Protein AF-0000000078999466 (afdb_homodimer)

Sequence (970 aa):
MQVLINGIPYEPASARSSGIGIAITTHNRPDVLARALEQHQKHLPPGAVVVIVDDGSVPAAAAPEYARLIRHEQSQGIVASKNASIEALIDAGCEHLFLWDDDAWPIADGWHIPYIESPEPHLAYQFLDLAGPRKLNDLSVLYRDEKHIAYTGQRGVMLYYHRSAIERVGGFDPVYGRGMYEHSDLALRIHNAGLTSWAYADVIGSEKLIYSLDEHESVERSVPKPERERQVSNNVKIHNERRDSGYTGWAPYRRQCNAVITTLLTSHPDPQRGARMKPDQSLIARWSESIKGADAVILADEFEYSPPGQTTVRVPVVDMNVYFRRWLHIWQHLREHPEYRFVWCTDGTDVEMLRSPWEEMQPGVIYVGSEPKTYSDEWAIKNHPERVYQSFLKQYASDTMLNAGLLGGLREDVMEFAHRIVRLYYRIESERFWKKEGAARAVGDMIAFGIVAKSFGDRVITGPKVHTVFKTNGIGKETAWWQHKMQVLINGIPYEPASARSSGIGIAITTHNRPDVLARALEQHQKHLPPGAVVVIVDDGSVPAAAAPEYARLIRHEQSQGIVASKNASIEALIDAGCEHLFLWDDDAWPIADGWHIPYIESPEPHLAYQFLDLAGPRKLNDLSVLYRDEKHIAYTGQRGVMLYYHRSAIERVGGFDPVYGRGMYEHSDLALRIHNAGLTSWAYADVIGSEKLIYSLDEHESVERSVPKPERERQVSNNVKIHNERRDSGYTGWAPYRRQCNAVITTLLTSHPDPQRGARMKPDQSLIARWSESIKGADAVILADEFEYSPPGQTTVRVPVVDMNVYFRRWLHIWQHLREHPEYRFVWCTDGTDVEMLRSPWEEMQPGVIYVGSEPKTYSDEWAIKNHPERVYQSFLKQYASDTMLNAGLLGGLREDVMEFAHRIVRLYYRIESERFWKKEGAARAVGDMIAFGIVAKSFGDRVITGPKVHTVFKTNGIGKETAWWQHK

Foldseek 3Di:
DFDQDPNDTDDQLQPPQPLAEEEEEDAACQPLLVVQVVQQVVAPHRNYAYEYEYQQHVVTHDDDPRYHYHYDVHHFADQLRVLVRLVVSVVVVHFKYKYAYSFKHWDDHPLCVLVVVDQAQKAFDDDCAAPDPDGPNPKDWDDDDQWKTFIPFEDPGMIIGGVVLCVQQNAFACVLTNDDCRLLQSLLLSVLVVRGPYSYMHTPPSVNTMDGCVSHVNDDDPDDDVVVVVSNVVVVVVNVVCNVVSPNHHHHSAQAFAEEEEEAEFPDAQLVVRGGDDDDCVQQVQALVQDPRGEYEYEYQPHQDADPSYHYDHDHDDPDNVQLVGLVVLLVVLVVCVRYFKYKYAHRRFKGFLADCPVVADALAKEFAFAPAFLLDPVQCVQAPQPVLNVQSVVGVPDTFTDHRIIMHTSVVSSVLSVQLNVVQVVSVVCVVVVVGPVDHHNHSRSVSVVSQVVSPPRYDYDLQAEAHAPPQDHSSVRHRMYGD/DFDQDPNDTDDQLQPPQPLAEEEEEDAACQPLLVVQVVQQVVAPRRNYAYEYEYQQHVVTHDDDPRYHYHYDVHHFADQLRVLVRLVVSVVVVRQKYKYAYSQKHWDDHPLCVLVVPDQAQKAFDDDCAAPDPDGPNPKDWDDDDQWKTFIPFEDPGMIIGGNVLCVQQNAFACVLTNDDCRLLQSLLLSVLVVRGPYSYMHTPPSVNTMDGCVSHVNDDDPDDDVVVVVSNVVVVVVNVVCNVVSPNHHHHSAQAFAEEEEEAEFPDDQLVVRHGDDDDCVQQVQALVQDPRGEYEYEYQPHQDADPSYHYDHDHDDPDNVQLVGLVVLLVVLVVPVRYFKYKYAHRRFKGFLADCPVVADALAKEFAFAPAFLLDPVQCVQAPQPVLNVQSVVGVPDTFTDHRIIMHTSVVSSVLSVQLNVVQVVSVVCCVVVVGPVDHHNHSRSVSVVSQVVSPPRYDYDLQAEAHAPPQPHSSVRHRMYGD

pLDDT: mean 91.57, std 9.72, range [42.53, 98.75]

InterPro domains:
  IPR001173 Glycosyltransferase 2-like [PF00535] (22-107)
  IPR029044 Nucleotide-diphospho-sugar transferases [G3DSA:3.90.550.10] (10-211)
  IPR029044 Nucleotide-diphospho-sugar transferases [SSF53448] (5-241)

Radius of gyration: 31.42 Å; Cα contacts (8 Å, |Δi|>4): 1964; chains: 2; bounding box: 76×88×76 Å

Nearest PDB structures (foldseek):
  4fqw-assembly1_A-2  TM=6.304E-01  e=3.664E-07  Homo sapiens
  4fre-assembly1_A  TM=6.016E-01  e=4.087E-07  Homo sapiens
  3sxc-assembly1_A  TM=5.897E-01  e=6.327E-07  Homo sapiens
  2pgy-assembly1_A  TM=6.044E-01  e=3.083E-06  Homo sapiens
  2cu2-assembly1_A-2  TM=3.975E-01  e=6.874E-04  Thermus thermophilus HB8

Secondary structure (DSSP, 8-state):
--EEETTEEEEETTTS--SEEEEEEESS-HHHHHHHHHHHHHTPPTT-EEEEEE-S-SSPPP--TTEEEEE-SS---HHHHHHHHHHHHHHTT-SEEEEEETTEEE-STTTTHHHHHSS-SEEE---SS-SSS-------EEEE-SSEEEESS--SSEEEEEHHHHHHHBS--GGGTT-SSHHHHHHHHHHHTT--S-SSEEETTGGGTEEETTTTT-S--SS-HHHHHHHHHHHHHHHHHHHHHT----B--S--EEEEEEEE--SS--TTT-SPPP--GGGTHHHHHH--SSEEEEEESS-----TT-EEEE----SS-HHHHHHHHHHHHHHT-TTEEEEEEE-TTTEEESS--TTT--TT-EEEEEEEEETT-HHHHHH--SHHHHHHHHHTTTSEEEEEEEEEEEHHHHHHHHHHHHHHHHHHHHHHHTTSS-SSPP--SHHHHHHHHHHTGGGEE-STTTBPPTTTTSTTTTT-SEEE-/--EEETTEEEEETTTS--SEEEEEEESS-HHHHHHHHHHHHHTPPTT-EEEEEE-S-SSPPP--TTEEEEE-SS---HHHHHHHHHHHHHHTT-SEEEEEETTEEE-STTTTHHHHHSS-SEEE---SS-SSS-------EEEE-SSEEEESS--SSEEEEEHHHHHHHBS--GGGTT-SSHHHHHHHHHHHTT--S-SSEEETTGGGTEEETTTTT-S--SS-HHHHHHHHHHHHHHHHHHHHHT----B--S--EEEEEEEE--SS--TTT-SPPP--GGGTHHHHHH--SSEEEEEESS-----TT-EEEE----SS-HHHHHHHHHHHHHHH-TTEEEEEEE-TTTEEESS--TTT--TT-EEEEEEEEETT-HHHHHH--SHHHHHHHHHTTTSEEEEEEEEEEEHHHHHHHHHHHHHHHHHHHHHHHTTSS-SSPP--SHHHHHHHHHHTGGGEE-STTTBPPTTTTSTTTTT-SEEE-

Organism: Cronobacter sakazakii (strain ATCC BAA-894) (NCBI:txid290339)

Structure (mmCIF, N/CA/C/O backbone):
data_AF-0000000078999466-model_v1
#
loop_
_entity.id
_entity.type
_entity.pdbx_description
1 polymer 'Glycosyltransferase 2-like domain-containing protein'
#
loop_
_atom_site.group_PDB
_atom_site.id
_atom_site.type_symbol
_atom_site.label_atom_id
_atom_site.label_alt_id
_atom_site.label_comp_id
_atom_site.label_asym_id
_atom_site.label_entity_id
_atom_site.label_seq_id
_atom_site.pdbx_PDB_ins_code
_atom_site.Cartn_x
_atom_site.Cartn_y
_atom_site.Cartn_z
_atom_site.occupancy
_atom_site.B_iso_or_equiv
_atom_site.auth_seq_id
_atom_site.auth_comp_id
_atom_site.auth_asym_id
_atom_site.auth_atom_id
_atom_site.pdbx_PDB_model_num
ATOM 1 N N . MET A 1 1 ? 12.461 -18.422 24.906 1 42.53 1 MET A N 1
ATOM 2 C CA . MET A 1 1 ? 11.828 -19.562 25.578 1 42.53 1 MET A CA 1
ATOM 3 C C . MET A 1 1 ? 10.438 -19.188 26.078 1 42.53 1 MET A C 1
ATOM 5 O O . MET A 1 1 ? 10.273 -18.156 26.734 1 42.53 1 MET A O 1
ATOM 9 N N . GLN A 1 2 ? 9.422 -19.797 25.547 1 50.53 2 GLN A N 1
ATOM 10 C CA . GLN A 1 2 ? 8.039 -19.703 26 1 50.53 2 GLN A CA 1
ATOM 11 C C . GLN A 1 2 ? 7.867 -20.25 27.406 1 50.53 2 GLN A C 1
ATOM 13 O O . GLN A 1 2 ? 8.445 -21.297 27.734 1 50.53 2 GLN A O 1
ATOM 18 N N . VAL A 1 3 ? 7.5 -19.344 28.312 1 57.06 3 VAL A N 1
ATOM 19 C CA . VAL A 1 3 ? 7.258 -19.797 29.672 1 57.06 3 VAL A CA 1
ATOM 20 C C . VAL A 1 3 ? 5.754 -19.891 29.922 1 57.06 3 VAL A C 1
ATOM 22 O O . VAL A 1 3 ? 4.988 -19.047 29.438 1 57.06 3 VAL A O 1
ATOM 25 N N . LEU A 1 4 ? 5.27 -20.969 30.391 1 57.59 4 LEU A N 1
ATOM 26 C CA . LEU A 1 4 ? 3.875 -21.188 30.766 1 57.59 4 LEU A CA 1
ATOM 27 C C . LEU A 1 4 ? 3.615 -20.766 32.219 1 57.59 4 LEU A C 1
ATOM 29 O O . LEU A 1 4 ? 4.289 -21.234 33.125 1 57.59 4 LEU A O 1
ATOM 33 N N . ILE A 1 5 ? 2.928 -19.641 32.406 1 56.41 5 ILE A N 1
ATOM 34 C CA . ILE A 1 5 ? 2.486 -19.281 33.75 1 56.41 5 ILE A CA 1
ATOM 35 C C . ILE A 1 5 ? 0.979 -19.5 33.875 1 56.41 5 ILE A C 1
ATOM 37 O O . ILE A 1 5 ? 0.192 -18.844 33.219 1 56.41 5 ILE A O 1
ATOM 41 N N . ASN A 1 6 ? 0.492 -20.312 34.719 1 52.16 6 ASN A N 1
ATOM 42 C CA . ASN A 1 6 ? -0.885 -20.719 34.969 1 52.16 6 ASN A CA 1
ATOM 43 C C . ASN A 1 6 ? -1.602 -21.141 33.688 1 52.16 6 ASN A C 1
ATOM 45 O O . ASN A 1 6 ? -2.752 -20.766 33.469 1 52.16 6 ASN A O 1
ATOM 49 N N . GLY A 1 7 ? -0.838 -21.781 32.781 1 53.78 7 GLY A N 1
ATOM 50 C CA . GLY A 1 7 ? -1.41 -22.359 31.578 1 53.78 7 GLY A CA 1
ATOM 51 C C . GLY A 1 7 ? -1.401 -21.422 30.406 1 53.78 7 GLY A C 1
ATOM 52 O O . GLY A 1 7 ? -1.812 -21.781 29.297 1 53.78 7 GLY A O 1
ATOM 53 N N . ILE A 1 8 ? -1.128 -20.172 30.781 1 52.06 8 ILE A N 1
ATOM 54 C CA . ILE A 1 8 ? -1.066 -19.172 29.719 1 52.06 8 ILE A CA 1
ATOM 55 C C . ILE A 1 8 ? 0.369 -19.047 29.219 1 52.06 8 ILE A C 1
ATOM 57 O O . ILE A 1 8 ? 1.29 -18.812 30 1 52.06 8 ILE A O 1
ATOM 61 N N . PRO A 1 9 ? 0.689 -19.469 28.062 1 55.41 9 PRO A N 1
ATOM 62 C CA . PRO A 1 9 ? 2.055 -19.312 27.562 1 55.41 9 PRO A CA 1
ATOM 63 C C . PRO A 1 9 ? 2.514 -17.859 27.547 1 55.41 9 PRO A C 1
ATOM 65 O O . PRO A 1 9 ? 1.756 -16.969 27.141 1 55.41 9 PRO A O 1
ATOM 68 N N . TYR A 1 10 ? 3.521 -17.469 28.266 1 54.19 10 TYR A N 1
ATOM 69 C CA . TYR A 1 10 ? 4.203 -16.188 28.281 1 54.19 10 TYR A CA 1
ATOM 70 C C . TYR A 1 10 ? 5.48 -16.234 27.453 1 54.19 10 TYR A C 1
ATOM 72 O O . TYR A 1 10 ? 6.16 -17.266 27.406 1 54.19 10 TYR A O 1
ATOM 80 N N . GLU A 1 11 ? 5.656 -15.477 26.422 1 53.91 11 GLU A N 1
ATOM 81 C CA . GLU A 1 11 ? 6.91 -15.359 25.688 1 53.91 11 GLU A CA 1
ATOM 82 C C . GLU A 1 11 ? 7.633 -14.062 26.016 1 53.91 11 GLU A C 1
ATOM 84 O O . GLU A 1 11 ? 7.008 -13.102 26.484 1 53.91 11 GLU A O 1
ATOM 89 N N . PRO A 1 12 ? 8.977 -14.211 26 1 49.84 12 PRO A N 1
ATOM 90 C CA . PRO A 1 12 ? 9.656 -12.938 26.25 1 49.84 12 PRO A CA 1
ATOM 91 C C . PRO A 1 12 ? 9.117 -11.797 25.391 1 49.84 12 PRO A C 1
ATOM 93 O O . PRO A 1 12 ? 8.867 -11.992 24.203 1 49.84 12 PRO A O 1
ATOM 96 N N . ALA A 1 13 ? 8.617 -10.828 26.094 1 46.81 13 ALA A N 1
ATOM 97 C CA . ALA A 1 13 ? 8.086 -9.648 25.422 1 46.81 13 ALA A CA 1
ATOM 98 C C . ALA A 1 13 ? 8.961 -9.258 24.234 1 46.81 13 ALA A C 1
ATOM 100 O O . ALA A 1 13 ? 8.477 -8.695 23.25 1 46.81 13 ALA A O 1
ATOM 101 N N . SER A 1 14 ? 10.312 -9.594 24.203 1 42.72 14 SER A N 1
ATOM 102 C CA . SER A 1 14 ? 11.312 -9.203 23.219 1 42.72 14 SER A CA 1
ATOM 103 C C . SER A 1 14 ? 11.188 -10.047 21.953 1 42.72 14 SER A C 1
ATOM 105 O O . SER A 1 14 ? 11.695 -9.664 20.891 1 42.72 14 SER A O 1
ATOM 107 N N . ALA A 1 15 ? 10.867 -11.383 22.062 1 44.38 15 ALA A N 1
ATOM 108 C CA . ALA A 1 15 ? 11 -12.289 20.938 1 44.38 15 ALA A CA 1
ATOM 109 C C . ALA A 1 15 ? 10.133 -11.836 19.766 1 44.38 15 ALA A C 1
ATOM 111 O O . ALA A 1 15 ? 10.43 -12.141 18.609 1 44.38 15 ALA A O 1
ATOM 112 N N . ARG A 1 16 ? 8.984 -11.375 19.922 1 45.78 16 ARG A N 1
ATOM 113 C CA . ARG A 1 16 ? 8.133 -11.016 18.781 1 45.78 16 ARG A CA 1
ATOM 114 C C . ARG A 1 16 ? 8.406 -9.586 18.328 1 45.78 16 ARG A C 1
ATOM 116 O O . ARG A 1 16 ? 8.562 -8.68 19.156 1 45.78 16 ARG A O 1
ATOM 123 N N . SER A 1 17 ? 8.977 -9.484 17.156 1 56.06 17 SER A N 1
ATOM 124 C CA . SER A 1 17 ? 9.328 -8.195 16.562 1 56.06 17 SER A CA 1
ATOM 125 C C . SER A 1 17 ? 8.203 -7.18 16.75 1 56.06 17 SER A C 1
ATOM 127 O O . SER A 1 17 ? 7.055 -7.445 16.391 1 56.06 17 SER A O 1
ATOM 129 N N . SER A 1 18 ? 8.227 -6.383 17.875 1 66.5 18 SER A N 1
ATOM 130 C CA . SER A 1 18 ? 7.277 -5.316 18.188 1 66.5 18 SER A CA 1
ATOM 131 C C . SER A 1 18 ? 6.969 -4.477 16.953 1 66.5 18 SER A C 1
ATOM 133 O O . SER A 1 18 ? 6.035 -3.674 16.953 1 66.5 18 SER A O 1
ATOM 135 N N . GLY A 1 19 ? 7.691 -4.852 15.805 1 84.69 19 GLY A N 1
ATOM 136 C CA . GLY A 1 19 ? 7.543 -4.008 14.633 1 84.69 19 GLY A CA 1
ATOM 137 C C . GLY A 1 19 ? 8.102 -2.611 14.82 1 84.69 19 GLY A C 1
ATOM 138 O O . GLY A 1 19 ? 7.953 -1.75 13.953 1 84.69 19 GLY A O 1
ATOM 139 N N . ILE A 1 20 ? 8.82 -2.375 16.031 1 92.38 20 ILE A N 1
ATOM 140 C CA . ILE A 1 20 ? 9.375 -1.068 16.375 1 92.38 20 ILE A CA 1
ATOM 141 C C . ILE A 1 20 ? 10.859 -1.024 16 1 92.38 20 ILE A C 1
ATOM 143 O O . ILE A 1 20 ? 11.625 -1.911 16.391 1 92.38 20 ILE A O 1
ATOM 147 N N . GLY A 1 21 ? 11.234 -0.111 15.164 1 96.81 21 GLY A N 1
ATOM 148 C CA . GLY A 1 21 ? 12.625 0.129 14.797 1 96.81 21 GLY A CA 1
ATOM 149 C C . GLY A 1 21 ? 13.148 1.46 15.297 1 96.81 21 GLY A C 1
ATOM 150 O O . GLY A 1 21 ? 12.5 2.494 15.133 1 96.81 21 GLY A O 1
ATOM 151 N N . ILE A 1 22 ? 14.312 1.458 15.914 1 98.19 22 ILE A N 1
ATOM 152 C CA . ILE A 1 22 ? 15.008 2.648 16.391 1 98.19 22 ILE A CA 1
ATOM 153 C C . ILE A 1 22 ? 16.359 2.779 15.703 1 98.19 22 ILE A C 1
ATOM 155 O O . ILE A 1 22 ? 17.156 1.836 15.695 1 98.19 22 ILE A O 1
ATOM 159 N N . ALA A 1 23 ? 16.578 3.873 15.086 1 98.56 23 ALA A N 1
ATOM 160 C CA . ALA A 1 23 ? 17.875 4.145 14.469 1 98.56 23 ALA A CA 1
ATOM 161 C C . ALA A 1 23 ? 18.484 5.426 15.031 1 98.56 23 ALA A C 1
ATOM 163 O O . ALA A 1 23 ? 17.797 6.43 15.211 1 98.56 23 ALA A O 1
ATOM 164 N N . ILE A 1 24 ? 19.75 5.383 15.367 1 98.31 24 ILE A N 1
ATOM 165 C CA . ILE A 1 24 ? 20.484 6.527 15.875 1 98.31 24 ILE A CA 1
ATOM 166 C C . ILE A 1 24 ? 21.656 6.844 14.945 1 98.31 24 ILE A C 1
ATOM 168 O O . ILE A 1 24 ? 22.5 5.984 14.68 1 98.31 24 ILE A O 1
ATOM 172 N N . THR A 1 25 ? 21.672 8.016 14.422 1 97 25 THR A N 1
ATOM 173 C CA . THR A 1 25 ? 22.75 8.445 13.555 1 97 25 THR A CA 1
ATOM 174 C C . THR A 1 25 ? 23.812 9.195 14.352 1 97 25 THR A C 1
ATOM 176 O O . THR A 1 25 ? 23.5 9.969 15.25 1 97 25 THR A O 1
ATOM 179 N N . THR A 1 26 ? 25.094 8.977 14.008 1 96.69 26 THR A N 1
ATOM 180 C CA . THR A 1 26 ? 26.172 9.656 14.711 1 96.69 26 THR A CA 1
ATOM 181 C C . THR A 1 26 ? 27.344 9.938 13.773 1 96.69 26 THR A C 1
ATOM 183 O O . THR A 1 26 ? 27.469 9.297 12.727 1 96.69 26 THR A O 1
ATOM 186 N N . HIS A 1 27 ? 28.078 10.945 14.031 1 95.38 27 HIS A N 1
ATOM 187 C CA . HIS A 1 27 ? 29.297 11.305 13.32 1 95.38 27 HIS A CA 1
ATOM 188 C C . HIS A 1 27 ? 30.281 12.016 14.234 1 95.38 27 HIS A C 1
ATOM 190 O O . HIS A 1 27 ? 30.078 13.18 14.586 1 95.38 27 HIS A O 1
ATOM 196 N N . ASN A 1 28 ? 31.328 11.414 14.625 1 93.69 28 ASN A N 1
ATOM 197 C CA . ASN A 1 28 ? 32.469 11.953 15.359 1 93.69 28 ASN A CA 1
ATOM 198 C C . ASN A 1 28 ? 32.062 12.539 16.703 1 93.69 28 ASN A C 1
ATOM 200 O O . ASN A 1 28 ? 32.469 13.633 17.062 1 93.69 28 ASN A O 1
ATOM 204 N N . ARG A 1 29 ? 31.203 11.836 17.469 1 92.94 29 ARG A N 1
ATOM 205 C CA . ARG A 1 29 ? 30.781 12.219 18.812 1 92.94 29 ARG A CA 1
ATOM 206 C C . ARG A 1 29 ? 30.656 10.992 19.719 1 92.94 29 ARG A C 1
ATOM 208 O O . ARG A 1 29 ? 29.578 10.688 20.219 1 92.94 29 ARG A O 1
ATOM 215 N N . PRO A 1 30 ? 31.781 10.43 20 1 93.88 30 PRO A N 1
ATOM 216 C CA . PRO A 1 30 ? 31.734 9.164 20.734 1 93.88 30 PRO A CA 1
ATOM 217 C C . PRO A 1 30 ? 31.141 9.312 22.125 1 93.88 30 PRO A C 1
ATOM 219 O O . PRO A 1 30 ? 30.391 8.453 22.578 1 93.88 30 PRO A O 1
ATOM 222 N N . ASP A 1 31 ? 31.469 10.438 22.844 1 93.81 31 ASP A N 1
ATOM 223 C CA . ASP A 1 31 ? 30.984 10.617 24.203 1 93.81 31 ASP A CA 1
ATOM 224 C C . ASP A 1 31 ? 29.484 10.883 24.219 1 93.81 31 ASP A C 1
ATOM 226 O O . ASP A 1 31 ? 28.766 10.367 25.078 1 93.81 31 ASP A O 1
ATOM 230 N N . VAL A 1 32 ? 29.078 11.68 23.312 1 94.69 32 VAL A N 1
ATOM 231 C CA . VAL A 1 32 ? 27.656 12.016 23.219 1 94.69 32 VAL A CA 1
ATOM 232 C C . VAL A 1 32 ? 26.844 10.758 22.891 1 94.69 32 VAL A C 1
ATOM 234 O O . VAL A 1 32 ? 25.828 10.492 23.516 1 94.69 32 VAL A O 1
ATOM 237 N N . LEU A 1 33 ? 27.359 9.977 21.938 1 95.88 33 LEU A N 1
ATOM 238 C CA . LEU A 1 33 ? 26.688 8.742 21.547 1 95.88 33 LEU A CA 1
ATOM 239 C C . LEU A 1 33 ? 26.609 7.777 22.734 1 95.88 33 LEU A C 1
ATOM 241 O O . LEU A 1 33 ? 25.547 7.18 22.969 1 95.88 33 LEU A O 1
ATOM 245 N N . ALA A 1 34 ? 27.703 7.672 23.469 1 95.5 34 ALA A N 1
ATOM 246 C CA . ALA A 1 34 ? 27.734 6.75 24.594 1 95.5 34 ALA A CA 1
ATOM 247 C C . ALA A 1 34 ? 26.672 7.113 25.625 1 95.5 34 ALA A C 1
ATOM 249 O O . ALA A 1 34 ? 25.969 6.238 26.125 1 95.5 34 ALA A O 1
ATOM 250 N N . ARG A 1 35 ? 26.594 8.336 25.891 1 95.25 35 ARG A N 1
ATOM 251 C CA . ARG A 1 35 ? 25.578 8.812 26.844 1 95.25 35 ARG A CA 1
ATOM 252 C C . ARG A 1 35 ? 24.172 8.523 26.328 1 95.25 35 ARG A C 1
ATOM 254 O O . ARG A 1 35 ? 23.328 8.047 27.078 1 95.25 35 ARG A O 1
ATOM 261 N N . ALA A 1 36 ? 23.906 8.859 25.109 1 96.12 36 ALA A N 1
ATOM 262 C CA . ALA A 1 36 ? 22.594 8.625 24.5 1 96.12 36 ALA A CA 1
ATOM 263 C C . ALA A 1 36 ? 22.219 7.148 24.562 1 96.12 36 ALA A C 1
ATOM 265 O O . ALA A 1 36 ? 21.094 6.809 24.938 1 96.12 36 ALA A O 1
ATOM 266 N N . LEU A 1 37 ? 23.141 6.273 24.25 1 96.25 37 LEU A N 1
ATOM 267 C CA . LEU A 1 37 ? 22.875 4.836 24.219 1 96.25 37 LEU A CA 1
ATOM 268 C C . LEU A 1 37 ? 22.547 4.316 25.609 1 96.25 37 LEU A C 1
ATOM 270 O O . LEU A 1 37 ? 21.688 3.441 25.766 1 96.25 37 LEU A O 1
ATOM 274 N N . GLU A 1 38 ? 23.234 4.871 26.578 1 95.5 38 GLU A N 1
ATOM 275 C CA . GLU A 1 38 ? 22.922 4.512 27.953 1 95.5 38 GLU A CA 1
ATOM 276 C C . GLU A 1 38 ? 21.484 4.879 28.312 1 95.5 38 GLU A C 1
ATOM 278 O O . GLU A 1 38 ? 20.797 4.102 28.969 1 95.5 38 GLU A O 1
ATOM 283 N N . GLN A 1 39 ? 21.109 6.035 27.953 1 96.12 39 GLN A N 1
ATOM 284 C CA . GLN A 1 39 ? 19.766 6.508 28.25 1 96.12 39 GLN A CA 1
ATOM 285 C C . GLN A 1 39 ? 18.719 5.707 27.469 1 96.12 39 GLN A C 1
ATOM 287 O O . GLN A 1 39 ? 17.672 5.34 28.016 1 96.12 39 GLN A O 1
ATOM 292 N N . HIS A 1 40 ? 18.953 5.422 26.156 1 96.06 40 HIS A N 1
ATOM 293 C CA . HIS A 1 40 ? 18.047 4.617 25.344 1 96.06 40 HIS A CA 1
ATOM 294 C C . HIS A 1 40 ? 17.812 3.242 25.969 1 96.06 40 HIS A C 1
ATOM 296 O O . HIS A 1 40 ? 16.703 2.727 25.953 1 96.06 40 HIS A O 1
ATOM 302 N N . GLN A 1 41 ? 18.859 2.678 26.484 1 94.75 41 GLN A N 1
ATOM 303 C CA . GLN A 1 41 ? 18.766 1.338 27.062 1 94.75 41 GLN A CA 1
ATOM 304 C C . GLN A 1 41 ? 17.781 1.297 28.219 1 94.75 41 GLN A C 1
ATOM 306 O O . GLN A 1 41 ? 17.078 0.301 28.406 1 94.75 41 GLN A O 1
ATOM 311 N N . LYS A 1 42 ? 17.703 2.361 28.953 1 94.44 42 LYS A N 1
ATOM 312 C CA . LYS A 1 42 ? 16.844 2.438 30.141 1 94.44 42 LYS A CA 1
ATOM 313 C C . LYS A 1 42 ? 15.367 2.348 29.75 1 94.44 42 LYS A C 1
ATOM 315 O O . LYS A 1 42 ? 14.539 1.872 30.531 1 94.44 42 LYS A O 1
ATOM 320 N N . HIS A 1 43 ? 15.055 2.824 28.578 1 95.69 43 HIS A N 1
ATOM 321 C CA . HIS A 1 43 ? 13.648 2.926 28.203 1 95.69 43 HIS A CA 1
ATOM 322 C C . HIS A 1 43 ? 13.398 2.266 26.844 1 95.69 43 HIS A C 1
ATOM 324 O O . HIS A 1 43 ? 12.523 2.701 26.094 1 95.69 43 HIS A O 1
ATOM 330 N N . LEU A 1 44 ? 14.117 1.224 26.516 1 92.44 44 LEU A N 1
ATOM 331 C CA . LEU A 1 44 ? 14.008 0.541 25.234 1 92.44 44 LEU A CA 1
ATOM 332 C C . LEU A 1 44 ? 12.703 -0.233 25.141 1 92.44 44 LEU A C 1
ATOM 334 O O . LEU A 1 44 ? 12.375 -1.032 26.016 1 92.44 44 LEU A O 1
ATOM 338 N N . PRO A 1 45 ? 11.906 0.049 24.125 1 90.12 45 PRO A N 1
ATOM 339 C CA . PRO A 1 45 ? 10.719 -0.782 23.953 1 90.12 45 PRO A CA 1
ATOM 340 C C . PRO A 1 45 ? 11.047 -2.262 23.766 1 90.12 45 PRO A C 1
ATOM 342 O O . PRO A 1 45 ? 12 -2.604 23.062 1 90.12 45 PRO A O 1
ATOM 345 N N . PRO A 1 46 ? 10.273 -3.08 24.359 1 82 46 PRO A N 1
ATOM 346 C CA . PRO A 1 46 ? 10.539 -4.512 24.219 1 82 46 PRO A CA 1
ATOM 347 C C . PRO A 1 46 ? 10.469 -4.984 22.766 1 82 46 PRO A C 1
ATOM 349 O O . PRO A 1 46 ? 9.531 -4.641 22.047 1 82 46 PRO A O 1
ATOM 352 N N . GLY A 1 47 ? 11.562 -5.699 22.359 1 80.56 47 GLY A N 1
ATOM 353 C CA . GLY A 1 47 ? 11.562 -6.297 21.031 1 80.56 47 GLY A CA 1
ATOM 354 C C . GLY A 1 47 ? 11.953 -5.316 19.938 1 80.56 47 GLY A C 1
ATOM 355 O O . GLY A 1 47 ? 11.898 -5.652 18.75 1 80.56 47 GLY A O 1
ATOM 356 N N . ALA A 1 48 ? 12.344 -4.164 20.312 1 90.69 48 ALA A N 1
ATOM 357 C CA . ALA A 1 48 ? 12.695 -3.16 19.312 1 90.69 48 ALA A CA 1
ATOM 358 C C . ALA A 1 48 ? 14 -3.52 18.609 1 90.69 48 ALA A C 1
ATOM 360 O O . ALA A 1 48 ? 14.922 -4.051 19.234 1 90.69 48 ALA A O 1
ATOM 361 N N . VAL A 1 49 ? 14.039 -3.266 17.312 1 92.5 49 VAL A N 1
ATOM 362 C CA . VAL A 1 49 ? 15.281 -3.334 16.547 1 92.5 49 VAL A CA 1
ATOM 363 C C . VAL A 1 49 ? 16.047 -2.016 16.672 1 92.5 49 VAL A C 1
ATOM 365 O O . VAL A 1 49 ? 15.477 -0.942 16.453 1 92.5 49 VAL A O 1
ATOM 368 N N . VAL A 1 50 ? 17.281 -2.119 17.125 1 95.5 50 VAL A N 1
ATOM 369 C CA . VAL A 1 50 ? 18.078 -0.911 17.297 1 95.5 50 VAL A CA 1
ATOM 370 C C . VAL A 1 50 ? 19.25 -0.936 16.328 1 95.5 50 VAL A C 1
ATOM 372 O O . VAL A 1 50 ? 20.016 -1.909 16.281 1 95.5 50 VAL A O 1
ATOM 375 N N . VAL A 1 51 ? 19.344 0.132 15.555 1 97.12 51 VAL A N 1
ATOM 376 C CA . VAL A 1 51 ? 20.438 0.285 14.594 1 97.12 51 VAL A CA 1
ATOM 377 C C . VAL A 1 51 ? 21.172 1.594 14.859 1 97.12 51 VAL A C 1
ATOM 379 O O . VAL A 1 51 ? 20.547 2.623 15.133 1 97.12 51 VAL A O 1
ATOM 382 N N . ILE A 1 52 ? 22.5 1.553 14.875 1 97.94 52 ILE A N 1
ATOM 383 C CA . ILE A 1 52 ? 23.344 2.744 14.914 1 97.94 52 ILE A CA 1
ATOM 384 C C . ILE A 1 52 ? 23.984 2.971 13.539 1 97.94 52 ILE A C 1
ATOM 386 O O . ILE A 1 52 ? 24.609 2.066 12.984 1 97.94 52 ILE A O 1
ATOM 390 N N . VAL A 1 53 ? 23.75 4.09 12.984 1 97.75 53 VAL A N 1
ATOM 391 C CA . VAL A 1 53 ? 24.359 4.438 11.711 1 97.75 53 VAL A CA 1
ATOM 392 C C . VAL A 1 53 ? 25.5 5.422 11.938 1 97.75 53 VAL A C 1
ATOM 394 O O . VAL A 1 53 ? 25.281 6.578 12.297 1 97.75 53 VAL A O 1
ATOM 397 N N . ASP A 1 54 ? 26.734 4.988 11.742 1 97.62 54 ASP A N 1
ATOM 398 C CA . ASP A 1 54 ? 27.953 5.801 11.867 1 97.62 54 ASP A CA 1
ATOM 399 C C . ASP A 1 54 ? 28.344 6.418 10.531 1 97.62 54 ASP A C 1
ATOM 401 O O . ASP A 1 54 ? 28.797 5.715 9.625 1 97.62 54 ASP A O 1
ATOM 405 N N . ASP A 1 55 ? 28.219 7.742 10.484 1 96.06 55 ASP A N 1
ATOM 406 C CA . ASP A 1 55 ? 28.531 8.453 9.242 1 96.06 55 ASP A CA 1
ATOM 407 C C . ASP A 1 55 ? 30.031 8.703 9.102 1 96.06 55 ASP A C 1
ATOM 409 O O . ASP A 1 55 ? 30.469 9.844 8.977 1 96.06 55 ASP A O 1
ATOM 413 N N . GLY A 1 56 ? 30.766 7.707 9.133 1 95.69 56 GLY A N 1
ATOM 414 C CA . GLY A 1 56 ? 32.188 7.762 8.867 1 95.69 56 GLY A CA 1
ATOM 415 C C . GLY A 1 56 ? 33 8.414 9.984 1 95.69 56 GLY A C 1
ATOM 416 O O . GLY A 1 56 ? 33.844 9.25 9.727 1 95.69 56 GLY A O 1
ATOM 417 N N . SER A 1 57 ? 32.656 8.109 11.227 1 95.5 57 SER A N 1
ATOM 418 C CA . SER A 1 57 ? 33.406 8.664 12.359 1 95.5 57 SER A CA 1
ATOM 419 C C . SER A 1 57 ? 34.844 8.156 12.391 1 95.5 57 SER A C 1
ATOM 421 O O . SER A 1 57 ? 35.094 7.035 11.953 1 95.5 57 SER A O 1
ATOM 423 N N . VAL A 1 58 ? 35.688 9.023 12.898 1 93.31 58 VAL A N 1
ATOM 424 C CA . VAL A 1 58 ? 37.062 8.641 13.156 1 93.31 58 VAL A CA 1
ATOM 425 C C . VAL A 1 58 ? 37.469 8.992 14.586 1 93.31 58 VAL A C 1
ATOM 427 O O . VAL A 1 58 ? 37.625 10.172 14.922 1 93.31 58 VAL A O 1
ATOM 430 N N . PRO A 1 59 ? 37.656 8.055 15.547 1 93.5 59 PRO A N 1
ATOM 431 C CA . PRO A 1 59 ? 37.531 6.625 15.266 1 93.5 59 PRO A CA 1
ATOM 432 C C . PRO A 1 59 ? 36.094 6.191 15.086 1 93.5 59 PRO A C 1
ATOM 434 O O . PRO A 1 59 ? 35.156 6.957 15.391 1 93.5 59 PRO A O 1
ATOM 437 N N . ALA A 1 60 ? 35.906 4.984 14.609 1 94.25 60 ALA A N 1
ATOM 438 C CA . ALA A 1 60 ? 34.594 4.43 14.359 1 94.25 60 ALA A CA 1
ATOM 439 C C . ALA A 1 60 ? 33.75 4.375 15.648 1 94.25 60 ALA A C 1
ATOM 441 O O . ALA A 1 60 ? 34.312 4.113 16.719 1 94.25 60 ALA A O 1
ATOM 442 N N . ALA A 1 61 ? 32.5 4.621 15.508 1 95.25 61 ALA A N 1
ATOM 443 C CA . ALA A 1 61 ? 31.578 4.531 16.641 1 95.25 61 ALA A CA 1
ATOM 444 C C . ALA A 1 61 ? 31.5 3.1 17.156 1 95.25 61 ALA A C 1
ATOM 446 O O . ALA A 1 61 ? 31.656 2.143 16.406 1 95.25 61 ALA A O 1
ATOM 447 N N . ALA A 1 62 ? 31.266 2.957 18.422 1 92.31 62 ALA A N 1
ATOM 448 C CA . ALA A 1 62 ? 31.062 1.657 19.062 1 92.31 62 ALA A CA 1
ATOM 449 C C . ALA A 1 62 ? 29.578 1.397 19.328 1 92.31 62 ALA A C 1
ATOM 451 O O . ALA A 1 62 ? 28.844 2.311 19.703 1 92.31 62 ALA A O 1
ATOM 452 N N . ALA A 1 63 ? 29.172 0.203 19.016 1 90.81 63 ALA A N 1
ATOM 453 C CA . ALA A 1 63 ? 27.781 -0.162 19.266 1 90.81 63 ALA A CA 1
ATOM 454 C C . ALA A 1 63 ? 27.672 -1.211 20.375 1 90.81 63 ALA A C 1
ATOM 456 O O . ALA A 1 63 ? 28.5 -2.123 20.438 1 90.81 63 ALA A O 1
ATOM 457 N N . PRO A 1 64 ? 26.766 -1.021 21.266 1 91.25 64 PRO A N 1
ATOM 458 C CA . PRO A 1 64 ? 26.5 -2.086 22.25 1 91.25 64 PRO A CA 1
ATOM 459 C C . PRO A 1 64 ? 25.969 -3.363 21.594 1 91.25 64 PRO A C 1
ATOM 461 O O . PRO A 1 64 ? 25.656 -3.371 20.406 1 91.25 64 PRO A O 1
ATOM 464 N N . GLU A 1 65 ? 25.812 -4.465 22.344 1 85.62 65 GLU A N 1
ATOM 465 C CA . GLU A 1 65 ? 25.422 -5.785 21.844 1 85.62 65 GLU A CA 1
ATOM 466 C C . GLU A 1 65 ? 23.984 -5.777 21.312 1 85.62 65 GLU A C 1
ATOM 468 O O . GLU A 1 65 ? 23.672 -6.5 20.375 1 85.62 65 GLU A O 1
ATOM 473 N N . TYR A 1 66 ? 23.203 -4.93 21.859 1 85.69 66 TYR A N 1
ATOM 474 C CA . TYR A 1 66 ? 21.797 -4.965 21.516 1 85.69 66 TYR A CA 1
ATOM 475 C C . TYR A 1 66 ? 21.516 -4.164 20.25 1 85.69 66 TYR A C 1
ATOM 477 O O . TYR A 1 66 ? 20.406 -4.168 19.734 1 85.69 66 TYR A O 1
ATOM 485 N N . ALA A 1 67 ? 22.516 -3.541 19.719 1 92.56 67 ALA A N 1
ATOM 486 C CA . ALA A 1 67 ? 22.328 -2.686 18.547 1 92.56 67 ALA A CA 1
ATOM 487 C C . ALA A 1 67 ? 23.219 -3.131 17.391 1 92.56 67 ALA A C 1
ATOM 489 O O . ALA A 1 67 ? 24.359 -3.574 17.609 1 92.56 67 ALA A O 1
ATOM 490 N N . ARG A 1 68 ? 22.703 -3.033 16.219 1 94.38 68 ARG A N 1
ATOM 491 C CA . ARG A 1 68 ? 23.469 -3.293 15.016 1 94.38 68 ARG A CA 1
ATOM 492 C C . ARG A 1 68 ? 24.156 -2.021 14.516 1 94.38 68 ARG A C 1
ATOM 494 O O . ARG A 1 68 ? 23.516 -0.97 14.414 1 94.38 68 ARG A O 1
ATOM 501 N N . LEU A 1 69 ? 25.453 -2.102 14.211 1 95.69 69 LEU A N 1
ATOM 502 C CA . LEU A 1 69 ? 26.188 -0.956 13.703 1 95.69 69 LEU A CA 1
ATOM 503 C C . LEU A 1 69 ? 26.281 -0.997 12.18 1 95.69 69 LEU A C 1
ATOM 505 O O . LEU A 1 69 ? 26.625 -2.027 11.602 1 95.69 69 LEU A O 1
ATOM 509 N N . ILE A 1 70 ? 25.844 0.046 11.555 1 94.62 70 ILE A N 1
ATOM 510 C CA . ILE A 1 70 ? 26.047 0.291 10.133 1 94.62 70 ILE A CA 1
ATOM 511 C C . ILE A 1 70 ? 26.984 1.485 9.945 1 94.62 70 ILE A C 1
ATOM 513 O O . ILE A 1 70 ? 26.719 2.576 10.461 1 94.62 70 ILE A O 1
ATOM 517 N N . ARG A 1 71 ? 28.062 1.311 9.227 1 95.38 71 ARG A N 1
ATOM 518 C CA . ARG A 1 71 ? 29.062 2.377 9.117 1 95.38 71 ARG A CA 1
ATOM 519 C C . ARG A 1 71 ? 29.312 2.73 7.656 1 95.38 71 ARG A C 1
ATOM 521 O O . ARG A 1 71 ? 29.453 1.843 6.812 1 95.38 71 ARG A O 1
ATOM 528 N N . HIS A 1 72 ? 29.328 4.059 7.379 1 92.19 72 HIS A N 1
ATOM 529 C CA . HIS A 1 72 ? 29.875 4.57 6.129 1 92.19 72 HIS A CA 1
ATOM 530 C C . HIS A 1 72 ? 31.391 4.691 6.211 1 92.19 72 HIS A C 1
ATOM 532 O O . HIS A 1 72 ? 31.938 5.094 7.238 1 92.19 72 HIS A O 1
ATOM 538 N N . GLU A 1 73 ? 32.062 4.371 5.164 1 90.19 73 GLU A N 1
ATOM 539 C CA . GLU A 1 73 ? 33.531 4.5 5.148 1 90.19 73 GLU A CA 1
ATOM 540 C C . GLU A 1 73 ? 33.938 5.953 5.332 1 90.19 73 GLU A C 1
ATOM 542 O O . GLU A 1 73 ? 34.875 6.242 6.082 1 90.19 73 GLU A O 1
ATOM 547 N N . GLN A 1 74 ? 33.281 6.754 4.582 1 91.88 74 GLN A N 1
ATOM 548 C CA . GLN A 1 74 ? 33.469 8.195 4.719 1 91.88 74 GLN A CA 1
ATOM 549 C C . GLN A 1 74 ? 32.125 8.891 4.957 1 91.88 74 GLN A C 1
ATOM 551 O O . GLN A 1 74 ? 31.078 8.352 4.621 1 91.88 74 GLN A O 1
ATOM 556 N N . SER A 1 75 ? 32.281 10.039 5.559 1 92.31 75 SER A N 1
ATOM 557 C CA . SER A 1 75 ? 31.047 10.797 5.844 1 92.31 75 SER A CA 1
ATOM 558 C C . SER A 1 75 ? 30.281 11.102 4.566 1 92.31 75 SER A C 1
ATOM 560 O O . SER A 1 75 ? 30.828 11.641 3.605 1 92.31 75 SER A O 1
ATOM 562 N N . GLN A 1 76 ? 29.031 10.719 4.543 1 91.75 76 GLN A N 1
ATOM 563 C CA . GLN A 1 76 ? 28.172 10.945 3.387 1 91.75 76 GLN A CA 1
ATOM 564 C C . GLN A 1 76 ? 27.062 11.945 3.713 1 91.75 76 GLN A C 1
ATOM 566 O O . GLN A 1 76 ? 26.312 12.352 2.826 1 91.75 76 GLN A O 1
ATOM 571 N N . GLY A 1 77 ? 26.953 12.297 4.949 1 92.25 77 GLY A N 1
ATOM 572 C CA . GLY A 1 77 ? 25.969 13.289 5.344 1 92.25 77 GLY A CA 1
ATOM 573 C C . GLY A 1 77 ? 24.719 12.68 5.953 1 92.25 77 GLY A C 1
ATOM 574 O O . GLY A 1 77 ? 24.562 11.453 5.98 1 92.25 77 GLY A O 1
ATOM 575 N N . ILE A 1 78 ? 23.828 13.539 6.414 1 93.12 78 ILE A N 1
ATOM 576 C CA . ILE A 1 78 ? 22.672 13.125 7.203 1 93.12 78 ILE A CA 1
ATOM 577 C C . ILE A 1 78 ? 21.641 12.453 6.301 1 93.12 78 ILE A C 1
ATOM 579 O O . ILE A 1 78 ? 20.953 11.523 6.723 1 93.12 78 ILE A O 1
ATOM 583 N N . VAL A 1 79 ? 21.5 12.859 5.055 1 94.88 79 VAL A N 1
ATOM 584 C CA . VAL A 1 79 ? 20.516 12.273 4.141 1 94.88 79 VAL A CA 1
ATOM 585 C C . VAL A 1 79 ? 20.844 10.797 3.918 1 94.88 79 VAL A C 1
ATOM 587 O O . VAL A 1 79 ? 19.969 9.938 4.086 1 94.88 79 VAL A O 1
ATOM 590 N N . ALA A 1 80 ? 22.094 10.547 3.596 1 93.88 80 ALA A N 1
ATOM 591 C CA . ALA A 1 80 ? 22.531 9.172 3.375 1 93.88 80 ALA A CA 1
ATOM 592 C C . ALA A 1 80 ? 22.359 8.336 4.641 1 93.88 80 ALA A C 1
ATOM 594 O O . ALA A 1 80 ? 21.906 7.188 4.578 1 93.88 80 ALA A O 1
ATOM 595 N N . SER A 1 81 ? 22.703 8.914 5.734 1 95.81 81 SER A N 1
ATOM 596 C CA . SER A 1 81 ? 22.656 8.195 7.004 1 95.81 81 SER A CA 1
ATOM 597 C C . SER A 1 81 ? 21.219 7.879 7.402 1 95.81 81 SER A C 1
ATOM 599 O O . SER A 1 81 ? 20.938 6.781 7.887 1 95.81 81 SER A O 1
ATOM 601 N N . LYS A 1 82 ? 20.328 8.812 7.246 1 97.31 82 LYS A N 1
ATOM 602 C CA . LYS A 1 82 ? 18.922 8.586 7.57 1 97.31 82 LYS A CA 1
ATOM 603 C C . LYS A 1 82 ? 18.297 7.574 6.617 1 97.31 82 LYS A C 1
ATOM 605 O O . LYS A 1 82 ? 17.484 6.746 7.031 1 97.31 82 LYS A O 1
ATOM 610 N N . ASN A 1 83 ? 18.656 7.637 5.398 1 96.56 83 ASN A N 1
ATOM 611 C CA . ASN A 1 83 ? 18.156 6.645 4.453 1 96.56 83 ASN A CA 1
ATOM 612 C C . ASN A 1 83 ? 18.656 5.246 4.789 1 96.56 83 ASN A C 1
ATOM 614 O O . ASN A 1 83 ? 17.922 4.266 4.672 1 96.56 83 ASN A O 1
ATOM 618 N N . ALA A 1 84 ? 19.938 5.164 5.168 1 95.5 84 ALA A N 1
ATOM 619 C CA . ALA A 1 84 ? 20.469 3.883 5.629 1 95.5 84 ALA A CA 1
ATOM 620 C C . ALA A 1 84 ? 19.672 3.365 6.832 1 95.5 84 ALA A C 1
ATOM 622 O O . ALA A 1 84 ? 19.453 2.16 6.961 1 95.5 84 ALA A O 1
ATOM 623 N N . SER A 1 85 ? 19.266 4.309 7.715 1 97.56 85 SER A N 1
ATOM 624 C CA . SER A 1 85 ? 18.438 3.971 8.859 1 97.56 85 SER A CA 1
ATOM 625 C C . SER A 1 85 ? 17.109 3.359 8.422 1 97.56 85 SER A C 1
ATOM 627 O O . SER A 1 85 ? 16.719 2.293 8.898 1 97.56 85 SER A O 1
ATOM 629 N N . ILE A 1 86 ? 16.453 4.027 7.496 1 97.5 86 ILE A N 1
ATOM 630 C CA . ILE A 1 86 ? 15.156 3.58 6.988 1 97.5 86 ILE A CA 1
ATOM 631 C C . ILE A 1 86 ? 15.297 2.195 6.363 1 97.5 86 ILE A C 1
ATOM 633 O O . ILE A 1 86 ? 14.539 1.28 6.68 1 97.5 86 ILE A O 1
ATOM 637 N N . GLU A 1 87 ? 16.328 2.072 5.539 1 93.62 87 GLU A N 1
ATOM 638 C CA . GLU A 1 87 ? 16.578 0.814 4.844 1 93.62 87 GLU A CA 1
ATOM 639 C C . GLU A 1 87 ? 16.766 -0.333 5.828 1 93.62 87 GLU A C 1
ATOM 641 O O . GLU A 1 87 ? 16.109 -1.372 5.715 1 93.62 87 GLU A O 1
ATOM 646 N N . ALA A 1 88 ? 17.578 -0.13 6.793 1 93.69 88 ALA A N 1
ATOM 647 C CA . ALA A 1 88 ? 17.906 -1.171 7.762 1 93.69 88 ALA A CA 1
ATOM 648 C C . ALA A 1 88 ? 16.688 -1.59 8.562 1 93.69 88 ALA A C 1
ATOM 650 O O . ALA A 1 88 ? 16.453 -2.783 8.781 1 93.69 88 ALA A O 1
ATOM 651 N N . LEU A 1 89 ? 15.93 -0.636 8.984 1 95.31 89 LEU A N 1
ATOM 652 C CA . LEU A 1 89 ? 14.781 -0.933 9.828 1 95.31 89 LEU A CA 1
ATOM 653 C C . LEU A 1 89 ? 13.688 -1.639 9.023 1 95.31 89 LEU A C 1
ATOM 655 O O . LEU A 1 89 ? 13.086 -2.605 9.5 1 95.31 89 LEU A O 1
ATOM 659 N N . ILE A 1 90 ? 13.391 -1.163 7.832 1 90.94 90 ILE A N 1
ATOM 660 C CA . ILE A 1 90 ? 12.367 -1.778 6.996 1 90.94 90 ILE A CA 1
ATOM 661 C C . ILE A 1 90 ? 12.781 -3.201 6.633 1 90.94 90 ILE A C 1
ATOM 663 O O . ILE A 1 90 ? 11.961 -4.125 6.676 1 90.94 90 ILE A O 1
ATOM 667 N N . ASP A 1 91 ? 14.086 -3.346 6.32 1 84.06 91 ASP A N 1
ATOM 668 C CA . ASP A 1 91 ? 14.586 -4.68 5.988 1 84.06 91 ASP A CA 1
ATOM 669 C C . ASP A 1 91 ? 14.445 -5.629 7.176 1 84.06 91 ASP A C 1
ATOM 671 O O . ASP A 1 91 ? 14.289 -6.836 6.996 1 84.06 91 ASP A O 1
ATOM 675 N N . ALA A 1 92 ? 14.477 -5.039 8.344 1 85.56 92 ALA A N 1
ATOM 676 C CA . ALA A 1 92 ? 14.336 -5.844 9.555 1 85.56 92 ALA A CA 1
ATOM 677 C C . ALA A 1 92 ? 12.867 -6.121 9.867 1 85.56 92 ALA A C 1
ATOM 679 O O . ALA A 1 92 ? 12.555 -6.738 10.883 1 85.56 92 ALA A O 1
ATOM 680 N N . GLY A 1 93 ? 11.984 -5.562 9.055 1 81.31 93 GLY A N 1
ATOM 681 C CA . GLY A 1 93 ? 10.562 -5.859 9.195 1 81.31 93 GLY A CA 1
ATOM 682 C C . GLY A 1 93 ? 9.828 -4.867 10.07 1 81.31 93 GLY A C 1
ATOM 683 O O . GLY A 1 93 ? 8.672 -5.082 10.422 1 81.31 93 GLY A O 1
ATOM 684 N N . CYS A 1 94 ? 10.453 -3.789 10.422 1 90.44 94 CYS A N 1
ATOM 685 C CA . CYS A 1 94 ? 9.844 -2.809 11.312 1 90.44 94 CYS A CA 1
ATOM 686 C C . CYS A 1 94 ? 8.742 -2.033 10.602 1 90.44 94 CYS A C 1
ATOM 688 O O . CYS A 1 94 ? 8.883 -1.688 9.422 1 90.44 94 CYS A O 1
ATOM 690 N N . GLU A 1 95 ? 7.664 -1.803 11.32 1 89.44 95 GLU A N 1
ATOM 691 C CA . GLU A 1 95 ? 6.555 -1.003 10.812 1 89.44 95 GLU A CA 1
ATOM 692 C C . GLU A 1 95 ? 6.613 0.425 11.344 1 89.44 95 GLU A C 1
ATOM 694 O O . GLU A 1 95 ? 6.184 1.364 10.672 1 89.44 95 GLU A O 1
ATOM 699 N N . HIS A 1 96 ? 7.023 0.562 12.586 1 95.5 96 HIS A N 1
ATOM 700 C CA . HIS A 1 96 ? 7.172 1.857 13.242 1 95.5 96 HIS A CA 1
ATOM 701 C C . HIS A 1 96 ? 8.633 2.271 13.32 1 95.5 96 HIS A C 1
ATOM 703 O O . HIS A 1 96 ? 9.43 1.638 14.023 1 95.5 96 HIS A O 1
ATOM 709 N N . LEU A 1 97 ? 8.984 3.311 12.617 1 98.19 97 LEU A N 1
ATOM 710 C CA . LEU A 1 97 ? 10.375 3.748 12.492 1 98.19 97 LEU A CA 1
ATOM 711 C C . LEU A 1 97 ? 10.625 5.004 13.32 1 98.19 97 LEU A C 1
ATOM 713 O O . LEU A 1 97 ? 9.961 6.027 13.117 1 98.19 97 LEU A O 1
ATOM 717 N N . PHE A 1 98 ? 11.477 4.914 14.25 1 98.69 98 PHE A N 1
ATOM 718 C CA . PHE A 1 98 ? 11.914 6.062 15.031 1 98.69 98 PHE A CA 1
ATOM 719 C C . PHE A 1 98 ? 13.359 6.418 14.703 1 98.69 98 PHE A C 1
ATOM 721 O O . PHE A 1 98 ? 14.289 5.684 15.07 1 98.69 98 PHE A O 1
ATOM 728 N N . LEU A 1 99 ? 13.625 7.52 14.047 1 98.56 99 LEU A N 1
ATOM 729 C CA . LEU A 1 99 ? 14.945 7.98 13.648 1 98.56 99 LEU A CA 1
ATOM 730 C C . LEU A 1 99 ? 15.445 9.078 14.594 1 98.56 99 LEU A C 1
ATOM 732 O O . LEU A 1 99 ? 14.867 10.172 14.633 1 98.56 99 LEU A O 1
ATOM 736 N N . TRP A 1 100 ? 16.516 8.797 15.289 1 97.88 100 TRP A N 1
ATOM 737 C CA . TRP A 1 100 ? 17.031 9.695 16.312 1 97.88 100 TRP A CA 1
ATOM 738 C C . TRP A 1 100 ? 18.375 10.273 15.906 1 97.88 100 TRP A C 1
ATOM 740 O O . TRP A 1 100 ? 19.172 9.609 15.234 1 97.88 100 TRP A O 1
ATOM 750 N N . ASP A 1 101 ? 18.594 11.492 16.297 1 94.44 101 ASP A N 1
ATOM 751 C CA . ASP A 1 101 ? 19.953 11.977 16.406 1 94.44 101 ASP A CA 1
ATOM 752 C C . ASP A 1 101 ? 20.656 11.422 17.641 1 94.44 101 ASP A C 1
ATOM 754 O O . ASP A 1 101 ? 20 10.875 18.531 1 94.44 101 ASP A O 1
ATOM 758 N N . ASP A 1 102 ? 21.984 11.602 17.703 1 95.06 102 ASP A N 1
ATOM 759 C CA . ASP A 1 102 ? 22.734 10.992 18.797 1 95.06 102 ASP A CA 1
ATOM 760 C C . ASP A 1 102 ? 22.734 11.883 20.031 1 95.06 102 ASP A C 1
ATOM 762 O O . ASP A 1 102 ? 23.422 11.602 21.016 1 95.06 102 ASP A O 1
ATOM 766 N N . ASP A 1 103 ? 22 12.992 19.984 1 94.19 103 ASP A N 1
ATOM 767 C CA . ASP A 1 103 ? 22.016 13.891 21.141 1 94.19 103 ASP A CA 1
ATOM 768 C C . ASP A 1 103 ? 20.609 14.039 21.734 1 94.19 103 ASP A C 1
ATOM 770 O O . ASP A 1 103 ? 20.281 15.094 22.281 1 94.19 103 ASP A O 1
ATOM 774 N N . ALA A 1 104 ? 19.781 13.062 21.594 1 96.19 104 ALA A N 1
ATOM 775 C CA . ALA A 1 104 ? 18.453 12.984 22.188 1 96.19 104 ALA A CA 1
ATOM 776 C C . ALA A 1 104 ? 18.125 11.555 22.609 1 96.19 104 ALA A C 1
ATOM 778 O O . ALA A 1 104 ? 18.688 10.602 22.078 1 96.19 104 ALA A O 1
ATOM 779 N N . TRP A 1 105 ? 17.25 11.406 23.594 1 97.5 105 TRP A N 1
ATOM 780 C CA . TRP A 1 105 ? 16.875 10.086 24.109 1 97.5 105 TRP A CA 1
ATOM 781 C C . TRP A 1 105 ? 15.555 10.141 24.859 1 97.5 105 TRP A C 1
ATOM 783 O O . TRP A 1 105 ? 15.086 11.219 25.234 1 97.5 105 TRP A O 1
ATOM 793 N N . PRO A 1 106 ? 14.883 9.016 24.984 1 97.94 106 PRO A N 1
ATOM 794 C CA . PRO A 1 106 ? 13.672 8.961 25.797 1 97.94 106 PRO A CA 1
ATOM 795 C C . PRO A 1 106 ? 13.953 9.094 27.297 1 97.94 106 PRO A C 1
ATOM 797 O O . PRO A 1 106 ? 15.016 8.68 27.766 1 97.94 106 PRO A O 1
ATOM 800 N N . ILE A 1 107 ? 12.969 9.586 28.016 1 97.69 107 ILE A N 1
ATOM 801 C CA . ILE A 1 107 ? 13.148 9.758 29.453 1 97.69 107 ILE A CA 1
ATOM 802 C C . ILE A 1 107 ? 11.984 9.125 30.203 1 97.69 107 ILE A C 1
ATOM 804 O O . ILE A 1 107 ? 11.812 9.352 31.406 1 97.69 107 ILE A O 1
ATOM 808 N N . ALA A 1 108 ? 11.172 8.406 29.547 1 97.25 108 ALA A N 1
ATOM 809 C CA . ALA A 1 108 ? 10.031 7.715 30.141 1 97.25 108 ALA A CA 1
ATOM 810 C C . ALA A 1 108 ? 9.766 6.387 29.453 1 97.25 108 ALA A C 1
ATOM 812 O O . ALA A 1 108 ? 9.961 6.262 28.234 1 97.25 108 ALA A O 1
ATOM 813 N N . ASP A 1 109 ? 9.328 5.434 30.234 1 94.06 109 ASP A N 1
ATOM 814 C CA . ASP A 1 109 ? 8.852 4.191 29.625 1 94.06 109 ASP A CA 1
ATOM 815 C C . ASP A 1 109 ? 7.598 4.434 28.797 1 94.06 109 ASP A C 1
ATOM 817 O O . ASP A 1 109 ? 6.777 5.293 29.125 1 94.06 109 ASP A O 1
ATOM 821 N N . GLY A 1 110 ? 7.512 3.762 27.781 1 94.19 110 GLY A N 1
ATOM 822 C CA . GLY A 1 110 ? 6.32 3.873 26.953 1 94.19 110 GLY A CA 1
ATOM 823 C C . GLY A 1 110 ? 6.305 5.125 26.094 1 94.19 110 GLY A C 1
ATOM 824 O O . GLY A 1 110 ? 5.262 5.5 25.547 1 94.19 110 GLY A O 1
ATOM 825 N N . TRP A 1 111 ? 7.461 5.695 25.938 1 97.31 111 TRP A N 1
ATOM 826 C CA . TRP A 1 111 ? 7.57 6.949 25.188 1 97.31 111 TRP A CA 1
ATOM 827 C C . TRP A 1 111 ? 7.047 6.789 23.766 1 97.31 111 TRP A C 1
ATOM 829 O O . TRP A 1 111 ? 6.574 7.754 23.172 1 97.31 111 TRP A O 1
ATOM 839 N N . HIS A 1 112 ? 7.066 5.555 23.219 1 96.31 112 HIS A N 1
ATOM 840 C CA . HIS A 1 112 ? 6.723 5.285 21.812 1 96.31 112 HIS A CA 1
ATOM 841 C C . HIS A 1 112 ? 5.215 5.125 21.641 1 96.31 112 HIS A C 1
ATOM 843 O O . HIS A 1 112 ? 4.703 5.199 20.531 1 96.31 112 HIS A O 1
ATOM 849 N N . ILE A 1 113 ? 4.461 4.988 22.641 1 93.31 113 ILE A N 1
ATOM 850 C CA . ILE A 1 113 ? 3.066 4.566 22.594 1 93.31 113 ILE A CA 1
ATOM 851 C C . ILE A 1 113 ? 2.211 5.676 22 1 93.31 113 ILE A C 1
ATOM 853 O O . ILE A 1 113 ? 1.422 5.434 21.078 1 93.31 113 ILE A O 1
ATOM 857 N N . PRO A 1 114 ? 2.336 6.934 22.406 1 96.38 114 PRO A N 1
ATOM 858 C CA . PRO A 1 114 ? 1.485 7.969 21.812 1 96.38 114 PRO A CA 1
ATOM 859 C C . PRO A 1 114 ? 1.735 8.148 20.328 1 96.38 114 PRO A C 1
ATOM 861 O O . PRO A 1 114 ? 0.828 8.547 19.594 1 96.38 114 PRO A O 1
ATOM 864 N N . TYR A 1 115 ? 2.932 7.891 19.875 1 97.25 115 TYR A N 1
ATOM 865 C CA . TYR A 1 115 ? 3.246 8.008 18.453 1 97.25 115 TYR A CA 1
ATOM 866 C C . TYR A 1 115 ? 2.609 6.871 17.656 1 97.25 115 TYR A C 1
ATOM 868 O O . TYR A 1 115 ? 2.008 7.102 16.609 1 97.25 115 TYR A O 1
ATOM 876 N N . ILE A 1 116 ? 2.719 5.66 18.203 1 93.88 116 ILE A N 1
ATOM 877 C CA . ILE A 1 116 ? 2.234 4.473 17.516 1 93.88 116 ILE A CA 1
ATOM 878 C C . ILE A 1 116 ? 0.708 4.457 17.516 1 93.88 116 ILE A C 1
ATOM 880 O O . ILE A 1 116 ? 0.084 4.031 16.531 1 93.88 116 ILE A O 1
ATOM 884 N N . GLU A 1 117 ? 0.12 4.969 18.547 1 91.44 117 GLU A N 1
ATOM 885 C CA . GLU A 1 117 ? -1.333 4.93 18.688 1 91.44 117 GLU A CA 1
ATOM 886 C C . GLU A 1 117 ? -1.991 6.07 17.922 1 91.44 117 GLU A C 1
ATOM 888 O O . GLU A 1 117 ? -3.201 6.047 17.672 1 91.44 117 GLU A O 1
ATOM 893 N N . SER A 1 118 ? -1.233 7.035 17.594 1 95.44 118 SER A N 1
ATOM 894 C CA . SER A 1 118 ? -1.76 8.125 16.766 1 95.44 118 SER A CA 1
ATOM 895 C C . SER A 1 118 ? -2.172 7.629 15.391 1 95.44 118 SER A C 1
ATOM 897 O O . SER A 1 118 ? -1.488 6.793 14.797 1 95.44 118 SER A O 1
ATOM 899 N N . PRO A 1 119 ? -3.266 8.172 14.852 1 93.38 119 PRO A N 1
ATOM 900 C CA . PRO A 1 119 ? -3.621 7.812 13.477 1 93.38 119 PRO A CA 1
ATOM 901 C C . PRO A 1 119 ? -2.676 8.422 12.445 1 93.38 119 PRO A C 1
ATOM 903 O O . PRO A 1 119 ? -2.73 8.07 11.266 1 93.38 119 PRO A O 1
ATOM 906 N N . GLU A 1 120 ? -1.845 9.344 12.867 1 97.5 120 GLU A N 1
ATOM 907 C CA . GLU A 1 120 ? -0.917 10.008 11.953 1 97.5 120 GLU A CA 1
ATOM 908 C C . GLU A 1 120 ? 0.283 9.117 11.648 1 97.5 120 GLU A C 1
ATOM 910 O O . GLU A 1 120 ? 1.02 8.719 12.555 1 97.5 120 GLU A O 1
ATOM 915 N N . PRO A 1 121 ? 0.562 8.867 10.367 1 97.19 121 PRO A N 1
ATOM 916 C CA . PRO A 1 121 ? 1.68 7.988 10.016 1 97.19 121 PRO A CA 1
ATOM 917 C C . PRO A 1 121 ? 3.037 8.68 10.148 1 97.19 121 PRO A C 1
ATOM 919 O O . PRO A 1 121 ? 4.078 8.039 9.969 1 97.19 121 PRO A O 1
ATOM 922 N N . HIS A 1 122 ? 3.006 9.961 10.406 1 98.38 122 HIS A N 1
ATOM 923 C CA . HIS A 1 122 ? 4.23 10.719 10.641 1 98.38 122 HIS A CA 1
ATOM 924 C C . HIS A 1 122 ? 4.031 11.758 11.742 1 98.38 122 HIS A C 1
ATOM 926 O O . HIS A 1 122 ? 3.041 12.5 11.727 1 98.38 122 HIS A O 1
ATOM 932 N N . LEU A 1 123 ? 4.902 11.758 12.695 1 98.44 123 LEU A N 1
ATOM 933 C CA . LEU A 1 123 ? 5.078 12.75 13.75 1 98.44 123 LEU A CA 1
ATOM 934 C C . LEU A 1 123 ? 6.555 12.953 14.062 1 98.44 123 LEU A C 1
ATOM 936 O O . LEU A 1 123 ? 7.406 12.188 13.609 1 98.44 123 LEU A O 1
ATOM 940 N N . ALA A 1 124 ? 6.914 13.977 14.719 1 97.94 124 ALA A N 1
ATOM 941 C CA . ALA A 1 124 ? 8.281 14.242 15.148 1 97.94 124 ALA A CA 1
ATOM 942 C C . ALA A 1 124 ? 8.297 14.969 16.5 1 97.94 124 ALA A C 1
ATOM 944 O O . ALA A 1 124 ? 7.363 15.703 16.828 1 97.94 124 ALA A O 1
ATOM 945 N N . TYR A 1 125 ? 9.344 14.695 17.234 1 97.25 125 TYR A N 1
ATOM 946 C CA . TYR A 1 125 ? 9.523 15.5 18.438 1 97.25 125 TYR A CA 1
ATOM 947 C C . TYR A 1 125 ? 9.781 16.953 18.094 1 97.25 125 TYR A C 1
ATOM 949 O O . TYR A 1 125 ? 10.656 17.266 17.266 1 97.25 125 TYR A O 1
ATOM 957 N N . GLN A 1 126 ? 8.938 17.766 18.625 1 90.81 126 GLN A N 1
ATOM 958 C CA . GLN A 1 126 ? 9 19.203 18.375 1 90.81 126 GLN A CA 1
ATOM 959 C C . GLN A 1 126 ? 9.039 19.984 19.688 1 90.81 126 GLN A C 1
ATOM 961 O O . GLN A 1 126 ? 8.461 19.562 20.688 1 90.81 126 GLN A O 1
ATOM 966 N N . PHE A 1 127 ? 9.844 21.047 19.75 1 89.88 127 PHE A N 1
ATOM 967 C CA . PHE A 1 127 ? 9.75 22.047 20.797 1 89.88 127 PHE A CA 1
ATOM 968 C C . PHE A 1 127 ? 9.688 23.453 20.219 1 89.88 127 PHE A C 1
ATOM 970 O O . PHE A 1 127 ? 10.32 23.734 19.188 1 89.88 127 PHE A O 1
ATOM 977 N N . LEU A 1 128 ? 8.773 24.172 20.766 1 87.81 128 LEU A N 1
ATOM 978 C CA . LEU A 1 128 ? 8.492 25.516 20.25 1 87.81 128 LEU A CA 1
ATOM 979 C C . LEU A 1 128 ? 9.75 26.375 20.266 1 87.81 128 LEU A C 1
ATOM 981 O O . LEU A 1 128 ? 10 27.125 19.328 1 87.81 128 LEU A O 1
ATOM 985 N N . ASP A 1 129 ? 10.43 26.281 21.422 1 90.12 129 ASP A N 1
ATOM 986 C CA . ASP A 1 129 ? 11.609 27.109 21.594 1 90.12 129 ASP A CA 1
ATOM 987 C C . ASP A 1 129 ? 12.625 26.438 22.516 1 90.12 129 ASP A C 1
ATOM 989 O O . ASP A 1 129 ? 12.336 25.406 23.109 1 90.12 129 ASP A O 1
ATOM 993 N N . LEU A 1 130 ? 13.773 27.062 22.516 1 88.19 130 LEU A N 1
ATOM 994 C CA . LEU A 1 130 ? 14.805 26.562 23.422 1 88.19 130 LEU A CA 1
ATOM 995 C C . LEU A 1 130 ? 14.344 26.672 24.875 1 88.19 130 LEU A C 1
ATOM 997 O O . LEU A 1 130 ? 13.586 27.578 25.219 1 88.19 130 LEU A O 1
ATOM 1001 N N . ALA A 1 131 ? 14.781 25.766 25.688 1 84.5 131 ALA A N 1
ATOM 1002 C CA . ALA A 1 131 ? 14.359 25.688 27.078 1 84.5 131 ALA A CA 1
ATOM 1003 C C . ALA A 1 131 ? 15.008 26.797 27.906 1 84.5 131 ALA A C 1
ATOM 1005 O O . ALA A 1 131 ? 14.414 27.281 28.875 1 84.5 131 ALA A O 1
ATOM 1006 N N . GLY A 1 132 ? 16.141 27.312 27.484 1 83.06 132 GLY A N 1
ATOM 1007 C CA . GLY A 1 132 ? 16.875 28.328 28.234 1 83.06 132 GLY A CA 1
ATOM 1008 C C . GLY A 1 132 ? 16.391 29.734 27.938 1 83.06 132 GLY A C 1
ATOM 1009 O O . GLY A 1 132 ? 15.305 29.922 27.391 1 83.06 132 GLY A O 1
ATOM 1010 N N . PRO A 1 133 ? 17.125 30.703 28.328 1 83.88 133 PRO A N 1
ATOM 1011 C CA . PRO A 1 133 ? 16.734 32.125 28.188 1 83.88 133 PRO A CA 1
ATOM 1012 C C . PRO A 1 133 ? 16.734 32.594 26.734 1 83.88 133 PRO A C 1
ATOM 1014 O O . PRO A 1 133 ? 15.969 33.469 26.375 1 83.88 133 PRO A O 1
ATOM 1017 N N . ARG A 1 134 ? 17.609 31.984 26.016 1 86.38 134 ARG A N 1
ATOM 1018 C CA . ARG A 1 134 ? 17.641 32.344 24.609 1 86.38 134 ARG A CA 1
ATOM 1019 C C . ARG A 1 134 ? 16.469 31.703 23.859 1 86.38 134 ARG A C 1
ATOM 1021 O O . ARG A 1 134 ? 16.188 30.516 24.031 1 86.38 134 ARG A O 1
ATOM 1028 N N . LYS A 1 135 ? 15.75 32.594 23.078 1 87.38 135 LYS A N 1
ATOM 1029 C CA . LYS A 1 135 ? 14.609 32.094 22.312 1 87.38 135 LYS A CA 1
ATOM 1030 C C . LYS A 1 135 ? 14.852 32.25 20.812 1 87.38 135 LYS A C 1
ATOM 1032 O O . LYS A 1 135 ? 15.414 33.25 20.359 1 87.38 135 LYS A O 1
ATOM 1037 N N . LEU A 1 136 ? 14.469 31.234 20.031 1 86.56 136 LEU A N 1
ATOM 1038 C CA . LEU A 1 136 ? 14.625 31.281 18.578 1 86.56 136 LEU A CA 1
ATOM 1039 C C . LEU A 1 136 ? 13.477 32.031 17.922 1 86.56 136 LEU A C 1
ATOM 1041 O O . LEU A 1 136 ? 13.688 32.812 16.984 1 86.56 136 LEU A O 1
ATOM 1045 N N . ASN A 1 137 ? 12.273 31.906 18.406 1 90.75 137 ASN A N 1
ATOM 1046 C CA . ASN A 1 137 ? 11.062 32.562 17.906 1 90.75 137 ASN A CA 1
ATOM 1047 C C . ASN A 1 137 ? 10.859 32.312 16.422 1 90.75 137 ASN A C 1
ATOM 1049 O O . ASN A 1 137 ? 10.508 33.219 15.68 1 90.75 137 ASN A O 1
ATOM 1053 N N . ASP A 1 138 ? 11.195 31.094 16.031 1 91.38 138 ASP A N 1
ATOM 1054 C CA . ASP A 1 138 ? 11.164 30.812 14.609 1 91.38 138 ASP A CA 1
ATOM 1055 C C . ASP A 1 138 ? 10.023 29.859 14.266 1 91.38 138 ASP A C 1
ATOM 1057 O O . ASP A 1 138 ? 9.844 29.5 13.102 1 91.38 138 ASP A O 1
ATOM 1061 N N . LEU A 1 139 ? 9.266 29.422 15.25 1 93.88 139 LEU A N 1
ATOM 1062 C CA . LEU A 1 139 ? 8.117 28.547 15.039 1 93.88 139 LEU A CA 1
ATOM 1063 C C . LEU A 1 139 ? 6.879 29.109 15.734 1 93.88 139 LEU A C 1
ATOM 1065 O O . LEU A 1 139 ? 6.996 29.906 16.672 1 93.88 139 LEU A O 1
ATOM 1069 N N . SER A 1 140 ? 5.758 28.766 15.25 1 94.94 140 SER A N 1
ATOM 1070 C CA . SER A 1 140 ? 4.488 29.062 15.898 1 94.94 140 SER A CA 1
ATOM 1071 C C . SER A 1 140 ? 3.562 27.844 15.898 1 94.94 140 SER A C 1
ATOM 1073 O O . SER A 1 140 ? 3.699 26.953 15.062 1 94.94 140 SER A O 1
ATOM 1075 N N . VAL A 1 141 ? 2.67 27.844 16.844 1 95.62 141 VAL A N 1
ATOM 1076 C CA . VAL A 1 141 ? 1.687 26.781 16.953 1 95.62 141 VAL A CA 1
ATOM 1077 C C . VAL A 1 141 ? 0.563 27.016 15.945 1 95.62 141 VAL A C 1
ATOM 1079 O O . VAL A 1 141 ? -0.017 28.094 15.891 1 95.62 141 VAL A O 1
ATOM 1082 N N . LEU A 1 142 ? 0.261 26.031 15.148 1 95.38 142 LEU A N 1
ATOM 1083 C CA . LEU A 1 142 ? -0.812 26.109 14.164 1 95.38 142 LEU A CA 1
ATOM 1084 C C . LEU A 1 142 ? -2.068 25.406 14.664 1 95.38 142 LEU A C 1
ATOM 1086 O O . LEU A 1 142 ? -3.184 25.766 14.281 1 95.38 142 LEU A O 1
ATOM 1090 N N . TYR A 1 143 ? -1.906 24.391 15.43 1 96.56 143 TYR A N 1
ATOM 1091 C CA . TYR A 1 143 ? -2.986 23.531 15.914 1 96.56 143 TYR A CA 1
ATOM 1092 C C . TYR A 1 143 ? -2.621 22.891 17.25 1 96.56 143 TYR A C 1
ATOM 1094 O O . TYR A 1 143 ? -1.465 22.531 17.469 1 96.56 143 TYR A O 1
ATOM 1102 N N . ARG A 1 144 ? -3.576 22.797 18.109 1 96.25 144 ARG A N 1
ATOM 1103 C CA . ARG A 1 144 ? -3.379 22.094 19.391 1 96.25 144 ARG A CA 1
ATOM 1104 C C . ARG A 1 144 ? -4.691 21.5 19.891 1 96.25 144 ARG A C 1
ATOM 1106 O O . ARG A 1 144 ? -5.707 22.203 19.953 1 96.25 144 ARG A O 1
ATOM 1113 N N . ASP A 1 145 ? -4.719 20.234 20.109 1 95.81 145 ASP A N 1
ATOM 1114 C CA . ASP A 1 145 ? -5.809 19.594 20.828 1 95.81 145 ASP A CA 1
ATOM 1115 C C . ASP A 1 145 ? -5.27 18.75 21.984 1 95.81 145 ASP A C 1
ATOM 1117 O O . ASP A 1 145 ? -4.219 19.062 22.547 1 95.81 145 ASP A O 1
ATOM 1121 N N . GLU A 1 146 ? -6.016 17.766 22.438 1 95 146 GLU A N 1
ATOM 1122 C CA . GLU A 1 146 ? -5.625 17 23.609 1 95 146 GLU A CA 1
ATOM 1123 C C . GLU A 1 146 ? -4.59 15.93 23.25 1 95 146 GLU A C 1
ATOM 1125 O O . GLU A 1 146 ? -3.961 15.352 24.125 1 95 146 GLU A O 1
ATOM 1130 N N . LYS A 1 147 ? -4.355 15.758 21.953 1 96.56 147 LYS A N 1
ATOM 1131 C CA . LYS A 1 147 ? -3.51 14.641 21.562 1 96.56 147 LYS A CA 1
ATOM 1132 C C . LYS A 1 147 ? -2.324 15.109 20.719 1 96.56 147 LYS A C 1
ATOM 1134 O O . LYS A 1 147 ? -1.258 14.492 20.734 1 96.56 147 LYS A O 1
ATOM 1139 N N . HIS A 1 148 ? -2.555 16.172 19.969 1 97.56 148 HIS A N 1
ATOM 1140 C CA . HIS A 1 148 ? -1.543 16.578 19 1 97.56 148 HIS A CA 1
ATOM 1141 C C . HIS A 1 148 ? -1.285 18.078 19.047 1 97.56 148 HIS A C 1
ATOM 1143 O O . HIS A 1 148 ? -2.143 18.844 19.5 1 97.56 148 HIS A O 1
ATOM 1149 N N . ILE A 1 149 ? -0.143 18.5 18.656 1 97.44 149 ILE A N 1
ATOM 1150 C CA . ILE A 1 149 ? 0.256 19.891 18.453 1 97.44 149 ILE A CA 1
ATOM 1151 C C . ILE A 1 149 ? 0.997 20.016 17.125 1 97.44 149 ILE A C 1
ATOM 1153 O O . ILE A 1 149 ? 1.819 19.172 16.766 1 97.44 149 ILE A O 1
ATOM 1157 N N . ALA A 1 150 ? 0.641 21.016 16.312 1 97.44 150 ALA A N 1
ATOM 1158 C CA . ALA A 1 150 ? 1.267 21.234 15.008 1 97.44 150 ALA A CA 1
ATOM 1159 C C . ALA A 1 150 ? 1.928 22.609 14.938 1 97.44 150 ALA A C 1
ATOM 1161 O O . ALA A 1 150 ? 1.479 23.547 15.586 1 97.44 150 ALA A O 1
ATOM 1162 N N . TYR A 1 151 ? 2.994 22.703 14.133 1 97.19 151 TYR A N 1
ATOM 1163 C CA . TYR A 1 151 ? 3.812 23.906 14.078 1 97.19 151 TYR A CA 1
ATOM 1164 C C . TYR A 1 151 ? 4.043 24.344 12.633 1 97.19 151 TYR A C 1
ATOM 1166 O O . TYR A 1 151 ? 3.699 23.625 11.695 1 97.19 151 TYR A O 1
ATOM 1174 N N . THR A 1 152 ? 4.684 25.547 12.508 1 96.12 152 THR A N 1
ATOM 1175 C CA . THR A 1 152 ? 5 26.109 11.195 1 96.12 152 THR A CA 1
ATOM 1176 C C . THR A 1 152 ? 6.262 25.484 10.625 1 96.12 152 THR A C 1
ATOM 1178 O O . THR A 1 152 ? 6.566 25.656 9.438 1 96.12 152 THR A O 1
ATOM 1181 N N . GLY A 1 153 ? 6.914 24.719 11.453 1 94.69 153 GLY A N 1
ATOM 1182 C CA . GLY A 1 153 ? 8.156 24.078 11.039 1 94.69 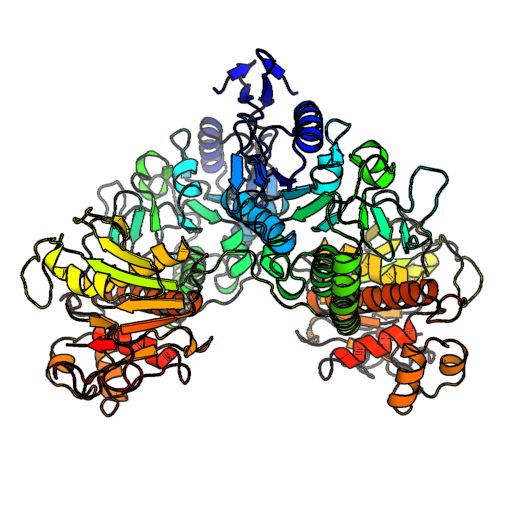153 GLY A CA 1
ATOM 1183 C C . GLY A 1 153 ? 8.492 22.844 11.859 1 94.69 153 GLY A C 1
ATOM 1184 O O . GLY A 1 153 ? 7.723 22.438 12.734 1 94.69 153 GLY A O 1
ATOM 1185 N N . GLN A 1 154 ? 9.57 22.188 11.523 1 93.5 154 GLN A N 1
ATOM 1186 C CA . GLN A 1 154 ? 9.93 20.922 12.164 1 93.5 154 GLN A CA 1
ATOM 1187 C C . GLN A 1 154 ? 11.352 20.984 12.711 1 93.5 154 GLN A C 1
ATOM 1189 O O . GLN A 1 154 ? 12.258 21.516 12.07 1 93.5 154 GLN A O 1
ATOM 1194 N N . ARG A 1 155 ? 11.297 20.328 13.945 1 86.12 155 ARG A N 1
ATOM 1195 C CA . ARG A 1 155 ? 12.617 20.094 14.531 1 86.12 155 ARG A CA 1
ATOM 1196 C C . ARG A 1 155 ? 13.188 18.766 14.07 1 86.12 155 ARG A C 1
ATOM 1198 O O . ARG A 1 155 ? 12.438 17.844 13.742 1 86.12 155 ARG A O 1
ATOM 1205 N N . GLY A 1 156 ? 14.328 18.422 13.656 1 84.94 156 GLY A N 1
ATOM 1206 C CA . GLY A 1 156 ? 15.031 17.266 13.141 1 84.94 156 GLY A CA 1
ATOM 1207 C C . GLY A 1 156 ? 15.68 16.438 14.234 1 84.94 156 GLY A C 1
ATOM 1208 O O . GLY A 1 156 ? 16.75 15.852 14.023 1 84.94 156 GLY A O 1
ATOM 1209 N N . VAL A 1 157 ? 14.969 16.234 15.492 1 90.62 157 VAL A N 1
ATOM 1210 C CA . VAL A 1 157 ? 15.602 15.562 16.625 1 90.62 157 VAL A CA 1
ATOM 1211 C C . VAL A 1 157 ? 15.227 14.086 16.609 1 90.62 157 VAL A C 1
ATOM 1213 O O . VAL A 1 157 ? 16.109 13.219 16.516 1 90.62 157 VAL A O 1
ATOM 1216 N N . MET A 1 158 ? 14.031 13.789 16.75 1 97.31 158 MET A N 1
ATOM 1217 C CA . MET A 1 158 ? 13.445 12.453 16.656 1 97.31 158 MET A CA 1
ATOM 1218 C C . MET A 1 158 ? 12.281 12.445 15.664 1 97.31 158 MET A C 1
ATOM 1220 O O . MET A 1 158 ? 11.352 13.25 15.789 1 97.31 158 MET A O 1
ATOM 1224 N N . LEU A 1 159 ? 12.336 11.578 14.68 1 98.38 159 LEU A N 1
ATOM 1225 C CA . LEU A 1 159 ? 11.328 11.484 13.625 1 98.38 159 LEU A CA 1
ATOM 1226 C C . LEU A 1 159 ? 10.625 10.133 13.672 1 98.38 159 LEU A C 1
ATOM 1228 O O . LEU A 1 159 ? 11.281 9.086 13.695 1 98.38 159 LEU A O 1
ATOM 1232 N N . TYR A 1 160 ? 9.352 10.172 13.695 1 98.56 160 TYR A N 1
ATOM 1233 C CA . TYR A 1 160 ? 8.547 8.961 13.625 1 98.56 160 TYR A CA 1
ATOM 1234 C C . TYR A 1 160 ? 7.914 8.812 12.25 1 98.56 160 TYR A C 1
ATOM 1236 O O . TYR A 1 160 ? 7.32 9.758 11.727 1 98.56 160 TYR A O 1
ATOM 1244 N N . TYR A 1 161 ? 8.039 7.648 11.672 1 98.38 161 TYR A N 1
ATOM 1245 C CA . TYR A 1 161 ? 7.34 7.277 10.445 1 98.38 161 TYR A CA 1
ATOM 1246 C C . TYR A 1 161 ? 6.715 5.895 10.57 1 98.38 161 TYR A C 1
ATOM 1248 O O . TYR A 1 161 ? 7.371 4.945 11.008 1 98.38 161 TYR A O 1
ATOM 1256 N N . HIS A 1 162 ? 5.469 5.797 10.25 1 96.44 162 HIS A N 1
ATOM 1257 C CA . HIS A 1 162 ? 4.965 4.473 9.898 1 96.44 162 HIS A CA 1
ATOM 1258 C C . HIS A 1 162 ? 5.5 4.023 8.547 1 96.44 162 HIS A C 1
ATOM 1260 O O . HIS A 1 162 ? 5.59 4.824 7.613 1 96.44 162 HIS A O 1
ATOM 1266 N N . ARG A 1 163 ? 5.785 2.82 8.398 1 93.94 163 ARG A N 1
ATOM 1267 C CA . ARG A 1 163 ? 6.359 2.254 7.184 1 93.94 163 ARG A CA 1
ATOM 1268 C C . ARG A 1 163 ? 5.523 2.623 5.961 1 93.94 163 ARG A C 1
ATOM 1270 O O . ARG A 1 163 ? 6.066 2.877 4.887 1 93.94 163 ARG A O 1
ATOM 1277 N N . SER A 1 164 ? 4.195 2.732 6.105 1 90.94 164 SER A N 1
ATOM 1278 C CA . SER A 1 164 ? 3.293 3.014 4.992 1 90.94 164 SER A CA 1
ATOM 1279 C C . SER A 1 164 ? 3.572 4.383 4.387 1 90.94 164 SER A C 1
ATOM 1281 O O . SER A 1 164 ? 3.418 4.578 3.178 1 90.94 164 SER A O 1
ATOM 1283 N N . ALA A 1 165 ? 3.992 5.332 5.199 1 96.5 165 ALA A N 1
ATOM 1284 C CA . ALA A 1 165 ? 4.328 6.656 4.68 1 96.5 165 ALA A CA 1
ATOM 1285 C C . ALA A 1 165 ? 5.559 6.598 3.779 1 96.5 165 ALA A C 1
ATOM 1287 O O . ALA A 1 165 ? 5.578 7.203 2.705 1 96.5 165 ALA A O 1
ATOM 1288 N N . ILE A 1 166 ? 6.539 5.793 4.223 1 96.81 166 ILE A N 1
ATOM 1289 C CA . ILE A 1 166 ? 7.777 5.652 3.469 1 96.81 166 ILE A CA 1
ATOM 1290 C C . ILE A 1 166 ? 7.508 4.895 2.168 1 96.81 166 ILE A C 1
ATOM 1292 O O . ILE A 1 166 ? 8.055 5.242 1.118 1 96.81 166 ILE A O 1
ATOM 1296 N N . GLU A 1 167 ? 6.68 3.961 2.229 1 89.5 167 GLU A N 1
ATOM 1297 C CA . GLU A 1 167 ? 6.328 3.188 1.043 1 89.5 167 GLU A CA 1
ATOM 1298 C C . GLU A 1 167 ? 5.609 4.051 0.01 1 89.5 167 GLU A C 1
ATOM 1300 O O . GLU A 1 167 ? 5.711 3.805 -1.193 1 89.5 167 GLU A O 1
ATOM 1305 N N . ARG A 1 168 ? 5.004 5.078 0.493 1 90.75 168 ARG A N 1
ATOM 1306 C CA . ARG A 1 168 ? 4.215 5.93 -0.389 1 90.75 168 ARG A CA 1
ATOM 1307 C C . ARG A 1 168 ? 5.078 7.008 -1.032 1 90.75 168 ARG A C 1
ATOM 1309 O O . ARG A 1 168 ? 4.945 7.289 -2.225 1 90.75 168 ARG A O 1
ATOM 1316 N N . VAL A 1 169 ? 6.012 7.602 -0.218 1 95.81 169 VAL A N 1
ATOM 1317 C CA . VAL A 1 169 ? 6.672 8.781 -0.76 1 95.81 169 VAL A CA 1
ATOM 1318 C C . VAL A 1 169 ? 8.188 8.562 -0.779 1 95.81 169 VAL A C 1
ATOM 1320 O O . VAL A 1 169 ? 8.93 9.414 -1.268 1 95.81 169 VAL A O 1
ATOM 1323 N N . GLY A 1 170 ? 8.672 7.535 -0.28 1 95.44 170 GLY A N 1
ATOM 1324 C CA . GLY A 1 170 ? 10.102 7.289 -0.203 1 95.44 170 GLY A CA 1
ATOM 1325 C C . GLY A 1 170 ? 10.75 7.914 1.018 1 95.44 170 GLY A C 1
ATOM 1326 O O . GLY A 1 170 ? 10.07 8.203 2.006 1 95.44 170 GLY A O 1
ATOM 1327 N N . GLY A 1 171 ? 12.094 8.047 0.956 1 97.38 171 GLY A N 1
ATOM 1328 C CA . GLY A 1 171 ? 12.852 8.539 2.096 1 97.38 171 GLY A CA 1
ATOM 1329 C C . GLY A 1 171 ? 13.32 9.969 1.934 1 97.38 171 GLY A C 1
ATOM 1330 O O . GLY A 1 171 ? 12.57 10.82 1.453 1 97.38 171 GLY A O 1
ATOM 1331 N N . PHE A 1 172 ? 14.5 10.227 2.49 1 97.62 172 PHE A N 1
ATOM 1332 C CA . PHE A 1 172 ? 15.102 11.547 2.414 1 97.62 172 PHE A CA 1
ATOM 1333 C C . PHE A 1 172 ? 15.703 11.797 1.035 1 97.62 172 PHE A C 1
ATOM 1335 O O . PHE A 1 172 ? 16.438 10.953 0.518 1 97.62 172 PHE A O 1
ATOM 1342 N N . ASP A 1 173 ? 15.414 12.906 0.47 1 95.19 173 ASP A N 1
ATOM 1343 C CA . ASP A 1 173 ? 15.836 13.195 -0.896 1 95.19 173 ASP A CA 1
ATOM 1344 C C . ASP A 1 173 ? 17.312 13.602 -0.938 1 95.19 173 ASP A C 1
ATOM 1346 O O . ASP A 1 173 ? 17.703 14.57 -0.281 1 95.19 173 ASP A O 1
ATOM 1350 N N . PRO A 1 174 ? 18.094 12.992 -1.746 1 91.38 174 PRO A N 1
ATOM 1351 C CA . PRO A 1 174 ? 19.531 13.289 -1.823 1 91.38 174 PRO A CA 1
ATOM 1352 C C . PRO A 1 174 ? 19.812 14.695 -2.342 1 91.38 174 PRO A C 1
ATOM 1354 O O . PRO A 1 174 ? 20.953 15.18 -2.232 1 91.38 174 PRO A O 1
ATOM 1357 N N . VAL A 1 175 ? 18.875 15.391 -2.871 1 91.56 175 VAL A N 1
ATOM 1358 C CA . VAL A 1 175 ? 19.062 16.75 -3.385 1 91.56 175 VAL A CA 1
ATOM 1359 C C . VAL A 1 175 ? 19.531 17.656 -2.26 1 91.56 175 VAL A C 1
ATOM 1361 O O . VAL A 1 175 ? 20.172 18.688 -2.512 1 91.56 175 VAL A O 1
ATOM 1364 N N . TYR A 1 176 ? 19.297 17.234 -1.017 1 93.56 176 TYR A N 1
ATOM 1365 C CA . TYR A 1 176 ? 19.656 18.062 0.13 1 93.56 176 TYR A CA 1
ATOM 1366 C C . TYR A 1 176 ? 21.062 17.766 0.612 1 93.56 176 TYR A C 1
ATOM 1368 O O . TYR A 1 176 ? 21.547 18.359 1.578 1 93.56 176 TYR A O 1
ATOM 1376 N N . GLY A 1 177 ? 21.734 16.812 0.005 1 85.75 177 GLY A N 1
ATOM 1377 C CA . GLY A 1 177 ? 23.141 16.531 0.243 1 85.75 177 GLY A CA 1
ATOM 1378 C C . GLY A 1 177 ? 23.438 16.172 1.686 1 85.75 177 GLY A C 1
ATOM 1379 O O . GLY A 1 177 ? 22.891 15.211 2.221 1 85.75 177 GLY A O 1
ATOM 1380 N N . ARG A 1 178 ? 24.188 17.062 2.326 1 85.44 178 ARG A N 1
ATOM 1381 C CA . ARG A 1 178 ? 24.672 16.766 3.668 1 85.44 178 ARG A CA 1
ATOM 1382 C C . ARG A 1 178 ? 23.625 17.109 4.723 1 85.44 178 ARG A C 1
ATOM 1384 O O . ARG A 1 178 ? 23.797 16.781 5.902 1 85.44 178 ARG A O 1
ATOM 1391 N N . GLY A 1 179 ? 22.609 17.812 4.23 1 85.38 179 GLY A N 1
ATOM 1392 C CA . GLY A 1 179 ? 21.516 17.984 5.176 1 85.38 179 GLY A CA 1
ATOM 1393 C C . GLY A 1 179 ? 20.938 19.391 5.176 1 85.38 179 GLY A C 1
ATOM 1394 O O . GLY A 1 179 ? 21.203 20.172 4.262 1 85.38 179 GLY A O 1
ATOM 1395 N N . MET A 1 180 ? 20.125 19.609 6.098 1 88.69 180 MET A N 1
ATOM 1396 C CA . MET A 1 180 ? 19.359 20.844 6.277 1 88.69 180 MET A CA 1
ATOM 1397 C C . MET A 1 180 ? 18.125 20.844 5.387 1 88.69 180 MET A C 1
ATOM 1399 O O . MET A 1 180 ? 18.219 21.031 4.172 1 88.69 180 MET A O 1
ATOM 1403 N N . TYR A 1 181 ? 16.984 20.719 5.941 1 93.62 181 TYR A N 1
ATOM 1404 C CA . TYR A 1 181 ? 15.672 20.812 5.316 1 93.62 181 TYR A CA 1
ATOM 1405 C C . TYR A 1 181 ? 15.211 19.453 4.812 1 93.62 181 TYR A C 1
ATOM 1407 O O . TYR A 1 181 ? 14.086 19.297 4.328 1 93.62 181 TYR A O 1
ATOM 1415 N N . GLU A 1 182 ? 16.094 18.391 4.848 1 95.12 182 GLU A N 1
ATOM 1416 C CA . GLU A 1 182 ? 15.727 17.078 4.359 1 95.12 182 GLU A CA 1
ATOM 1417 C C . GLU A 1 182 ? 14.547 16.5 5.137 1 95.12 182 GLU A C 1
ATOM 1419 O O . GLU A 1 182 ? 13.672 15.844 4.562 1 95.12 182 GLU A O 1
ATOM 1424 N N . HIS A 1 183 ? 14.531 16.656 6.449 1 96.06 183 HIS A N 1
ATOM 1425 C CA . HIS A 1 183 ? 13.461 16.094 7.262 1 96.06 183 HIS A CA 1
ATOM 1426 C C . HIS A 1 183 ? 12.164 16.875 7.086 1 96.06 183 HIS A C 1
ATOM 1428 O O . HIS A 1 183 ? 11.078 16.281 7.051 1 96.06 183 HIS A O 1
ATOM 1434 N N . SER A 1 184 ? 12.305 18.219 6.965 1 96.69 184 SER A N 1
ATOM 1435 C CA . SER A 1 184 ? 11.125 19.031 6.707 1 96.69 184 SER A CA 1
ATOM 1436 C C . SER A 1 184 ? 10.516 18.703 5.344 1 96.69 184 SER A C 1
ATOM 1438 O O . SER A 1 184 ? 9.289 18.672 5.199 1 96.69 184 SER A O 1
ATOM 1440 N N . ASP A 1 185 ? 11.352 18.5 4.387 1 97.44 185 ASP A N 1
ATOM 1441 C CA . ASP A 1 185 ? 10.891 18.156 3.047 1 97.44 185 ASP A CA 1
ATOM 1442 C C . ASP A 1 185 ? 10.133 16.828 3.055 1 97.44 185 ASP A C 1
ATOM 1444 O O . ASP A 1 185 ? 9.07 16.719 2.434 1 97.44 185 ASP A O 1
ATOM 1448 N N . LEU A 1 186 ? 10.664 15.836 3.693 1 98 186 LEU A N 1
ATOM 1449 C CA . LEU A 1 186 ? 9.984 14.547 3.756 1 98 186 LEU A CA 1
ATOM 1450 C C . LEU A 1 186 ? 8.625 14.688 4.43 1 98 186 LEU A C 1
ATOM 1452 O O . LEU A 1 186 ? 7.633 14.109 3.963 1 98 186 LEU A O 1
ATOM 1456 N N . ALA A 1 187 ? 8.555 15.438 5.48 1 98.12 187 ALA A N 1
ATOM 1457 C CA . ALA A 1 187 ? 7.289 15.68 6.164 1 98.12 187 ALA A CA 1
ATOM 1458 C C . ALA A 1 187 ? 6.277 16.328 5.227 1 98.12 187 ALA A C 1
ATOM 1460 O O . ALA A 1 187 ? 5.102 15.961 5.211 1 98.12 187 ALA A O 1
ATOM 1461 N N . LEU A 1 188 ? 6.746 17.297 4.457 1 97.5 188 LEU A N 1
ATOM 1462 C CA . LEU A 1 188 ? 5.883 17.984 3.51 1 97.5 188 LEU A CA 1
ATOM 1463 C C . LEU A 1 188 ? 5.371 17.031 2.438 1 97.5 188 LEU A C 1
ATOM 1465 O O . LEU A 1 188 ? 4.188 17.062 2.092 1 97.5 188 LEU A O 1
ATOM 1469 N N . ARG A 1 189 ? 6.254 16.234 1.939 1 97.69 189 ARG A N 1
ATOM 1470 C CA . ARG A 1 189 ? 5.848 15.289 0.908 1 97.69 189 ARG A CA 1
ATOM 1471 C C . ARG A 1 189 ? 4.781 14.336 1.433 1 97.69 189 ARG A C 1
ATOM 1473 O O . ARG A 1 189 ? 3.809 14.039 0.734 1 97.69 189 ARG A O 1
ATOM 1480 N N . ILE A 1 190 ? 4.941 13.867 2.635 1 98.06 190 ILE A N 1
ATOM 1481 C CA . ILE A 1 190 ? 3.973 12.977 3.266 1 98.06 190 ILE A CA 1
ATOM 1482 C C . ILE A 1 190 ? 2.633 13.695 3.408 1 98.06 190 ILE A C 1
ATOM 1484 O O . ILE A 1 190 ? 1.582 13.133 3.094 1 98.06 190 ILE A O 1
ATOM 1488 N N . HIS A 1 191 ? 2.684 14.906 3.852 1 98.19 191 HIS A N 1
ATOM 1489 C CA . HIS A 1 191 ? 1.474 15.703 4.035 1 98.19 191 HIS A CA 1
ATOM 1490 C C . HIS A 1 191 ? 0.812 16.016 2.697 1 98.19 191 HIS A C 1
ATOM 1492 O O . HIS A 1 191 ? -0.405 15.867 2.553 1 98.19 191 HIS A O 1
ATOM 1498 N N . ASN A 1 192 ? 1.599 16.422 1.732 1 96.75 192 ASN A N 1
ATOM 1499 C CA . ASN A 1 192 ? 1.08 16.766 0.411 1 96.75 192 ASN A CA 1
ATOM 1500 C C . ASN A 1 192 ? 0.444 15.555 -0.27 1 96.75 192 ASN A C 1
ATOM 1502 O O . ASN A 1 192 ? -0.455 15.703 -1.1 1 96.75 192 ASN A O 1
ATOM 1506 N N . ALA A 1 193 ? 0.881 14.414 0.169 1 95.19 193 ALA A N 1
ATOM 1507 C CA . ALA A 1 193 ? 0.339 13.18 -0.395 1 95.19 193 ALA A CA 1
ATOM 1508 C C . ALA A 1 193 ? -0.99 12.812 0.26 1 95.19 193 ALA A C 1
ATOM 1510 O O . ALA A 1 193 ? -1.595 11.789 -0.076 1 95.19 193 ALA A O 1
ATOM 1511 N N . GLY A 1 194 ? -1.395 13.602 1.18 1 96.12 194 GLY A N 1
ATOM 1512 C CA . GLY A 1 194 ? -2.689 13.398 1.809 1 96.12 194 GLY A CA 1
ATOM 1513 C C . GLY A 1 194 ? -2.652 12.375 2.928 1 96.12 194 GLY A C 1
ATOM 1514 O O . GLY A 1 194 ? -3.664 11.734 3.223 1 96.12 194 GLY A O 1
ATOM 1515 N N . LEU A 1 195 ? -1.496 12.211 3.619 1 96.31 195 LEU A N 1
ATOM 1516 C CA . LEU A 1 195 ? -1.354 11.109 4.559 1 96.31 195 LEU A CA 1
ATOM 1517 C C . LEU A 1 195 ? -1.45 11.602 6 1 96.31 195 LEU A C 1
ATOM 1519 O O . LEU A 1 195 ? -1.664 10.812 6.922 1 96.31 195 LEU A O 1
ATOM 1523 N N . THR A 1 196 ? -1.227 12.906 6.211 1 98.25 196 THR A N 1
ATOM 1524 C CA . THR A 1 196 ? -1.273 13.43 7.57 1 98.25 196 THR A CA 1
ATOM 1525 C C . THR A 1 196 ? -2.164 14.664 7.645 1 98.25 196 THR A C 1
ATOM 1527 O O . THR A 1 196 ? -2.355 15.359 6.641 1 98.25 196 THR A O 1
ATOM 1530 N N . SER A 1 197 ? -2.609 14.969 8.836 1 97.69 197 SER A N 1
ATOM 1531 C CA . SER A 1 197 ? -3.422 16.156 9.094 1 97.69 197 SER A CA 1
ATOM 1532 C C . SER A 1 197 ? -2.596 17.438 8.969 1 97.69 197 SER A C 1
ATOM 1534 O O . SER A 1 197 ? -3.105 18.469 8.531 1 97.69 197 SER A O 1
ATOM 1536 N N . TRP A 1 198 ? -1.362 17.281 9.406 1 97.38 198 TRP A N 1
ATOM 1537 C CA . TRP A 1 198 ? -0.437 18.406 9.43 1 97.38 198 TRP A CA 1
ATOM 1538 C C . TRP A 1 198 ? 0.933 18 8.898 1 97.38 198 TRP A C 1
ATOM 1540 O O . TRP A 1 198 ? 1.327 16.828 9.008 1 97.38 198 TRP A O 1
ATOM 1550 N N . ALA A 1 199 ? 1.641 19.016 8.391 1 96.81 199 ALA A N 1
ATOM 1551 C CA . ALA A 1 199 ? 2.977 18.703 7.879 1 96.81 199 ALA A CA 1
ATOM 1552 C C . ALA A 1 199 ? 3.949 18.422 9.023 1 96.81 199 ALA A C 1
ATOM 1554 O O . ALA A 1 199 ? 4.77 17.516 8.938 1 96.81 199 ALA A O 1
ATOM 1555 N N . TYR A 1 200 ? 3.855 19.297 10.031 1 97.81 200 TYR A N 1
ATOM 1556 C CA . TYR A 1 200 ? 4.781 19.234 11.156 1 97.81 200 TYR A CA 1
ATOM 1557 C C . TYR A 1 200 ? 4.031 19.125 12.477 1 97.81 200 TYR A C 1
ATOM 1559 O O . TYR A 1 200 ? 3.492 20.125 12.977 1 97.81 200 TYR A O 1
ATOM 1567 N N . ALA A 1 201 ? 3.984 17.953 13.023 1 98.19 201 ALA A N 1
ATOM 1568 C CA . ALA A 1 201 ? 3.195 17.766 14.234 1 98.19 201 ALA A CA 1
ATOM 1569 C C . ALA A 1 201 ? 3.896 16.828 15.211 1 98.19 201 ALA A C 1
ATOM 1571 O O . ALA A 1 201 ? 4.816 16.094 14.828 1 98.19 201 ALA A O 1
ATOM 1572 N N . ASP A 1 202 ? 3.551 16.938 16.484 1 98.38 202 ASP A N 1
ATOM 1573 C CA . ASP A 1 202 ? 4.012 16.125 17.594 1 98.38 202 ASP A CA 1
ATOM 1574 C C . ASP A 1 202 ? 2.846 15.68 18.484 1 98.38 202 ASP A C 1
ATOM 1576 O O . ASP A 1 202 ? 1.719 16.156 18.297 1 98.38 202 ASP A O 1
ATOM 1580 N N . VAL A 1 203 ? 3.119 14.758 19.344 1 98 203 VAL A N 1
ATOM 1581 C CA . VAL A 1 203 ? 2.146 14.398 20.375 1 98 203 VAL A CA 1
ATOM 1582 C C . VAL A 1 203 ? 2.199 15.414 21.516 1 98 203 VAL A C 1
ATOM 1584 O O . VAL A 1 203 ? 3.254 15.992 21.781 1 98 203 VAL A O 1
ATOM 1587 N N . ILE A 1 204 ? 1.069 15.617 22.156 1 96.06 204 ILE A N 1
ATOM 1588 C CA . ILE A 1 204 ? 1.032 16.516 23.297 1 96.06 204 ILE A CA 1
ATOM 1589 C C . ILE A 1 204 ? 1.845 15.914 24.453 1 96.06 204 ILE A C 1
ATOM 1591 O O . ILE A 1 204 ? 1.778 14.711 24.703 1 96.06 204 ILE A O 1
ATOM 1595 N N . GLY A 1 205 ? 2.604 16.734 25.125 1 95.56 205 GLY A N 1
ATOM 1596 C CA . GLY A 1 205 ? 3.352 16.297 26.281 1 95.56 205 GLY A CA 1
ATOM 1597 C C . GLY A 1 205 ? 4.645 15.594 25.938 1 95.56 205 GLY A C 1
ATOM 1598 O O . GLY A 1 205 ? 5.238 14.922 26.781 1 95.56 205 GLY A O 1
ATOM 1599 N N . SER A 1 206 ? 5.09 15.727 24.703 1 96.38 206 SER A N 1
ATOM 1600 C CA . SER A 1 206 ? 6.281 15.008 24.25 1 96.38 206 SER A CA 1
ATOM 1601 C C . SER A 1 206 ? 7.508 15.422 25.062 1 96.38 206 SER A C 1
ATOM 1603 O O . SER A 1 206 ? 8.469 14.664 25.172 1 96.38 206 SER A O 1
ATOM 1605 N N . GLU A 1 207 ? 7.516 16.625 25.703 1 94.31 207 GLU A N 1
ATOM 1606 C CA . GLU A 1 207 ? 8.633 17.094 26.5 1 94.31 207 GLU A CA 1
ATOM 1607 C C . GLU A 1 207 ? 8.828 16.219 27.734 1 94.31 207 GLU A C 1
ATOM 1609 O O . GLU A 1 207 ? 9.906 16.219 28.344 1 94.31 207 GLU A O 1
ATOM 1614 N N . LYS A 1 208 ? 7.836 15.508 28.109 1 96.19 208 LYS A N 1
ATOM 1615 C CA . LYS A 1 208 ? 7.922 14.594 29.234 1 96.19 208 LYS A CA 1
ATOM 1616 C C . LYS A 1 208 ? 8.383 13.211 28.797 1 96.19 208 LYS A C 1
ATOM 1618 O O . LYS A 1 208 ? 8.625 12.336 29.641 1 96.19 208 LYS A O 1
ATOM 1623 N N . LEU A 1 209 ? 8.469 12.992 27.531 1 96.94 209 LEU A N 1
ATOM 1624 C CA . LEU A 1 209 ? 8.797 11.68 26.984 1 96.94 209 LEU A CA 1
ATOM 1625 C C . LEU A 1 209 ? 10.219 11.664 26.438 1 96.94 209 LEU A C 1
ATOM 1627 O O . LEU A 1 209 ? 10.891 10.625 26.453 1 96.94 209 LEU A O 1
ATOM 1631 N N . ILE A 1 210 ? 10.672 12.781 25.875 1 96.56 210 ILE A N 1
ATOM 1632 C CA . ILE A 1 210 ? 11.906 12.852 25.109 1 96.56 210 ILE A CA 1
ATOM 1633 C C . ILE A 1 210 ? 12.742 14.039 25.578 1 96.56 210 ILE A C 1
ATOM 1635 O O . ILE A 1 210 ? 12.211 15.117 25.844 1 96.56 210 ILE A O 1
ATOM 1639 N N . TYR A 1 211 ? 14.031 13.82 25.688 1 95.5 211 TYR A N 1
ATOM 1640 C CA . TYR A 1 211 ? 15.008 14.852 26.031 1 95.5 211 TYR A CA 1
ATOM 1641 C C . TYR A 1 211 ? 15.977 15.086 24.875 1 95.5 211 TYR A C 1
ATOM 1643 O O . TYR A 1 211 ? 16.484 14.133 24.266 1 95.5 211 TYR A O 1
ATOM 1651 N N . SER A 1 212 ? 16.188 16.328 24.531 1 93.69 212 SER A N 1
ATOM 1652 C CA . SER A 1 212 ? 17.125 16.719 23.484 1 93.69 212 SER A CA 1
ATOM 1653 C C . SER A 1 212 ? 18.172 17.672 24.016 1 93.69 212 SER A C 1
ATOM 1655 O O . SER A 1 212 ? 17.844 18.688 24.641 1 93.69 212 SER A O 1
ATOM 1657 N N . LEU A 1 213 ? 19.422 17.391 23.719 1 89.81 213 LEU A N 1
ATOM 1658 C CA . LEU A 1 213 ? 20.516 18.281 24.109 1 89.81 213 LEU A CA 1
ATOM 1659 C C . LEU A 1 213 ? 20.422 19.609 23.359 1 89.81 213 LEU A C 1
ATOM 1661 O O . LEU A 1 213 ? 20.797 20.656 23.906 1 89.81 213 LEU A O 1
ATOM 1665 N N . ASP A 1 214 ? 19.938 19.578 22.156 1 84.75 214 ASP A N 1
ATOM 1666 C CA . ASP A 1 214 ? 19.781 20.781 21.359 1 84.75 214 ASP A CA 1
ATOM 1667 C C . ASP A 1 214 ? 18.797 21.75 22.016 1 84.75 214 ASP A C 1
ATOM 1669 O O . ASP A 1 214 ? 19.047 22.953 22.078 1 84.75 214 ASP A O 1
ATOM 1673 N N . GLU A 1 215 ? 17.719 21.234 22.484 1 86.5 215 GLU A N 1
ATOM 1674 C CA . GLU A 1 215 ? 16.703 22.062 23.125 1 86.5 215 GLU A CA 1
ATOM 1675 C C . GLU A 1 215 ? 17.25 22.75 24.359 1 86.5 215 GLU A C 1
ATOM 1677 O O . GLU A 1 215 ? 16.828 23.875 24.688 1 86.5 215 GLU A O 1
ATOM 1682 N N . HIS A 1 216 ? 18.234 22.094 24.938 1 83.31 216 HIS A N 1
ATOM 1683 C CA . HIS A 1 216 ? 18.781 22.609 26.188 1 83.31 216 HIS A CA 1
ATOM 1684 C C . HIS A 1 216 ? 20.172 23.203 26 1 83.31 216 HIS A C 1
ATOM 1686 O O . HIS A 1 216 ? 20.875 23.484 26.969 1 83.31 216 HIS A O 1
ATOM 1692 N N . GLU A 1 217 ? 20.609 23.391 24.734 1 79.25 217 GLU A N 1
ATOM 1693 C CA . GLU A 1 217 ? 21.875 24.016 24.328 1 79.25 217 GLU A CA 1
ATOM 1694 C C . GLU A 1 217 ? 23.062 23.359 25.031 1 79.25 217 GLU A C 1
ATOM 1696 O O . GLU A 1 217 ? 23.953 24.047 25.516 1 79.25 217 GLU A O 1
ATOM 1701 N N . SER A 1 218 ? 23.078 22.141 25.109 1 75.5 218 SER A N 1
ATOM 1702 C CA . SER A 1 218 ? 24.109 21.422 25.859 1 75.5 218 SER A CA 1
ATOM 1703 C C . SER A 1 218 ? 25.062 20.672 24.922 1 75.5 218 SER A C 1
ATOM 1705 O O . SER A 1 218 ? 25.672 19.672 25.312 1 75.5 218 SER A O 1
ATOM 1707 N N . VAL A 1 219 ? 25.016 21.016 23.625 1 71.81 219 VAL A N 1
ATOM 1708 C CA . VAL A 1 219 ? 25.906 20.312 22.719 1 71.81 219 VAL A CA 1
ATOM 1709 C C . VAL A 1 219 ? 26.328 21.25 21.578 1 71.81 219 VAL A C 1
ATOM 1711 O O . VAL A 1 219 ? 25.578 22.156 21.203 1 71.81 219 VAL A O 1
ATOM 1714 N N . GLU A 1 220 ? 27.578 21.016 21.141 1 65.38 220 GLU A N 1
ATOM 1715 C CA . GLU A 1 220 ? 28.094 21.766 20 1 65.38 220 GLU A CA 1
ATOM 1716 C C . GLU A 1 220 ? 27.578 21.172 18.688 1 65.38 220 GLU A C 1
ATOM 1718 O O . GLU A 1 220 ? 27.406 19.953 18.578 1 65.38 220 GLU A O 1
ATOM 1723 N N . ARG A 1 221 ? 27.5 22.109 17.797 1 63.53 221 ARG A N 1
ATOM 1724 C CA . ARG A 1 221 ? 27.031 21.672 16.5 1 63.53 221 ARG A CA 1
ATOM 1725 C C . ARG A 1 221 ? 28.141 20.984 15.711 1 63.53 221 ARG A C 1
ATOM 1727 O O . ARG A 1 221 ? 29.297 21.391 15.781 1 63.53 221 ARG A O 1
ATOM 1734 N N . SER A 1 222 ? 27.781 19.922 15 1 60.34 222 SER A N 1
ATOM 1735 C CA . SER A 1 222 ? 28.75 19.094 14.273 1 60.34 222 SER A CA 1
ATOM 1736 C C . SER A 1 222 ? 29.141 19.734 12.945 1 60.34 222 SER A C 1
ATOM 1738 O O . SER A 1 222 ? 30.25 19.531 12.461 1 60.34 222 SER A O 1
ATOM 1740 N N . VAL A 1 223 ? 28.297 20.562 12.289 1 63.59 223 VAL A N 1
ATOM 1741 C CA . VAL A 1 223 ? 28.594 21.109 10.969 1 63.59 223 VAL A CA 1
ATOM 1742 C C . VAL A 1 223 ? 29.141 22.531 11.109 1 63.59 223 VAL A C 1
ATOM 1744 O O . VAL A 1 223 ? 28.531 23.391 11.758 1 63.59 223 VAL A O 1
ATOM 1747 N N . PRO A 1 224 ? 30.297 22.719 10.422 1 68.44 224 PRO A N 1
ATOM 1748 C CA . PRO A 1 224 ? 30.891 24.062 10.484 1 68.44 224 PRO A CA 1
ATOM 1749 C C . PRO A 1 224 ? 29.969 25.141 9.914 1 68.44 224 PRO A C 1
ATOM 1751 O O . PRO A 1 224 ? 29.219 24.875 8.969 1 68.44 224 PRO A O 1
ATOM 1754 N N . LYS A 1 225 ? 30.062 26.375 10.367 1 73.31 225 LYS A N 1
ATOM 1755 C CA . LYS A 1 225 ? 29.141 27.469 10.102 1 73.31 225 LYS A CA 1
ATOM 1756 C C . LYS A 1 225 ? 29.141 27.859 8.625 1 73.31 225 LYS A C 1
ATOM 1758 O O . LYS A 1 225 ? 28.078 27.984 8.008 1 73.31 225 LYS A O 1
ATOM 1763 N N . PRO A 1 226 ? 30.328 28 8.023 1 70.81 226 PRO A N 1
ATOM 1764 C CA . PRO A 1 226 ? 30.297 28.438 6.621 1 70.81 226 PRO A CA 1
ATOM 1765 C C . PRO A 1 226 ? 29.625 27.406 5.707 1 70.81 226 PRO A C 1
ATOM 1767 O O . PRO A 1 226 ? 28.891 27.781 4.781 1 70.81 226 PRO A O 1
ATOM 1770 N N . GLU A 1 227 ? 29.953 26.156 5.953 1 70.88 227 GLU A N 1
ATOM 1771 C CA . GLU A 1 227 ? 29.359 25.094 5.148 1 70.88 227 GLU A CA 1
ATOM 1772 C C . GLU A 1 227 ? 27.844 25.016 5.359 1 70.88 227 GLU A C 1
ATOM 1774 O O . GLU A 1 227 ? 27.094 24.828 4.406 1 70.88 227 GLU A O 1
ATOM 1779 N N . ARG A 1 228 ? 27.484 25.297 6.473 1 77.38 228 ARG A N 1
ATOM 1780 C CA . ARG A 1 228 ? 26.078 25.266 6.816 1 77.38 228 ARG A CA 1
ATOM 1781 C C . ARG A 1 228 ? 25.312 26.391 6.121 1 77.38 228 ARG A C 1
ATOM 1783 O O . ARG A 1 228 ? 24.219 26.172 5.59 1 77.38 228 ARG A O 1
ATOM 1790 N N . GLU A 1 229 ? 25.906 27.5 6.074 1 80.38 229 GLU A N 1
ATOM 1791 C CA . GLU A 1 229 ? 25.25 28.656 5.48 1 80.38 229 GLU A CA 1
ATOM 1792 C C . GLU A 1 229 ? 25.047 28.469 3.982 1 80.38 229 GLU A C 1
ATOM 1794 O O . GLU A 1 229 ? 23.984 28.828 3.447 1 80.38 229 GLU A O 1
ATOM 1799 N N . ARG A 1 230 ? 26.047 27.953 3.369 1 78.5 230 ARG A N 1
ATOM 1800 C CA . ARG A 1 230 ? 25.938 27.688 1.939 1 78.5 230 ARG A CA 1
ATOM 1801 C C . ARG A 1 230 ? 24.859 26.641 1.664 1 78.5 230 ARG A C 1
ATOM 1803 O O . ARG A 1 230 ? 24.047 26.797 0.75 1 78.5 230 ARG A O 1
ATOM 1810 N N . GLN A 1 231 ? 24.891 25.641 2.42 1 81.75 231 GLN A N 1
ATOM 1811 C CA . GLN A 1 231 ? 23.938 24.547 2.264 1 81.75 231 GLN A CA 1
ATOM 1812 C C . GLN A 1 231 ? 22.5 25.031 2.52 1 81.75 231 GLN A C 1
ATOM 1814 O O . GLN A 1 231 ? 21.594 24.703 1.771 1 81.75 231 GLN A O 1
ATOM 1819 N N . VAL A 1 232 ? 22.375 25.859 3.439 1 87.06 232 VAL A N 1
ATOM 1820 C CA . VAL A 1 232 ? 21.062 26.391 3.812 1 87.06 232 VAL A CA 1
ATOM 1821 C C . VAL A 1 232 ? 20.531 27.281 2.693 1 87.06 232 VAL A C 1
ATOM 1823 O O . VAL A 1 232 ? 19.359 27.203 2.334 1 87.06 232 VAL A O 1
ATOM 1826 N N . SER A 1 233 ? 21.438 28.078 2.168 1 87.5 233 SER A N 1
ATOM 1827 C CA . SER A 1 233 ? 21.031 29.016 1.128 1 87.5 233 SER A CA 1
ATOM 1828 C C . SER A 1 233 ? 20.5 28.281 -0.099 1 87.5 233 SER A C 1
ATOM 1830 O O . SER A 1 233 ? 19.5 28.672 -0.688 1 87.5 233 SER A O 1
ATOM 1832 N N . ASN A 1 234 ? 21.109 27.25 -0.419 1 88.38 234 ASN A N 1
ATOM 1833 C CA . ASN A 1 234 ? 20.672 26.469 -1.569 1 88.38 234 ASN A CA 1
ATOM 1834 C C . ASN A 1 234 ? 19.422 25.641 -1.247 1 88.38 234 ASN A C 1
ATOM 1836 O O . ASN A 1 234 ? 18.453 25.672 -1.997 1 88.38 234 ASN A O 1
ATOM 1840 N N . ASN A 1 235 ? 19.453 24.969 -0.169 1 92.38 235 ASN A N 1
ATOM 1841 C CA . ASN A 1 235 ? 18.422 24 0.186 1 92.38 235 ASN A CA 1
ATOM 1842 C C . ASN A 1 235 ? 17.094 24.688 0.5 1 92.38 235 ASN A C 1
ATOM 1844 O O . ASN A 1 235 ? 16.031 24.125 0.24 1 92.38 235 ASN A O 1
ATOM 1848 N N . VAL A 1 236 ? 17.219 25.906 0.963 1 93.31 236 VAL A N 1
ATOM 1849 C CA . VAL A 1 236 ? 16 26.641 1.313 1 93.31 236 VAL A CA 1
ATOM 1850 C C . VAL A 1 236 ? 15.195 26.922 0.052 1 93.31 236 VAL A C 1
ATOM 1852 O O . VAL A 1 236 ? 13.961 26.906 0.079 1 93.31 236 VAL A O 1
ATOM 1855 N N . LYS A 1 237 ? 15.867 27.188 -1.005 1 93.31 237 LYS A N 1
ATOM 1856 C CA . LYS A 1 237 ? 15.18 27.469 -2.266 1 93.31 237 LYS A CA 1
ATOM 1857 C C . LYS A 1 237 ? 14.422 26.25 -2.762 1 93.31 237 LYS A C 1
ATOM 1859 O O . LYS A 1 237 ? 13.258 26.344 -3.148 1 93.31 237 LYS A O 1
ATOM 1864 N N . ILE A 1 238 ? 15.086 25.125 -2.715 1 94.25 238 ILE A N 1
ATOM 1865 C CA . ILE A 1 238 ? 14.477 23.875 -3.131 1 94.25 238 ILE A CA 1
ATOM 1866 C C . ILE A 1 238 ? 13.273 23.562 -2.24 1 94.25 238 ILE A C 1
ATOM 1868 O O . ILE A 1 238 ? 12.18 23.266 -2.738 1 94.25 238 ILE A O 1
ATOM 1872 N N . HIS A 1 239 ? 13.492 23.703 -1.007 1 95.62 239 HIS A N 1
ATOM 1873 C CA . HIS A 1 239 ? 12.469 23.391 -0.018 1 95.62 239 HIS A CA 1
ATOM 1874 C C . HIS A 1 239 ? 11.234 24.266 -0.214 1 95.62 239 HIS A C 1
ATOM 1876 O O . HIS A 1 239 ? 10.109 23.766 -0.261 1 95.62 239 HIS A O 1
ATOM 1882 N N . ASN A 1 240 ? 11.469 25.547 -0.353 1 93.88 240 ASN A N 1
ATOM 1883 C CA . ASN A 1 240 ? 10.359 26.484 -0.484 1 93.88 240 ASN A CA 1
ATOM 1884 C C . ASN A 1 240 ? 9.586 26.266 -1.781 1 93.88 240 ASN A C 1
ATOM 1886 O O . ASN A 1 240 ? 8.359 26.359 -1.801 1 93.88 240 ASN A O 1
ATOM 1890 N N . GLU A 1 241 ? 10.266 25.984 -2.797 1 93.56 241 GLU A N 1
ATOM 1891 C CA . GLU A 1 241 ? 9.609 25.688 -4.066 1 93.56 241 GLU A CA 1
ATOM 1892 C C . GLU A 1 241 ? 8.711 24.453 -3.961 1 93.56 241 GLU A C 1
ATOM 1894 O O . GLU A 1 241 ? 7.582 24.469 -4.449 1 93.56 241 GLU A O 1
ATOM 1899 N N . ARG A 1 242 ? 9.25 23.453 -3.332 1 94.44 242 ARG A N 1
ATOM 1900 C CA . ARG A 1 242 ? 8.5 22.219 -3.17 1 94.44 242 ARG A CA 1
ATOM 1901 C C . ARG A 1 242 ? 7.305 22.422 -2.244 1 94.44 242 ARG A C 1
ATOM 1903 O O . ARG A 1 242 ? 6.227 21.859 -2.486 1 94.44 242 ARG A O 1
ATOM 1910 N N . ARG A 1 243 ? 7.488 23.172 -1.22 1 93.12 243 ARG A N 1
ATOM 1911 C CA . ARG A 1 243 ? 6.387 23.516 -0.327 1 93.12 243 ARG A CA 1
ATOM 1912 C C . ARG A 1 243 ? 5.266 24.219 -1.088 1 93.12 243 ARG A C 1
ATOM 1914 O O . ARG A 1 243 ? 4.102 23.828 -0.979 1 93.12 243 ARG A O 1
ATOM 1921 N N . ASP A 1 244 ? 5.625 25.141 -1.92 1 90.31 244 ASP A N 1
ATOM 1922 C CA . ASP A 1 244 ? 4.656 26 -2.607 1 90.31 244 ASP A CA 1
ATOM 1923 C C . ASP A 1 244 ? 3.961 25.234 -3.732 1 90.31 244 ASP A C 1
ATOM 1925 O O . ASP A 1 244 ? 2.795 25.484 -4.035 1 90.31 244 ASP A O 1
ATOM 1929 N N . SER A 1 245 ? 4.625 24.25 -4.266 1 91.56 245 SER A N 1
ATOM 1930 C CA . SER A 1 245 ? 4.062 23.516 -5.395 1 91.56 245 SER A CA 1
ATOM 1931 C C . SER A 1 245 ? 3.271 22.297 -4.922 1 91.56 245 SER A C 1
ATOM 1933 O O . SER A 1 245 ? 2.566 21.672 -5.711 1 91.56 245 SER A O 1
ATOM 1935 N N . GLY A 1 246 ? 3.41 21.969 -3.691 1 93.75 246 GLY A N 1
ATOM 1936 C CA . GLY A 1 246 ? 2.771 20.75 -3.229 1 93.75 246 GLY A CA 1
ATOM 1937 C C . GLY A 1 246 ? 3.447 19.5 -3.74 1 93.75 246 GLY A C 1
ATOM 1938 O O . GLY A 1 246 ? 2.779 18.516 -4.07 1 93.75 246 GLY A O 1
ATOM 1939 N N . TYR A 1 247 ? 4.754 19.484 -3.791 1 94.38 247 TYR A N 1
ATOM 1940 C CA . TYR A 1 247 ? 5.582 18.422 -4.34 1 94.38 247 TYR A CA 1
ATOM 1941 C C . TYR A 1 247 ? 5.387 17.125 -3.559 1 94.38 247 TYR A C 1
ATOM 1943 O O . TYR A 1 247 ? 5.418 17.125 -2.326 1 94.38 247 TYR A O 1
ATOM 1951 N N . THR A 1 248 ? 5.109 16 -4.266 1 94 248 THR A N 1
ATOM 1952 C CA . THR A 1 248 ? 4.883 14.695 -3.656 1 94 248 THR A CA 1
ATOM 1953 C C . THR A 1 248 ? 5.824 13.648 -4.25 1 94 248 THR A C 1
ATOM 1955 O O . THR A 1 248 ? 5.535 12.453 -4.211 1 94 248 THR A O 1
ATOM 1958 N N . GLY A 1 249 ? 6.934 14.023 -4.812 1 90.56 249 GLY A N 1
ATOM 1959 C CA . GLY A 1 249 ? 7.824 13.133 -5.531 1 90.56 249 GLY A CA 1
ATOM 1960 C C . GLY A 1 249 ? 8.406 12.039 -4.652 1 90.56 249 GLY A C 1
ATOM 1961 O O . GLY A 1 249 ? 8.648 12.25 -3.465 1 90.56 249 GLY A O 1
ATOM 1962 N N . TRP A 1 250 ? 8.672 10.914 -5.215 1 90.88 250 TRP A N 1
ATOM 1963 C CA . TRP A 1 250 ? 9.297 9.773 -4.555 1 90.88 250 TRP A CA 1
ATOM 1964 C C . TRP A 1 250 ? 10.805 9.969 -4.441 1 90.88 250 TRP A C 1
ATOM 1966 O O . TRP A 1 250 ? 11.469 10.352 -5.406 1 90.88 250 TRP A O 1
ATOM 1976 N N . ALA A 1 251 ? 11.359 9.758 -3.27 1 92.25 251 ALA A N 1
ATOM 1977 C CA . ALA A 1 251 ? 12.805 9.766 -3.057 1 92.25 251 ALA A CA 1
ATOM 1978 C C . ALA A 1 251 ? 13.305 8.398 -2.594 1 92.25 251 ALA A C 1
ATOM 1980 O O . ALA A 1 251 ? 12.898 7.91 -1.536 1 92.25 251 ALA A O 1
ATOM 1981 N N . PRO A 1 252 ? 14.18 7.801 -3.387 1 88.38 252 PRO A N 1
ATOM 1982 C CA . PRO A 1 252 ? 14.672 6.477 -2.992 1 88.38 252 PRO A CA 1
ATOM 1983 C C . PRO A 1 252 ? 15.492 6.516 -1.702 1 88.38 252 PRO A C 1
ATOM 1985 O O . PRO A 1 252 ? 16.281 7.441 -1.492 1 88.38 252 PRO A O 1
ATOM 1988 N N . TYR A 1 253 ? 15.234 5.586 -0.864 1 92.88 253 TYR A N 1
ATOM 1989 C CA . TYR A 1 253 ? 15.992 5.508 0.384 1 92.88 253 TYR A CA 1
ATOM 1990 C C . TYR A 1 253 ? 16.938 4.32 0.369 1 92.88 253 TYR A C 1
ATOM 1992 O O . TYR A 1 253 ? 17.828 4.215 1.223 1 92.88 253 TYR A O 1
ATOM 2000 N N . ARG A 1 254 ? 16.75 3.449 -0.583 1 87.75 254 ARG A N 1
ATOM 2001 C CA . ARG A 1 254 ? 17.625 2.291 -0.711 1 87.75 254 ARG A CA 1
ATOM 2002 C C . ARG A 1 254 ? 18.766 2.576 -1.682 1 87.75 254 ARG A C 1
ATOM 2004 O O . ARG A 1 254 ? 18.578 3.268 -2.684 1 87.75 254 ARG A O 1
ATOM 2011 N N . ARG A 1 255 ? 19.938 2.148 -1.25 1 78.69 255 ARG A N 1
ATOM 2012 C CA . ARG A 1 255 ? 21.016 2.129 -2.242 1 78.69 255 ARG A CA 1
ATOM 2013 C C . ARG A 1 255 ? 20.656 1.221 -3.414 1 78.69 255 ARG A C 1
ATOM 2015 O O . ARG A 1 255 ? 20.359 0.04 -3.221 1 78.69 255 ARG A O 1
ATOM 2022 N N . GLN A 1 256 ? 20.484 1.94 -4.527 1 82.06 256 GLN A N 1
ATOM 2023 C CA . GLN A 1 256 ? 20.094 1.164 -5.699 1 82.06 256 GLN A CA 1
ATOM 2024 C C . GLN A 1 256 ? 21.328 0.643 -6.449 1 82.06 256 GLN A C 1
ATOM 2026 O O . GLN A 1 256 ? 22.344 1.323 -6.523 1 82.06 256 GLN A O 1
ATOM 2031 N N . CYS A 1 257 ? 21.312 -0.574 -6.727 1 89.12 257 CYS A N 1
ATOM 2032 C CA . CYS A 1 257 ? 22.344 -1.166 -7.574 1 89.12 257 CYS A CA 1
ATOM 2033 C C . CYS A 1 257 ? 21.719 -1.867 -8.773 1 89.12 257 CYS A C 1
ATOM 2035 O O . CYS A 1 257 ? 20.5 -2.053 -8.836 1 89.12 257 CYS A O 1
ATOM 2037 N N . ASN A 1 258 ? 22.609 -2.029 -9.844 1 96.06 258 ASN A N 1
ATOM 2038 C CA . ASN A 1 258 ? 22.188 -2.775 -11.023 1 96.06 258 ASN A CA 1
ATOM 2039 C C . ASN A 1 258 ? 22.547 -4.254 -10.914 1 96.06 258 ASN A C 1
ATOM 2041 O O . ASN A 1 258 ? 23.438 -4.621 -10.148 1 96.06 258 ASN A O 1
ATOM 2045 N N . ALA A 1 259 ? 21.797 -5.055 -11.609 1 97.69 259 ALA A N 1
ATOM 2046 C CA . ALA A 1 259 ? 22.094 -6.484 -11.578 1 97.69 259 ALA A CA 1
ATOM 2047 C C . ALA A 1 259 ? 21.969 -7.098 -12.969 1 97.69 259 ALA A C 1
ATOM 2049 O O . ALA A 1 259 ? 21.156 -6.652 -13.789 1 97.69 259 ALA A O 1
ATOM 2050 N N . VAL A 1 260 ? 22.828 -7.984 -13.25 1 98.75 260 VAL A N 1
ATOM 2051 C CA . VAL A 1 260 ? 22.703 -8.883 -14.391 1 98.75 260 VAL A CA 1
ATOM 2052 C C . VAL A 1 260 ? 22.516 -10.32 -13.906 1 98.75 260 VAL A C 1
ATOM 2054 O O . VAL A 1 260 ? 23.344 -10.836 -13.148 1 98.75 260 VAL A O 1
ATOM 2057 N N . ILE A 1 261 ? 21.422 -10.93 -14.344 1 98.69 261 ILE A N 1
ATOM 2058 C CA . ILE A 1 261 ? 21.047 -12.234 -13.82 1 98.69 261 ILE A CA 1
ATOM 2059 C C . ILE A 1 261 ? 21.125 -13.281 -14.93 1 98.69 261 ILE A C 1
ATOM 2061 O O . ILE A 1 261 ? 20.672 -13.031 -16.062 1 98.69 261 ILE A O 1
ATOM 2065 N N . THR A 1 262 ? 21.734 -14.352 -14.711 1 98.12 262 THR A N 1
ATOM 2066 C CA . THR A 1 262 ? 21.672 -15.539 -15.555 1 98.12 262 THR A CA 1
ATOM 2067 C C . THR A 1 262 ? 21.203 -16.75 -14.75 1 98.12 262 THR A C 1
ATOM 2069 O O . THR A 1 262 ? 21.062 -16.672 -13.531 1 98.12 262 THR A O 1
ATOM 2072 N N . THR A 1 263 ? 20.828 -17.797 -15.477 1 96.69 263 THR A N 1
ATOM 2073 C CA . THR A 1 263 ? 20.406 -19.031 -14.82 1 96.69 263 THR A CA 1
ATOM 2074 C C . THR A 1 263 ? 21.25 -20.203 -15.289 1 96.69 263 THR A C 1
ATOM 2076 O O . THR A 1 263 ? 21.609 -20.297 -16.469 1 96.69 263 THR A O 1
ATOM 2079 N N . LEU A 1 264 ? 21.641 -21.016 -14.383 1 95.38 264 LEU A N 1
ATOM 2080 C CA . LEU A 1 264 ? 22.328 -22.266 -14.641 1 95.38 264 LEU A CA 1
ATOM 2081 C C . LEU A 1 264 ? 21.547 -23.438 -14.055 1 95.38 264 LEU A C 1
ATOM 2083 O O . LEU A 1 264 ? 21.844 -23.906 -12.953 1 95.38 264 LEU A O 1
ATOM 2087 N N . LEU A 1 265 ? 20.562 -23.922 -14.797 1 95.12 265 LEU A N 1
ATOM 2088 C CA . LEU A 1 265 ? 19.672 -24.984 -14.367 1 95.12 265 LEU A CA 1
ATOM 2089 C C . LEU A 1 265 ? 20.047 -26.312 -15.023 1 95.12 265 LEU A C 1
ATOM 2091 O O . LEU A 1 265 ? 19.703 -26.562 -16.188 1 95.12 265 LEU A O 1
ATOM 2095 N N . THR A 1 266 ? 20.703 -27.203 -14.32 1 92.75 266 THR A N 1
ATOM 2096 C CA . THR A 1 266 ? 21.344 -28.344 -14.93 1 92.75 266 THR A CA 1
ATOM 2097 C C . THR A 1 266 ? 20.75 -29.656 -14.406 1 92.75 266 THR A C 1
ATOM 2099 O O . THR A 1 266 ? 21.188 -30.734 -14.789 1 92.75 266 THR A O 1
ATOM 2102 N N . SER A 1 267 ? 19.766 -29.547 -13.562 1 91.25 267 SER A N 1
ATOM 2103 C CA . SER A 1 267 ? 19.219 -30.719 -12.898 1 91.25 267 SER A CA 1
ATOM 2104 C C . SER A 1 267 ? 18.406 -31.578 -13.867 1 91.25 267 SER A C 1
ATOM 2106 O O . SER A 1 267 ? 18.172 -32.75 -13.609 1 91.25 267 SER A O 1
ATOM 2108 N N . HIS A 1 268 ? 17.922 -30.969 -14.945 1 87.81 268 HIS A N 1
ATOM 2109 C CA . HIS A 1 268 ? 17.125 -31.656 -15.945 1 87.81 268 HIS A CA 1
ATOM 2110 C C . HIS A 1 268 ? 17.719 -31.5 -17.344 1 87.81 268 HIS A C 1
ATOM 2112 O O . HIS A 1 268 ? 18.453 -30.547 -17.594 1 87.81 268 HIS A O 1
ATOM 2118 N N . PRO A 1 269 ? 17.422 -32.438 -18.141 1 86.44 269 PRO A N 1
ATOM 2119 C CA . PRO A 1 269 ? 17.906 -32.281 -19.531 1 86.44 269 PRO A CA 1
ATOM 2120 C C . PRO A 1 269 ? 17.266 -31.094 -20.25 1 86.44 269 PRO A C 1
ATOM 2122 O O . PRO A 1 269 ? 16.109 -30.766 -20 1 86.44 269 PRO A O 1
ATOM 2125 N N . ASP A 1 270 ? 18.062 -30.516 -21.094 1 84.06 270 ASP A N 1
ATOM 2126 C CA . ASP A 1 270 ? 17.562 -29.469 -21.969 1 84.06 270 ASP A CA 1
ATOM 2127 C C . ASP A 1 270 ? 16.562 -30.031 -22.984 1 84.06 270 ASP A C 1
ATOM 2129 O O . ASP A 1 270 ? 16.891 -30.938 -23.75 1 84.06 270 ASP A O 1
ATOM 2133 N N . PRO A 1 271 ? 15.359 -29.531 -23 1 79.69 271 PRO A N 1
ATOM 2134 C CA . PRO A 1 271 ? 14.352 -30.094 -23.891 1 79.69 271 PRO A CA 1
ATOM 2135 C C . PRO A 1 271 ? 14.727 -29.938 -25.375 1 79.69 271 PRO A C 1
ATOM 2137 O O . PRO A 1 271 ? 14.258 -30.719 -26.203 1 79.69 271 PRO A O 1
ATOM 2140 N N . GLN A 1 272 ? 15.516 -28.969 -25.719 1 77.38 272 GLN A N 1
ATOM 2141 C CA . GLN A 1 272 ? 15.906 -28.75 -27.109 1 77.38 272 GLN A CA 1
ATOM 2142 C C . GLN A 1 272 ? 17.094 -29.641 -27.484 1 77.38 272 GLN A C 1
ATOM 2144 O O . GLN A 1 272 ? 17.141 -30.156 -28.609 1 77.38 272 GLN A O 1
ATOM 2149 N N . ARG A 1 273 ? 17.906 -29.891 -26.5 1 78 273 ARG A N 1
ATOM 2150 C CA . ARG A 1 273 ? 19.141 -30.609 -26.812 1 78 273 ARG A CA 1
ATOM 2151 C C . ARG A 1 273 ? 19.078 -32.062 -26.344 1 78 273 ARG A C 1
ATOM 2153 O O . ARG A 1 273 ? 19.844 -32.906 -26.797 1 78 273 ARG A O 1
ATOM 2160 N N . GLY A 1 274 ? 18.234 -32.312 -25.453 1 80.38 274 GLY A N 1
ATOM 2161 C CA . GLY A 1 274 ? 18.016 -33.688 -24.984 1 80.38 274 GLY A CA 1
ATOM 2162 C C . GLY A 1 274 ? 19.109 -34.156 -24.031 1 80.38 274 GLY A C 1
ATOM 2163 O O . GLY A 1 274 ? 19.234 -35.344 -23.781 1 80.38 274 GLY A O 1
ATOM 2164 N N . ALA A 1 275 ? 20.078 -33.281 -23.641 1 84.56 275 ALA A N 1
ATOM 2165 C CA . ALA A 1 275 ? 21.172 -33.625 -22.75 1 84.56 275 ALA A CA 1
ATOM 2166 C C . ALA A 1 275 ? 21.25 -32.688 -21.562 1 84.56 275 ALA A C 1
ATOM 2168 O O . ALA A 1 275 ? 20.781 -31.531 -21.641 1 84.56 275 ALA A O 1
ATOM 2169 N N . ARG A 1 276 ? 21.844 -33.281 -20.469 1 87.75 276 ARG A N 1
ATOM 2170 C CA . ARG A 1 276 ? 22.062 -32.469 -19.297 1 87.75 276 ARG A CA 1
ATOM 2171 C C . ARG A 1 276 ? 23.391 -31.703 -19.406 1 87.75 276 ARG A C 1
ATOM 2173 O O . ARG A 1 276 ? 24.375 -32.219 -19.922 1 87.75 276 ARG A O 1
ATOM 2180 N N . MET A 1 277 ? 23.312 -30.531 -18.953 1 88.06 277 MET A N 1
ATOM 2181 C CA . MET A 1 277 ? 24.547 -29.734 -18.875 1 88.06 277 MET A CA 1
ATOM 2182 C C . MET A 1 277 ? 25.25 -29.984 -17.547 1 88.06 277 MET A C 1
ATOM 2184 O O . MET A 1 277 ? 24.609 -30.156 -16.516 1 88.06 277 MET A O 1
ATOM 2188 N N . LYS A 1 278 ? 26.531 -30.031 -17.594 1 90.31 278 LYS A N 1
ATOM 2189 C CA . LYS A 1 278 ? 27.312 -30.109 -16.359 1 90.31 278 LYS A CA 1
ATOM 2190 C C . LYS A 1 278 ? 27.5 -28.734 -15.742 1 90.31 278 LYS A C 1
ATOM 2192 O O . LYS A 1 278 ? 27.891 -27.781 -16.422 1 90.31 278 LYS A O 1
ATOM 2197 N N . PRO A 1 279 ? 27.094 -28.641 -14.5 1 91.94 279 PRO A N 1
ATOM 2198 C CA . PRO A 1 279 ? 27.297 -27.359 -13.836 1 91.94 279 PRO A CA 1
ATOM 2199 C C . PRO A 1 279 ? 28.781 -27.031 -13.656 1 91.94 279 PRO A C 1
ATOM 2201 O O . PRO A 1 279 ? 29.469 -27.688 -12.867 1 91.94 279 PRO A O 1
ATOM 2204 N N . ASP A 1 280 ? 29.281 -26.094 -14.438 1 93 280 ASP A N 1
ATOM 2205 C CA . ASP A 1 280 ? 30.703 -25.75 -14.43 1 93 280 ASP A CA 1
ATOM 2206 C C . ASP A 1 280 ? 30.906 -24.25 -14.594 1 93 280 ASP A C 1
ATOM 2208 O O . ASP A 1 280 ? 30.188 -23.594 -15.359 1 93 280 ASP A O 1
ATOM 2212 N N . GLN A 1 281 ? 31.922 -23.797 -13.898 1 93.94 281 GLN A N 1
ATOM 2213 C CA . GLN A 1 281 ? 32.25 -22.375 -13.945 1 93.94 281 GLN A CA 1
ATOM 2214 C C . GLN A 1 281 ? 32.594 -21.938 -15.367 1 93.94 281 GLN A C 1
ATOM 2216 O O . GLN A 1 281 ? 32.312 -20.812 -15.766 1 93.94 281 GLN A O 1
ATOM 2221 N N . SER A 1 282 ? 33.156 -22.781 -16.125 1 93.81 282 SER A N 1
ATOM 2222 C CA . SER A 1 282 ? 33.594 -22.453 -17.469 1 93.81 282 SER A CA 1
ATOM 2223 C C . SER A 1 282 ? 32.438 -22.016 -18.359 1 93.81 282 SER A C 1
ATOM 2225 O O . SER A 1 282 ? 32.625 -21.25 -19.312 1 93.81 282 SER A O 1
ATOM 2227 N N . LEU A 1 283 ? 31.266 -22.406 -18.016 1 93.25 283 LEU A N 1
ATOM 2228 C CA . LEU A 1 283 ? 30.078 -22.078 -18.797 1 93.25 283 LEU A CA 1
ATOM 2229 C C . LEU A 1 283 ? 29.719 -20.594 -18.656 1 93.25 283 LEU A C 1
ATOM 2231 O O . LEU A 1 283 ? 29.109 -20.016 -19.562 1 93.25 283 LEU A O 1
ATOM 2235 N N . ILE A 1 284 ? 30.125 -19.953 -17.484 1 94.75 284 ILE A N 1
ATOM 2236 C CA . ILE A 1 284 ? 29.641 -18.609 -17.219 1 94.75 284 ILE A CA 1
ATOM 2237 C C . ILE A 1 284 ? 30.828 -17.688 -16.906 1 94.75 284 ILE A C 1
ATOM 2239 O O . ILE A 1 284 ? 30.641 -16.531 -16.531 1 94.75 284 ILE A O 1
ATOM 2243 N N . ALA A 1 285 ? 32.062 -18.141 -17 1 94.75 285 ALA A N 1
ATOM 2244 C CA . ALA A 1 285 ? 33.25 -17.359 -16.641 1 94.75 285 ALA A CA 1
ATOM 2245 C C . ALA A 1 285 ? 33.344 -16.094 -17.484 1 94.75 285 ALA A C 1
ATOM 2247 O O . ALA A 1 285 ? 33.531 -15 -16.953 1 94.75 285 ALA A O 1
ATOM 2248 N N . ARG A 1 286 ? 33.25 -16.297 -18.75 1 94.88 286 ARG A N 1
ATOM 2249 C CA . ARG A 1 286 ? 33.344 -15.148 -19.656 1 94.88 286 ARG A CA 1
ATOM 2250 C C . ARG A 1 286 ? 32.219 -14.148 -19.406 1 94.88 286 ARG A C 1
ATOM 2252 O O . ARG A 1 286 ? 32.438 -12.938 -19.438 1 94.88 286 ARG A O 1
ATOM 2259 N N . TRP A 1 287 ? 31.094 -14.68 -19.172 1 96.75 287 TRP A N 1
ATOM 2260 C CA . TRP A 1 287 ? 29.922 -13.859 -18.859 1 96.75 287 TRP A CA 1
ATOM 2261 C C . TRP A 1 287 ? 30.172 -13.031 -17.594 1 96.75 287 TRP A C 1
ATOM 2263 O O . TRP A 1 287 ? 30.047 -11.805 -17.625 1 96.75 287 TRP A O 1
ATOM 2273 N N . SER A 1 288 ? 30.594 -13.594 -16.516 1 96.5 288 SER A N 1
ATOM 2274 C CA . SER A 1 288 ? 30.781 -12.914 -15.234 1 96.5 288 SER A CA 1
ATOM 2275 C C . SER A 1 288 ? 31.891 -11.859 -15.336 1 96.5 288 SER A C 1
ATOM 2277 O O . SER A 1 288 ? 31.766 -10.773 -14.766 1 96.5 288 SER A O 1
ATOM 2279 N N . GLU A 1 289 ? 32.875 -12.188 -16.094 1 95.62 289 GLU A N 1
ATOM 2280 C CA . GLU A 1 289 ? 34 -11.273 -16.25 1 95.62 289 GLU A CA 1
ATOM 2281 C C . GLU A 1 289 ? 33.625 -10.047 -17.062 1 95.62 289 GLU A C 1
ATOM 2283 O O . GLU A 1 289 ? 34.188 -8.969 -16.891 1 95.62 289 GLU A O 1
ATOM 2288 N N . SER A 1 290 ? 32.688 -10.227 -17.906 1 96.81 290 SER A N 1
ATOM 2289 C CA . SER A 1 290 ? 32.312 -9.156 -18.812 1 96.81 290 SER A CA 1
ATOM 2290 C C . SER A 1 290 ? 31.406 -8.133 -18.109 1 96.81 290 SER A C 1
ATOM 2292 O O . SER A 1 290 ? 31.25 -7.008 -18.594 1 96.81 290 SER A O 1
ATOM 2294 N N . ILE A 1 291 ? 30.766 -8.422 -17.016 1 97.38 291 ILE A N 1
ATOM 2295 C CA . ILE A 1 291 ? 29.766 -7.582 -16.375 1 97.38 291 ILE A CA 1
ATOM 2296 C C . ILE A 1 291 ? 30.453 -6.426 -15.641 1 97.38 291 ILE A C 1
ATOM 2298 O O . ILE A 1 291 ? 31.344 -6.645 -14.812 1 97.38 291 ILE A O 1
ATOM 2302 N N . LYS A 1 292 ? 30.047 -5.25 -16.016 1 95.5 292 LYS A N 1
ATOM 2303 C CA . LYS A 1 292 ? 30.562 -4.035 -15.406 1 95.5 292 LYS A CA 1
ATOM 2304 C C . LYS A 1 292 ? 29.438 -3.168 -14.852 1 95.5 292 LYS A C 1
ATOM 2306 O O . LYS A 1 292 ? 28.375 -3.051 -15.477 1 95.5 292 LYS A O 1
ATOM 2311 N N . GLY A 1 293 ? 29.656 -2.686 -13.727 1 94.44 293 GLY A N 1
ATOM 2312 C CA . GLY A 1 293 ? 28.719 -1.731 -13.164 1 94.44 293 GLY A CA 1
ATOM 2313 C C . GLY A 1 293 ? 27.484 -2.389 -12.586 1 94.44 293 GLY A C 1
ATOM 2314 O O . GLY A 1 293 ? 26.453 -1.731 -12.398 1 94.44 293 GLY A O 1
ATOM 2315 N N . ALA A 1 294 ? 27.516 -3.639 -12.297 1 96.5 294 ALA A N 1
ATOM 2316 C CA . ALA A 1 294 ? 26.359 -4.359 -11.781 1 96.5 294 ALA A CA 1
ATOM 2317 C C . ALA A 1 294 ? 26.781 -5.637 -11.07 1 96.5 294 ALA A C 1
ATOM 2319 O O . ALA A 1 294 ? 27.906 -6.117 -11.25 1 96.5 294 ALA A O 1
ATOM 2320 N N . ASP A 1 295 ? 25.906 -6.102 -10.234 1 95.06 295 ASP A N 1
ATOM 2321 C CA . ASP A 1 295 ? 26.078 -7.422 -9.641 1 95.06 295 ASP A CA 1
ATOM 2322 C C . ASP A 1 295 ? 25.812 -8.523 -10.664 1 95.06 295 ASP A C 1
ATOM 2324 O O . ASP A 1 295 ? 24.797 -8.5 -11.359 1 95.06 295 ASP A O 1
ATOM 2328 N N . ALA A 1 296 ? 26.75 -9.406 -10.734 1 97.75 296 ALA A N 1
ATOM 2329 C CA . ALA A 1 296 ? 26.547 -10.609 -11.539 1 97.75 296 ALA A CA 1
ATOM 2330 C C . ALA A 1 296 ? 25.922 -11.727 -10.703 1 97.75 296 ALA A C 1
ATOM 2332 O O . ALA A 1 296 ? 26.594 -12.289 -9.828 1 97.75 296 ALA A O 1
ATOM 2333 N N . VAL A 1 297 ? 24.688 -12.062 -11.039 1 98.19 297 VAL A N 1
ATOM 2334 C CA . VAL A 1 297 ? 23.953 -13.016 -10.211 1 98.19 297 VAL A CA 1
ATOM 2335 C C . VAL A 1 297 ? 23.656 -14.281 -11.023 1 98.19 297 VAL A C 1
ATOM 2337 O O . VAL A 1 297 ? 23.141 -14.203 -12.141 1 98.19 297 VAL A O 1
ATOM 2340 N N . ILE A 1 298 ? 23.969 -15.445 -10.477 1 98.06 298 ILE A N 1
ATOM 2341 C CA . ILE A 1 298 ? 23.703 -16.734 -11.102 1 98.06 298 ILE A CA 1
ATOM 2342 C C . ILE A 1 298 ? 22.688 -17.516 -10.273 1 98.06 298 ILE A C 1
ATOM 2344 O O . ILE A 1 298 ? 22.969 -17.922 -9.148 1 98.06 298 ILE A O 1
ATOM 2348 N N . LEU A 1 299 ? 21.516 -17.688 -10.773 1 98.12 299 LEU A N 1
ATOM 2349 C CA . LEU A 1 299 ? 20.531 -18.594 -10.164 1 98.12 299 LEU A CA 1
ATOM 2350 C C . LEU A 1 299 ? 20.781 -20.031 -10.602 1 98.12 299 LEU A C 1
ATOM 2352 O O . LEU A 1 299 ? 20.625 -20.359 -11.781 1 98.12 299 LEU A O 1
ATOM 2356 N N . ALA A 1 300 ? 21.172 -20.859 -9.68 1 97.19 300 ALA A N 1
ATOM 2357 C CA . ALA A 1 300 ? 21.594 -22.203 -10.055 1 97.19 300 ALA A CA 1
ATOM 2358 C C . ALA A 1 300 ? 20.969 -23.25 -9.141 1 97.19 300 ALA A C 1
ATOM 2360 O O . ALA A 1 300 ? 20.781 -23.016 -7.945 1 97.19 300 ALA A O 1
ATOM 2361 N N . ASP A 1 301 ? 20.672 -24.391 -9.703 1 95.69 301 ASP A N 1
ATOM 2362 C CA . ASP A 1 301 ? 20.047 -25.438 -8.898 1 95.69 301 ASP A CA 1
ATOM 2363 C C . ASP A 1 301 ? 21.078 -26.469 -8.453 1 95.69 301 ASP A C 1
ATOM 2365 O O . ASP A 1 301 ? 20.875 -27.172 -7.461 1 95.69 301 ASP A O 1
ATOM 2369 N N . GLU A 1 302 ? 22.25 -26.578 -9.156 1 94.56 302 GLU A N 1
ATOM 2370 C CA . GLU A 1 302 ? 23.25 -27.562 -8.789 1 94.56 302 GLU A CA 1
ATOM 2371 C C . GLU A 1 302 ? 24.641 -26.953 -8.711 1 94.56 302 GLU A C 1
ATOM 2373 O O . GLU A 1 302 ? 25.641 -27.656 -8.523 1 94.56 302 GLU A O 1
ATOM 2378 N N . PHE A 1 303 ? 24.766 -25.703 -8.984 1 92.31 303 PHE A N 1
ATOM 2379 C CA . PHE A 1 303 ? 26.016 -24.953 -8.969 1 92.31 303 PHE A CA 1
ATOM 2380 C C . PHE A 1 303 ? 26.078 -24.016 -7.766 1 92.31 303 PHE A C 1
ATOM 2382 O O . PHE A 1 303 ? 25.156 -23.234 -7.539 1 92.31 303 PHE A O 1
ATOM 2389 N N . GLU A 1 304 ? 27.219 -24.016 -6.914 1 91.75 304 GLU A N 1
ATOM 2390 C CA . GLU A 1 304 ? 27.25 -23.234 -5.68 1 91.75 304 GLU A CA 1
ATOM 2391 C C . GLU A 1 304 ? 28.469 -22.328 -5.637 1 91.75 304 GLU A C 1
ATOM 2393 O O . GLU A 1 304 ? 28.578 -21.469 -4.754 1 91.75 304 GLU A O 1
ATOM 2398 N N . TYR A 1 305 ? 29.391 -22.469 -6.641 1 88.81 305 TYR A N 1
ATOM 2399 C CA . TYR A 1 305 ? 30.625 -21.688 -6.656 1 88.81 305 TYR A CA 1
ATOM 2400 C C . TYR A 1 305 ? 30.328 -20.203 -6.801 1 88.81 305 TYR A C 1
ATOM 2402 O O . TYR A 1 305 ? 29.594 -19.781 -7.707 1 88.81 305 TYR A O 1
ATOM 2410 N N . SER A 1 306 ? 30.828 -19.391 -5.883 1 89.12 306 SER A N 1
ATOM 2411 C CA . SER A 1 306 ? 30.609 -17.953 -5.871 1 89.12 306 SER A CA 1
ATOM 2412 C C . SER A 1 306 ? 31.906 -17.203 -5.59 1 89.12 306 SER A C 1
ATOM 2414 O O . SER A 1 306 ? 32.094 -16.656 -4.5 1 89.12 306 SER A O 1
ATOM 2416 N N . PRO A 1 307 ? 32.781 -17.062 -6.602 1 88.19 307 PRO A N 1
ATOM 2417 C CA . PRO A 1 307 ? 34 -16.25 -6.395 1 88.19 307 PRO A CA 1
ATOM 2418 C C . PRO A 1 307 ? 33.688 -14.75 -6.375 1 88.19 307 PRO A C 1
ATOM 2420 O O . PRO A 1 307 ? 32.562 -14.336 -6.641 1 88.19 307 PRO A O 1
ATOM 2423 N N . PRO A 1 308 ? 34.688 -13.922 -5.91 1 86.62 308 PRO A N 1
ATOM 2424 C CA . PRO A 1 308 ? 34.469 -12.477 -5.973 1 86.62 308 PRO A CA 1
ATOM 2425 C C . PRO A 1 308 ? 34.062 -12 -7.363 1 86.62 308 PRO A C 1
ATOM 2427 O O . PRO A 1 308 ? 34.625 -12.477 -8.367 1 86.62 308 PRO A O 1
ATOM 2430 N N . GLY A 1 309 ? 33.125 -11.195 -7.441 1 88.06 309 GLY A N 1
ATOM 2431 C CA . GLY A 1 309 ? 32.656 -10.641 -8.711 1 88.06 309 GLY A CA 1
ATOM 2432 C C . GLY A 1 309 ? 31.344 -11.242 -9.18 1 88.06 309 GLY A C 1
ATOM 2433 O O . GLY A 1 309 ? 30.75 -10.758 -10.141 1 88.06 309 GLY A O 1
ATOM 2434 N N . GLN A 1 310 ? 31.062 -12.375 -8.633 1 92.94 310 GLN A N 1
ATOM 2435 C CA . GLN A 1 310 ? 29.766 -12.961 -8.961 1 92.94 310 GLN A CA 1
ATOM 2436 C C . GLN A 1 310 ? 29.094 -13.531 -7.711 1 92.94 310 GLN A C 1
ATOM 2438 O O . GLN A 1 310 ? 29.766 -13.844 -6.727 1 92.94 310 GLN A O 1
ATOM 2443 N N . THR A 1 311 ? 27.781 -13.57 -7.73 1 95.44 311 THR A N 1
ATOM 2444 C CA . THR A 1 311 ? 27 -14.148 -6.652 1 95.44 311 THR A CA 1
ATOM 2445 C C . THR A 1 311 ? 26.141 -15.297 -7.168 1 95.44 311 THR A C 1
ATOM 2447 O O . THR A 1 311 ? 25.359 -15.125 -8.109 1 95.44 311 THR A O 1
ATOM 2450 N N . THR A 1 312 ? 26.297 -16.469 -6.598 1 96.81 312 THR A N 1
ATOM 2451 C CA . THR A 1 312 ? 25.469 -17.609 -6.945 1 96.81 312 THR A CA 1
ATOM 2452 C C . THR A 1 312 ? 24.359 -17.812 -5.918 1 96.81 312 THR A C 1
ATOM 2454 O O . THR A 1 312 ? 24.625 -17.844 -4.715 1 96.81 312 THR A O 1
ATOM 2457 N N . VAL A 1 313 ? 23.156 -17.844 -6.379 1 96.94 313 VAL A N 1
ATOM 2458 C CA . VAL A 1 313 ? 21.984 -18.062 -5.539 1 96.94 313 VAL A CA 1
ATOM 2459 C C . VAL A 1 313 ? 21.391 -19.422 -5.848 1 96.94 313 VAL A C 1
ATOM 2461 O O . VAL A 1 313 ? 21.078 -19.734 -7.004 1 96.94 313 VAL A O 1
ATOM 2464 N N . ARG A 1 314 ? 21.203 -20.219 -4.871 1 96.12 314 ARG A N 1
ATOM 2465 C CA . ARG A 1 314 ? 20.609 -21.547 -5.047 1 96.12 314 ARG A CA 1
ATOM 2466 C C . ARG A 1 314 ? 19.109 -21.469 -5.238 1 96.12 314 ARG A C 1
ATOM 2468 O O . ARG A 1 314 ? 18.406 -20.812 -4.453 1 96.12 314 ARG A O 1
ATOM 2475 N N . VAL A 1 315 ? 18.609 -22.047 -6.25 1 96.31 315 VAL A N 1
ATOM 2476 C CA . VAL A 1 315 ? 17.172 -22.188 -6.496 1 96.31 315 VAL A CA 1
ATOM 2477 C C . VAL A 1 315 ? 16.781 -23.656 -6.434 1 96.31 315 VAL A C 1
ATOM 2479 O O . VAL A 1 315 ? 17.625 -24.547 -6.57 1 96.31 315 VAL A O 1
ATOM 2482 N N . PRO A 1 316 ? 15.547 -23.969 -6.191 1 94.44 316 PRO A N 1
ATOM 2483 C CA . PRO A 1 316 ? 15.141 -25.359 -6.004 1 94.44 316 PRO A CA 1
ATOM 2484 C C . PRO A 1 316 ? 15.18 -26.172 -7.301 1 94.44 316 PRO A C 1
ATOM 2486 O O . PRO A 1 316 ? 14.953 -25.609 -8.383 1 94.44 316 PRO A O 1
ATOM 2489 N N . VAL A 1 317 ? 15.422 -27.453 -7.102 1 93.12 317 VAL A N 1
ATOM 2490 C CA . VAL A 1 317 ? 15.266 -28.406 -8.195 1 93.12 317 VAL A CA 1
ATOM 2491 C C . VAL A 1 317 ? 13.789 -28.766 -8.359 1 93.12 317 VAL A C 1
ATOM 2493 O O . VAL A 1 317 ? 13.156 -29.266 -7.426 1 93.12 317 VAL A O 1
ATOM 2496 N N . VAL A 1 318 ? 13.266 -28.453 -9.484 1 92.88 318 VAL A N 1
ATOM 2497 C CA . VAL A 1 318 ? 11.844 -28.719 -9.719 1 92.88 318 VAL A CA 1
ATOM 2498 C C . VAL A 1 318 ? 11.648 -29.312 -11.109 1 92.88 318 VAL A C 1
ATOM 2500 O O . VAL A 1 318 ? 12.398 -29.016 -12.039 1 92.88 318 VAL A O 1
ATOM 2503 N N . ASP A 1 319 ? 10.656 -30.188 -11.203 1 89.75 319 ASP A N 1
ATOM 2504 C CA . ASP A 1 319 ? 10.312 -30.766 -12.492 1 89.75 319 ASP A CA 1
ATOM 2505 C C . ASP A 1 319 ? 9.5 -29.797 -13.344 1 89.75 319 ASP A C 1
ATOM 2507 O O . ASP A 1 319 ? 8.273 -29.875 -13.398 1 89.75 319 ASP A O 1
ATOM 2511 N N . MET A 1 320 ? 10.141 -28.906 -13.906 1 91.75 320 MET A N 1
ATOM 2512 C CA . MET A 1 320 ? 9.586 -27.859 -14.75 1 91.75 320 MET A CA 1
ATOM 2513 C C . MET A 1 320 ? 10.516 -27.562 -15.922 1 91.75 320 MET A C 1
ATOM 2515 O O . MET A 1 320 ? 11.734 -27.625 -15.781 1 91.75 320 MET A O 1
ATOM 2519 N N . ASN A 1 321 ? 9.898 -27.359 -17.109 1 92.06 321 ASN A N 1
ATOM 2520 C CA . ASN A 1 321 ? 10.68 -26.953 -18.266 1 92.06 321 ASN A CA 1
ATOM 2521 C C . ASN A 1 321 ? 11.656 -25.844 -17.922 1 92.06 321 ASN A C 1
ATOM 2523 O O . ASN A 1 321 ? 11.258 -24.781 -17.422 1 92.06 321 ASN A O 1
ATOM 2527 N N . VAL A 1 322 ? 12.977 -26.047 -18.188 1 93.12 322 VAL A N 1
ATOM 2528 C CA . VAL A 1 322 ? 14.031 -25.172 -17.672 1 93.12 322 VAL A CA 1
ATOM 2529 C C . VAL A 1 322 ? 13.906 -23.781 -18.328 1 93.12 322 VAL A C 1
ATOM 2531 O O . VAL A 1 322 ? 14.273 -22.781 -17.719 1 93.12 322 VAL A O 1
ATOM 2534 N N . TYR A 1 323 ? 13.359 -23.719 -19.547 1 94.5 323 TYR A N 1
ATOM 2535 C CA . TYR A 1 323 ? 13.234 -22.438 -20.25 1 94.5 323 TYR A CA 1
ATOM 2536 C C . TYR A 1 323 ? 12.188 -21.562 -19.578 1 94.5 323 TYR A C 1
ATOM 2538 O O . TYR A 1 323 ? 12.273 -20.328 -19.641 1 94.5 323 TYR A O 1
ATOM 2546 N N . PHE A 1 324 ? 11.211 -22.156 -19 1 95.88 324 PHE A N 1
ATOM 2547 C CA . PHE A 1 324 ? 10.188 -21.406 -18.297 1 95.88 324 PHE A CA 1
ATOM 2548 C C . PHE A 1 324 ? 10.555 -21.25 -16.812 1 95.88 324 PHE A C 1
ATOM 2550 O O . PHE A 1 324 ? 10.281 -20.203 -16.203 1 95.88 324 PHE A O 1
ATOM 2557 N N . ARG A 1 325 ? 11.219 -22.25 -16.297 1 96.06 325 ARG A N 1
ATOM 2558 C CA . ARG A 1 325 ? 11.641 -22.25 -14.898 1 96.06 325 ARG A CA 1
ATOM 2559 C C . ARG A 1 325 ? 12.547 -21.062 -14.602 1 96.06 325 ARG A C 1
ATOM 2561 O O . ARG A 1 325 ? 12.484 -20.484 -13.516 1 96.06 325 ARG A O 1
ATOM 2568 N N . ARG A 1 326 ? 13.344 -20.688 -15.508 1 97 326 ARG A N 1
ATOM 2569 C CA . ARG A 1 326 ? 14.266 -19.578 -15.289 1 97 326 ARG A CA 1
ATOM 2570 C C . ARG A 1 326 ? 13.508 -18.297 -14.984 1 97 326 ARG A C 1
ATOM 2572 O O . ARG A 1 326 ? 13.914 -17.516 -14.117 1 97 326 ARG A O 1
ATOM 2579 N N . TRP A 1 327 ? 12.375 -18.047 -15.711 1 98.19 327 TRP A N 1
ATOM 2580 C CA . TRP A 1 327 ? 11.609 -16.812 -15.516 1 98.19 327 TRP A CA 1
ATOM 2581 C C . TRP A 1 327 ? 10.93 -16.828 -14.148 1 98.19 327 TRP A C 1
ATOM 2583 O O . TRP A 1 327 ? 10.781 -15.773 -13.523 1 98.19 327 TRP A O 1
ATOM 2593 N N . LEU A 1 328 ? 10.5 -18 -13.688 1 97.88 328 LEU A N 1
ATOM 2594 C CA . LEU A 1 328 ? 9.938 -18.125 -12.352 1 97.88 328 LEU A CA 1
ATOM 2595 C C . LEU A 1 328 ? 10.961 -17.734 -11.289 1 97.88 328 LEU A C 1
ATOM 2597 O O . LEU A 1 328 ? 10.672 -16.922 -10.414 1 97.88 328 LEU A O 1
ATOM 2601 N N . HIS A 1 329 ? 12.133 -18.266 -11.391 1 98.06 329 HIS A N 1
ATOM 2602 C CA . HIS A 1 329 ? 13.18 -18 -10.406 1 98.06 329 HIS A CA 1
ATOM 2603 C C . HIS A 1 329 ? 13.656 -16.547 -10.484 1 98.06 329 HIS A C 1
ATOM 2605 O O . HIS A 1 329 ? 13.961 -15.938 -9.461 1 98.06 329 HIS A O 1
ATOM 2611 N N . ILE A 1 330 ? 13.742 -16.031 -11.695 1 98.5 330 ILE A N 1
ATOM 2612 C CA . ILE A 1 330 ? 14.109 -14.625 -11.875 1 98.5 330 ILE A CA 1
ATOM 2613 C C . ILE A 1 330 ? 13.086 -13.734 -11.18 1 98.5 330 ILE A C 1
ATOM 2615 O O . ILE A 1 330 ? 13.453 -12.836 -10.414 1 98.5 330 ILE A O 1
ATOM 2619 N N . TRP A 1 331 ? 11.812 -13.938 -11.438 1 98.25 331 TRP A N 1
ATOM 2620 C CA . TRP A 1 331 ? 10.758 -13.148 -10.82 1 98.25 331 TRP A CA 1
ATOM 2621 C C . TRP A 1 331 ? 10.844 -13.227 -9.297 1 98.25 331 TRP A C 1
ATOM 2623 O O . TRP A 1 331 ? 10.781 -12.203 -8.609 1 98.25 331 TRP A O 1
ATOM 2633 N N . GLN A 1 332 ? 10.977 -14.453 -8.758 1 97.75 332 GLN A N 1
ATOM 2634 C CA . GLN A 1 332 ? 11.055 -14.648 -7.312 1 97.75 332 GLN A CA 1
ATOM 2635 C C . GLN A 1 332 ? 12.258 -13.93 -6.723 1 97.75 332 GLN A C 1
ATOM 2637 O O . GLN A 1 332 ? 12.156 -13.297 -5.668 1 97.75 332 GLN A O 1
ATOM 2642 N N . HIS A 1 333 ? 13.383 -14 -7.414 1 97.81 333 HIS A N 1
ATOM 2643 C CA . HIS A 1 333 ? 14.594 -13.328 -6.949 1 97.81 333 HIS A CA 1
ATOM 2644 C C . HIS A 1 333 ? 14.414 -11.812 -6.938 1 97.81 333 HIS A C 1
ATOM 2646 O O . HIS A 1 333 ? 14.75 -11.156 -5.953 1 97.81 333 HIS A O 1
ATOM 2652 N N . LEU A 1 334 ? 13.898 -11.312 -8.016 1 97.5 334 LEU A N 1
ATOM 2653 C CA . LEU A 1 334 ? 13.711 -9.867 -8.117 1 97.5 334 LEU A CA 1
ATOM 2654 C C . LEU A 1 334 ? 12.711 -9.375 -7.078 1 97.5 334 LEU A C 1
ATOM 2656 O O . LEU A 1 334 ? 12.875 -8.281 -6.531 1 97.5 334 LEU A O 1
ATOM 2660 N N . ARG A 1 335 ? 11.68 -10.148 -6.82 1 94.69 335 ARG A N 1
ATOM 2661 C CA . ARG A 1 335 ? 10.703 -9.805 -5.797 1 94.69 335 ARG A CA 1
ATOM 2662 C C . ARG A 1 335 ? 11.367 -9.633 -4.438 1 94.69 335 ARG A C 1
ATOM 2664 O O . ARG A 1 335 ? 11 -8.75 -3.66 1 94.69 335 ARG A O 1
ATOM 2671 N N . GLU A 1 336 ? 12.367 -10.398 -4.215 1 92.12 336 GLU A N 1
ATOM 2672 C CA . GLU A 1 336 ? 13.031 -10.422 -2.916 1 92.12 336 GLU A CA 1
ATOM 2673 C C . GLU A 1 336 ? 14.133 -9.367 -2.846 1 92.12 336 GLU A C 1
ATOM 2675 O O . GLU A 1 336 ? 14.727 -9.148 -1.786 1 92.12 336 GLU A O 1
ATOM 2680 N N . HIS A 1 337 ? 14.391 -8.695 -3.955 1 92.06 337 HIS A N 1
ATOM 2681 C CA . HIS A 1 337 ? 15.516 -7.766 -3.992 1 92.06 337 HIS A CA 1
ATOM 2682 C C . HIS A 1 337 ? 15.07 -6.398 -4.508 1 92.06 337 HIS A C 1
ATOM 2684 O O . HIS A 1 337 ? 15.367 -6.035 -5.648 1 92.06 337 HIS A O 1
ATOM 2690 N N . PRO A 1 338 ? 14.492 -5.617 -3.637 1 87.19 338 PRO A N 1
ATOM 2691 C CA . PRO A 1 338 ? 14 -4.301 -4.051 1 87.19 338 PRO A CA 1
ATOM 2692 C C . PRO A 1 338 ? 15.117 -3.289 -4.262 1 87.19 338 PRO A C 1
ATOM 2694 O O . PRO A 1 338 ? 14.875 -2.188 -4.758 1 87.19 338 PRO A O 1
ATOM 2697 N N . GLU A 1 339 ? 16.359 -3.646 -3.947 1 85.75 339 GLU A N 1
ATOM 2698 C CA . GLU A 1 339 ? 17.484 -2.73 -4.098 1 85.75 339 GLU A CA 1
ATOM 2699 C C . GLU A 1 339 ? 17.906 -2.602 -5.559 1 85.75 339 GLU A C 1
ATOM 2701 O O . GLU A 1 339 ? 18.609 -1.663 -5.93 1 85.75 339 GLU A O 1
ATOM 2706 N N . TYR A 1 340 ? 17.5 -3.564 -6.402 1 93.62 340 TYR A N 1
ATOM 2707 C CA . TYR A 1 340 ? 17.875 -3.486 -7.809 1 93.62 340 TYR A CA 1
ATOM 2708 C C . TYR A 1 340 ? 17.094 -2.383 -8.516 1 93.62 340 TYR A C 1
ATOM 2710 O O . TYR A 1 340 ? 15.898 -2.213 -8.281 1 93.62 340 TYR A O 1
ATOM 2718 N N . ARG A 1 341 ? 17.812 -1.631 -9.297 1 92.69 341 ARG A N 1
ATOM 2719 C CA . ARG A 1 341 ? 17.156 -0.629 -10.141 1 92.69 341 ARG A CA 1
ATOM 2720 C C . ARG A 1 341 ? 16.969 -1.151 -11.555 1 92.69 341 ARG A C 1
ATOM 2722 O O . ARG A 1 341 ? 15.906 -1.688 -11.891 1 92.69 341 ARG A O 1
ATOM 2729 N N . PHE A 1 342 ? 18.125 -1.139 -12.336 1 96.62 342 PHE A N 1
ATOM 2730 C CA . PHE A 1 342 ? 18.109 -1.754 -13.656 1 96.62 342 PHE A CA 1
ATOM 2731 C C . PHE A 1 342 ? 18.578 -3.199 -13.594 1 96.62 342 PHE A C 1
ATOM 2733 O O . PHE A 1 342 ? 19.516 -3.518 -12.852 1 96.62 342 PHE A O 1
ATOM 2740 N N . VAL A 1 343 ? 17.875 -4.031 -14.344 1 98.25 343 VAL A N 1
ATOM 2741 C CA . VAL A 1 343 ? 18.188 -5.457 -14.352 1 98.25 343 VAL A CA 1
ATOM 2742 C C . VAL A 1 343 ? 18.266 -5.969 -15.789 1 98.25 343 VAL A C 1
ATOM 2744 O O . VAL A 1 343 ? 17.484 -5.559 -16.641 1 98.25 343 VAL A O 1
ATOM 2747 N N . TRP A 1 344 ? 19.219 -6.773 -16 1 98.69 344 TRP A N 1
ATOM 2748 C CA . TRP A 1 344 ? 19.297 -7.551 -17.234 1 98.69 344 TRP A CA 1
ATOM 2749 C C . TRP A 1 344 ? 19.25 -9.047 -16.938 1 98.69 344 TRP A C 1
ATOM 2751 O O . TRP A 1 344 ? 19.891 -9.516 -15.992 1 98.69 344 TRP A O 1
ATOM 2761 N N . CYS A 1 345 ? 18.453 -9.766 -17.641 1 98.69 345 CYS A N 1
ATOM 2762 C CA . CYS A 1 345 ? 18.453 -11.227 -17.688 1 98.69 345 CYS A CA 1
ATOM 2763 C C . CYS A 1 345 ? 19.047 -11.742 -18.984 1 98.69 345 CYS A C 1
ATOM 2765 O O . CYS A 1 345 ? 18.516 -11.484 -20.062 1 98.69 345 CYS A O 1
ATOM 2767 N N . THR A 1 346 ? 20.141 -12.438 -18.891 1 98.31 346 THR A N 1
ATOM 2768 C CA . THR A 1 346 ? 20.844 -12.836 -20.109 1 98.31 346 THR A CA 1
ATOM 2769 C C . THR A 1 346 ? 21.203 -14.32 -20.062 1 98.31 346 THR A C 1
ATOM 2771 O O . THR A 1 346 ? 21.266 -14.914 -18.984 1 98.31 346 THR A O 1
ATOM 2774 N N . ASP A 1 347 ? 21.406 -14.898 -21.234 1 95.94 347 ASP A N 1
ATOM 2775 C CA . ASP A 1 347 ? 21.969 -16.25 -21.328 1 95.94 347 ASP A CA 1
ATOM 2776 C C . ASP A 1 347 ? 23.469 -16.234 -21.062 1 95.94 347 ASP A C 1
ATOM 2778 O O . ASP A 1 347 ? 24.25 -15.867 -21.938 1 95.94 347 ASP A O 1
ATOM 2782 N N . GLY A 1 348 ? 23.828 -16.688 -19.953 1 94.44 348 GLY A N 1
ATOM 2783 C CA . GLY A 1 348 ? 25.203 -16.578 -19.5 1 94.44 348 GLY A CA 1
ATOM 2784 C C . GLY A 1 348 ? 26.172 -17.391 -20.328 1 94.44 348 GLY A C 1
ATOM 2785 O O . GLY A 1 348 ? 27.375 -17.109 -20.344 1 94.44 348 GLY A O 1
ATOM 2786 N N . THR A 1 349 ? 25.672 -18.359 -21.047 1 92.06 349 THR A N 1
ATOM 2787 C CA . THR A 1 349 ? 26.562 -19.234 -21.828 1 92.06 349 THR A CA 1
ATOM 2788 C C . THR A 1 349 ? 26.906 -18.578 -23.156 1 92.06 349 THR A C 1
ATOM 2790 O O . THR A 1 349 ? 27.891 -18.969 -23.797 1 92.06 349 THR A O 1
ATOM 2793 N N . ASP A 1 350 ? 26.109 -17.594 -23.594 1 92.25 350 ASP A N 1
ATOM 2794 C CA . ASP A 1 350 ? 26.391 -17.125 -24.953 1 92.25 350 ASP A CA 1
ATOM 2795 C C . ASP A 1 350 ? 26.219 -15.609 -25.047 1 92.25 350 ASP A C 1
ATOM 2797 O O . ASP A 1 350 ? 26.156 -15.062 -26.141 1 92.25 350 ASP A O 1
ATOM 2801 N N . VAL A 1 351 ? 26.078 -14.938 -23.969 1 96.12 351 VAL A N 1
ATOM 2802 C CA . VAL A 1 351 ? 25.938 -13.484 -23.953 1 96.12 351 VAL A CA 1
ATOM 2803 C C . VAL A 1 351 ? 27.062 -12.867 -23.125 1 96.12 351 VAL A C 1
ATOM 2805 O O . VAL A 1 351 ? 27.422 -13.383 -22.062 1 96.12 351 VAL A O 1
ATOM 2808 N N . GLU A 1 352 ? 27.656 -11.773 -23.609 1 96.31 352 GLU A N 1
ATOM 2809 C CA . GLU A 1 352 ? 28.688 -11.016 -22.906 1 96.31 352 GLU A CA 1
ATOM 2810 C C . GLU A 1 352 ? 28.438 -9.516 -23 1 96.31 352 GLU A C 1
ATOM 2812 O O . GLU A 1 352 ? 28 -9.016 -24.047 1 96.31 352 GLU A O 1
ATOM 2817 N N . MET A 1 353 ? 28.766 -8.844 -21.953 1 97.56 353 MET A N 1
ATOM 2818 C CA . MET A 1 353 ? 28.641 -7.387 -21.969 1 97.56 353 MET A CA 1
ATOM 2819 C C . MET A 1 353 ? 29.797 -6.75 -22.719 1 97.56 353 MET A C 1
ATOM 2821 O O . MET A 1 353 ? 30.969 -7.012 -22.406 1 97.56 353 MET A O 1
ATOM 2825 N N . LEU A 1 354 ? 29.469 -5.953 -23.703 1 96.38 354 LEU A N 1
ATOM 2826 C CA . LEU A 1 354 ? 30.484 -5.234 -24.453 1 96.38 354 LEU A CA 1
ATOM 2827 C C . LEU A 1 354 ? 30.719 -3.844 -23.875 1 96.38 354 LEU A C 1
ATOM 2829 O O . LEU A 1 354 ? 31.859 -3.389 -23.766 1 96.38 354 LEU A O 1
ATOM 2833 N N . ARG A 1 355 ? 29.625 -3.195 -23.531 1 95.38 355 ARG A N 1
ATOM 2834 C CA . ARG A 1 355 ? 29.609 -1.86 -22.953 1 95.38 355 ARG A CA 1
ATOM 2835 C C . ARG A 1 355 ? 28.516 -1.746 -21.891 1 95.38 355 ARG A C 1
ATOM 2837 O O . ARG A 1 355 ? 27.453 -2.34 -22.016 1 95.38 355 ARG A O 1
ATOM 2844 N N . SER A 1 356 ? 28.812 -0.922 -20.922 1 95.62 356 SER A N 1
ATOM 2845 C CA . SER A 1 356 ? 27.828 -0.727 -19.859 1 95.62 356 SER A CA 1
ATOM 2846 C C . SER A 1 356 ? 26.594 0.006 -20.375 1 95.62 356 SER A C 1
ATOM 2848 O O . SER A 1 356 ? 26.703 1.119 -20.891 1 95.62 356 SER A O 1
ATOM 2850 N N . PRO A 1 357 ? 25.438 -0.593 -20.203 1 97.25 357 PRO A N 1
ATOM 2851 C CA . PRO A 1 357 ? 24.219 0.017 -20.75 1 97.25 357 PRO A CA 1
ATOM 2852 C C . PRO A 1 357 ? 23.594 1.03 -19.797 1 97.25 357 PRO A C 1
ATOM 2854 O O . PRO A 1 357 ? 22.703 1.781 -20.203 1 97.25 357 PRO A O 1
ATOM 2857 N N . TRP A 1 358 ? 23.984 1.18 -18.641 1 95.88 358 TRP A N 1
ATOM 2858 C CA . TRP A 1 358 ? 23.234 1.692 -17.5 1 95.88 358 TRP A CA 1
ATOM 2859 C C . TRP A 1 358 ? 22.906 3.17 -17.688 1 95.88 358 TRP A C 1
ATOM 2861 O O . TRP A 1 358 ? 21.781 3.605 -17.375 1 95.88 358 TRP A O 1
ATOM 2871 N N . GLU A 1 359 ? 23.797 3.965 -18.188 1 91.44 359 GLU A N 1
ATOM 2872 C CA . GLU A 1 359 ? 23.609 5.406 -18.328 1 91.44 359 GLU A CA 1
ATOM 2873 C C . GLU A 1 359 ? 22.656 5.738 -19.469 1 91.44 359 GLU A C 1
ATOM 2875 O O . GLU A 1 359 ? 22.062 6.816 -19.5 1 91.44 359 GLU A O 1
ATOM 2880 N N . GLU A 1 360 ? 22.562 4.832 -20.359 1 95 360 GLU A N 1
ATOM 2881 C CA . GLU A 1 360 ? 21.766 5.098 -21.562 1 95 360 GLU A CA 1
ATOM 2882 C C . GLU A 1 360 ? 20.375 4.508 -21.438 1 95 360 GLU A C 1
ATOM 2884 O O . GLU A 1 360 ? 19.469 4.848 -22.219 1 95 360 GLU A O 1
ATOM 2889 N N . MET A 1 361 ? 20.125 3.631 -20.5 1 95.88 361 MET A N 1
ATOM 2890 C CA . MET A 1 361 ? 18.828 2.98 -20.344 1 95.88 361 MET A CA 1
ATOM 2891 C C . MET A 1 361 ? 17.781 3.967 -19.828 1 95.88 361 MET A C 1
ATOM 2893 O O . MET A 1 361 ? 18.094 4.84 -19.016 1 95.88 361 MET A O 1
ATOM 2897 N N . GLN A 1 362 ? 16.562 3.783 -20.281 1 92.88 362 GLN A N 1
ATOM 2898 C CA . GLN A 1 362 ? 15.469 4.664 -19.891 1 92.88 362 GLN A CA 1
ATOM 2899 C C . GLN A 1 362 ? 14.422 3.918 -19.062 1 92.88 362 GLN A C 1
ATOM 2901 O O . GLN A 1 362 ? 14.094 2.768 -19.359 1 92.88 362 GLN A O 1
ATOM 2906 N N . PRO A 1 363 ? 13.906 4.598 -18.031 1 90.12 363 PRO A N 1
ATOM 2907 C CA . PRO A 1 363 ? 12.805 3.992 -17.281 1 90.12 363 PRO A CA 1
ATOM 2908 C C . PRO A 1 363 ? 11.547 3.809 -18.125 1 90.12 363 PRO A C 1
ATOM 2910 O O . PRO A 1 363 ? 11.234 4.652 -18.969 1 90.12 363 PRO A O 1
ATOM 2913 N N . GLY A 1 364 ? 10.859 2.715 -17.906 1 90.31 364 GLY A N 1
ATOM 2914 C CA . GLY A 1 364 ? 9.602 2.469 -18.594 1 90.31 364 GLY A CA 1
ATOM 2915 C C . GLY A 1 364 ? 9.766 1.726 -19.906 1 90.31 364 GLY A C 1
ATOM 2916 O O . GLY A 1 364 ? 8.781 1.368 -20.547 1 90.31 364 GLY A O 1
ATOM 2917 N N . VAL A 1 365 ? 11.023 1.511 -20.203 1 94.56 365 VAL A N 1
ATOM 2918 C CA . VAL A 1 365 ? 11.328 0.812 -21.453 1 94.56 365 VAL A CA 1
ATOM 2919 C C . VAL A 1 365 ? 11.891 -0.573 -21.141 1 94.56 365 VAL A C 1
ATOM 2921 O O . VAL A 1 365 ? 12.586 -0.76 -20.141 1 94.56 365 VAL A O 1
ATOM 2924 N N . ILE A 1 366 ? 11.523 -1.535 -22.078 1 97.5 366 ILE A N 1
ATOM 2925 C CA . ILE A 1 366 ? 12.039 -2.896 -22 1 97.5 366 ILE A CA 1
ATOM 2926 C C . ILE A 1 366 ? 12.945 -3.186 -23.188 1 97.5 366 ILE A C 1
ATOM 2928 O O . ILE A 1 366 ? 12.578 -2.912 -24.328 1 97.5 366 ILE A O 1
ATOM 2932 N N . TYR A 1 367 ? 14.102 -3.639 -22.891 1 98.5 367 TYR A N 1
ATOM 2933 C CA . TYR A 1 367 ? 15.07 -3.998 -23.922 1 98.5 367 TYR A CA 1
ATOM 2934 C C . TYR A 1 367 ? 15.133 -5.508 -24.109 1 98.5 367 TYR A C 1
ATOM 2936 O O . TYR A 1 367 ? 15.211 -6.258 -23.141 1 98.5 367 TYR A O 1
ATOM 2944 N N . VAL A 1 368 ? 15.125 -5.977 -25.344 1 98.38 368 VAL A N 1
ATOM 2945 C CA . VAL A 1 368 ? 15.07 -7.418 -25.578 1 98.38 368 VAL A CA 1
ATOM 2946 C C . VAL A 1 368 ? 16.016 -7.785 -26.719 1 98.38 368 VAL A C 1
ATOM 2948 O O . VAL A 1 368 ? 16.453 -6.914 -27.484 1 98.38 368 VAL A O 1
ATOM 2951 N N . GLY A 1 369 ? 16.391 -9.062 -26.781 1 97.06 369 GLY A N 1
ATOM 2952 C CA . GLY A 1 369 ? 17.125 -9.578 -27.922 1 97.06 369 GLY A CA 1
ATOM 2953 C C . GLY A 1 369 ? 16.266 -9.852 -29.141 1 97.06 369 GLY A C 1
ATOM 2954 O O . GLY A 1 369 ? 15.031 -9.828 -29.047 1 97.06 369 GLY A O 1
ATOM 2955 N N . SER A 1 370 ? 16.953 -10.062 -30.25 1 96.06 370 SER A N 1
ATOM 2956 C CA . SER A 1 370 ? 16.234 -10.414 -31.469 1 96.06 370 SER A CA 1
ATOM 2957 C C . SER A 1 370 ? 17.078 -11.328 -32.375 1 96.06 370 SER A C 1
ATOM 2959 O O . SER A 1 370 ? 18.281 -11.453 -32.188 1 96.06 370 SER A O 1
ATOM 2961 N N . GLU A 1 371 ? 16.375 -11.992 -33.219 1 93.88 371 GLU A N 1
ATOM 2962 C CA . GLU A 1 371 ? 16.984 -12.836 -34.25 1 93.88 371 GLU A CA 1
ATOM 2963 C C . GLU A 1 371 ? 16.875 -12.195 -35.625 1 93.88 371 GLU A C 1
ATOM 2965 O O . GLU A 1 371 ? 15.977 -11.398 -35.875 1 93.88 371 GLU A O 1
ATOM 2970 N N . PRO A 1 372 ? 17.906 -12.555 -36.469 1 92.38 372 PRO A N 1
ATOM 2971 C CA . PRO A 1 372 ? 17.797 -12.055 -37.844 1 92.38 372 PRO A CA 1
ATOM 2972 C C . PRO A 1 372 ? 16.828 -12.859 -38.688 1 92.38 372 PRO A C 1
ATOM 2974 O O . PRO A 1 372 ? 17.141 -13.227 -39.844 1 92.38 372 PRO A O 1
ATOM 2977 N N . LYS A 1 373 ? 15.68 -13.18 -38.156 1 94.44 373 LYS A N 1
ATOM 2978 C CA . LYS A 1 373 ? 14.57 -13.852 -38.812 1 94.44 373 LYS A CA 1
ATOM 2979 C C . LYS A 1 373 ? 13.227 -13.328 -38.312 1 94.44 373 LYS A C 1
ATOM 2981 O O . LYS A 1 373 ? 13.18 -12.484 -37.406 1 94.44 373 LYS A O 1
ATOM 2986 N N . THR A 1 374 ? 12.203 -13.836 -38.969 1 96.19 374 THR A N 1
ATOM 2987 C CA . THR A 1 374 ? 10.859 -13.43 -38.594 1 96.19 374 THR A CA 1
ATOM 2988 C C . THR A 1 374 ? 10.117 -14.57 -37.906 1 96.19 374 THR A C 1
ATOM 2990 O O . THR A 1 374 ? 10.641 -15.688 -37.812 1 96.19 374 THR A O 1
ATOM 2993 N N . TYR A 1 375 ? 8.977 -14.375 -37.438 1 95.94 375 TYR A N 1
ATOM 2994 C CA . TYR A 1 375 ? 8.172 -15.383 -36.75 1 95.94 375 TYR A CA 1
ATOM 2995 C C . TYR A 1 375 ? 7.59 -16.375 -37.75 1 95.94 375 TYR A C 1
ATOM 2997 O O . TYR A 1 375 ? 6.93 -17.344 -37.375 1 95.94 375 TYR A O 1
ATOM 3005 N N . SER A 1 376 ? 7.891 -16.172 -39.031 1 95.69 376 SER A N 1
ATOM 3006 C CA . SER A 1 376 ? 7.496 -17.141 -40.031 1 95.69 376 SER A CA 1
ATOM 3007 C C . SER A 1 376 ? 8.484 -18.297 -40.094 1 95.69 376 SER A C 1
ATOM 3009 O O . SER A 1 376 ? 8.398 -19.156 -41 1 95.69 376 SER A O 1
ATOM 3011 N N . ASP A 1 377 ? 9.281 -18.391 -39.219 1 94.62 377 ASP A N 1
ATOM 3012 C CA . ASP A 1 377 ? 10.289 -19.438 -39.125 1 94.62 377 ASP A CA 1
ATOM 3013 C C . ASP A 1 377 ? 9.633 -20.812 -39.062 1 94.62 377 ASP A C 1
ATOM 3015 O O . ASP A 1 377 ? 8.797 -21.062 -38.188 1 94.62 377 ASP A O 1
ATOM 3019 N N . GLU A 1 378 ? 10.086 -21.734 -39.844 1 94.56 378 GLU A N 1
ATOM 3020 C CA . GLU A 1 378 ? 9.461 -23.047 -39.969 1 94.56 378 GLU A CA 1
ATOM 3021 C C . GLU A 1 378 ? 9.656 -23.875 -38.719 1 94.56 378 GLU A C 1
ATOM 3023 O O . GLU A 1 378 ? 8.75 -24.594 -38.281 1 94.56 378 GLU A O 1
ATOM 3028 N N . TRP A 1 379 ? 10.805 -23.828 -38.25 1 92.25 379 TRP A N 1
ATOM 3029 C CA . TRP A 1 379 ? 11.078 -24.578 -37.031 1 92.25 379 TRP A CA 1
ATOM 3030 C C . TRP A 1 379 ? 10.156 -24.141 -35.906 1 92.25 379 TRP A C 1
ATOM 3032 O O . TRP A 1 379 ? 9.609 -24.984 -35.188 1 92.25 379 TRP A O 1
ATOM 3042 N N . ALA A 1 380 ? 10.016 -22.844 -35.719 1 92.88 380 ALA A N 1
ATOM 3043 C CA . ALA A 1 380 ? 9.148 -22.297 -34.688 1 92.88 380 ALA A CA 1
ATOM 3044 C C . ALA A 1 380 ? 7.707 -22.781 -34.844 1 92.88 380 ALA A C 1
ATOM 3046 O O . ALA A 1 380 ? 7.059 -23.188 -33.875 1 92.88 380 ALA A O 1
ATOM 3047 N N . ILE A 1 381 ? 7.246 -22.734 -36.031 1 94.56 381 ILE A N 1
ATOM 3048 C CA . ILE A 1 381 ? 5.875 -23.125 -36.344 1 94.56 381 ILE A CA 1
ATOM 3049 C C . ILE A 1 381 ? 5.684 -24.609 -36.031 1 94.56 381 ILE A C 1
ATOM 3051 O O . ILE A 1 381 ? 4.691 -25 -35.406 1 94.56 381 ILE A O 1
ATOM 3055 N N . LYS A 1 382 ? 6.668 -25.391 -36.344 1 93.38 382 LYS A N 1
ATOM 3056 C CA . LYS A 1 382 ? 6.574 -26.844 -36.188 1 93.38 382 LYS A CA 1
ATOM 3057 C C . LYS A 1 382 ? 6.684 -27.266 -34.75 1 93.38 382 LYS A C 1
ATOM 3059 O O . LYS A 1 382 ? 5.996 -28.188 -34.312 1 93.38 382 LYS A O 1
ATOM 3064 N N . ASN A 1 383 ? 7.496 -26.609 -34 1 92.06 383 ASN A N 1
ATOM 3065 C CA . ASN A 1 383 ? 7.852 -27.078 -32.656 1 92.06 383 ASN A CA 1
ATOM 3066 C C . ASN A 1 383 ? 7.004 -26.422 -31.578 1 92.06 383 ASN A C 1
ATOM 3068 O O . ASN A 1 383 ? 7.184 -26.688 -30.391 1 92.06 383 ASN A O 1
ATOM 3072 N N . HIS A 1 384 ? 6.109 -25.594 -31.938 1 93.75 384 HIS A N 1
ATOM 3073 C CA . HIS A 1 384 ? 5.215 -24.938 -31 1 93.75 384 HIS A CA 1
ATOM 3074 C C . HIS A 1 384 ? 3.758 -25.094 -31.422 1 93.75 384 HIS A C 1
ATOM 3076 O O . HIS A 1 384 ? 3.117 -24.125 -31.828 1 93.75 384 HIS A O 1
ATOM 3082 N N . PRO A 1 385 ? 3.232 -26.25 -31.156 1 93.56 385 PRO A N 1
ATOM 3083 C CA . PRO A 1 385 ? 1.904 -26.594 -31.672 1 93.56 385 PRO A CA 1
ATOM 3084 C C . PRO A 1 385 ? 0.775 -25.969 -30.859 1 93.56 385 PRO A C 1
ATOM 3086 O O . PRO A 1 385 ? -0.387 -26.016 -31.266 1 93.56 385 PRO A O 1
ATOM 3089 N N . GLU A 1 386 ? 1.014 -25.484 -29.719 1 94.81 386 GLU A N 1
ATOM 3090 C CA . GLU A 1 386 ? -0.026 -24.922 -28.859 1 94.81 386 GLU A CA 1
ATOM 3091 C C . GLU A 1 386 ? -0.833 -23.859 -29.609 1 94.81 386 GLU A C 1
ATOM 3093 O O . GLU A 1 386 ? -0.271 -23.047 -30.344 1 94.81 386 GLU A O 1
ATOM 3098 N N . ARG A 1 387 ? -2.062 -23.766 -29.359 1 94.62 387 ARG A N 1
ATOM 3099 C CA . ARG A 1 387 ? -2.98 -22.891 -30.078 1 94.62 387 ARG A CA 1
ATOM 3100 C C . ARG A 1 387 ? -2.549 -21.422 -29.953 1 94.62 387 ARG A C 1
ATOM 3102 O O . ARG A 1 387 ? -2.514 -20.688 -30.938 1 94.62 387 ARG A O 1
ATOM 3109 N N . VAL A 1 388 ? -2.227 -21.016 -28.766 1 94.44 388 VAL A N 1
ATOM 3110 C CA . VAL A 1 388 ? -1.88 -19.625 -28.516 1 94.44 388 VAL A CA 1
ATOM 3111 C C . VAL A 1 388 ? -0.609 -19.266 -29.281 1 94.44 388 VAL A C 1
ATOM 3113 O O . VAL A 1 388 ? -0.486 -18.156 -29.812 1 94.44 388 VAL A O 1
ATOM 3116 N N . TYR A 1 389 ? 0.339 -20.188 -29.406 1 96.56 389 TYR A N 1
ATOM 3117 C CA . TYR A 1 389 ? 1.581 -19.953 -30.125 1 96.56 389 TYR A CA 1
ATOM 3118 C C . TYR A 1 389 ? 1.33 -19.875 -31.625 1 96.56 389 TYR A C 1
ATOM 3120 O O . TYR A 1 389 ? 1.848 -18.984 -32.312 1 96.56 389 TYR A O 1
ATOM 3128 N N . GLN A 1 390 ? 0.515 -20.766 -32.062 1 96.12 390 GLN A N 1
ATOM 3129 C CA . GLN A 1 390 ? 0.213 -20.797 -33.5 1 96.12 390 GLN A CA 1
ATOM 3130 C C . GLN A 1 390 ? -0.509 -19.531 -33.938 1 96.12 390 GLN A C 1
ATOM 3132 O O . GLN A 1 390 ? -0.199 -18.953 -34.969 1 96.12 390 GLN A O 1
ATOM 3137 N N . SER A 1 391 ? -1.472 -19.109 -33.125 1 96.81 391 SER A N 1
ATOM 3138 C CA . SER A 1 391 ? -2.178 -17.875 -33.438 1 96.81 391 SER A CA 1
ATOM 3139 C C . SER A 1 391 ? -1.218 -16.688 -33.469 1 96.81 391 SER A C 1
ATOM 3141 O O . SER A 1 391 ? -1.325 -15.836 -34.375 1 96.81 391 SER A O 1
ATOM 3143 N N . PHE A 1 392 ? -0.321 -16.672 -32.594 1 97.31 392 PHE A N 1
ATOM 3144 C CA . PHE A 1 392 ? 0.661 -15.594 -32.531 1 97.31 392 PHE A CA 1
ATOM 3145 C C . PHE A 1 392 ? 1.573 -15.625 -33.75 1 97.31 392 PHE A C 1
ATOM 3147 O O . PHE A 1 392 ? 1.814 -14.586 -34.375 1 97.31 392 PHE A O 1
ATOM 3154 N N . LEU A 1 393 ? 2.064 -16.75 -34.062 1 97.38 393 LEU A N 1
ATOM 3155 C CA . LEU A 1 393 ? 2.982 -16.906 -35.188 1 97.38 393 LEU A CA 1
ATOM 3156 C C . LEU A 1 393 ? 2.322 -16.484 -36.5 1 97.38 393 LEU A C 1
ATOM 3158 O O . LEU A 1 393 ? 2.965 -15.859 -37.344 1 97.38 393 LEU A O 1
ATOM 3162 N N . LYS A 1 394 ? 1.068 -16.719 -36.562 1 97 394 LYS A N 1
ATOM 3163 C CA . LYS A 1 394 ? 0.324 -16.312 -37.75 1 97 394 LYS A CA 1
ATOM 3164 C C . LYS A 1 394 ? 0.109 -14.812 -37.781 1 97 394 LYS A C 1
ATOM 3166 O O . LYS A 1 394 ? 0.338 -14.164 -38.812 1 97 394 LYS A O 1
ATOM 3171 N N . GLN A 1 395 ? -0.237 -14.273 -36.719 1 97.19 395 GLN A N 1
ATOM 3172 C CA . GLN A 1 395 ? -0.587 -12.859 -36.625 1 97.19 395 GLN A CA 1
ATOM 3173 C C . GLN A 1 395 ? 0.633 -11.969 -36.844 1 97.19 395 GLN A C 1
ATOM 3175 O O . GLN A 1 395 ? 0.526 -10.906 -37.469 1 97.19 395 GLN A O 1
ATOM 3180 N N . TYR A 1 396 ? 1.739 -12.453 -36.406 1 97.19 396 TYR A N 1
ATOM 3181 C CA . TYR A 1 396 ? 2.928 -11.609 -36.438 1 97.19 396 TYR A CA 1
ATOM 3182 C C . TYR A 1 396 ? 4.008 -12.227 -37.344 1 97.19 396 TYR A C 1
ATOM 3184 O O . TYR A 1 396 ? 5.203 -12.047 -37.094 1 97.19 396 TYR A O 1
ATOM 3192 N N . ALA A 1 397 ? 3.654 -12.922 -38.25 1 96.31 397 ALA A N 1
ATOM 3193 C CA . ALA A 1 397 ? 4.531 -13.711 -39.125 1 96.31 397 ALA A CA 1
ATOM 3194 C C . ALA A 1 397 ? 5.641 -12.852 -39.719 1 96.31 397 ALA A C 1
ATOM 3196 O O . ALA A 1 397 ? 6.785 -13.305 -39.844 1 96.31 397 ALA A O 1
ATOM 3197 N N . SER A 1 398 ? 5.41 -11.602 -40.031 1 96.38 398 SER A N 1
ATOM 3198 C CA . SER A 1 398 ? 6.371 -10.758 -40.719 1 96.38 398 SER A CA 1
ATOM 3199 C C . SER A 1 398 ? 7.238 -9.969 -39.75 1 96.38 398 SER A C 1
ATOM 3201 O O . SER A 1 398 ? 8.18 -9.289 -40.156 1 96.38 398 SER A O 1
ATOM 3203 N N . ASP A 1 399 ? 6.914 -10.031 -38.531 1 96.5 399 ASP A N 1
ATOM 3204 C CA . ASP A 1 399 ? 7.676 -9.281 -37.562 1 96.5 399 ASP A CA 1
ATOM 3205 C C . ASP A 1 399 ? 8.984 -9.992 -37.219 1 96.5 399 ASP A C 1
ATOM 3207 O O . ASP A 1 399 ? 9.102 -11.203 -37.375 1 96.5 399 ASP A O 1
ATOM 3211 N N . THR A 1 400 ? 9.914 -9.195 -36.812 1 95.75 400 THR A N 1
ATOM 3212 C CA . THR A 1 400 ? 11.18 -9.734 -36.344 1 95.75 400 THR A CA 1
ATOM 3213 C C . THR A 1 400 ? 10.977 -10.633 -35.125 1 95.75 400 THR A C 1
ATOM 3215 O O . THR A 1 400 ? 10.25 -10.266 -34.188 1 95.75 400 THR A O 1
ATOM 3218 N N . MET A 1 401 ? 11.609 -11.844 -35.156 1 96.44 401 MET A N 1
ATOM 3219 C CA . MET A 1 401 ? 11.539 -12.742 -34 1 96.44 401 MET A CA 1
ATOM 3220 C C . MET A 1 401 ? 12.422 -12.242 -32.844 1 96.44 401 MET A C 1
ATOM 3222 O O . MET A 1 401 ? 13.602 -11.938 -33.062 1 96.44 401 MET A O 1
ATOM 3226 N N . LEU A 1 402 ? 11.844 -12.109 -31.719 1 97.06 402 LEU A N 1
ATOM 3227 C CA . LEU A 1 402 ? 12.586 -11.664 -30.547 1 97.06 402 LEU A CA 1
ATOM 3228 C C . LEU A 1 402 ? 13.25 -12.852 -29.859 1 97.06 402 LEU A C 1
ATOM 3230 O O . LEU A 1 402 ? 12.844 -14 -30.047 1 97.06 402 LEU A O 1
ATOM 3234 N N . ASN A 1 403 ? 14.344 -12.539 -29.234 1 95.88 403 ASN A N 1
ATOM 3235 C CA . ASN A 1 40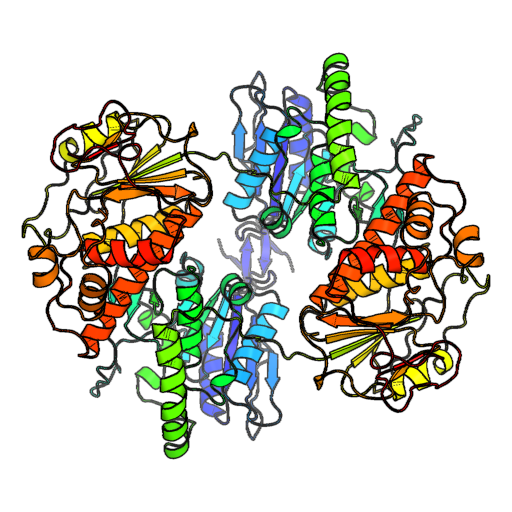3 ? 15.172 -13.57 -28.609 1 95.88 403 ASN A CA 1
ATOM 3236 C C . ASN A 1 403 ? 15.219 -13.414 -27.094 1 95.88 403 ASN A C 1
ATOM 3238 O O . ASN A 1 403 ? 15.602 -12.359 -26.594 1 95.88 403 ASN A O 1
ATOM 3242 N N . ALA A 1 404 ? 14.922 -14.477 -26.344 1 96.62 404 ALA A N 1
ATOM 3243 C CA . ALA A 1 404 ? 14.773 -14.469 -24.891 1 96.62 404 ALA A CA 1
ATOM 3244 C C . ALA A 1 404 ? 16.125 -14.5 -24.188 1 96.62 404 ALA A C 1
ATOM 3246 O O . ALA A 1 404 ? 16.203 -14.539 -22.969 1 96.62 404 ALA A O 1
ATOM 3247 N N . GLY A 1 405 ? 17.156 -14.398 -24.922 1 96.94 405 GLY A N 1
ATOM 3248 C CA . GLY A 1 405 ? 18.5 -14.398 -24.328 1 96.94 405 GLY A CA 1
ATOM 3249 C C . GLY A 1 405 ? 18.844 -13.086 -23.656 1 96.94 405 GLY A C 1
ATOM 3250 O O . GLY A 1 405 ? 19.797 -13.023 -22.875 1 96.94 405 GLY A O 1
ATOM 3251 N N . LEU A 1 406 ? 18.109 -12.094 -24.062 1 97.88 406 LEU A N 1
ATOM 3252 C CA . LEU A 1 406 ? 18.312 -10.773 -23.469 1 97.88 406 LEU A CA 1
ATOM 3253 C C . LEU A 1 406 ? 16.984 -10.141 -23.062 1 97.88 406 LEU A C 1
ATOM 3255 O O . LEU A 1 406 ? 16.078 -10.031 -23.891 1 97.88 406 LEU A O 1
ATOM 3259 N N . LEU A 1 407 ? 16.891 -9.727 -21.828 1 98.69 407 LEU A N 1
ATOM 3260 C CA . LEU A 1 407 ? 15.797 -8.938 -21.297 1 98.69 407 LEU A CA 1
ATOM 3261 C C . LEU A 1 407 ? 16.297 -7.918 -20.281 1 98.69 407 LEU A C 1
ATOM 3263 O O . LEU A 1 407 ? 16.938 -8.289 -19.281 1 98.69 407 LEU A O 1
ATOM 3267 N N . GLY A 1 408 ? 16.047 -6.641 -20.516 1 98.69 408 GLY A N 1
ATOM 3268 C CA . GLY A 1 408 ? 16.516 -5.605 -19.609 1 98.69 408 GLY A CA 1
ATOM 3269 C C . GLY A 1 408 ? 15.5 -4.504 -19.391 1 98.69 408 GLY A C 1
ATOM 3270 O O . GLY A 1 408 ? 14.625 -4.277 -20.234 1 98.69 408 GLY A O 1
ATOM 3271 N N . GLY A 1 409 ? 15.586 -3.854 -18.344 1 98.19 409 GLY A N 1
ATOM 3272 C CA . GLY A 1 409 ? 14.734 -2.742 -17.953 1 98.19 409 GLY A CA 1
ATOM 3273 C C . GLY A 1 409 ? 14.781 -2.455 -16.453 1 98.19 409 GLY A C 1
ATOM 3274 O O . GLY A 1 409 ? 15.672 -2.938 -15.758 1 98.19 409 GLY A O 1
ATOM 3275 N N . LEU A 1 410 ? 13.859 -1.558 -16.062 1 96.38 410 LEU A N 1
ATOM 3276 C CA . LEU A 1 410 ? 13.703 -1.382 -14.617 1 96.38 410 LEU A CA 1
ATOM 3277 C C . LEU A 1 410 ? 13.242 -2.678 -13.961 1 96.38 410 LEU A C 1
ATOM 3279 O O . LEU A 1 410 ? 12.523 -3.473 -14.57 1 96.38 410 LEU A O 1
ATOM 3283 N N . ARG A 1 411 ? 13.617 -2.883 -12.719 1 96.38 411 ARG A N 1
ATOM 3284 C CA . ARG A 1 411 ? 13.297 -4.094 -11.969 1 96.38 411 ARG A CA 1
ATOM 3285 C C . ARG A 1 411 ? 11.812 -4.426 -12.078 1 96.38 411 ARG A C 1
ATOM 3287 O O . ARG A 1 411 ? 11.445 -5.566 -12.383 1 96.38 411 ARG A O 1
ATOM 3294 N N . GLU A 1 412 ? 10.969 -3.426 -11.969 1 94.12 412 GLU A N 1
ATOM 3295 C CA . GLU A 1 412 ? 9.531 -3.66 -11.969 1 94.12 412 GLU A CA 1
ATOM 3296 C C . GLU A 1 412 ? 9.047 -4.137 -13.328 1 94.12 412 GLU A C 1
ATOM 3298 O O . GLU A 1 412 ? 8.164 -4.992 -13.422 1 94.12 412 GLU A O 1
ATOM 3303 N N . ASP A 1 413 ? 9.602 -3.582 -14.344 1 96.69 413 ASP A N 1
ATOM 3304 C CA . ASP A 1 413 ? 9.211 -3.959 -15.703 1 96.69 413 ASP A CA 1
ATOM 3305 C C . ASP A 1 413 ? 9.672 -5.379 -16.031 1 96.69 413 ASP A C 1
ATOM 3307 O O . ASP A 1 413 ? 8.93 -6.156 -16.625 1 96.69 413 ASP A O 1
ATOM 3311 N N . VAL A 1 414 ? 10.883 -5.691 -15.641 1 98.38 414 VAL A N 1
ATOM 3312 C CA . VAL A 1 414 ? 11.414 -7.027 -15.875 1 98.38 414 VAL A CA 1
ATOM 3313 C C . VAL A 1 414 ? 10.625 -8.055 -15.07 1 98.38 414 VAL A C 1
ATOM 3315 O O . VAL A 1 414 ? 10.328 -9.148 -15.562 1 98.38 414 VAL A O 1
ATOM 3318 N N . MET A 1 415 ? 10.258 -7.688 -13.875 1 98 415 MET A N 1
ATOM 3319 C CA . MET A 1 415 ? 9.43 -8.57 -13.055 1 98 415 MET A CA 1
ATOM 3320 C C . MET A 1 415 ? 8.086 -8.836 -13.734 1 98 415 MET A C 1
ATOM 3322 O O . MET A 1 415 ? 7.648 -9.984 -13.805 1 98 415 MET A O 1
ATOM 3326 N N . GLU A 1 416 ? 7.496 -7.82 -14.211 1 97.31 416 GLU A N 1
ATOM 3327 C CA . GLU A 1 416 ? 6.215 -7.984 -14.891 1 97.31 416 GLU A CA 1
ATOM 3328 C C . GLU A 1 416 ? 6.348 -8.875 -16.125 1 97.31 416 GLU A C 1
ATOM 3330 O O . GLU A 1 416 ? 5.512 -9.75 -16.359 1 97.31 416 GLU A O 1
ATOM 3335 N N . PHE A 1 417 ? 7.379 -8.641 -16.875 1 98.31 417 PHE A N 1
ATOM 3336 C CA . PHE A 1 417 ? 7.645 -9.422 -18.078 1 98.31 417 PHE A CA 1
ATOM 3337 C C . PHE A 1 417 ? 7.805 -10.898 -17.734 1 98.31 417 PHE A C 1
ATOM 3339 O O . PHE A 1 417 ? 7.129 -11.758 -18.312 1 98.31 417 PHE A O 1
ATOM 3346 N N . ALA A 1 418 ? 8.648 -11.148 -16.75 1 98.5 418 ALA A N 1
ATOM 3347 C CA . ALA A 1 418 ? 8.898 -12.523 -16.328 1 98.5 418 ALA A CA 1
ATOM 3348 C C . ALA A 1 418 ? 7.625 -13.18 -15.797 1 98.5 418 ALA A C 1
ATOM 3350 O O . ALA A 1 418 ? 7.336 -14.336 -16.125 1 98.5 418 ALA A O 1
ATOM 3351 N N . HIS A 1 419 ? 6.891 -12.43 -15.062 1 98.25 419 HIS A N 1
ATOM 3352 C CA . HIS A 1 419 ? 5.668 -12.961 -14.477 1 98.25 419 HIS A CA 1
ATOM 3353 C C . HIS A 1 419 ? 4.652 -13.328 -15.555 1 98.25 419 HIS A C 1
ATOM 3355 O O . HIS A 1 419 ? 3.973 -14.352 -15.445 1 98.25 419 HIS A O 1
ATOM 3361 N N . ARG A 1 420 ? 4.559 -12.547 -16.578 1 97.12 420 ARG A N 1
ATOM 3362 C CA . ARG A 1 420 ? 3.621 -12.82 -17.656 1 97.12 420 ARG A CA 1
ATOM 3363 C C . ARG A 1 420 ? 4.008 -14.094 -18.406 1 97.12 420 ARG A C 1
ATOM 3365 O O . ARG A 1 420 ? 3.137 -14.836 -18.859 1 97.12 420 ARG A O 1
ATOM 3372 N N . ILE A 1 421 ? 5.297 -14.359 -18.516 1 97.88 421 ILE A N 1
ATOM 3373 C CA . ILE A 1 421 ? 5.738 -15.602 -19.141 1 97.88 421 ILE A CA 1
ATOM 3374 C C . ILE A 1 421 ? 5.309 -16.797 -18.281 1 97.88 421 ILE A C 1
ATOM 3376 O O . ILE A 1 421 ? 4.777 -17.781 -18.797 1 97.88 421 ILE A O 1
ATOM 3380 N N . VAL A 1 422 ? 5.516 -16.641 -17 1 96.81 422 VAL A N 1
ATOM 3381 C CA . VAL A 1 422 ? 5.176 -17.703 -16.062 1 96.81 422 VAL A CA 1
ATOM 3382 C C . VAL A 1 422 ? 3.672 -17.953 -16.109 1 96.81 422 VAL A C 1
ATOM 3384 O O . VAL A 1 422 ? 3.236 -19.109 -16.141 1 96.81 422 VAL A O 1
ATOM 3387 N N . ARG A 1 423 ? 2.859 -16.906 -16.141 1 96.06 423 ARG A N 1
ATOM 3388 C CA . ARG A 1 423 ? 1.409 -17.047 -16.203 1 96.06 423 ARG A CA 1
ATOM 3389 C C . ARG A 1 423 ? 0.989 -17.781 -17.484 1 96.06 423 ARG A C 1
ATOM 3391 O O . ARG A 1 423 ? 0.129 -18.656 -17.438 1 96.06 423 ARG A O 1
ATOM 3398 N N . LEU A 1 424 ? 1.602 -17.406 -18.562 1 95.38 424 LEU A N 1
ATOM 3399 C CA . LEU A 1 424 ? 1.282 -18.047 -19.828 1 95.38 424 LEU A CA 1
ATOM 3400 C C . LEU A 1 424 ? 1.635 -19.531 -19.797 1 95.38 424 LEU A C 1
ATOM 3402 O O . LEU A 1 424 ? 0.861 -20.359 -20.266 1 95.38 424 LEU A O 1
ATOM 3406 N N . TYR A 1 425 ? 2.773 -19.875 -19.234 1 96 425 TYR A N 1
ATOM 3407 C CA . TYR A 1 425 ? 3.201 -21.266 -19.125 1 96 425 TYR A CA 1
ATOM 3408 C C . TYR A 1 425 ? 2.18 -22.094 -18.344 1 96 425 TYR A C 1
ATOM 3410 O O . TYR A 1 425 ? 1.732 -23.141 -18.828 1 96 425 TYR A O 1
ATOM 3418 N N . TYR A 1 426 ? 1.801 -21.578 -17.188 1 94.75 426 TYR A N 1
ATOM 3419 C CA . TYR A 1 426 ? 0.893 -22.344 -16.344 1 94.75 426 TYR A CA 1
ATOM 3420 C C . TYR A 1 426 ? -0.497 -22.422 -16.969 1 94.75 426 TYR A C 1
ATOM 3422 O O . TYR A 1 426 ? -1.203 -23.422 -16.812 1 94.75 426 TYR A O 1
ATOM 3430 N N . ARG A 1 427 ? -0.873 -21.422 -17.719 1 93.75 427 ARG A N 1
ATOM 3431 C CA . ARG A 1 427 ? -2.127 -21.5 -18.469 1 93.75 427 ARG A CA 1
ATOM 3432 C C . ARG A 1 427 ? -2.082 -22.625 -19.5 1 93.75 427 ARG A C 1
ATOM 3434 O O . ARG A 1 427 ? -3.012 -23.422 -19.594 1 93.75 427 ARG A O 1
ATOM 3441 N N . ILE A 1 428 ? -1.039 -22.703 -20.219 1 94.56 428 ILE A N 1
ATOM 3442 C CA . ILE A 1 428 ? -0.888 -23.719 -21.266 1 94.56 428 ILE A CA 1
ATOM 3443 C C . ILE A 1 428 ? -0.886 -25.109 -20.625 1 94.56 428 ILE A C 1
ATOM 3445 O O . ILE A 1 428 ? -1.546 -26.031 -21.125 1 94.56 428 ILE A O 1
ATOM 3449 N N . GLU A 1 429 ? -0.141 -25.266 -19.547 1 94.44 429 GLU A N 1
ATOM 3450 C CA . GLU A 1 429 ? -0.09 -26.547 -18.859 1 94.44 429 GLU A CA 1
ATOM 3451 C C . GLU A 1 429 ? -1.459 -26.938 -18.312 1 94.44 429 GLU A C 1
ATOM 3453 O O . GLU A 1 429 ? -1.823 -28.125 -18.312 1 94.44 429 GLU A O 1
ATOM 3458 N N . SER A 1 430 ? -2.199 -25.969 -17.797 1 94.38 430 SER A N 1
ATOM 3459 C CA . SER A 1 430 ? -3.562 -26.25 -17.359 1 94.38 430 SER A CA 1
ATOM 3460 C C . SER A 1 430 ? -4.441 -26.672 -18.531 1 94.38 430 SER A C 1
ATOM 3462 O O . SER A 1 430 ? -5.227 -27.609 -18.406 1 94.38 430 SER A O 1
ATOM 3464 N N . GLU A 1 431 ? -4.297 -26.016 -19.656 1 94 431 GLU A N 1
ATOM 3465 C CA . GLU A 1 431 ? -5.066 -26.359 -20.844 1 94 431 GLU A CA 1
ATOM 3466 C C . GLU A 1 431 ? -4.719 -27.766 -21.344 1 94 431 GLU A C 1
ATOM 3468 O O . GLU A 1 431 ? -5.578 -28.469 -21.875 1 94 431 GLU A O 1
ATOM 3473 N N . ARG A 1 432 ? -3.48 -28.172 -21.188 1 93.75 432 ARG A N 1
ATOM 3474 C CA . ARG A 1 432 ? -3.09 -29.531 -21.516 1 93.75 432 ARG A CA 1
ATOM 3475 C C . ARG A 1 432 ? -3.818 -30.547 -20.641 1 93.75 432 ARG A C 1
ATOM 3477 O O . ARG A 1 432 ? -4.324 -31.547 -21.141 1 93.75 432 ARG A O 1
ATOM 3484 N N . PHE A 1 433 ? -3.895 -30.25 -19.406 1 92.94 433 PHE A N 1
ATOM 3485 C CA . PHE A 1 433 ? -4.613 -31.109 -18.469 1 92.94 433 PHE A CA 1
ATOM 3486 C C . PHE A 1 433 ? -6.09 -31.188 -18.844 1 92.94 433 PHE A C 1
ATOM 3488 O O . PHE A 1 433 ? -6.695 -32.25 -18.75 1 92.94 433 PHE A O 1
ATOM 3495 N N . TRP A 1 434 ? -6.641 -30.062 -19.297 1 92.75 434 TRP A N 1
ATOM 3496 C CA . TRP A 1 434 ? -8.055 -30 -19.641 1 92.75 434 TRP A CA 1
ATOM 3497 C C . TRP A 1 434 ? -8.281 -30.516 -21.062 1 92.75 434 TRP A C 1
ATOM 3499 O O . TRP A 1 434 ? -9.367 -30.344 -21.625 1 92.75 434 TRP A O 1
ATOM 3509 N N . LYS A 1 435 ? -7.258 -30.953 -21.719 1 93.31 435 LYS A N 1
ATOM 3510 C CA . LYS A 1 435 ? -7.301 -31.578 -23.047 1 93.31 435 LYS A CA 1
ATOM 3511 C C . LYS A 1 435 ? -7.66 -30.547 -24.125 1 93.31 435 LYS A C 1
ATOM 3513 O O . LYS A 1 435 ? -8.297 -30.891 -25.125 1 93.31 435 LYS A O 1
ATOM 3518 N N . LYS A 1 436 ? -7.297 -29.359 -23.812 1 92.06 436 LYS A N 1
ATOM 3519 C CA . LYS A 1 436 ? -7.461 -28.297 -24.797 1 92.06 436 LYS A CA 1
ATOM 3520 C C . LYS A 1 436 ? -6.199 -28.141 -25.641 1 92.06 436 LYS A C 1
ATOM 3522 O O . LYS A 1 436 ? -6.223 -27.469 -26.688 1 92.06 436 LYS A O 1
ATOM 3527 N N . GLU A 1 437 ? -5.133 -28.672 -25.172 1 91.69 437 GLU A N 1
ATOM 3528 C CA . GLU A 1 437 ? -3.854 -28.703 -25.875 1 91.69 437 GLU A CA 1
ATOM 3529 C C . GLU A 1 437 ? -3.342 -30.141 -26.016 1 91.69 437 GLU A C 1
ATOM 3531 O O . GLU A 1 437 ? -3.768 -31.031 -25.266 1 91.69 437 GLU A O 1
ATOM 3536 N N . GLY A 1 438 ? -2.445 -30.297 -26.969 1 87.69 438 GLY A N 1
ATOM 3537 C CA . GLY A 1 438 ? -1.837 -31.609 -27.125 1 87.69 438 GLY A CA 1
ATOM 3538 C C . GLY A 1 438 ? -1.048 -32.062 -25.906 1 87.69 438 GLY A C 1
ATOM 3539 O O . GLY A 1 438 ? -0.681 -31.234 -25.062 1 87.69 438 GLY A O 1
ATOM 3540 N N . ALA A 1 439 ? -0.688 -33.281 -25.859 1 82.94 439 ALA A N 1
ATOM 3541 C CA . ALA A 1 439 ? -0.087 -33.938 -24.688 1 82.94 439 ALA A CA 1
ATOM 3542 C C . ALA A 1 439 ? 1.393 -33.562 -24.562 1 82.94 439 ALA A C 1
ATOM 3544 O O . ALA A 1 439 ? 1.959 -33.594 -23.469 1 82.94 439 ALA A O 1
ATOM 3545 N N . ALA A 1 440 ? 1.948 -33.25 -25.672 1 83.12 440 ALA A N 1
ATOM 3546 C CA . ALA A 1 440 ? 3.385 -33 -25.672 1 83.12 440 ALA A CA 1
ATOM 3547 C C . ALA A 1 440 ? 3.707 -31.719 -24.891 1 83.12 440 ALA A C 1
ATOM 3549 O O . ALA A 1 440 ? 2.984 -30.719 -24.984 1 83.12 440 ALA A O 1
ATOM 3550 N N . ARG A 1 441 ? 4.758 -31.75 -24.125 1 83.69 441 ARG A N 1
ATOM 3551 C CA . ARG A 1 441 ? 5.184 -30.609 -23.328 1 83.69 441 ARG A CA 1
ATOM 3552 C C . ARG A 1 441 ? 5.746 -29.5 -24.203 1 83.69 441 ARG A C 1
ATOM 3554 O O . ARG A 1 441 ? 6.242 -29.766 -25.297 1 83.69 441 ARG A O 1
ATOM 3561 N N . ALA A 1 442 ? 5.625 -28.312 -23.672 1 84.19 442 ALA A N 1
ATOM 3562 C CA . ALA A 1 442 ? 6.176 -27.156 -24.391 1 84.19 442 ALA A CA 1
ATOM 3563 C C . ALA A 1 442 ? 7.684 -27.312 -24.578 1 84.19 442 ALA A C 1
ATOM 3565 O O . ALA A 1 442 ? 8.383 -27.797 -23.688 1 84.19 442 ALA A O 1
ATOM 3566 N N . VAL A 1 443 ? 8.195 -26.781 -25.656 1 84 443 VAL A N 1
ATOM 3567 C CA . VAL A 1 443 ? 9.602 -26.969 -26 1 84 443 VAL A CA 1
ATOM 3568 C C . VAL A 1 443 ? 10.43 -25.828 -25.438 1 84 443 VAL A C 1
ATOM 3570 O O . VAL A 1 443 ? 11.516 -26.047 -24.891 1 84 443 VAL A O 1
ATOM 3573 N N . GLY A 1 444 ? 9.938 -24.609 -25.641 1 89.19 444 GLY A N 1
ATOM 3574 C CA . GLY A 1 444 ? 10.75 -23.484 -25.219 1 89.19 444 GLY A CA 1
ATOM 3575 C C . GLY A 1 444 ? 9.945 -22.203 -25.031 1 89.19 444 GLY A C 1
ATOM 3576 O O . GLY A 1 444 ? 8.742 -22.172 -25.312 1 89.19 444 GLY A O 1
ATOM 3577 N N . ASP A 1 445 ? 10.688 -21.172 -24.562 1 92 445 ASP A N 1
ATOM 3578 C CA . ASP A 1 445 ? 10.023 -19.953 -24.109 1 92 445 ASP A CA 1
ATOM 3579 C C . ASP A 1 445 ? 10.07 -18.875 -25.188 1 92 445 ASP A C 1
ATOM 3581 O O . ASP A 1 445 ? 9.531 -17.781 -25.016 1 92 445 ASP A O 1
ATOM 3585 N N . MET A 1 446 ? 10.539 -19.109 -26.375 1 94.06 446 MET A N 1
ATOM 3586 C CA . MET A 1 446 ? 10.797 -18.078 -27.359 1 94.06 446 MET A CA 1
ATOM 3587 C C . MET A 1 446 ? 9.5 -17.438 -27.828 1 94.06 446 MET A C 1
ATOM 3589 O O . MET A 1 446 ? 9.414 -16.203 -27.938 1 94.06 446 MET A O 1
ATOM 3593 N N . ILE A 1 447 ? 8.547 -18.25 -28.125 1 96.38 447 ILE A N 1
ATOM 3594 C CA . ILE A 1 447 ? 7.285 -17.719 -28.625 1 96.38 447 ILE A CA 1
ATOM 3595 C C . ILE A 1 447 ? 6.52 -17.047 -27.5 1 96.38 447 ILE A C 1
ATOM 3597 O O . ILE A 1 447 ? 5.926 -15.977 -27.688 1 96.38 447 ILE A O 1
ATOM 3601 N N . ALA A 1 448 ? 6.559 -17.688 -26.281 1 97.31 448 ALA A N 1
ATOM 3602 C CA . ALA A 1 448 ? 5.98 -17.031 -25.109 1 97.31 448 ALA A CA 1
ATOM 3603 C C . ALA A 1 448 ? 6.609 -15.664 -24.891 1 97.31 448 ALA A C 1
ATOM 3605 O O . ALA A 1 448 ? 5.91 -14.703 -24.562 1 97.31 448 ALA A O 1
ATOM 3606 N N . PHE A 1 449 ? 7.898 -15.578 -25.109 1 98.19 449 PHE A N 1
ATOM 3607 C CA . PHE A 1 449 ? 8.648 -14.336 -24.969 1 98.19 449 PHE A CA 1
ATOM 3608 C C . PHE A 1 449 ? 8.133 -13.281 -25.953 1 98.19 449 PHE A C 1
ATOM 3610 O O . PHE A 1 449 ? 7.902 -12.133 -25.562 1 98.19 449 PHE A O 1
ATOM 3617 N N . GLY A 1 450 ? 7.906 -13.688 -27.125 1 97.94 450 GLY A N 1
ATOM 3618 C CA . GLY A 1 450 ? 7.352 -12.789 -28.141 1 97.94 450 GLY A CA 1
ATOM 3619 C C . GLY A 1 450 ? 5.961 -12.289 -27.781 1 97.94 450 GLY A C 1
ATOM 3620 O O . GLY A 1 450 ? 5.668 -11.102 -27.938 1 97.94 450 GLY A O 1
ATOM 3621 N N . ILE A 1 451 ? 5.16 -13.211 -27.344 1 97.62 451 ILE A N 1
ATOM 3622 C CA . ILE A 1 451 ? 3.791 -12.867 -26.953 1 97.62 451 ILE A CA 1
ATOM 3623 C C . ILE A 1 451 ? 3.809 -11.812 -25.859 1 97.62 451 ILE A C 1
ATOM 3625 O O . ILE A 1 451 ? 3.115 -10.797 -25.953 1 97.62 451 ILE A O 1
ATOM 3629 N N . VAL A 1 452 ? 4.621 -11.984 -24.844 1 97.81 452 VAL A N 1
ATOM 3630 C CA . VAL A 1 452 ? 4.676 -11.062 -23.719 1 97.81 452 VAL A CA 1
ATOM 3631 C C . VAL A 1 452 ? 5.262 -9.727 -24.172 1 97.81 452 VAL A C 1
ATOM 3633 O O . VAL A 1 452 ? 4.77 -8.664 -23.781 1 97.81 452 VAL A O 1
ATOM 3636 N N . ALA A 1 453 ? 6.27 -9.797 -25 1 97.94 453 ALA A N 1
ATOM 3637 C CA . ALA A 1 453 ? 6.871 -8.562 -25.484 1 97.94 453 ALA A CA 1
ATOM 3638 C C . ALA A 1 453 ? 5.844 -7.703 -26.219 1 97.94 453 ALA A C 1
ATOM 3640 O O . ALA A 1 453 ? 5.789 -6.488 -26.016 1 97.94 453 ALA A O 1
ATOM 3641 N N . LYS A 1 454 ? 5.051 -8.305 -27.031 1 95.88 454 LYS A N 1
ATOM 3642 C CA . LYS A 1 454 ? 4.043 -7.57 -27.781 1 95.88 454 LYS A CA 1
ATOM 3643 C C . LYS A 1 454 ? 3.039 -6.895 -26.859 1 95.88 454 LYS A C 1
ATOM 3645 O O . LYS A 1 454 ? 2.514 -5.828 -27.172 1 95.88 454 LYS A O 1
ATOM 3650 N N . SER A 1 455 ? 2.824 -7.48 -25.734 1 94.56 455 SER A N 1
ATOM 3651 C CA . SER A 1 455 ? 1.863 -6.93 -24.797 1 94.56 455 SER A CA 1
ATOM 3652 C C . SER A 1 455 ? 2.389 -5.645 -24.156 1 94.56 455 SER A C 1
ATOM 3654 O O . SER A 1 455 ? 1.624 -4.879 -23.562 1 94.56 455 SER A O 1
ATOM 3656 N N . PHE A 1 456 ? 3.637 -5.305 -24.266 1 95.06 456 PHE A N 1
ATOM 3657 C CA . PHE A 1 456 ? 4.219 -4.078 -23.719 1 95.06 456 PHE A CA 1
ATOM 3658 C C . PHE A 1 456 ? 4.141 -2.951 -24.75 1 95.06 456 PHE A C 1
ATOM 3660 O O . PHE A 1 456 ? 4.461 -1.802 -24.438 1 95.06 456 PHE A O 1
ATOM 3667 N N . GLY A 1 457 ? 3.787 -3.258 -25.922 1 93.25 457 GLY A N 1
ATOM 3668 C CA . GLY A 1 457 ? 3.541 -2.262 -26.953 1 93.25 457 GLY A CA 1
ATOM 3669 C C . GLY A 1 457 ? 4.793 -1.516 -27.375 1 93.25 457 GLY A C 1
ATOM 3670 O O . GLY A 1 457 ? 5.809 -2.133 -27.703 1 93.25 457 GLY A O 1
ATOM 3671 N N . ASP A 1 458 ? 4.711 -0.192 -27.219 1 92.88 458 ASP A N 1
ATOM 3672 C CA . ASP A 1 458 ? 5.773 0.662 -27.75 1 92.88 458 ASP A CA 1
ATOM 3673 C C . ASP A 1 458 ? 6.906 0.811 -26.734 1 92.88 458 ASP A C 1
ATOM 3675 O O . ASP A 1 458 ? 7.898 1.49 -27 1 92.88 458 ASP A O 1
ATOM 3679 N N . ARG A 1 459 ? 6.805 0.106 -25.719 1 95.94 459 ARG A N 1
ATOM 3680 C CA . ARG A 1 459 ? 7.824 0.221 -24.688 1 95.94 459 ARG A CA 1
ATOM 3681 C C . ARG A 1 459 ? 8.984 -0.736 -24.938 1 95.94 459 ARG A C 1
ATOM 3683 O O . ARG A 1 459 ? 9.969 -0.736 -24.203 1 95.94 459 ARG A O 1
ATOM 3690 N N . VAL A 1 460 ? 8.898 -1.563 -26.016 1 97.25 460 VAL A N 1
ATOM 3691 C CA . VAL A 1 460 ? 9.906 -2.584 -26.281 1 97.25 460 VAL A CA 1
ATOM 3692 C C . VAL A 1 460 ? 10.93 -2.055 -27.297 1 97.25 460 VAL A C 1
ATOM 3694 O O . VAL A 1 460 ? 10.555 -1.557 -28.359 1 97.25 460 VAL A O 1
ATOM 3697 N N . ILE A 1 461 ? 12.18 -2.168 -26.938 1 96.81 461 ILE A N 1
ATOM 3698 C CA . ILE A 1 461 ? 13.266 -1.729 -27.797 1 96.81 461 ILE A CA 1
ATOM 3699 C C . ILE A 1 461 ? 14.211 -2.898 -28.078 1 96.81 461 ILE A C 1
ATOM 3701 O O . ILE A 1 461 ? 14.562 -3.652 -27.172 1 96.81 461 ILE A O 1
ATOM 3705 N N . THR A 1 462 ? 14.539 -3.146 -29.281 1 96.44 462 THR A N 1
ATOM 3706 C CA . THR A 1 462 ? 15.586 -4.059 -29.734 1 96.44 462 THR A CA 1
ATOM 3707 C C . THR A 1 462 ? 16.406 -3.426 -30.844 1 96.44 462 THR A C 1
ATOM 3709 O O . THR A 1 462 ? 16.203 -2.262 -31.203 1 96.44 462 THR A O 1
ATOM 3712 N N . GLY A 1 463 ? 17.516 -4.172 -31.281 1 93.69 463 GLY A N 1
ATOM 3713 C CA . GLY A 1 463 ? 18.297 -3.621 -32.375 1 93.69 463 GLY A CA 1
ATOM 3714 C C . GLY A 1 463 ? 19.781 -3.539 -32.094 1 93.69 463 GLY A C 1
ATOM 3715 O O . GLY A 1 463 ? 20.25 -4.117 -31.109 1 93.69 463 GLY A O 1
ATOM 3716 N N . PRO A 1 464 ? 20.469 -2.861 -32.938 1 93.44 464 PRO A N 1
ATOM 3717 C CA . PRO A 1 464 ? 21.938 -2.889 -32.906 1 93.44 464 PRO A CA 1
ATOM 3718 C C . PRO A 1 464 ? 22.531 -2.254 -31.656 1 93.44 464 PRO A C 1
ATOM 3720 O O . PRO A 1 464 ? 23.656 -2.564 -31.281 1 93.44 464 PRO A O 1
ATOM 3723 N N . LYS A 1 465 ? 21.844 -1.35 -31.094 1 94.94 465 LYS A N 1
ATOM 3724 C CA . LYS A 1 465 ? 22.344 -0.747 -29.859 1 94.94 465 LYS A CA 1
ATOM 3725 C C . LYS A 1 465 ? 22.297 -1.746 -28.703 1 94.94 465 LYS A C 1
ATOM 3727 O O . LYS A 1 465 ? 23.172 -1.723 -27.828 1 94.94 465 LYS A O 1
ATOM 3732 N N . VAL A 1 466 ? 21.359 -2.605 -28.766 1 97.19 466 VAL A N 1
ATOM 3733 C CA . VAL A 1 466 ? 21.125 -3.527 -27.656 1 97.19 466 VAL A CA 1
ATOM 3734 C C . VAL A 1 466 ? 22.062 -4.719 -27.766 1 97.19 466 VAL A C 1
ATOM 3736 O O . VAL A 1 466 ? 22.734 -5.09 -26.797 1 97.19 466 VAL A O 1
ATOM 3739 N N . HIS A 1 467 ? 22.094 -5.281 -28.922 1 96.56 467 HIS A N 1
ATOM 3740 C CA . HIS A 1 467 ? 22.906 -6.48 -29.047 1 96.56 467 HIS A CA 1
ATOM 3741 C C . HIS A 1 467 ? 23.438 -6.637 -30.469 1 96.56 467 HIS A C 1
ATOM 3743 O O . HIS A 1 467 ? 22.891 -6.059 -31.406 1 96.56 467 HIS A O 1
ATOM 3749 N N . THR A 1 468 ? 24.484 -7.449 -30.578 1 95.5 468 THR A N 1
ATOM 3750 C CA . THR A 1 468 ? 25.016 -7.812 -31.875 1 95.5 468 THR A CA 1
ATOM 3751 C C . THR A 1 468 ? 24.047 -8.734 -32.625 1 95.5 468 THR A C 1
ATOM 3753 O O . THR A 1 468 ? 23.109 -9.273 -32.031 1 95.5 468 THR A O 1
ATOM 3756 N N . VAL A 1 469 ? 24.312 -8.859 -33.906 1 92.12 469 VAL A N 1
ATOM 3757 C CA . VAL A 1 469 ? 23.469 -9.766 -34.688 1 92.12 469 VAL A CA 1
ATOM 3758 C C . VAL A 1 469 ? 23.688 -11.203 -34.219 1 92.12 469 VAL A C 1
ATOM 3760 O O . VAL A 1 469 ? 24.812 -11.695 -34.188 1 92.12 469 VAL A O 1
ATOM 3763 N N . PHE A 1 470 ? 22.641 -11.828 -33.812 1 90.5 470 PHE A N 1
ATOM 3764 C CA . PHE A 1 470 ? 22.641 -13.156 -33.219 1 90.5 470 PHE A CA 1
ATOM 3765 C C . PHE A 1 470 ? 23.344 -14.156 -34.125 1 90.5 470 PHE A C 1
ATOM 3767 O O . PHE A 1 470 ? 23.125 -14.172 -35.344 1 90.5 470 PHE A O 1
ATOM 3774 N N . LYS A 1 471 ? 24.281 -14.93 -33.562 1 87.56 471 LYS A N 1
ATOM 3775 C CA . LYS A 1 471 ? 25.016 -16.031 -34.188 1 87.56 471 LYS A CA 1
ATOM 3776 C C . LYS A 1 471 ? 25.984 -15.523 -35.25 1 87.56 471 LYS A C 1
ATOM 3778 O O . LYS A 1 471 ? 26.328 -16.234 -36.188 1 87.56 471 LYS A O 1
ATOM 3783 N N . THR A 1 472 ? 26.422 -14.242 -35.125 1 86.19 472 THR A N 1
ATOM 37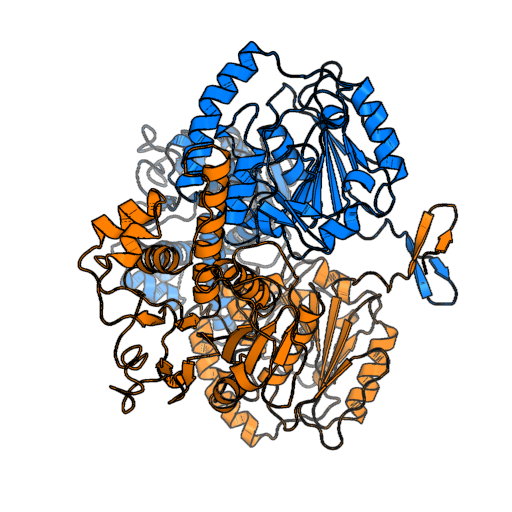84 C CA . THR A 1 472 ? 27.406 -13.719 -36.062 1 86.19 472 THR A CA 1
ATOM 3785 C C . THR A 1 472 ? 28.734 -13.453 -35.375 1 86.19 472 THR A C 1
ATOM 3787 O O . THR A 1 472 ? 29.719 -13.078 -36.031 1 86.19 472 THR A O 1
ATOM 3790 N N . ASN A 1 473 ? 28.812 -13.75 -34.156 1 78.19 473 ASN A N 1
ATOM 3791 C CA . ASN A 1 473 ? 29.984 -13.523 -33.312 1 78.19 473 ASN A CA 1
ATOM 3792 C C . ASN A 1 473 ? 30.484 -12.086 -33.438 1 78.19 473 ASN A C 1
ATOM 3794 O O . ASN A 1 473 ? 31.688 -11.844 -33.438 1 78.19 473 ASN A O 1
ATOM 3798 N N . GLY A 1 474 ? 29.578 -11.117 -33.781 1 75.25 474 GLY A N 1
ATOM 3799 C CA . GLY A 1 474 ? 30.141 -9.82 -33.469 1 75.25 474 GLY A CA 1
ATOM 3800 C C . GLY A 1 474 ? 29.734 -8.727 -34.438 1 75.25 474 GLY A C 1
ATOM 3801 O O . GLY A 1 474 ? 30.281 -7.629 -34.406 1 75.25 474 GLY A O 1
ATOM 3802 N N . ILE A 1 475 ? 28.875 -9.055 -35.469 1 85.69 475 ILE A N 1
ATOM 3803 C CA . ILE A 1 475 ? 28.422 -7.938 -36.281 1 85.69 475 ILE A CA 1
ATOM 3804 C C . ILE A 1 475 ? 27.688 -6.93 -35.406 1 85.69 475 ILE A C 1
ATOM 3806 O O . ILE A 1 475 ? 26.703 -7.281 -34.75 1 85.69 475 ILE A O 1
ATOM 3810 N N . GLY A 1 476 ? 28.25 -5.648 -35.312 1 89.12 476 GLY A N 1
ATOM 3811 C CA . GLY A 1 476 ? 27.609 -4.59 -34.562 1 89.12 476 GLY A CA 1
ATOM 3812 C C . GLY A 1 476 ? 28.281 -4.301 -33.219 1 89.12 476 GLY A C 1
ATOM 3813 O O . GLY A 1 476 ? 27.75 -3.564 -32.406 1 89.12 476 GLY A O 1
ATOM 3814 N N . LYS A 1 477 ? 29.453 -4.844 -32.938 1 92.06 477 LYS A N 1
ATOM 3815 C CA . LYS A 1 477 ? 30.141 -4.75 -31.656 1 92.06 477 LYS A CA 1
ATOM 3816 C C . LYS A 1 477 ? 30.5 -3.301 -31.328 1 92.06 477 LYS A C 1
ATOM 3818 O O . LYS A 1 477 ? 30.734 -2.963 -30.172 1 92.06 477 LYS A O 1
ATOM 3823 N N . GLU A 1 478 ? 30.562 -2.498 -32.312 1 90.94 478 GLU A N 1
ATOM 3824 C CA . GLU A 1 478 ? 31 -1.117 -32.156 1 90.94 478 GLU A CA 1
ATOM 3825 C C . GLU A 1 478 ? 29.969 -0.305 -31.375 1 90.94 478 GLU A C 1
ATOM 3827 O O . GLU A 1 478 ? 30.297 0.703 -30.75 1 90.94 478 GLU A O 1
ATOM 3832 N N . THR A 1 479 ? 28.734 -0.758 -31.391 1 91.38 479 THR A N 1
ATOM 3833 C CA . THR A 1 479 ? 27.688 0.071 -30.812 1 91.38 479 THR A CA 1
ATOM 3834 C C . THR A 1 479 ? 26.891 -0.721 -29.781 1 91.38 479 THR A C 1
ATOM 3836 O O . THR A 1 479 ? 26.312 -0.144 -28.844 1 91.38 479 THR A O 1
ATOM 3839 N N . ALA A 1 480 ? 26.953 -1.962 -29.828 1 95.94 480 ALA A N 1
ATOM 3840 C CA . ALA A 1 480 ? 26.047 -2.807 -29.062 1 95.94 480 ALA A CA 1
ATOM 3841 C C . ALA A 1 480 ? 26.469 -2.873 -27.594 1 95.94 480 ALA A C 1
ATOM 3843 O O . ALA A 1 480 ? 27.656 -2.877 -27.297 1 95.94 480 ALA A O 1
ATOM 3844 N N . TRP A 1 481 ? 25.484 -2.949 -26.672 1 97.56 481 TRP A N 1
ATOM 3845 C CA . TRP A 1 481 ? 25.75 -3.176 -25.266 1 97.56 481 TRP A CA 1
ATOM 3846 C C . TRP A 1 481 ? 26.172 -4.625 -25.016 1 97.56 481 TRP A C 1
ATOM 3848 O O . TRP A 1 481 ? 27.047 -4.891 -24.188 1 97.56 481 TRP A O 1
ATOM 3858 N N . TRP A 1 482 ? 25.531 -5.547 -25.75 1 97.44 482 TRP A N 1
ATOM 3859 C CA . TRP A 1 482 ? 25.703 -6.973 -25.5 1 97.44 482 TRP A CA 1
ATOM 3860 C C . TRP A 1 482 ? 26.141 -7.707 -26.75 1 97.44 482 TRP A C 1
ATOM 3862 O O . TRP A 1 482 ? 25.656 -7.426 -27.844 1 97.44 482 TRP A O 1
ATOM 3872 N N . GLN A 1 483 ? 27.016 -8.625 -26.562 1 96.5 483 GLN A N 1
ATOM 3873 C CA . GLN A 1 483 ? 27.312 -9.602 -27.609 1 96.5 483 GLN A CA 1
ATOM 3874 C C . GLN A 1 483 ? 26.469 -10.859 -27.438 1 96.5 483 GLN A C 1
ATOM 3876 O O . GLN A 1 483 ? 26.484 -11.492 -26.391 1 96.5 483 GLN A O 1
ATOM 3881 N N . HIS A 1 484 ? 25.703 -11.102 -28.359 1 93.44 484 HIS A N 1
ATOM 3882 C CA . HIS A 1 484 ? 24.969 -12.352 -28.422 1 93.44 484 HIS A CA 1
ATOM 3883 C C . HIS A 1 484 ? 25.562 -13.297 -29.453 1 93.44 484 HIS A C 1
ATOM 3885 O O . HIS A 1 484 ? 25.438 -13.055 -30.656 1 93.44 484 HIS A O 1
ATOM 3891 N N . LYS A 1 485 ? 26.203 -14.312 -29.016 1 84.38 485 LYS A N 1
ATOM 3892 C CA . LYS A 1 485 ? 27.031 -15.141 -29.875 1 84.38 485 LYS A CA 1
ATOM 3893 C C . LYS A 1 485 ? 26.188 -15.891 -30.906 1 84.38 485 LYS A C 1
ATOM 3895 O O . LYS A 1 485 ? 25.062 -16.281 -30.609 1 84.38 485 LYS A O 1
ATOM 3900 N N . MET B 1 1 ? -1.245 -9.062 31.891 1 42.69 1 MET B N 1
ATOM 3901 C CA . MET B 1 1 ? -0.292 -8.75 32.969 1 42.69 1 MET B CA 1
ATOM 3902 C C . MET B 1 1 ? 1.12 -9.172 32.562 1 42.69 1 MET B C 1
ATOM 3904 O O . MET B 1 1 ? 1.332 -10.297 32.125 1 42.69 1 MET B O 1
ATOM 3908 N N . GLN B 1 2 ? 2.01 -8.234 32.406 1 50.62 2 GLN B N 1
ATOM 3909 C CA . GLN B 1 2 ? 3.438 -8.422 32.188 1 50.62 2 GLN B CA 1
ATOM 3910 C C . GLN B 1 2 ? 4.109 -9.086 33.375 1 50.62 2 GLN B C 1
ATOM 3912 O O . GLN B 1 2 ? 3.809 -8.758 34.531 1 50.62 2 GLN B O 1
ATOM 3917 N N . VAL B 1 3 ? 4.594 -10.305 33.125 1 57.31 3 VAL B N 1
ATOM 3918 C CA . VAL B 1 3 ? 5.297 -10.992 34.219 1 57.31 3 VAL B CA 1
ATOM 3919 C C . VAL B 1 3 ? 6.805 -10.914 33.969 1 57.31 3 VAL B C 1
ATOM 3921 O O . VAL B 1 3 ? 7.27 -11 32.844 1 57.31 3 VAL B O 1
ATOM 3924 N N . LEU B 1 4 ? 7.539 -10.5 34.906 1 57.72 4 LEU B N 1
ATOM 3925 C CA . LEU B 1 4 ? 8.992 -10.43 34.875 1 57.72 4 LEU B CA 1
ATOM 3926 C C . LEU B 1 4 ? 9.617 -11.742 35.344 1 57.72 4 LEU B C 1
ATOM 3928 O O . LEU B 1 4 ? 9.32 -12.227 36.438 1 57.72 4 LEU B O 1
ATOM 3932 N N . ILE B 1 5 ? 10.18 -12.539 34.406 1 56.09 5 ILE B N 1
ATOM 3933 C CA . ILE B 1 5 ? 10.953 -13.711 34.812 1 56.09 5 ILE B CA 1
ATOM 3934 C C . ILE B 1 5 ? 12.438 -13.445 34.594 1 56.09 5 ILE B C 1
ATOM 3936 O O . ILE B 1 5 ? 12.883 -13.25 33.438 1 56.09 5 ILE B O 1
ATOM 3940 N N . ASN B 1 6 ? 13.266 -13.492 35.5 1 51.88 6 ASN B N 1
ATOM 3941 C CA . ASN B 1 6 ? 14.703 -13.227 35.562 1 51.88 6 ASN B CA 1
ATOM 3942 C C . ASN B 1 6 ? 15.055 -11.891 34.906 1 51.88 6 ASN B C 1
ATOM 3944 O O . ASN B 1 6 ? 16.016 -11.805 34.125 1 51.88 6 ASN B O 1
ATOM 3948 N N . GLY B 1 7 ? 14.148 -10.914 35.062 1 53.66 7 GLY B N 1
ATOM 3949 C CA . GLY B 1 7 ? 14.406 -9.555 34.625 1 53.66 7 GLY B CA 1
ATOM 3950 C C . GLY B 1 7 ? 13.906 -9.273 33.219 1 53.66 7 GLY B C 1
ATOM 3951 O O . GLY B 1 7 ? 14.023 -8.148 32.75 1 53.66 7 GLY B O 1
ATOM 3952 N N . ILE B 1 8 ? 13.586 -10.398 32.594 1 52.06 8 ILE B N 1
ATOM 3953 C CA . ILE B 1 8 ? 13.07 -10.258 31.25 1 52.06 8 ILE B CA 1
ATOM 3954 C C . ILE B 1 8 ? 11.547 -10.172 31.297 1 52.06 8 ILE B C 1
ATOM 3956 O O . ILE B 1 8 ? 10.883 -11.039 31.859 1 52.06 8 ILE B O 1
ATOM 3960 N N . PRO B 1 9 ? 10.953 -9.078 31.031 1 55.38 9 PRO B N 1
ATOM 3961 C CA . PRO B 1 9 ? 9.492 -8.992 31.031 1 55.38 9 PRO B CA 1
ATOM 3962 C C . PRO B 1 9 ? 8.844 -9.984 30.062 1 55.38 9 PRO B C 1
ATOM 3964 O O . PRO B 1 9 ? 9.305 -10.141 28.938 1 55.38 9 PRO B O 1
ATOM 3967 N N . TYR B 1 10 ? 8.047 -10.922 30.5 1 54.56 10 TYR B N 1
ATOM 3968 C CA . TYR B 1 10 ? 7.23 -11.867 29.75 1 54.56 10 TYR B CA 1
ATOM 3969 C C . TYR B 1 10 ? 5.781 -11.406 29.688 1 54.56 10 TYR B C 1
ATOM 3971 O O . TYR B 1 10 ? 5.27 -10.812 30.641 1 54.56 10 TYR B O 1
ATOM 3979 N N . GLU B 1 11 ? 5.203 -11.133 28.578 1 54.06 11 GLU B N 1
ATOM 3980 C CA . GLU B 1 11 ? 3.781 -10.836 28.422 1 54.06 11 GLU B CA 1
ATOM 3981 C C . GLU B 1 11 ? 3.021 -12.031 27.859 1 54.06 11 GLU B C 1
ATOM 3983 O O . GLU B 1 11 ? 3.613 -12.898 27.219 1 54.06 11 GLU B O 1
ATOM 3988 N N . PRO B 1 12 ? 1.768 -12.117 28.359 1 49.84 12 PRO B N 1
ATOM 3989 C CA . PRO B 1 12 ? 1.026 -13.227 27.75 1 49.84 12 PRO B CA 1
ATOM 3990 C C . PRO B 1 12 ? 1.114 -13.227 26.219 1 49.84 12 PRO B C 1
ATOM 3992 O O . PRO B 1 12 ? 1.026 -12.172 25.594 1 49.84 12 PRO B O 1
ATOM 3995 N N . ALA B 1 13 ? 1.647 -14.305 25.766 1 46.94 13 ALA B N 1
ATOM 3996 C CA . ALA B 1 13 ? 1.779 -14.484 24.312 1 46.94 13 ALA B CA 1
ATOM 3997 C C . ALA B 1 13 ? 0.54 -13.977 23.578 1 46.94 13 ALA B C 1
ATOM 3999 O O . ALA B 1 13 ? 0.625 -13.539 22.438 1 46.94 13 ALA B O 1
ATOM 4000 N N . SER B 1 14 ? -0.688 -13.93 24.219 1 42.62 14 SER B N 1
ATOM 4001 C CA . SER B 1 14 ? -1.98 -13.578 23.641 1 42.62 14 SER B CA 1
ATOM 4002 C C . SER B 1 14 ? -2.123 -12.062 23.484 1 42.62 14 SER B C 1
ATOM 4004 O O . SER B 1 14 ? -2.973 -11.594 22.719 1 42.62 14 SER B O 1
ATOM 4006 N N . ALA B 1 15 ? -1.606 -11.242 24.453 1 44.19 15 ALA B N 1
ATOM 4007 C CA . ALA B 1 15 ? -1.947 -9.828 24.5 1 44.19 15 ALA B CA 1
ATOM 4008 C C . ALA B 1 15 ? -1.538 -9.117 23.219 1 44.19 15 ALA B C 1
ATOM 4010 O O . ALA B 1 15 ? -2.113 -8.086 22.859 1 44.19 15 ALA B O 1
ATOM 4011 N N . ARG B 1 16 ? -0.477 -9.375 22.609 1 45.44 16 ARG B N 1
ATOM 4012 C CA . ARG B 1 16 ? -0.068 -8.641 21.422 1 45.44 16 ARG B CA 1
ATOM 4013 C C . ARG B 1 16 ? -0.679 -9.258 20.172 1 45.44 16 ARG B C 1
ATOM 4015 O O . ARG B 1 16 ? -0.712 -10.477 20.016 1 45.44 16 ARG B O 1
ATOM 4022 N N . SER B 1 17 ? -1.564 -8.523 19.562 1 55.97 17 SER B N 1
ATOM 4023 C CA . SER B 1 17 ? -2.262 -8.945 18.359 1 55.97 17 SER B CA 1
ATOM 4024 C C . SER B 1 17 ? -1.297 -9.578 17.359 1 55.97 17 SER B C 1
ATOM 4026 O O . SER B 1 17 ? -0.282 -8.977 17 1 55.97 17 SER B O 1
ATOM 4028 N N . SER B 1 18 ? -1.094 -10.953 17.438 1 66.19 18 SER B N 1
ATOM 4029 C CA . SER B 1 18 ? -0.257 -11.734 16.531 1 66.19 18 SER B CA 1
ATOM 4030 C C . SER B 1 18 ? -0.453 -11.305 15.086 1 66.19 18 SER B C 1
ATOM 4032 O O . SER B 1 18 ? 0.322 -11.688 14.211 1 66.19 18 SER B O 1
ATOM 4034 N N . GLY B 1 19 ? -1.422 -10.297 14.906 1 84.62 19 GLY B N 1
ATOM 4035 C CA . GLY B 1 19 ? -1.753 -9.93 13.539 1 84.62 19 GLY B CA 1
ATOM 4036 C C . GLY B 1 19 ? -2.422 -11.055 12.773 1 84.62 19 GLY B C 1
ATOM 4037 O O . GLY B 1 19 ? -2.656 -10.938 11.57 1 84.62 19 GLY B O 1
ATOM 4038 N N . ILE B 1 20 ? -2.775 -12.227 13.523 1 92.44 20 ILE B N 1
ATOM 4039 C CA . ILE B 1 20 ? -3.381 -13.398 12.906 1 92.44 20 ILE B CA 1
ATOM 4040 C C . ILE B 1 20 ? -4.895 -13.359 13.094 1 92.44 20 ILE B C 1
ATOM 4042 O O . ILE B 1 20 ? -5.387 -13.188 14.211 1 92.44 20 ILE B O 1
ATOM 4046 N N . GLY B 1 21 ? -5.625 -13.367 12.016 1 96.81 21 GLY B N 1
ATOM 4047 C CA . GLY B 1 21 ? -7.074 -13.445 12.031 1 96.81 21 GLY B CA 1
ATOM 4048 C C . GLY B 1 21 ? -7.613 -14.75 11.477 1 96.81 21 GLY B C 1
ATOM 4049 O O . GLY B 1 21 ? -7.188 -15.203 10.414 1 96.81 21 GLY B O 1
ATOM 4050 N N . ILE B 1 22 ? -8.539 -15.375 12.18 1 98.19 22 ILE B N 1
ATOM 4051 C CA . ILE B 1 22 ? -9.211 -16.609 11.773 1 98.19 22 ILE B CA 1
ATOM 4052 C C . ILE B 1 22 ? -10.719 -16.359 11.664 1 98.19 22 ILE B C 1
ATOM 4054 O O . ILE B 1 22 ? -11.336 -15.852 12.609 1 98.19 22 ILE B O 1
ATOM 4058 N N . ALA B 1 23 ? -11.25 -16.625 10.547 1 98.56 23 ALA B N 1
ATOM 4059 C CA . ALA B 1 23 ? -12.695 -16.516 10.367 1 98.56 23 ALA B CA 1
ATOM 4060 C C . ALA B 1 23 ? -13.289 -17.844 9.914 1 98.56 23 ALA B C 1
ATOM 4062 O O . ALA B 1 23 ? -12.719 -18.531 9.055 1 98.56 23 ALA B O 1
ATOM 4063 N N . ILE B 1 24 ? -14.375 -18.25 10.508 1 98.31 24 ILE B N 1
ATOM 4064 C CA . ILE B 1 24 ? -15.086 -19.484 10.164 1 98.31 24 ILE B CA 1
ATOM 4065 C C . ILE B 1 24 ? -16.516 -19.141 9.719 1 98.31 24 ILE B C 1
ATOM 4067 O O . ILE B 1 24 ? -17.266 -18.5 10.453 1 98.31 24 ILE B O 1
ATOM 4071 N N . THR B 1 25 ? -16.844 -19.5 8.539 1 97 25 THR B N 1
ATOM 4072 C CA . THR B 1 25 ? -18.188 -19.281 8.023 1 97 25 THR B CA 1
ATOM 4073 C C . THR B 1 25 ? -19.062 -20.516 8.242 1 97 25 THR B C 1
ATOM 4075 O O . THR B 1 25 ? -18.594 -21.641 8.094 1 97 25 THR B O 1
ATOM 4078 N N . THR B 1 26 ? -20.344 -20.297 8.586 1 96.69 26 THR B N 1
ATOM 4079 C CA . THR B 1 26 ? -21.25 -21.406 8.812 1 96.69 26 THR B CA 1
ATOM 4080 C C . THR B 1 26 ? -22.672 -21.047 8.383 1 96.69 26 THR B C 1
ATOM 4082 O O . THR B 1 26 ? -23.016 -19.859 8.297 1 96.69 26 THR B O 1
ATOM 4085 N N . HIS B 1 27 ? -23.422 -22 7.996 1 95.38 27 HIS B N 1
ATOM 4086 C CA . HIS B 1 27 ? -24.828 -21.859 7.668 1 95.38 27 HIS B CA 1
ATOM 4087 C C . HIS B 1 27 ? -25.594 -23.141 7.965 1 95.38 27 HIS B C 1
ATOM 4089 O O . HIS B 1 27 ? -25.469 -24.125 7.238 1 95.38 27 HIS B O 1
ATOM 4095 N N . ASN B 1 28 ? -26.391 -23.188 8.953 1 93.62 28 ASN B N 1
ATOM 4096 C CA . ASN B 1 28 ? -27.328 -24.25 9.312 1 93.62 28 ASN B CA 1
ATOM 4097 C C . ASN B 1 28 ? -26.609 -25.578 9.547 1 93.62 28 ASN B C 1
ATOM 4099 O O . ASN B 1 28 ? -27.062 -26.625 9.062 1 93.62 28 ASN B O 1
ATOM 4103 N N . ARG B 1 29 ? -25.5 -25.594 10.289 1 92.88 29 ARG B N 1
ATOM 4104 C CA . ARG B 1 29 ? -24.75 -26.781 10.672 1 92.88 29 ARG B CA 1
ATOM 4105 C C . ARG B 1 29 ? -24.203 -26.656 12.086 1 92.88 29 ARG B C 1
ATOM 4107 O O . ARG B 1 29 ? -22.984 -26.688 12.289 1 92.88 29 ARG B O 1
ATOM 4114 N N . PRO B 1 30 ? -25.109 -26.656 13 1 93.81 30 PRO B N 1
ATOM 4115 C CA . PRO B 1 30 ? -24.672 -26.391 14.375 1 93.81 30 PRO B CA 1
ATOM 4116 C C . PRO B 1 30 ? -23.719 -27.453 14.906 1 93.81 30 PRO B C 1
ATOM 4118 O O . PRO B 1 30 ? -22.75 -27.125 15.594 1 93.81 30 PRO B O 1
ATOM 4121 N N . ASP B 1 31 ? -23.969 -28.75 14.578 1 93.81 31 ASP B N 1
ATOM 4122 C CA . ASP B 1 31 ? -23.125 -29.828 15.109 1 93.81 31 ASP B CA 1
ATOM 4123 C C . ASP B 1 31 ? -21.75 -29.797 14.469 1 93.81 31 ASP B C 1
ATOM 4125 O O . ASP B 1 31 ? -20.734 -30.016 15.148 1 93.81 31 ASP B O 1
ATOM 4129 N N . VAL B 1 32 ? -21.734 -29.578 13.227 1 94.56 32 VAL B N 1
ATOM 4130 C CA . VAL B 1 32 ? -20.469 -29.516 12.492 1 94.56 32 VAL B CA 1
ATOM 4131 C C . VAL B 1 32 ? -19.641 -28.359 13.008 1 94.56 32 VAL B C 1
ATOM 4133 O O . VAL B 1 32 ? -18.438 -28.516 13.273 1 94.56 32 VAL B O 1
ATOM 4136 N N . LEU B 1 33 ? -20.297 -27.203 13.18 1 95.88 33 LEU B N 1
ATOM 4137 C CA . LEU B 1 33 ? -19.609 -26.016 13.688 1 95.88 33 LEU B CA 1
ATOM 4138 C C . LEU B 1 33 ? -19.031 -26.266 15.078 1 95.88 33 LEU B C 1
ATOM 4140 O O . LEU B 1 33 ? -17.891 -25.922 15.359 1 95.88 33 LEU B O 1
ATOM 4144 N N . ALA B 1 34 ? -19.844 -26.922 15.922 1 95.5 34 ALA B N 1
ATOM 4145 C CA . ALA B 1 34 ? -19.406 -27.188 17.297 1 95.5 34 ALA B CA 1
ATOM 4146 C C . ALA B 1 34 ? -18.156 -28.047 17.312 1 95.5 34 ALA B C 1
ATOM 4148 O O . ALA B 1 34 ? -17.203 -27.75 18.047 1 95.5 34 ALA B O 1
ATOM 4149 N N . ARG B 1 35 ? -18.156 -29.016 16.516 1 95.19 35 ARG B N 1
ATOM 4150 C CA . ARG B 1 35 ? -17 -29.891 16.422 1 95.19 35 ARG B CA 1
ATOM 4151 C C . ARG B 1 35 ? -15.781 -29.125 15.922 1 95.19 35 ARG B C 1
ATOM 4153 O O . ARG B 1 35 ? -14.688 -29.266 16.469 1 95.19 35 ARG B O 1
ATOM 4160 N N . ALA B 1 36 ? -15.945 -28.375 14.875 1 96.06 36 ALA B N 1
ATOM 4161 C CA . ALA B 1 36 ? -14.852 -27.594 14.305 1 96.06 36 ALA B CA 1
ATOM 4162 C C . ALA B 1 36 ? -14.266 -26.641 15.344 1 96.06 36 ALA B C 1
ATOM 4164 O O . ALA B 1 36 ? -13.039 -26.531 15.484 1 96.06 36 ALA B O 1
ATOM 4165 N N . LEU B 1 37 ? -15.102 -25.969 16.078 1 96.31 37 LEU B N 1
ATOM 4166 C CA . LEU B 1 37 ? -14.664 -24.984 17.062 1 96.31 37 LEU B CA 1
ATOM 4167 C C . LEU B 1 37 ? -13.875 -25.656 18.188 1 96.31 37 LEU B C 1
ATOM 4169 O O . LEU B 1 37 ? -12.898 -25.094 18.688 1 96.31 37 LEU B O 1
ATOM 4173 N N . GLU B 1 38 ? -14.32 -26.828 18.547 1 95.5 38 GLU B N 1
ATOM 4174 C CA . GLU B 1 38 ? -13.578 -27.594 19.531 1 95.5 38 GLU B CA 1
ATOM 4175 C C . GLU B 1 38 ? -12.164 -27.906 19.062 1 95.5 38 GLU B C 1
ATOM 4177 O O . GLU B 1 38 ? -11.203 -27.781 19.812 1 95.5 38 GLU B O 1
ATOM 4182 N N . GLN B 1 39 ? -12.062 -28.328 17.859 1 96.06 39 GLN B N 1
ATOM 4183 C CA . GLN B 1 39 ? -10.766 -28.656 17.281 1 96.06 39 GLN B CA 1
ATOM 4184 C C . GLN B 1 39 ? -9.898 -27.422 17.109 1 96.06 39 GLN B C 1
ATOM 4186 O O . GLN B 1 39 ? -8.703 -27.453 17.406 1 96.06 39 GLN B O 1
ATOM 4191 N N . HIS B 1 40 ? -10.477 -26.281 16.625 1 96 40 HIS B N 1
ATOM 4192 C CA . HIS B 1 40 ? -9.742 -25.031 16.484 1 96 40 HIS B CA 1
ATOM 4193 C C . HIS B 1 40 ? -9.156 -24.578 17.828 1 96 40 HIS B C 1
ATOM 4195 O O . HIS B 1 40 ? -8.031 -24.078 17.875 1 96 40 HIS B O 1
ATOM 4201 N N . GLN B 1 41 ? -9.906 -24.75 18.844 1 94.69 41 GLN B N 1
ATOM 4202 C CA . GLN B 1 41 ? -9.477 -24.312 20.172 1 94.69 41 GLN B CA 1
ATOM 4203 C C . GLN B 1 41 ? -8.195 -25.016 20.594 1 94.69 41 GLN B C 1
ATOM 4205 O O . GLN B 1 41 ? -7.336 -24.422 21.25 1 94.69 41 GLN B O 1
ATOM 4210 N N . LYS B 1 42 ? -8.039 -26.25 20.203 1 94.56 42 LYS B N 1
ATOM 4211 C CA . LYS B 1 42 ? -6.891 -27.062 20.594 1 94.56 42 LYS B CA 1
ATOM 4212 C C . LYS B 1 42 ? -5.602 -26.5 19.984 1 94.56 42 LYS B C 1
ATOM 4214 O O . LYS B 1 42 ? -4.523 -26.672 20.562 1 94.56 42 LYS B O 1
ATOM 4219 N N . HIS B 1 43 ? -5.707 -25.875 18.859 1 95.75 43 HIS B N 1
ATOM 4220 C CA . HIS B 1 43 ? -4.504 -25.453 18.141 1 95.75 43 HIS B CA 1
ATOM 4221 C C . HIS B 1 43 ? -4.57 -23.984 17.766 1 95.75 43 HIS B C 1
ATOM 4223 O O . HIS B 1 43 ? -4.035 -23.578 16.734 1 95.75 43 HIS B O 1
ATOM 4229 N N . LEU B 1 44 ? -5.191 -23.172 18.578 1 92.44 44 LEU B N 1
ATOM 4230 C CA . LEU B 1 44 ? -5.379 -21.75 18.297 1 92.44 44 LEU B CA 1
ATOM 4231 C C . LEU B 1 44 ? -4.062 -20.984 18.422 1 92.44 44 LEU B C 1
ATOM 4233 O O . LEU B 1 44 ? -3.381 -21.094 19.453 1 92.44 44 LEU B O 1
ATOM 4237 N N . PRO B 1 45 ? -3.643 -20.297 17.391 1 90.25 45 PRO B N 1
ATOM 4238 C CA . PRO B 1 45 ? -2.455 -19.453 17.547 1 90.25 45 PRO B CA 1
ATOM 4239 C C . PRO B 1 45 ? -2.615 -18.422 18.656 1 90.25 45 PRO B C 1
ATOM 4241 O O . PRO B 1 45 ? -3.678 -17.812 18.781 1 90.25 45 PRO B O 1
ATOM 4244 N N . PRO B 1 46 ? -1.594 -18.234 19.375 1 82.06 46 PRO B N 1
ATOM 4245 C CA . PRO B 1 46 ? -1.688 -17.25 20.453 1 82.06 46 PRO B CA 1
ATOM 4246 C C . PRO B 1 46 ? -1.991 -15.844 19.938 1 82.06 46 PRO B C 1
ATOM 4248 O O . PRO B 1 46 ? -1.366 -15.383 18.969 1 82.06 46 PRO B O 1
ATOM 4251 N N . GLY B 1 47 ? -3.043 -15.234 20.562 1 80.75 47 GLY B N 1
ATOM 4252 C CA . GLY B 1 47 ? -3.359 -13.852 20.234 1 80.75 47 GLY B CA 1
ATOM 4253 C C . GLY B 1 47 ? -4.18 -13.711 18.969 1 80.75 47 GLY B C 1
ATOM 4254 O O . GLY B 1 47 ? -4.434 -12.602 18.5 1 80.75 47 GLY B O 1
ATOM 4255 N N . ALA B 1 48 ? -4.598 -14.797 18.438 1 90.75 48 ALA B N 1
ATOM 4256 C CA . ALA B 1 48 ? -5.363 -14.734 17.188 1 90.75 48 ALA B CA 1
ATOM 4257 C C . ALA B 1 48 ? -6.754 -14.156 17.438 1 90.75 48 ALA B C 1
ATOM 4259 O O . ALA B 1 48 ? -7.371 -14.414 18.469 1 90.75 48 ALA B O 1
ATOM 4260 N N . VAL B 1 49 ? -7.207 -13.352 16.484 1 92.56 49 VAL B N 1
ATOM 4261 C CA . VAL B 1 49 ? -8.594 -12.898 16.453 1 92.56 49 VAL B CA 1
ATOM 4262 C C . VAL B 1 49 ? -9.461 -13.945 15.758 1 92.56 49 VAL B C 1
ATOM 4264 O O . VAL B 1 49 ? -9.148 -14.391 14.648 1 92.56 49 VAL B O 1
ATOM 4267 N N . VAL B 1 50 ? -10.484 -14.383 16.453 1 95.5 50 VAL B N 1
ATOM 4268 C CA . VAL B 1 50 ? -11.359 -15.398 15.883 1 95.5 50 VAL B CA 1
ATOM 4269 C C . VAL B 1 50 ? -12.758 -14.82 15.68 1 95.5 50 VAL B C 1
ATOM 4271 O O . VAL B 1 50 ? -13.352 -14.266 16.609 1 95.5 50 VAL B O 1
ATOM 4274 N N . VAL B 1 51 ? -13.211 -14.953 14.453 1 97.12 51 VAL B N 1
ATOM 4275 C CA . VAL B 1 51 ? -14.547 -14.484 14.094 1 97.12 51 VAL B CA 1
ATOM 4276 C C . VAL B 1 51 ? -15.352 -15.625 13.484 1 97.12 51 VAL B C 1
ATOM 4278 O O . VAL B 1 51 ? -14.828 -16.406 12.688 1 97.12 51 VAL B O 1
ATOM 4281 N N . ILE B 1 52 ? -16.609 -15.797 13.914 1 97.94 52 ILE B N 1
ATOM 4282 C CA . ILE B 1 52 ? -17.562 -16.719 13.289 1 97.94 52 ILE B CA 1
ATOM 4283 C C . ILE B 1 52 ? -18.594 -15.914 12.492 1 97.94 52 ILE B C 1
ATOM 4285 O O . ILE B 1 52 ? -19.219 -15.008 13.031 1 97.94 52 ILE B O 1
ATOM 4289 N N . VAL B 1 53 ? -18.672 -16.188 11.258 1 97.81 53 VAL B N 1
ATOM 4290 C CA . VAL B 1 53 ? -19.688 -15.531 10.422 1 97.81 53 VAL B CA 1
ATOM 4291 C C . VAL B 1 53 ? -20.828 -16.5 10.156 1 97.81 53 VAL B C 1
ATOM 4293 O O . VAL B 1 53 ? -20.672 -17.484 9.43 1 97.81 53 VAL B O 1
ATOM 4296 N N . ASP B 1 54 ? -22 -16.25 10.719 1 97.62 54 ASP B N 1
ATOM 4297 C CA . ASP B 1 54 ? -23.219 -17.031 10.547 1 97.62 54 ASP B CA 1
ATOM 4298 C C . ASP B 1 54 ? -24.062 -16.469 9.406 1 97.62 54 ASP B C 1
ATOM 4300 O O . ASP B 1 54 ? -24.656 -15.406 9.531 1 97.62 54 ASP B O 1
ATOM 4304 N N . ASP B 1 55 ? -24.156 -17.281 8.352 1 96.12 55 ASP B N 1
ATOM 4305 C CA . ASP B 1 55 ? -24.906 -16.859 7.176 1 96.12 55 ASP B CA 1
ATOM 4306 C C . ASP B 1 55 ? -26.406 -17.125 7.348 1 96.12 55 ASP B C 1
ATOM 4308 O O . ASP B 1 55 ? -27 -17.828 6.539 1 96.12 55 ASP B O 1
ATOM 4312 N N . GLY B 1 56 ? -26.953 -16.609 8.328 1 95.69 56 GLY B N 1
ATOM 4313 C CA . GLY B 1 56 ? -28.391 -16.641 8.547 1 95.69 56 GLY B CA 1
ATOM 4314 C C . GLY B 1 56 ? -28.906 -18 8.945 1 95.69 56 GLY B C 1
ATOM 4315 O O . GLY B 1 56 ? -29.922 -18.469 8.422 1 95.69 56 GLY B O 1
ATOM 4316 N N . SER B 1 57 ? -28.188 -18.703 9.805 1 95.44 57 SER B N 1
ATOM 4317 C CA . SER B 1 57 ? -28.625 -20.016 10.273 1 95.44 57 SER B CA 1
ATOM 4318 C C . SER B 1 57 ? -29.906 -19.906 11.094 1 95.44 57 SER B C 1
ATOM 4320 O O . SER B 1 57 ? -30.141 -18.891 11.758 1 95.44 57 SER B O 1
ATOM 4322 N N . VAL B 1 58 ? -30.688 -20.969 11 1 93.38 58 VAL B N 1
ATOM 4323 C CA . VAL B 1 58 ? -31.875 -21.109 11.852 1 93.38 58 VAL B CA 1
ATOM 4324 C C . VAL B 1 58 ? -31.859 -22.484 12.539 1 93.38 58 VAL B C 1
ATOM 4326 O O . VAL B 1 58 ? -32.062 -23.516 11.891 1 93.38 58 VAL B O 1
ATOM 4329 N N . PRO B 1 59 ? -31.641 -22.609 13.875 1 93.5 59 PRO B N 1
ATOM 4330 C CA . PRO B 1 59 ? -31.406 -21.453 14.742 1 93.5 59 PRO B CA 1
ATOM 4331 C C . PRO B 1 59 ? -30.031 -20.828 14.539 1 93.5 59 PRO B C 1
ATOM 4333 O O . PRO B 1 59 ? -29.172 -21.422 13.867 1 93.5 59 PRO B O 1
ATOM 4336 N N . ALA B 1 60 ? -29.828 -19.672 15.109 1 94.31 60 ALA B N 1
ATOM 4337 C CA . ALA B 1 60 ? -28.578 -18.953 14.992 1 94.31 60 ALA B CA 1
ATOM 4338 C C . ALA B 1 60 ? -27.406 -19.766 15.555 1 94.31 60 ALA B C 1
ATOM 4340 O O . ALA B 1 60 ? -27.578 -20.484 16.547 1 94.31 60 ALA B O 1
ATOM 4341 N N . ALA B 1 61 ? -26.297 -19.641 14.914 1 95.31 61 ALA B N 1
ATOM 4342 C CA . ALA B 1 61 ? -25.078 -20.312 15.383 1 95.31 61 ALA B CA 1
ATOM 4343 C C . ALA B 1 61 ? -24.656 -19.766 16.75 1 95.31 61 ALA B C 1
ATOM 4345 O O . ALA B 1 61 ? -24.906 -18.594 17.062 1 95.31 61 ALA B O 1
ATOM 4346 N N . ALA B 1 62 ? -24.047 -20.578 17.531 1 92.31 62 ALA B N 1
ATOM 4347 C CA . ALA B 1 62 ? -23.484 -20.188 18.828 1 92.31 62 ALA B CA 1
ATOM 4348 C C . ALA B 1 62 ? -21.969 -20.016 18.734 1 92.31 62 ALA B C 1
ATOM 4350 O O . ALA B 1 62 ? -21.297 -20.797 18.062 1 92.31 62 ALA B O 1
ATOM 4351 N N . ALA B 1 63 ? -21.516 -18.953 19.312 1 90.81 63 ALA B N 1
ATOM 4352 C CA . ALA B 1 63 ? -20.062 -18.719 19.328 1 90.81 63 ALA B CA 1
ATOM 4353 C C . ALA B 1 63 ? -19.5 -18.844 20.734 1 90.81 63 ALA B C 1
ATOM 4355 O O . ALA B 1 63 ? -20.141 -18.438 21.719 1 90.81 63 ALA B O 1
ATOM 4356 N N . PRO B 1 64 ? -18.391 -19.516 20.875 1 91.25 64 PRO B N 1
ATOM 4357 C CA . PRO B 1 64 ? -17.719 -19.531 22.172 1 91.25 64 PRO B CA 1
ATOM 4358 C C . PRO B 1 64 ? -17.234 -18.141 22.594 1 91.25 64 PRO B C 1
ATOM 4360 O O . PRO B 1 64 ? -17.281 -17.188 21.797 1 91.25 64 PRO B O 1
ATOM 4363 N N . GLU B 1 65 ? -16.703 -17.953 23.812 1 85.75 65 GLU B N 1
ATOM 4364 C CA . GLU B 1 65 ? -16.312 -16.672 24.391 1 85.75 65 GLU B CA 1
ATOM 4365 C C . GLU B 1 65 ? -15.109 -16.078 23.656 1 85.75 65 GLU B C 1
ATOM 4367 O O . GLU B 1 65 ? -14.984 -14.859 23.547 1 85.75 65 GLU B O 1
ATOM 4372 N N . TYR B 1 66 ? -14.32 -16.938 23.125 1 85.75 66 TYR B N 1
ATOM 4373 C CA . TYR B 1 66 ? -13.086 -16.453 22.531 1 85.75 66 TYR B CA 1
ATOM 4374 C C . TYR B 1 66 ? -13.312 -15.984 21.094 1 85.75 66 TYR B C 1
ATOM 4376 O O . TYR B 1 66 ? -12.398 -15.438 20.469 1 85.75 66 TYR B O 1
ATOM 4384 N N . ALA B 1 67 ? -14.5 -16.125 20.609 1 92.62 67 ALA B N 1
ATOM 4385 C CA . ALA B 1 67 ? -14.781 -15.781 19.219 1 92.62 67 ALA B CA 1
ATOM 4386 C C . ALA B 1 67 ? -15.898 -14.75 19.125 1 92.62 67 ALA B C 1
ATOM 4388 O O . ALA B 1 67 ? -16.844 -14.781 19.906 1 92.62 67 ALA B O 1
ATOM 4389 N N . ARG B 1 68 ? -15.758 -13.859 18.219 1 94.38 68 ARG B N 1
ATOM 4390 C CA . ARG B 1 68 ? -16.812 -12.891 17.922 1 94.38 68 ARG B CA 1
ATOM 4391 C C . ARG B 1 68 ? -17.766 -13.438 16.859 1 94.38 68 ARG B C 1
ATOM 4393 O O . ARG B 1 68 ? -17.344 -13.961 15.836 1 94.38 68 ARG B O 1
ATOM 4400 N N . LEU B 1 69 ? -19.078 -13.336 17.125 1 95.62 69 LEU B N 1
ATOM 4401 C CA . LEU B 1 69 ? -20.094 -13.797 16.188 1 95.62 69 LEU B CA 1
ATOM 4402 C C . LEU B 1 69 ? -20.609 -12.641 15.336 1 95.62 69 LEU B C 1
ATOM 4404 O O . LEU B 1 69 ? -20.969 -11.586 15.867 1 95.62 69 LEU B O 1
ATOM 4408 N N . ILE B 1 70 ? -20.531 -12.789 14.062 1 94.62 70 ILE B N 1
ATOM 4409 C CA . ILE B 1 70 ? -21.172 -11.906 13.094 1 94.62 70 ILE B CA 1
ATOM 4410 C C . ILE B 1 70 ? -22.281 -12.672 12.367 1 94.62 70 ILE B C 1
ATOM 4412 O O . ILE B 1 70 ? -22.031 -13.719 11.773 1 94.62 70 ILE B O 1
ATOM 4416 N N . ARG B 1 71 ? -23.5 -12.18 12.391 1 95.44 71 ARG B N 1
ATOM 4417 C CA . ARG B 1 71 ? -24.609 -12.922 11.82 1 95.44 71 ARG B CA 1
ATOM 4418 C C . ARG B 1 71 ? -25.328 -12.086 10.766 1 95.44 71 ARG B C 1
ATOM 4420 O O . ARG B 1 71 ? -25.609 -10.906 10.977 1 95.44 71 ARG B O 1
ATOM 4427 N N . HIS B 1 72 ? -25.609 -12.742 9.602 1 92.31 72 HIS B N 1
ATOM 4428 C CA . HIS B 1 72 ? -26.562 -12.211 8.641 1 92.31 72 HIS B CA 1
ATOM 4429 C C . HIS B 1 72 ? -27.984 -12.547 9.039 1 92.31 72 HIS B C 1
ATOM 4431 O O . HIS B 1 72 ? -28.266 -13.656 9.516 1 92.31 72 HIS B O 1
ATOM 4437 N N . GLU B 1 73 ? -28.875 -11.641 8.852 1 90.31 73 GLU B N 1
ATOM 4438 C CA . GLU B 1 73 ? -30.281 -11.906 9.172 1 90.31 73 GLU B CA 1
ATOM 4439 C C . GLU B 1 73 ? -30.828 -13.047 8.328 1 90.31 73 GLU B C 1
ATOM 4441 O O . GLU B 1 73 ? -31.531 -13.922 8.836 1 90.31 73 GLU B O 1
ATOM 4446 N N . GLN B 1 74 ? -30.547 -12.93 7.09 1 91.94 74 GLN B N 1
ATOM 4447 C CA . GLN B 1 74 ? -30.875 -14 6.148 1 91.94 74 GLN B CA 1
ATOM 4448 C C . GLN B 1 74 ? -29.641 -14.438 5.371 1 91.94 74 GLN B C 1
ATOM 4450 O O . GLN B 1 74 ? -28.656 -13.688 5.27 1 91.94 74 GLN B O 1
ATOM 4455 N N . SER B 1 75 ? -29.75 -15.656 4.91 1 92.38 75 SER B N 1
ATOM 4456 C CA . SER B 1 75 ? -28.625 -16.188 4.152 1 92.38 75 SER B CA 1
ATOM 4457 C C . SER B 1 75 ? -28.312 -15.312 2.943 1 92.38 75 SER B C 1
ATOM 4459 O O . SER B 1 75 ? -29.188 -15.023 2.137 1 92.38 75 SER B O 1
ATOM 4461 N N . GLN B 1 76 ? -27.078 -14.859 2.842 1 91.75 76 GLN B N 1
ATOM 4462 C CA . GLN B 1 76 ? -26.641 -14.016 1.738 1 91.75 76 GLN B CA 1
ATOM 4463 C C . GLN B 1 76 ? -25.641 -14.75 0.853 1 91.75 76 GLN B C 1
ATOM 4465 O O . GLN B 1 76 ? -25.234 -14.242 -0.194 1 91.75 76 GLN B O 1
ATOM 4470 N N . GLY B 1 77 ? -25.219 -15.891 1.285 1 92.25 77 GLY B N 1
ATOM 4471 C CA . GLY B 1 77 ? -24.312 -16.688 0.482 1 92.25 77 GLY B CA 1
ATOM 4472 C C . GLY B 1 77 ? -22.859 -16.578 0.937 1 92.25 77 GLY B C 1
ATOM 4473 O O . GLY B 1 77 ? -22.547 -15.789 1.827 1 92.25 77 GLY B O 1
ATOM 4474 N N . ILE B 1 78 ? -22 -17.359 0.297 1 93.12 78 ILE B N 1
ATOM 4475 C CA . ILE B 1 78 ? -20.625 -17.531 0.735 1 93.12 78 ILE B CA 1
ATOM 4476 C C . ILE B 1 78 ? -19.828 -16.266 0.403 1 93.12 78 ILE B C 1
ATOM 4478 O O . ILE B 1 78 ? -18.922 -15.891 1.147 1 93.12 78 ILE B O 1
ATOM 4482 N N . VAL B 1 79 ? -20.109 -15.586 -0.685 1 94.88 79 VAL B N 1
ATOM 4483 C CA . VAL B 1 79 ? -19.375 -14.383 -1.078 1 94.88 79 VAL B CA 1
ATOM 4484 C C . VAL B 1 79 ? -19.531 -13.305 -0.008 1 94.88 79 VAL B C 1
ATOM 4486 O O . VAL B 1 79 ? -18.547 -12.758 0.482 1 94.88 79 VAL B O 1
ATOM 4489 N N . ALA B 1 80 ? -20.781 -13.078 0.365 1 93.88 80 ALA B N 1
ATOM 4490 C CA . ALA B 1 80 ? -21.062 -12.078 1.395 1 93.88 80 ALA B CA 1
ATOM 4491 C C . ALA B 1 80 ? -20.422 -12.461 2.725 1 93.88 80 ALA B C 1
ATOM 4493 O O . ALA B 1 80 ? -19.859 -11.617 3.418 1 93.88 80 ALA B O 1
ATOM 4494 N N . SER B 1 81 ? -20.5 -13.703 3.033 1 95.81 81 SER B N 1
ATOM 4495 C CA . SER B 1 81 ? -19.984 -14.188 4.309 1 95.81 81 SER B CA 1
ATOM 4496 C C . SER B 1 81 ? -18.469 -14.086 4.359 1 95.81 81 SER B C 1
ATOM 4498 O O . SER B 1 81 ? -17.891 -13.695 5.383 1 95.81 81 SER B O 1
ATOM 4500 N N . LYS B 1 82 ? -17.797 -14.453 3.312 1 97.31 82 LYS B N 1
ATOM 4501 C CA . LYS B 1 82 ? -16.344 -14.359 3.264 1 97.31 82 LYS B CA 1
ATOM 4502 C C . LYS B 1 82 ? -15.883 -12.898 3.271 1 97.31 82 LYS B C 1
ATOM 4504 O O . LYS B 1 82 ? -14.875 -12.562 3.895 1 97.31 82 LYS B O 1
ATOM 4509 N N . ASN B 1 83 ? -16.594 -12.07 2.604 1 96.56 83 ASN B N 1
ATOM 4510 C CA . ASN B 1 83 ? -16.266 -10.648 2.643 1 96.56 83 ASN B CA 1
ATOM 4511 C C . ASN B 1 83 ? -16.453 -10.07 4.039 1 96.56 83 ASN B C 1
ATOM 4513 O O . ASN B 1 83 ? -15.656 -9.242 4.488 1 96.56 83 ASN B O 1
ATOM 4517 N N . ALA B 1 84 ? -17.531 -10.477 4.703 1 95.56 84 ALA B N 1
ATOM 4518 C CA . ALA B 1 84 ? -17.719 -10.07 6.094 1 95.56 84 ALA B CA 1
ATOM 4519 C C . ALA B 1 84 ? -16.547 -10.531 6.965 1 95.56 84 ALA B C 1
ATOM 4521 O O . ALA B 1 84 ? -16.125 -9.82 7.879 1 95.56 84 ALA B O 1
ATOM 4522 N N . SER B 1 85 ? -16.031 -11.75 6.656 1 97.62 85 SER B N 1
ATOM 4523 C CA . SER B 1 85 ? -14.859 -12.273 7.34 1 97.62 85 SER B CA 1
ATOM 4524 C C . SER B 1 85 ? -13.656 -11.359 7.148 1 97.62 85 SER B C 1
ATOM 4526 O O . SER B 1 85 ? -13 -10.977 8.117 1 97.62 85 SER B O 1
ATOM 4528 N N . ILE B 1 86 ? -13.383 -11.008 5.902 1 97.5 86 ILE B N 1
ATOM 4529 C CA . ILE B 1 86 ? -12.25 -10.156 5.559 1 97.5 86 ILE B CA 1
ATOM 4530 C C . ILE B 1 86 ? -12.383 -8.812 6.27 1 97.5 86 ILE B C 1
ATOM 4532 O O . ILE B 1 86 ? -11.438 -8.359 6.922 1 97.5 86 ILE B O 1
ATOM 4536 N N . GLU B 1 87 ? -13.578 -8.258 6.18 1 93.62 87 GLU B N 1
ATOM 4537 C CA . GLU B 1 87 ? -13.844 -6.961 6.789 1 93.62 87 GLU B CA 1
ATOM 4538 C C . GLU B 1 87 ? -13.578 -6.988 8.289 1 93.62 87 GLU B C 1
ATOM 4540 O O . GLU B 1 87 ? -12.852 -6.141 8.812 1 93.62 87 GLU B O 1
ATOM 4545 N N . ALA B 1 88 ? -14.086 -7.953 8.945 1 93.69 88 ALA B N 1
ATOM 4546 C CA . ALA B 1 88 ? -13.977 -8.055 10.398 1 93.69 88 ALA B CA 1
ATOM 4547 C C . ALA B 1 88 ? -12.516 -8.219 10.828 1 93.69 88 ALA B C 1
ATOM 4549 O O . ALA B 1 88 ? -12.07 -7.578 11.781 1 93.69 88 ALA B O 1
ATOM 4550 N N . LEU B 1 89 ? -11.82 -9.055 10.141 1 95.31 89 LEU B N 1
ATOM 4551 C CA . LEU B 1 89 ? -10.438 -9.328 10.523 1 95.31 89 LEU B CA 1
ATOM 4552 C C . LEU B 1 89 ? -9.547 -8.125 10.258 1 95.31 89 LEU B C 1
ATOM 4554 O O . LEU B 1 89 ? -8.711 -7.773 11.094 1 95.31 89 LEU B O 1
ATOM 4558 N N . ILE B 1 90 ? -9.68 -7.492 9.109 1 90.94 90 ILE B N 1
ATOM 4559 C CA . ILE B 1 90 ? -8.867 -6.324 8.773 1 90.94 90 ILE B CA 1
ATOM 4560 C C . ILE B 1 90 ? -9.172 -5.191 9.75 1 90.94 90 ILE B C 1
ATOM 4562 O O . ILE B 1 90 ? -8.258 -4.516 10.234 1 90.94 90 ILE B O 1
ATOM 4566 N N . ASP B 1 91 ? -10.477 -5.043 10.055 1 84.06 91 ASP B N 1
ATOM 4567 C CA . ASP B 1 91 ? -10.859 -4.004 11.008 1 84.06 91 ASP B CA 1
ATOM 4568 C C . ASP B 1 91 ? -10.25 -4.266 12.383 1 84.06 91 ASP B C 1
ATOM 4570 O O . ASP B 1 91 ? -9.992 -3.33 13.141 1 84.06 91 ASP B O 1
ATOM 4574 N N . ALA B 1 92 ? -10.016 -5.523 12.648 1 85.56 92 ALA B N 1
ATOM 4575 C CA . ALA B 1 92 ? -9.414 -5.895 13.93 1 85.56 92 ALA B CA 1
ATOM 4576 C C . ALA B 1 92 ? -7.898 -5.746 13.883 1 85.56 92 ALA B C 1
ATOM 4578 O O . ALA B 1 92 ? -7.211 -6.074 14.859 1 85.56 92 ALA B O 1
ATOM 4579 N N . GLY B 1 93 ? -7.379 -5.367 12.727 1 81.19 93 GLY B N 1
ATOM 4580 C CA . GLY B 1 93 ? -5.957 -5.082 12.609 1 81.19 93 GLY B CA 1
ATOM 4581 C C . GLY B 1 93 ? -5.141 -6.281 12.164 1 81.19 93 GLY B C 1
ATOM 4582 O O . GLY B 1 93 ? -3.91 -6.246 12.195 1 81.19 93 GLY B O 1
ATOM 4583 N N . CYS B 1 94 ? -5.781 -7.332 11.75 1 90.56 94 CYS B N 1
ATOM 4584 C CA . CYS B 1 94 ? -5.074 -8.547 11.359 1 90.56 94 CYS B CA 1
ATOM 4585 C C . CYS B 1 94 ? -4.352 -8.359 10.031 1 90.56 94 CYS B C 1
ATOM 4587 O O . CYS B 1 94 ? -4.879 -7.719 9.117 1 90.56 94 CYS B O 1
ATOM 4589 N N . GLU B 1 95 ? -3.15 -8.898 9.969 1 89.44 95 GLU B N 1
ATOM 4590 C CA . GLU B 1 95 ? -2.361 -8.875 8.742 1 89.44 95 GLU B CA 1
ATOM 4591 C C . GLU B 1 95 ? -2.459 -10.203 8 1 89.44 95 GLU B C 1
ATOM 4593 O O . GLU B 1 95 ? -2.387 -10.242 6.77 1 89.44 95 GLU B O 1
ATOM 4598 N N . HIS B 1 96 ? -2.502 -11.273 8.75 1 95.44 96 HIS B N 1
ATOM 4599 C CA . HIS B 1 96 ? -2.633 -12.625 8.203 1 95.44 96 HIS B CA 1
ATOM 4600 C C . HIS B 1 96 ? -4.055 -13.148 8.375 1 95.44 96 HIS B C 1
ATOM 4602 O O . HIS B 1 96 ? -4.504 -13.383 9.492 1 95.44 96 HIS B O 1
ATOM 4608 N N . LEU B 1 97 ? -4.73 -13.344 7.273 1 98.19 97 LEU B N 1
ATOM 4609 C CA . LEU B 1 97 ? -6.137 -13.727 7.281 1 98.19 97 LEU B CA 1
ATOM 4610 C C . LEU B 1 97 ? -6.305 -15.195 6.902 1 98.19 97 LEU B C 1
ATOM 4612 O O . LEU B 1 97 ? -5.879 -15.609 5.82 1 98.19 97 LEU B O 1
ATOM 4616 N N . PHE B 1 98 ? -6.832 -15.953 7.773 1 98.69 98 PHE B N 1
ATOM 4617 C CA . PHE B 1 98 ? -7.176 -17.344 7.504 1 98.69 98 PHE B CA 1
ATOM 4618 C C . PHE B 1 98 ? -8.688 -17.531 7.473 1 98.69 98 PHE B C 1
ATOM 4620 O O . PHE B 1 98 ? -9.352 -17.469 8.508 1 98.69 98 PHE B O 1
ATOM 4627 N N . LEU B 1 99 ? -9.266 -17.781 6.336 1 98.56 99 LEU B N 1
ATOM 4628 C CA . LEU B 1 99 ? -10.703 -17.969 6.145 1 98.56 99 LEU B CA 1
ATOM 4629 C C . LEU B 1 99 ? -11.047 -19.453 6.02 1 98.56 99 LEU B C 1
ATOM 4631 O O . LEU B 1 99 ? -10.641 -20.109 5.055 1 98.56 99 LEU B O 1
ATOM 4635 N N . TRP B 1 100 ? -11.82 -19.938 6.957 1 97.88 100 TRP B N 1
ATOM 4636 C CA . TRP B 1 100 ? -12.125 -21.359 7.039 1 97.88 100 TRP B CA 1
ATOM 4637 C C . TRP B 1 100 ? -13.602 -21.625 6.754 1 97.88 100 TRP B C 1
ATOM 4639 O O . TRP B 1 100 ? -14.461 -20.812 7.102 1 97.88 100 TRP B O 1
ATOM 4649 N N . ASP B 1 101 ? -13.852 -22.734 6.137 1 94.38 101 ASP B N 1
ATOM 4650 C CA . ASP B 1 101 ? -15.188 -23.312 6.23 1 94.38 101 ASP B CA 1
ATOM 4651 C C . ASP B 1 101 ? -15.406 -23.984 7.586 1 94.38 101 ASP B C 1
ATOM 4653 O O . ASP B 1 101 ? -14.453 -24.219 8.336 1 94.38 101 ASP B O 1
ATOM 4657 N N . ASP B 1 102 ? -16.672 -24.328 7.887 1 95.06 102 ASP B N 1
ATOM 4658 C CA . ASP B 1 102 ? -16.969 -24.859 9.211 1 95.06 102 ASP B CA 1
ATOM 4659 C C . ASP B 1 102 ? -16.734 -26.359 9.273 1 95.06 102 ASP B C 1
ATOM 4661 O O . ASP B 1 102 ? -17.047 -27.016 10.266 1 95.06 102 ASP B O 1
ATOM 4665 N N . ASP B 1 103 ? -16.219 -26.938 8.195 1 94.19 103 ASP B N 1
ATOM 4666 C CA . ASP B 1 103 ? -16.016 -28.391 8.195 1 94.19 103 ASP B CA 1
ATOM 4667 C C . ASP B 1 103 ? -14.539 -28.734 8.023 1 94.19 103 ASP B C 1
ATOM 4669 O O . ASP B 1 103 ? -14.203 -29.781 7.449 1 94.19 103 ASP B O 1
ATOM 4673 N N . ALA B 1 104 ? -13.656 -27.891 8.43 1 96.19 104 ALA B N 1
ATOM 4674 C CA . ALA B 1 104 ? -12.211 -28.094 8.445 1 96.19 104 ALA B CA 1
ATOM 4675 C C . ALA B 1 104 ? -11.57 -27.453 9.672 1 96.19 104 ALA B C 1
ATOM 4677 O O . ALA B 1 104 ? -12.133 -26.516 10.25 1 96.19 104 ALA B O 1
ATOM 4678 N N . TRP B 1 105 ? -10.445 -27.969 10.117 1 97.5 105 TRP B N 1
ATOM 4679 C CA . TRP B 1 105 ? -9.766 -27.453 11.297 1 97.5 105 TRP B CA 1
ATOM 4680 C C . TRP B 1 105 ? -8.297 -27.859 11.312 1 97.5 105 TRP B C 1
ATOM 4682 O O . TRP B 1 105 ? -7.895 -28.781 10.586 1 97.5 105 TRP B O 1
ATOM 4692 N N . PRO B 1 106 ? -7.469 -27.141 12.039 1 97.94 106 PRO B N 1
ATOM 4693 C CA . PRO B 1 106 ? -6.07 -27.547 12.203 1 97.94 106 PRO B CA 1
ATOM 4694 C C . PRO B 1 106 ? -5.914 -28.797 13.07 1 97.94 106 PRO B C 1
ATOM 4696 O O . PRO B 1 106 ? -6.719 -29.031 13.969 1 97.94 106 PRO B O 1
ATOM 4699 N N . ILE B 1 107 ? -4.844 -29.516 12.836 1 97.69 107 ILE B N 1
ATOM 4700 C CA . ILE B 1 107 ? -4.621 -30.734 13.609 1 97.69 107 ILE B CA 1
ATOM 4701 C C . ILE B 1 107 ? -3.207 -30.734 14.188 1 97.69 107 ILE B C 1
ATOM 4703 O O . ILE B 1 107 ? -2.727 -31.75 14.68 1 97.69 107 ILE B O 1
ATOM 4707 N N . ALA B 1 108 ? -2.529 -29.656 14.086 1 97.25 108 ALA B N 1
ATOM 4708 C CA . ALA B 1 108 ? -1.18 -29.516 14.625 1 97.25 108 ALA B CA 1
ATOM 4709 C C . ALA B 1 108 ? -0.943 -28.094 15.141 1 97.25 108 ALA B C 1
ATOM 4711 O O . ALA B 1 108 ? -1.456 -27.125 14.57 1 97.25 108 ALA B O 1
ATOM 4712 N N . ASP B 1 109 ? -0.178 -28 16.188 1 94.06 109 ASP B N 1
ATOM 4713 C CA . ASP B 1 109 ? 0.274 -26.688 16.625 1 94.06 109 ASP B CA 1
ATOM 4714 C C . ASP B 1 109 ? 1.178 -26.031 15.57 1 94.06 109 ASP B C 1
ATOM 4716 O O . ASP B 1 109 ? 1.932 -26.734 14.883 1 94.06 109 ASP B O 1
ATOM 4720 N N . GLY B 1 110 ? 1.064 -24.828 15.453 1 94.19 110 GLY B N 1
ATOM 4721 C CA . GLY B 1 110 ? 1.929 -24.109 14.523 1 94.19 110 GLY B CA 1
ATOM 4722 C C . GLY B 1 110 ? 1.517 -24.281 13.078 1 94.19 110 GLY B C 1
ATOM 4723 O O . GLY B 1 110 ? 2.287 -23.969 12.164 1 94.19 110 GLY B O 1
ATOM 4724 N N . TRP B 1 111 ? 0.294 -24.688 12.898 1 97.25 111 TRP B N 1
ATOM 4725 C CA . TRP B 1 111 ? -0.203 -24.953 11.555 1 97.25 111 TRP B CA 1
ATOM 4726 C C . TRP B 1 111 ? -0.101 -23.719 10.68 1 97.25 111 TRP B C 1
ATOM 4728 O O . TRP B 1 111 ? 0.031 -23.812 9.453 1 97.25 111 TRP B O 1
ATOM 4738 N N . HIS B 1 112 ? -0.111 -22.5 11.289 1 96.31 112 HIS B N 1
ATOM 4739 C CA . HIS B 1 112 ? -0.157 -21.234 10.57 1 96.31 112 HIS B CA 1
ATOM 4740 C C . HIS B 1 112 ? 1.238 -20.797 10.141 1 96.31 112 HIS B C 1
ATOM 4742 O O . HIS B 1 112 ? 1.382 -19.922 9.273 1 96.31 112 HIS B O 1
ATOM 4748 N N . ILE B 1 113 ? 2.266 -21.344 10.617 1 93.31 113 ILE B N 1
ATOM 4749 C CA . ILE B 1 113 ? 3.631 -20.844 10.5 1 93.31 113 ILE B CA 1
ATOM 4750 C C . ILE B 1 113 ? 4.109 -20.984 9.055 1 93.31 113 ILE B C 1
ATOM 4752 O O . ILE B 1 113 ? 4.617 -20.031 8.461 1 93.31 113 ILE B O 1
ATOM 4756 N N . PRO B 1 114 ? 3.936 -22.125 8.391 1 96.31 114 PRO B N 1
ATOM 4757 C CA . PRO B 1 114 ? 4.418 -22.234 7.012 1 96.31 114 PRO B CA 1
ATOM 4758 C C . PRO B 1 114 ? 3.717 -21.266 6.062 1 96.31 114 PRO B C 1
ATOM 4760 O O . PRO B 1 114 ? 4.301 -20.828 5.066 1 96.31 114 PRO B O 1
ATOM 4763 N N . TYR B 1 115 ? 2.482 -20.922 6.344 1 97.25 115 TYR B N 1
ATOM 4764 C CA . TYR B 1 115 ? 1.751 -19.969 5.512 1 97.25 115 TYR B CA 1
ATOM 4765 C C . TYR B 1 115 ? 2.277 -18.547 5.707 1 97.25 115 TYR B C 1
ATOM 4767 O O . TYR B 1 115 ? 2.498 -17.828 4.734 1 97.25 115 TYR B O 1
ATOM 4775 N N . ILE B 1 116 ? 2.512 -18.188 6.965 1 93.88 116 ILE B N 1
ATOM 4776 C CA . ILE B 1 116 ? 2.932 -16.844 7.309 1 93.88 116 ILE B CA 1
ATOM 4777 C C . ILE B 1 116 ? 4.379 -16.625 6.867 1 93.88 116 ILE B C 1
ATOM 4779 O O . ILE B 1 116 ? 4.742 -15.531 6.43 1 93.88 116 ILE B O 1
ATOM 4783 N N . GLU B 1 117 ? 5.172 -17.656 6.934 1 91.38 117 GLU B N 1
ATOM 4784 C CA . GLU B 1 117 ? 6.59 -17.531 6.617 1 91.38 117 GLU B CA 1
ATOM 4785 C C . GLU B 1 117 ? 6.828 -17.594 5.109 1 91.38 117 GLU B C 1
ATOM 4787 O O . GLU B 1 117 ? 7.906 -17.234 4.633 1 91.38 117 GLU B O 1
ATOM 4792 N N . SER B 1 118 ? 5.879 -18.078 4.414 1 95.5 118 SER B N 1
ATOM 4793 C CA . SER B 1 118 ? 5.988 -18.094 2.957 1 95.5 118 SER B CA 1
ATOM 4794 C C . SER B 1 118 ? 6.043 -16.672 2.393 1 95.5 118 SER B C 1
ATOM 4796 O O . SER B 1 118 ? 5.34 -15.781 2.875 1 95.5 118 SER B O 1
ATOM 4798 N N . PRO B 1 119 ? 6.84 -16.469 1.343 1 93.44 119 PRO B N 1
ATOM 4799 C CA . PRO B 1 119 ? 6.824 -15.164 0.695 1 93.44 119 PRO B CA 1
ATOM 4800 C C . PRO B 1 119 ? 5.539 -14.906 -0.094 1 93.44 119 PRO B C 1
ATOM 4802 O O . PRO B 1 119 ? 5.297 -13.781 -0.538 1 93.44 119 PRO B O 1
ATOM 4805 N N . GLU B 1 120 ? 4.746 -15.938 -0.292 1 97.5 120 GLU B N 1
ATOM 4806 C CA . GLU B 1 120 ? 3.51 -15.805 -1.057 1 97.5 120 GLU B CA 1
ATOM 4807 C C . GLU B 1 120 ? 2.408 -15.164 -0.219 1 97.5 120 GLU B C 1
ATOM 4809 O O . GLU B 1 120 ? 2.031 -15.688 0.83 1 97.5 120 GLU B O 1
ATOM 4814 N N . PRO B 1 121 ? 1.808 -14.078 -0.703 1 97.19 121 PRO B N 1
ATOM 4815 C CA . PRO B 1 121 ? 0.772 -13.398 0.082 1 97.19 121 PRO B CA 1
ATOM 4816 C C . PRO B 1 121 ? -0.57 -14.125 0.04 1 97.19 121 PRO B C 1
ATOM 4818 O O . PRO B 1 121 ? -1.514 -13.727 0.727 1 97.19 121 PRO B O 1
ATOM 4821 N N . HIS B 1 122 ? -0.647 -15.141 -0.782 1 98.38 122 HIS B N 1
ATOM 4822 C CA . HIS B 1 122 ? -1.84 -15.977 -0.851 1 98.38 122 HIS B CA 1
ATOM 4823 C C . HIS B 1 122 ? -1.474 -17.453 -1.05 1 98.38 122 HIS B C 1
ATOM 4825 O O . HIS B 1 122 ? -0.649 -17.781 -1.905 1 98.38 122 HIS B O 1
ATOM 4831 N N . LEU B 1 123 ? -2.02 -18.281 -0.228 1 98.44 123 LEU B N 1
ATOM 4832 C CA . LEU B 1 123 ? -2.01 -19.734 -0.297 1 98.44 123 LEU B CA 1
ATOM 4833 C C . LEU B 1 123 ? -3.346 -20.312 0.161 1 98.44 123 LEU B C 1
ATOM 4835 O O . LEU B 1 123 ? -4.18 -19.594 0.718 1 98.44 123 LEU B O 1
ATOM 4839 N N . ALA B 1 124 ? -3.629 -21.516 -0.11 1 97.94 124 ALA B N 1
ATOM 4840 C CA . ALA B 1 124 ? -4.832 -22.203 0.346 1 97.94 124 ALA B CA 1
ATOM 4841 C C . ALA B 1 124 ? -4.559 -23.688 0.603 1 97.94 124 ALA B C 1
ATOM 4843 O O . ALA B 1 124 ? -3.682 -24.281 -0.033 1 97.94 124 ALA B O 1
ATOM 4844 N N . TYR B 1 125 ? -5.281 -24.219 1.568 1 97.12 125 TYR B N 1
ATOM 4845 C CA . TYR B 1 125 ? -5.219 -25.656 1.729 1 97.12 125 TYR B CA 1
ATOM 4846 C C . TYR B 1 125 ? -5.777 -26.375 0.503 1 97.12 125 TYR B C 1
ATOM 4848 O O . TYR B 1 125 ? -6.879 -26.062 0.047 1 97.12 125 TYR B O 1
ATOM 4856 N N . GLN B 1 126 ? -4.949 -27.188 -0.028 1 90.31 126 GLN B N 1
ATOM 4857 C CA . GLN B 1 126 ? -5.289 -27.938 -1.231 1 90.31 126 GLN B CA 1
ATOM 4858 C C . GLN B 1 126 ? -5.047 -29.438 -1.033 1 90.31 126 GLN B C 1
ATOM 4860 O O . GLN B 1 126 ? -4.141 -29.828 -0.298 1 90.31 126 GLN B O 1
ATOM 4865 N N . PHE B 1 127 ? -5.938 -30.281 -1.551 1 89.44 127 PHE B N 1
ATOM 4866 C CA . PHE B 1 127 ? -5.676 -31.703 -1.706 1 89.44 127 PHE B CA 1
ATOM 4867 C C . PHE B 1 127 ? -5.988 -32.156 -3.127 1 89.44 127 PHE B C 1
ATOM 4869 O O . PHE B 1 127 ? -6.926 -31.656 -3.752 1 89.44 127 PHE B O 1
ATOM 4876 N N . LEU B 1 128 ? -5.059 -32.906 -3.627 1 87.25 128 LEU B N 1
ATOM 4877 C CA . LEU B 1 128 ? -5.129 -33.344 -5.016 1 87.25 128 LEU B CA 1
ATOM 4878 C C . LEU B 1 128 ? -6.43 -34.094 -5.285 1 87.25 128 LEU B C 1
ATOM 4880 O O . LEU B 1 128 ? -7.047 -33.906 -6.336 1 87.25 128 LEU B O 1
ATOM 4884 N N . ASP B 1 129 ? -6.723 -34.969 -4.332 1 89.62 129 ASP B N 1
ATOM 4885 C CA . ASP B 1 129 ? -7.906 -35.812 -4.512 1 89.62 129 ASP B CA 1
ATOM 4886 C C . ASP B 1 129 ? -8.508 -36.219 -3.166 1 89.62 129 ASP B C 1
ATOM 4888 O O . ASP B 1 129 ? -7.91 -35.969 -2.115 1 89.62 129 ASP B O 1
ATOM 4892 N N . LEU B 1 130 ? -9.688 -36.75 -3.297 1 87.62 130 LEU B N 1
ATOM 4893 C CA . LEU B 1 130 ? -10.32 -37.25 -2.08 1 87.62 130 LEU B CA 1
ATOM 4894 C C . LEU B 1 130 ? -9.484 -38.375 -1.442 1 87.62 130 LEU B C 1
ATOM 4896 O O . LEU B 1 130 ? -8.797 -39.094 -2.143 1 87.62 130 LEU B O 1
ATOM 4900 N N . ALA B 1 131 ? -9.516 -38.438 -0.154 1 83.81 131 ALA B N 1
ATOM 4901 C CA . ALA B 1 131 ? -8.695 -39.406 0.594 1 83.81 131 ALA B CA 1
ATOM 4902 C C . ALA B 1 131 ? -9.227 -40.812 0.433 1 83.81 131 ALA B C 1
ATOM 4904 O O . ALA B 1 131 ? -8.453 -41.781 0.476 1 83.81 131 ALA B O 1
ATOM 4905 N N . GLY B 1 132 ? -10.5 -41 0.147 1 82.12 132 GLY B N 1
ATOM 4906 C CA . GLY B 1 132 ? -11.125 -42.312 0.03 1 82.12 132 GLY B CA 1
ATOM 4907 C C . GLY B 1 132 ? -10.953 -42.906 -1.345 1 82.12 132 GLY B C 1
ATOM 4908 O O . GLY B 1 132 ? -10.109 -42.469 -2.131 1 82.12 132 GLY B O 1
ATOM 4909 N N . PRO B 1 133 ? -11.648 -43.969 -1.63 1 83.12 133 PRO B N 1
ATOM 4910 C CA . PRO B 1 133 ? -11.523 -44.688 -2.887 1 83.12 133 PRO B CA 1
ATOM 4911 C C . PRO B 1 133 ? -12.016 -43.906 -4.094 1 83.12 133 PRO B C 1
ATOM 4913 O O . PRO B 1 133 ? -11.516 -44.094 -5.207 1 83.12 133 PRO B O 1
ATOM 4916 N N . ARG B 1 134 ? -12.961 -43.094 -3.809 1 85.94 134 ARG B N 1
ATOM 4917 C CA . ARG B 1 134 ? -13.445 -42.25 -4.898 1 85.94 134 ARG B CA 1
ATOM 4918 C C . ARG B 1 134 ? -12.469 -41.125 -5.199 1 85.94 134 ARG B C 1
ATOM 4920 O O . ARG B 1 134 ? -11.984 -40.469 -4.285 1 85.94 134 ARG B O 1
ATOM 4927 N N . LYS B 1 135 ? -12.141 -41.031 -6.551 1 87 135 LYS B N 1
ATOM 4928 C CA . LYS B 1 135 ? -11.219 -40 -6.961 1 87 135 LYS B CA 1
ATOM 4929 C C . LYS B 1 135 ? -11.898 -38.969 -7.883 1 87 135 LYS B C 1
ATOM 4931 O O . LYS B 1 135 ? -12.703 -39.375 -8.734 1 87 135 LYS B O 1
ATOM 4936 N N . LEU B 1 136 ? -11.641 -37.688 -7.68 1 86.31 136 LEU B N 1
ATOM 4937 C CA . LEU B 1 136 ? -12.203 -36.625 -8.523 1 86.31 136 LEU B CA 1
ATOM 4938 C C . LEU B 1 136 ? -11.422 -36.5 -9.82 1 86.31 136 LEU B C 1
ATOM 4940 O O . LEU B 1 136 ? -12.008 -36.281 -10.891 1 86.31 136 LEU B O 1
ATOM 4944 N N . ASN B 1 137 ? -10.125 -36.594 -9.797 1 90.56 137 ASN B N 1
ATOM 4945 C CA . ASN B 1 137 ? -9.219 -36.469 -10.93 1 90.56 137 ASN B CA 1
ATOM 4946 C C . ASN B 1 137 ? -9.43 -35.156 -11.68 1 90.56 137 ASN B C 1
ATOM 4948 O O . ASN B 1 137 ? -9.43 -35.156 -12.914 1 90.56 137 ASN B O 1
ATOM 4952 N N . ASP B 1 138 ? -9.695 -34.156 -10.898 1 91.19 138 ASP B N 1
ATOM 4953 C CA . ASP B 1 138 ? -10.047 -32.875 -11.547 1 91.19 138 ASP B CA 1
ATOM 4954 C C . ASP B 1 138 ? -8.938 -31.859 -11.367 1 91.19 138 ASP B C 1
ATOM 4956 O O . ASP B 1 138 ? -9.055 -30.719 -11.828 1 91.19 138 ASP B O 1
ATOM 4960 N N . LEU B 1 139 ? -7.875 -32.219 -10.664 1 93.69 139 LEU B N 1
ATOM 4961 C CA . LEU B 1 139 ? -6.723 -31.328 -10.477 1 93.69 139 LEU B CA 1
ATOM 4962 C C . LEU B 1 139 ? -5.43 -32.062 -10.852 1 93.69 139 LEU B C 1
ATOM 4964 O O . LEU B 1 139 ? -5.371 -33.281 -10.844 1 93.69 139 LEU B O 1
ATOM 4968 N N . SER B 1 140 ? -4.461 -31.312 -11.211 1 94.75 140 SER B N 1
ATOM 4969 C CA . SER B 1 140 ? -3.109 -31.812 -11.43 1 94.75 140 SER B CA 1
ATOM 4970 C C . SER B 1 140 ? -2.064 -30.906 -10.789 1 94.75 140 SER B C 1
ATOM 4972 O O . SER B 1 140 ? -2.309 -29.719 -10.594 1 94.75 140 SER B O 1
ATOM 4974 N N . VAL B 1 141 ? -0.94 -31.516 -10.484 1 9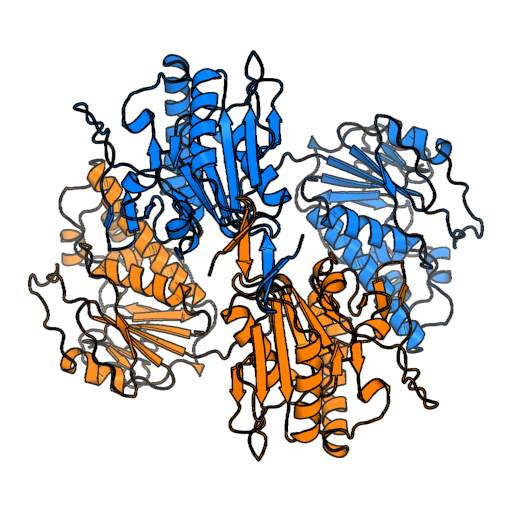5.56 141 VAL B N 1
ATOM 4975 C CA . VAL B 1 141 ? 0.17 -30.75 -9.914 1 95.56 141 VAL B CA 1
ATOM 4976 C C . VAL B 1 141 ? 0.903 -30 -11.016 1 95.56 141 VAL B C 1
ATOM 4978 O O . VAL B 1 141 ? 1.284 -30.578 -12.031 1 95.56 141 VAL B O 1
ATOM 4981 N N . LEU B 1 142 ? 1.089 -28.703 -10.836 1 95.31 142 LEU B N 1
ATOM 4982 C CA . LEU B 1 142 ? 1.802 -27.875 -11.797 1 95.31 142 LEU B CA 1
ATOM 4983 C C . LEU B 1 142 ? 3.236 -27.625 -11.344 1 95.31 142 LEU B C 1
ATOM 4985 O O . LEU B 1 142 ? 4.125 -27.406 -12.164 1 95.31 142 LEU B O 1
ATOM 4989 N N . TYR B 1 143 ? 3.457 -27.562 -10.078 1 96.56 143 TYR B N 1
ATOM 4990 C CA . TYR B 1 143 ? 4.738 -27.234 -9.477 1 96.56 143 TYR B CA 1
ATOM 4991 C C . TYR B 1 143 ? 4.875 -27.859 -8.094 1 96.56 143 TYR B C 1
ATOM 4993 O O . TYR B 1 143 ? 3.9 -27.953 -7.344 1 96.56 143 TYR B O 1
ATOM 5001 N N . ARG B 1 144 ? 6.043 -28.328 -7.785 1 96.19 144 ARG B N 1
ATOM 5002 C CA . ARG B 1 144 ? 6.328 -28.859 -6.457 1 96.19 144 ARG B CA 1
ATOM 5003 C C . ARG B 1 144 ? 7.797 -28.672 -6.098 1 96.19 144 ARG B C 1
ATOM 5005 O O . ARG B 1 144 ? 8.68 -29.016 -6.875 1 96.19 144 ARG B O 1
ATOM 5012 N N . ASP B 1 145 ? 8.07 -28 -5.031 1 95.81 145 ASP B N 1
ATOM 5013 C CA . ASP B 1 145 ? 9.406 -27.969 -4.43 1 95.81 145 ASP B CA 1
ATOM 5014 C C . ASP B 1 145 ? 9.352 -28.375 -2.959 1 95.81 145 ASP B C 1
ATOM 5016 O O . ASP B 1 145 ? 8.477 -29.125 -2.545 1 95.81 145 ASP B O 1
ATOM 5020 N N . GLU B 1 146 ? 10.328 -27.969 -2.193 1 94.94 146 GLU B N 1
ATOM 5021 C CA . GLU B 1 146 ? 10.414 -28.406 -0.803 1 94.94 146 GLU B CA 1
ATOM 5022 C C . GLU B 1 146 ? 9.477 -27.594 0.089 1 94.94 146 GLU B C 1
ATOM 5024 O O . GLU B 1 146 ? 9.219 -27.969 1.234 1 94.94 146 GLU B O 1
ATOM 5029 N N . LYS B 1 147 ? 8.898 -26.547 -0.478 1 96.56 147 LYS B N 1
ATOM 5030 C CA . LYS B 1 147 ? 8.141 -25.641 0.382 1 96.56 147 LYS B CA 1
ATOM 5031 C C . LYS B 1 147 ? 6.707 -25.484 -0.117 1 96.56 147 LYS B C 1
ATOM 5033 O O . LYS B 1 147 ? 5.793 -25.25 0.673 1 96.56 147 LYS B O 1
ATOM 5038 N N . HIS B 1 148 ? 6.555 -25.562 -1.431 1 97.56 148 HIS B N 1
ATOM 5039 C CA . HIS B 1 148 ? 5.258 -25.234 -2.008 1 97.56 148 HIS B CA 1
ATOM 5040 C C . HIS B 1 148 ? 4.816 -26.281 -3.025 1 97.56 148 HIS B C 1
ATOM 5042 O O . HIS B 1 148 ? 5.652 -26.984 -3.586 1 97.56 148 HIS B O 1
ATOM 5048 N N . ILE B 1 149 ? 3.557 -26.422 -3.238 1 97.44 149 ILE B N 1
ATOM 5049 C CA . ILE B 1 149 ? 2.926 -27.219 -4.285 1 97.44 149 ILE B CA 1
ATOM 5050 C C . ILE B 1 149 ? 1.815 -26.406 -4.953 1 97.44 149 ILE B C 1
ATOM 5052 O O . ILE B 1 149 ? 1.053 -25.703 -4.273 1 97.44 149 ILE B O 1
ATOM 5056 N N . ALA B 1 150 ? 1.779 -26.391 -6.281 1 97.38 150 ALA B N 1
ATOM 5057 C CA . ALA B 1 150 ? 0.775 -25.641 -7.027 1 97.38 150 ALA B CA 1
ATOM 5058 C C . ALA B 1 150 ? -0.061 -26.562 -7.906 1 97.38 150 ALA B C 1
ATOM 5060 O O . ALA B 1 150 ? 0.424 -27.594 -8.367 1 97.38 150 ALA B O 1
ATOM 5061 N N . TYR B 1 151 ? -1.326 -26.172 -8.141 1 97.19 151 TYR B N 1
ATOM 5062 C CA . TYR B 1 151 ? -2.283 -27.031 -8.836 1 97.19 151 TYR B CA 1
ATOM 5063 C C . TYR B 1 151 ? -2.988 -26.266 -9.953 1 97.19 151 TYR B C 1
ATOM 5065 O O . TYR B 1 151 ? -2.842 -25.031 -10.062 1 97.19 151 TYR B O 1
ATOM 5073 N N . THR B 1 152 ? -3.801 -27.016 -10.742 1 96.06 152 THR B N 1
ATOM 5074 C CA . THR B 1 152 ? -4.562 -26.453 -11.844 1 96.06 152 THR B CA 1
ATOM 5075 C C . THR B 1 152 ? -5.836 -25.781 -11.336 1 96.06 152 THR B C 1
ATOM 5077 O O . THR B 1 152 ? -6.496 -25.047 -12.07 1 96.06 152 THR B O 1
ATOM 5080 N N . GLY B 1 153 ? -6.098 -26 -10.078 1 94.62 153 GLY B N 1
ATOM 5081 C CA . GLY B 1 153 ? -7.301 -25.438 -9.484 1 94.62 153 GLY B CA 1
ATOM 5082 C C . GLY B 1 153 ? -7.203 -25.297 -7.973 1 94.62 153 GLY B C 1
ATOM 5083 O O . GLY B 1 153 ? -6.16 -25.594 -7.383 1 94.62 153 GLY B O 1
ATOM 5084 N N . GLN B 1 154 ? -8.219 -24.781 -7.359 1 93.56 154 GLN B N 1
ATOM 5085 C CA . GLN B 1 154 ? -8.195 -24.5 -5.93 1 93.56 154 GLN B CA 1
ATOM 5086 C C . GLN B 1 154 ? -9.398 -25.125 -5.223 1 93.56 154 GLN B C 1
ATOM 5088 O O . GLN B 1 154 ? -10.516 -25.094 -5.738 1 93.56 154 GLN B O 1
ATOM 5093 N N . ARG B 1 155 ? -8.906 -25.609 -4.031 1 86.5 155 ARG B N 1
ATOM 5094 C CA . ARG B 1 155 ? -9.945 -26.078 -3.127 1 86.5 155 ARG B CA 1
ATOM 5095 C C . ARG B 1 155 ? -10.43 -24.938 -2.225 1 86.5 155 ARG B C 1
ATOM 5097 O O . ARG B 1 155 ? -9.68 -24.016 -1.919 1 86.5 155 ARG B O 1
ATOM 5104 N N . GLY B 1 156 ? -11.609 -24.609 -1.886 1 85.44 156 GLY B N 1
ATOM 5105 C CA . GLY B 1 156 ? -12.258 -23.578 -1.104 1 85.44 156 GLY B CA 1
ATOM 5106 C C . GLY B 1 156 ? -12.43 -23.953 0.356 1 85.44 156 GLY B C 1
ATOM 5107 O O . GLY B 1 156 ? -13.422 -23.562 0.985 1 85.44 156 GLY B O 1
ATOM 5108 N N . VAL B 1 157 ? -11.367 -24.672 1.024 1 90.75 157 VAL B N 1
ATOM 5109 C CA . VAL B 1 157 ? -11.531 -25.172 2.385 1 90.75 157 VAL B CA 1
ATOM 5110 C C . VAL B 1 157 ? -10.969 -24.156 3.379 1 90.75 157 VAL B C 1
ATOM 5112 O O . VAL B 1 157 ? -11.703 -23.641 4.223 1 90.75 157 VAL B O 1
ATOM 5115 N N . MET B 1 158 ? -9.742 -23.922 3.346 1 97.25 158 MET B N 1
ATOM 5116 C CA . MET B 1 158 ? -9.031 -22.906 4.113 1 97.25 158 MET B CA 1
ATOM 5117 C C . MET B 1 158 ? -8.219 -22 3.191 1 97.25 158 MET B C 1
ATOM 5119 O O . MET B 1 158 ? -7.418 -22.484 2.389 1 97.25 158 MET B O 1
ATOM 5123 N N . LEU B 1 159 ? -8.438 -20.703 3.277 1 98.31 159 LEU B N 1
ATOM 5124 C CA . LEU B 1 159 ? -7.781 -19.719 2.432 1 98.31 159 LEU B CA 1
ATOM 5125 C C . LEU B 1 159 ? -6.922 -18.766 3.268 1 98.31 159 LEU B C 1
ATOM 5127 O O . LEU B 1 159 ? -7.391 -18.219 4.262 1 98.31 159 LEU B O 1
ATOM 5131 N N . TYR B 1 160 ? -5.715 -18.641 2.875 1 98.56 160 TYR B N 1
ATOM 5132 C CA . TYR B 1 160 ? -4.805 -17.688 3.508 1 98.56 160 TYR B CA 1
ATOM 5133 C C . TYR B 1 160 ? -4.59 -16.469 2.619 1 98.56 160 TYR B C 1
ATOM 5135 O O . TYR B 1 160 ? -4.316 -16.609 1.425 1 98.56 160 TYR B O 1
ATOM 5143 N N . TYR B 1 161 ? -4.715 -15.305 3.189 1 98.38 161 TYR B N 1
ATOM 5144 C CA . TYR B 1 161 ? -4.363 -14.047 2.537 1 98.38 161 TYR B CA 1
ATOM 5145 C C . TYR B 1 161 ? -3.541 -13.164 3.467 1 98.38 161 TYR B C 1
ATOM 5147 O O . TYR B 1 161 ? -3.902 -12.969 4.633 1 98.38 161 TYR B O 1
ATOM 5155 N N . HIS B 1 162 ? -2.434 -12.688 2.986 1 96.5 162 HIS B N 1
ATOM 5156 C CA . HIS B 1 162 ? -1.879 -11.5 3.625 1 96.5 162 HIS B CA 1
ATOM 5157 C C . HIS B 1 162 ? -2.721 -10.266 3.318 1 96.5 162 HIS B C 1
ATOM 5159 O O . HIS B 1 162 ? -3.193 -10.094 2.193 1 96.5 162 HIS B O 1
ATOM 5165 N N . ARG B 1 163 ? -2.881 -9.43 4.219 1 93.94 163 ARG B N 1
ATOM 5166 C CA . ARG B 1 163 ? -3.705 -8.227 4.098 1 93.94 163 ARG B CA 1
ATOM 5167 C C . ARG B 1 163 ? -3.33 -7.43 2.852 1 93.94 163 ARG B C 1
ATOM 5169 O O . ARG B 1 163 ? -4.199 -6.863 2.186 1 93.94 163 ARG B O 1
ATOM 5176 N N . SER B 1 164 ? -2.043 -7.414 2.463 1 90.94 164 SER B N 1
ATOM 5177 C CA . SER B 1 164 ? -1.559 -6.633 1.329 1 90.94 164 SER B CA 1
ATOM 5178 C C . SER B 1 164 ? -2.191 -7.102 0.024 1 90.94 164 SER B C 1
ATOM 5180 O O . SER B 1 164 ? -2.432 -6.297 -0.879 1 90.94 164 SER B O 1
ATOM 5182 N N . ALA B 1 165 ? -2.479 -8.383 -0.084 1 96.56 165 ALA B N 1
ATOM 5183 C CA . ALA B 1 165 ? -3.129 -8.898 -1.287 1 96.56 165 ALA B CA 1
ATOM 5184 C C . ALA B 1 165 ? -4.551 -8.359 -1.414 1 96.56 165 ALA B C 1
ATOM 5186 O O . ALA B 1 165 ? -4.973 -7.949 -2.498 1 96.56 165 ALA B O 1
ATOM 5187 N N . ILE B 1 166 ? -5.234 -8.312 -0.262 1 96.88 166 ILE B N 1
ATOM 5188 C CA . ILE B 1 166 ? -6.613 -7.832 -0.241 1 96.88 166 ILE B CA 1
ATOM 5189 C C . ILE B 1 166 ? -6.637 -6.332 -0.521 1 96.88 166 ILE B C 1
ATOM 5191 O O . ILE B 1 166 ? -7.512 -5.844 -1.244 1 96.88 166 ILE B O 1
ATOM 5195 N N . GLU B 1 167 ? -5.711 -5.652 -0.017 1 89.56 167 GLU B N 1
ATOM 5196 C CA . GLU B 1 167 ? -5.621 -4.211 -0.238 1 89.56 167 GLU B CA 1
ATOM 5197 C C . GLU B 1 167 ? -5.367 -3.893 -1.708 1 89.56 167 GLU B C 1
ATOM 5199 O O . GLU B 1 167 ? -5.793 -2.848 -2.203 1 89.56 167 GLU B O 1
ATOM 5204 N N . ARG B 1 168 ? -4.789 -4.832 -2.369 1 90.62 168 ARG B N 1
ATOM 5205 C CA . ARG B 1 168 ? -4.422 -4.605 -3.762 1 90.62 168 ARG B CA 1
ATOM 5206 C C . ARG B 1 168 ? -5.582 -4.934 -4.695 1 90.62 168 ARG B C 1
ATOM 5208 O O . ARG B 1 168 ? -5.848 -4.199 -5.648 1 90.62 168 ARG B O 1
ATOM 5215 N N . VAL B 1 169 ? -6.301 -6.066 -4.398 1 95.81 169 VAL B N 1
ATOM 5216 C CA . VAL B 1 169 ? -7.246 -6.512 -5.414 1 95.81 169 VAL B CA 1
ATOM 5217 C C . VAL B 1 169 ? -8.656 -6.566 -4.82 1 95.81 169 VAL B C 1
ATOM 5219 O O . VAL B 1 169 ? -9.625 -6.852 -5.527 1 95.81 169 VAL B O 1
ATOM 5222 N N . GLY B 1 170 ? -8.82 -6.344 -3.611 1 95.44 170 GLY B N 1
ATOM 5223 C CA . GLY B 1 170 ? -10.117 -6.445 -2.963 1 95.44 170 GLY B CA 1
ATOM 5224 C C . GLY B 1 170 ? -10.461 -7.859 -2.529 1 95.44 170 GLY B C 1
ATOM 5225 O O . GLY B 1 170 ? -9.57 -8.695 -2.369 1 95.44 170 GLY B O 1
ATOM 5226 N N . GLY B 1 171 ? -11.766 -8.086 -2.254 1 97.38 171 GLY B N 1
ATOM 5227 C CA . GLY B 1 171 ? -12.219 -9.367 -1.723 1 97.38 171 GLY B CA 1
ATOM 5228 C C . GLY B 1 171 ? -12.914 -10.234 -2.758 1 97.38 171 GLY B C 1
ATOM 5229 O O . GLY B 1 171 ? -12.461 -10.32 -3.902 1 97.38 171 GLY B O 1
ATOM 5230 N N . PHE B 1 172 ? -13.891 -10.984 -2.275 1 97.62 172 PHE B N 1
ATOM 5231 C CA . PHE B 1 172 ? -14.664 -11.867 -3.141 1 97.62 172 PHE B CA 1
ATOM 5232 C C . PHE B 1 172 ? -15.672 -11.07 -3.963 1 97.62 172 PHE B C 1
ATOM 5234 O O . PHE B 1 172 ? -16.406 -10.242 -3.42 1 97.62 172 PHE B O 1
ATOM 5241 N N . ASP B 1 173 ? -15.727 -11.32 -5.211 1 95.19 173 ASP B N 1
ATOM 5242 C CA . ASP B 1 173 ? -16.578 -10.539 -6.109 1 95.19 173 ASP B CA 1
ATOM 5243 C C . ASP B 1 173 ? -18.031 -10.977 -6.012 1 95.19 173 ASP B C 1
ATOM 5245 O O . ASP B 1 173 ? -18.344 -12.148 -6.23 1 95.19 173 ASP B O 1
ATOM 5249 N N . PRO B 1 174 ? -18.938 -10.086 -5.805 1 91.38 174 PRO B N 1
ATOM 5250 C CA . PRO B 1 174 ? -20.344 -10.422 -5.652 1 91.38 174 PRO B CA 1
ATOM 5251 C C . PRO B 1 174 ? -20.969 -10.984 -6.934 1 91.38 174 PRO B C 1
ATOM 5253 O O . PRO B 1 174 ? -22.062 -11.531 -6.898 1 91.38 174 PRO B O 1
ATOM 5256 N N . VAL B 1 175 ? -20.312 -10.898 -8.047 1 91.56 175 VAL B N 1
ATOM 5257 C CA . VAL B 1 175 ? -20.828 -11.414 -9.305 1 91.56 175 VAL B CA 1
ATOM 5258 C C . VAL B 1 175 ? -21.078 -12.914 -9.195 1 91.56 175 VAL B C 1
ATOM 5260 O O . VAL B 1 175 ? -21.891 -13.477 -9.922 1 91.56 175 VAL B O 1
ATOM 5263 N N . TYR B 1 176 ? -20.438 -13.547 -8.195 1 93.5 176 TYR B N 1
ATOM 5264 C CA . TYR B 1 176 ? -20.531 -15 -8.039 1 93.5 176 TYR B CA 1
ATOM 5265 C C . TYR B 1 176 ? -21.688 -15.359 -7.113 1 93.5 176 TYR B C 1
ATOM 5267 O O . TYR B 1 176 ? -21.938 -16.547 -6.855 1 93.5 176 TYR B O 1
ATOM 5275 N N . GLY B 1 177 ? -22.375 -14.383 -6.566 1 85.44 177 GLY B N 1
ATOM 5276 C CA . GLY B 1 177 ? -23.594 -14.586 -5.809 1 85.44 177 GLY B CA 1
ATOM 5277 C C . GLY B 1 177 ? -23.406 -15.469 -4.594 1 85.44 177 GLY B C 1
ATOM 5278 O O . GLY B 1 177 ? -22.594 -15.172 -3.719 1 85.44 177 GLY B O 1
ATOM 5279 N N . ARG B 1 178 ? -24.031 -16.641 -4.664 1 85.25 178 ARG B N 1
ATOM 5280 C CA . ARG B 1 178 ? -24.062 -17.516 -3.494 1 85.25 178 ARG B CA 1
ATOM 5281 C C . ARG B 1 178 ? -22.797 -18.375 -3.434 1 85.25 178 ARG B C 1
ATOM 5283 O O . ARG B 1 178 ? -22.578 -19.078 -2.447 1 85.25 178 ARG B O 1
ATOM 5290 N N . GLY B 1 179 ? -22.078 -18.312 -4.547 1 85.19 179 GLY B N 1
ATOM 5291 C CA . GLY B 1 179 ? -20.797 -18.984 -4.441 1 85.19 179 GLY B CA 1
ATOM 5292 C C . GLY B 1 179 ? -20.453 -19.812 -5.664 1 85.19 179 GLY B C 1
ATOM 5293 O O . GLY B 1 179 ? -21.094 -19.672 -6.715 1 85.19 179 GLY B O 1
ATOM 5294 N N . MET B 1 180 ? -19.438 -20.516 -5.527 1 88.56 180 MET B N 1
ATOM 5295 C CA . MET B 1 180 ? -18.828 -21.344 -6.57 1 88.56 180 MET B CA 1
ATOM 5296 C C . MET B 1 180 ? -17.922 -20.516 -7.473 1 88.56 180 MET B C 1
ATOM 5298 O O . MET B 1 180 ? -18.406 -19.719 -8.289 1 88.56 180 MET B O 1
ATOM 5302 N N . TYR B 1 181 ? -16.672 -20.688 -7.383 1 93.62 181 TYR B N 1
ATOM 5303 C CA . TYR B 1 181 ? -15.625 -20.094 -8.211 1 93.62 181 TYR B CA 1
ATOM 5304 C C . TYR B 1 181 ? -15.148 -18.781 -7.617 1 93.62 181 TYR B C 1
ATOM 5306 O O . TYR B 1 181 ? -14.195 -18.172 -8.125 1 93.62 181 TYR B O 1
ATOM 5314 N N . GLU B 1 182 ? -15.836 -18.25 -6.559 1 95.06 182 GLU B N 1
ATOM 5315 C CA . GLU B 1 182 ? -15.453 -16.969 -5.961 1 95.06 182 GLU B CA 1
ATOM 5316 C C . GLU B 1 182 ? -14.023 -17.016 -5.418 1 95.06 182 GLU B C 1
ATOM 5318 O O . GLU B 1 182 ? -13.273 -16.047 -5.523 1 95.06 182 GLU B O 1
ATOM 5323 N N . HIS B 1 183 ? -13.648 -18.109 -4.758 1 95.94 183 HIS B N 1
ATOM 5324 C CA . HIS B 1 183 ? -12.328 -18.203 -4.16 1 95.94 183 HIS B CA 1
ATOM 5325 C C . HIS B 1 183 ? -11.25 -18.391 -5.227 1 95.94 183 HIS B C 1
ATOM 5327 O O . HIS B 1 183 ? -10.156 -17.844 -5.113 1 95.94 183 HIS B O 1
ATOM 5333 N N . SER B 1 184 ? -11.602 -19.188 -6.262 1 96.69 184 SER B N 1
ATOM 5334 C CA . SER B 1 184 ? -10.68 -19.359 -7.379 1 96.69 184 SER B CA 1
ATOM 5335 C C . SER B 1 184 ? -10.453 -18.047 -8.117 1 96.69 184 SER B C 1
ATOM 5337 O O . SER B 1 184 ? -9.336 -17.75 -8.539 1 96.69 184 SER B O 1
ATOM 5339 N N . ASP B 1 185 ? -11.5 -17.297 -8.289 1 97.44 185 ASP B N 1
ATOM 5340 C CA . ASP B 1 185 ? -11.414 -16.016 -8.953 1 97.44 185 ASP B CA 1
ATOM 5341 C C . ASP B 1 185 ? -10.508 -15.055 -8.18 1 97.44 185 ASP B C 1
ATOM 5343 O O . ASP B 1 185 ? -9.68 -14.359 -8.773 1 97.44 185 ASP B O 1
ATOM 5347 N N . LEU B 1 186 ? -10.68 -14.977 -6.906 1 98.06 186 LEU B N 1
ATOM 5348 C CA . LEU B 1 186 ? -9.844 -14.094 -6.098 1 98.06 186 LEU B CA 1
ATOM 5349 C C . LEU B 1 186 ? -8.375 -14.492 -6.199 1 98.06 186 LEU B C 1
ATOM 5351 O O . LEU B 1 186 ? -7.5 -13.633 -6.336 1 98.06 186 LEU B O 1
ATOM 5355 N N . ALA B 1 187 ? -8.117 -15.758 -6.164 1 98.19 187 ALA B N 1
ATOM 5356 C CA . ALA B 1 187 ? -6.75 -16.25 -6.316 1 98.19 187 ALA B CA 1
ATOM 5357 C C . ALA B 1 187 ? -6.16 -15.836 -7.664 1 98.19 187 ALA B C 1
ATOM 5359 O O . ALA B 1 187 ? -5.004 -15.414 -7.738 1 98.19 187 ALA B O 1
ATOM 5360 N N . LEU B 1 188 ? -6.957 -15.93 -8.703 1 97.5 188 LEU B N 1
ATOM 5361 C CA . LEU B 1 188 ? -6.516 -15.547 -10.039 1 97.5 188 LEU B CA 1
ATOM 5362 C C . LEU B 1 188 ? -6.215 -14.055 -10.109 1 97.5 188 LEU B C 1
ATOM 5364 O O . LEU B 1 188 ? -5.203 -13.648 -10.68 1 97.5 188 LEU B O 1
ATOM 5368 N N . ARG B 1 189 ? -7.094 -13.289 -9.539 1 97.69 189 ARG B N 1
ATOM 5369 C CA . ARG B 1 189 ? -6.883 -11.852 -9.555 1 97.69 189 ARG B CA 1
ATOM 5370 C C . ARG B 1 189 ? -5.586 -11.477 -8.844 1 97.69 189 ARG B C 1
ATOM 5372 O O . ARG B 1 189 ? -4.836 -10.625 -9.312 1 97.69 189 ARG B O 1
ATOM 5379 N N . ILE B 1 190 ? -5.312 -12.102 -7.738 1 98.06 190 ILE B N 1
ATOM 5380 C CA . ILE B 1 190 ? -4.086 -11.867 -6.984 1 98.06 190 ILE B CA 1
ATOM 5381 C C . ILE B 1 190 ? -2.877 -12.25 -7.832 1 98.06 190 ILE B C 1
ATOM 5383 O O . ILE B 1 190 ? -1.899 -11.508 -7.906 1 98.06 190 ILE B O 1
ATOM 5387 N N . HIS B 1 191 ? -2.963 -13.367 -8.461 1 98.19 191 HIS B N 1
ATOM 5388 C CA . HIS B 1 191 ? -1.877 -13.852 -9.305 1 98.19 191 HIS B CA 1
ATOM 5389 C C . HIS B 1 191 ? -1.689 -12.953 -10.523 1 98.19 191 HIS B C 1
ATOM 5391 O O . HIS B 1 191 ? -0.562 -12.578 -10.859 1 98.19 191 HIS B O 1
ATOM 5397 N N . ASN B 1 192 ? -2.775 -12.602 -11.172 1 96.75 192 ASN B N 1
ATOM 5398 C CA . ASN B 1 192 ? -2.723 -11.758 -12.359 1 96.75 192 ASN B CA 1
ATOM 5399 C C . ASN B 1 192 ? -2.154 -10.375 -12.039 1 96.75 192 ASN B C 1
ATOM 5401 O O . ASN B 1 192 ? -1.566 -9.727 -12.906 1 96.75 192 ASN B O 1
ATOM 5405 N N . ALA B 1 193 ? -2.275 -10.039 -10.797 1 95.25 193 ALA B N 1
ATOM 5406 C CA . ALA B 1 193 ? -1.759 -8.742 -10.359 1 95.25 193 ALA B CA 1
ATOM 5407 C C . ALA B 1 193 ? -0.259 -8.812 -10.094 1 95.25 193 ALA B C 1
ATOM 5409 O O . ALA B 1 193 ? 0.355 -7.812 -9.695 1 95.25 193 ALA B O 1
ATOM 5410 N N . GLY B 1 194 ? 0.286 -9.953 -10.258 1 96.12 194 GLY B N 1
ATOM 5411 C CA . GLY B 1 194 ? 1.725 -10.102 -10.117 1 96.12 194 GLY B CA 1
ATOM 5412 C C . GLY B 1 194 ? 2.162 -10.297 -8.672 1 96.12 194 GLY B C 1
ATOM 5413 O O . GLY B 1 194 ? 3.291 -9.953 -8.312 1 96.12 194 GLY B O 1
ATOM 5414 N N . LEU B 1 195 ? 1.298 -10.875 -7.805 1 96.38 195 LEU B N 1
ATOM 5415 C CA . LEU B 1 195 ? 1.597 -10.891 -6.375 1 96.38 195 LEU B CA 1
ATOM 5416 C C . LEU B 1 195 ? 2.037 -12.281 -5.926 1 96.38 195 LEU B C 1
ATOM 5418 O O . LEU B 1 195 ? 2.619 -12.438 -4.852 1 96.38 195 LEU B O 1
ATOM 5422 N N . THR B 1 196 ? 1.706 -13.312 -6.707 1 98.25 196 THR B N 1
ATOM 5423 C CA . THR B 1 196 ? 2.076 -14.664 -6.312 1 98.25 196 THR B CA 1
ATOM 5424 C C . THR B 1 196 ? 2.764 -15.398 -7.461 1 98.25 196 THR B C 1
ATOM 5426 O O . THR B 1 196 ? 2.551 -15.062 -8.633 1 98.25 196 THR B O 1
ATOM 5429 N N . SER B 1 197 ? 3.502 -16.422 -7.121 1 97.75 197 SER B N 1
ATOM 5430 C CA . SER B 1 197 ? 4.184 -17.266 -8.102 1 97.75 197 SER B CA 1
ATOM 5431 C C . SER B 1 197 ? 3.188 -18.109 -8.891 1 97.75 197 SER B C 1
ATOM 5433 O O . SER B 1 197 ? 3.395 -18.375 -10.078 1 97.75 197 SER B O 1
ATOM 5435 N N . TRP B 1 198 ? 2.168 -18.516 -8.156 1 97.44 198 TRP B N 1
ATOM 5436 C CA . TRP B 1 198 ? 1.144 -19.391 -8.719 1 97.44 198 TRP B CA 1
ATOM 5437 C C . TRP B 1 198 ? -0.251 -18.922 -8.32 1 97.44 198 TRP B C 1
ATOM 5439 O O . TRP B 1 198 ? -0.43 -18.312 -7.266 1 97.44 198 TRP B O 1
ATOM 5449 N N . ALA B 1 199 ? -1.214 -19.281 -9.18 1 96.88 199 ALA B N 1
ATOM 5450 C CA . ALA B 1 199 ? -2.584 -18.891 -8.859 1 96.88 199 ALA B CA 1
ATOM 5451 C C . ALA B 1 199 ? -3.127 -19.703 -7.688 1 96.88 199 ALA B C 1
ATOM 5453 O O . ALA B 1 199 ? -3.797 -19.156 -6.809 1 96.88 199 ALA B O 1
ATOM 5454 N N . TYR B 1 200 ? -2.859 -21.016 -7.766 1 97.81 200 TYR B N 1
ATOM 5455 C CA . TYR B 1 200 ? -3.396 -21.938 -6.777 1 97.81 200 TYR B CA 1
ATOM 5456 C C . TYR B 1 200 ? -2.283 -22.766 -6.141 1 97.81 200 TYR B C 1
ATOM 5458 O O . TYR B 1 200 ? -1.766 -23.703 -6.75 1 97.81 200 TYR B O 1
ATOM 5466 N N . ALA B 1 201 ? -1.923 -22.391 -4.945 1 98.19 201 ALA B N 1
ATOM 5467 C CA . ALA B 1 201 ? -0.794 -23.094 -4.324 1 98.19 201 ALA B CA 1
ATOM 5468 C C . ALA B 1 201 ? -1.039 -23.312 -2.836 1 98.19 201 ALA B C 1
ATOM 5470 O O . ALA B 1 201 ? -1.912 -22.672 -2.24 1 98.19 201 ALA B O 1
ATOM 5471 N N . ASP B 1 202 ? -0.362 -24.312 -2.268 1 98.38 202 ASP B N 1
ATOM 5472 C CA . ASP B 1 202 ? -0.355 -24.672 -0.856 1 98.38 202 ASP B CA 1
ATOM 5473 C C . ASP B 1 202 ? 1.07 -24.891 -0.354 1 98.38 202 ASP B C 1
ATOM 5475 O O . ASP B 1 202 ? 2.018 -24.906 -1.142 1 98.38 202 ASP B O 1
ATOM 5479 N N . VAL B 1 203 ? 1.198 -24.984 0.935 1 98 203 VAL B N 1
ATOM 5480 C CA . VAL B 1 203 ? 2.473 -25.375 1.521 1 98 203 VAL B CA 1
ATOM 5481 C C . VAL B 1 203 ? 2.617 -26.906 1.457 1 98 203 VAL B C 1
ATOM 5483 O O . VAL B 1 203 ? 1.624 -27.625 1.51 1 98 203 VAL B O 1
ATOM 5486 N N . ILE B 1 204 ? 3.848 -27.359 1.336 1 96 204 ILE B N 1
ATOM 5487 C CA . ILE B 1 204 ? 4.098 -28.797 1.335 1 96 204 ILE B CA 1
ATOM 5488 C C . ILE B 1 204 ? 3.752 -29.375 2.703 1 96 204 ILE B C 1
ATOM 5490 O O . ILE B 1 204 ? 4.062 -28.781 3.736 1 96 204 ILE B O 1
ATOM 5494 N N . GLY B 1 205 ? 3.115 -30.516 2.713 1 95.44 205 GLY B N 1
ATOM 5495 C CA . GLY B 1 205 ? 2.812 -31.219 3.953 1 95.44 205 GLY B CA 1
ATOM 5496 C C . GLY B 1 205 ? 1.582 -30.672 4.656 1 95.44 205 GLY B C 1
ATOM 5497 O O . GLY B 1 205 ? 1.356 -30.969 5.832 1 95.44 205 GLY B O 1
ATOM 5498 N N . SER B 1 206 ? 0.786 -29.891 3.949 1 96.38 206 SER B N 1
ATOM 5499 C CA . SER B 1 206 ? -0.376 -29.266 4.57 1 96.38 206 SER B CA 1
ATOM 5500 C C . SER B 1 206 ? -1.356 -30.312 5.094 1 96.38 206 SER B C 1
ATOM 5502 O O . SER B 1 206 ? -2.123 -30.031 6.02 1 96.38 206 SER B O 1
ATOM 5504 N N . GLU B 1 207 ? -1.341 -31.547 4.582 1 94.19 207 GLU B N 1
ATOM 5505 C CA . GLU B 1 207 ? -2.223 -32.625 5.031 1 94.19 207 GLU B CA 1
ATOM 5506 C C . GLU B 1 207 ? -1.926 -33.031 6.477 1 94.19 207 GLU B C 1
ATOM 5508 O O . GLU B 1 207 ? -2.766 -33.625 7.145 1 94.19 207 GLU B O 1
ATOM 5513 N N . LYS B 1 208 ? -0.776 -32.688 6.926 1 96.12 208 LYS B N 1
ATOM 5514 C CA . LYS B 1 208 ? -0.398 -32.969 8.312 1 96.12 208 LYS B CA 1
ATOM 5515 C C . LYS B 1 208 ? -0.769 -31.812 9.227 1 96.12 208 LYS B C 1
ATOM 5517 O O . LYS B 1 208 ? -0.632 -31.906 10.445 1 96.12 208 LYS B O 1
ATOM 5522 N N . LEU B 1 209 ? -1.204 -30.734 8.672 1 96.94 209 LEU B N 1
ATOM 5523 C CA . LEU B 1 209 ? -1.494 -29.516 9.438 1 96.94 209 LEU B CA 1
ATOM 5524 C C . LEU B 1 209 ? -2.998 -29.281 9.539 1 96.94 209 LEU B C 1
ATOM 5526 O O . LEU B 1 209 ? -3.479 -28.719 10.523 1 96.94 209 LEU B O 1
ATOM 5530 N N . ILE B 1 210 ? -3.744 -29.656 8.5 1 96.56 210 ILE B N 1
ATOM 5531 C CA . ILE B 1 210 ? -5.148 -29.297 8.359 1 96.56 210 ILE B CA 1
ATOM 5532 C C . ILE B 1 210 ? -5.973 -30.531 7.992 1 96.56 210 ILE B C 1
ATOM 5534 O O . ILE B 1 210 ? -5.535 -31.359 7.188 1 96.56 210 ILE B O 1
ATOM 5538 N N . TYR B 1 211 ? -7.129 -30.656 8.594 1 95.5 211 TYR B N 1
ATOM 5539 C CA . TYR B 1 211 ? -8.094 -31.703 8.305 1 95.5 211 TYR B CA 1
ATOM 5540 C C . TYR B 1 211 ? -9.383 -31.125 7.738 1 95.5 211 TYR B C 1
ATOM 5542 O O . TYR B 1 211 ? -9.898 -30.125 8.242 1 95.5 211 TYR B O 1
ATOM 5550 N N . SER B 1 212 ? -9.844 -31.703 6.668 1 93.62 212 SER B N 1
ATOM 5551 C CA . SER B 1 212 ? -11.094 -31.297 6.027 1 93.62 212 SER B CA 1
ATOM 5552 C C . SER B 1 212 ? -12.07 -32.469 5.93 1 93.62 212 SER B C 1
ATOM 5554 O O . SER B 1 212 ? -11.727 -33.531 5.426 1 93.62 212 SER B O 1
ATOM 5556 N N . LEU B 1 213 ? -13.305 -32.219 6.332 1 89.56 213 LEU B N 1
ATOM 5557 C CA . LEU B 1 213 ? -14.344 -33.25 6.215 1 89.56 213 LEU B CA 1
ATOM 5558 C C . LEU B 1 213 ? -14.672 -33.531 4.754 1 89.56 213 LEU B C 1
ATOM 5560 O O . LEU B 1 213 ? -15 -34.656 4.391 1 89.56 213 LEU B O 1
ATOM 5564 N N . ASP B 1 214 ? -14.555 -32.531 3.922 1 84.5 214 ASP B N 1
ATOM 5565 C CA . ASP B 1 214 ? -14.812 -32.688 2.494 1 84.5 214 ASP B CA 1
ATOM 5566 C C . ASP B 1 214 ? -13.82 -33.656 1.862 1 84.5 214 ASP B C 1
ATOM 5568 O O . ASP B 1 214 ? -14.203 -34.5 1.063 1 84.5 214 ASP B O 1
ATOM 5572 N N . GLU B 1 215 ? -12.594 -33.531 2.217 1 86 215 GLU B N 1
ATOM 5573 C CA . GLU B 1 215 ? -11.555 -34.406 1.682 1 86 215 GLU B CA 1
ATOM 5574 C C . GLU B 1 215 ? -11.805 -35.875 2.053 1 86 215 GLU B C 1
ATOM 5576 O O . GLU B 1 215 ? -11.477 -36.781 1.284 1 86 215 GLU B O 1
ATOM 5581 N N . HIS B 1 216 ? -12.492 -36 3.168 1 82.81 216 HIS B N 1
ATOM 5582 C CA . HIS B 1 216 ? -12.711 -37.344 3.686 1 82.81 216 HIS B CA 1
ATOM 5583 C C . HIS B 1 216 ? -14.172 -37.781 3.529 1 82.81 216 HIS B C 1
ATOM 5585 O O . HIS B 1 216 ? -14.594 -38.781 4.094 1 82.81 216 HIS B O 1
ATOM 5591 N N . GLU B 1 217 ? -14.992 -37 2.76 1 78.38 217 GLU B N 1
ATOM 5592 C CA . GLU B 1 217 ? -16.391 -37.281 2.434 1 78.38 217 GLU B CA 1
ATOM 5593 C C . GLU B 1 217 ? -17.203 -37.531 3.693 1 78.38 217 GLU B C 1
ATOM 5595 O O . GLU B 1 217 ? -18.016 -38.469 3.73 1 78.38 217 GLU B O 1
ATOM 5600 N N . SER B 1 218 ? -17.016 -36.812 4.668 1 75.44 218 SER B N 1
ATOM 5601 C CA . SER B 1 218 ? -17.672 -37.062 5.953 1 75.44 218 SER B CA 1
ATOM 5602 C C . SER B 1 218 ? -18.734 -36 6.242 1 75.44 218 SER B C 1
ATOM 5604 O O . SER B 1 218 ? -19.047 -35.719 7.402 1 75.44 218 SER B O 1
ATOM 5606 N N . VAL B 1 219 ? -19.125 -35.25 5.199 1 71.81 219 VAL B N 1
ATOM 5607 C CA . VAL B 1 219 ? -20.125 -34.219 5.453 1 71.81 219 VAL B CA 1
ATOM 5608 C C . VAL B 1 219 ? -21 -34.031 4.207 1 71.81 219 VAL B C 1
ATOM 5610 O O . VAL B 1 219 ? -20.531 -34.219 3.084 1 71.81 219 VAL B O 1
ATOM 5613 N N . GLU B 1 220 ? -22.297 -33.719 4.508 1 65.25 220 GLU B N 1
ATOM 5614 C CA . GLU B 1 220 ? -23.219 -33.406 3.42 1 65.25 220 GLU B CA 1
ATOM 5615 C C . GLU B 1 220 ? -23.031 -31.969 2.941 1 65.25 220 GLU B C 1
ATOM 5617 O O . GLU B 1 220 ? -22.734 -31.078 3.736 1 65.25 220 GLU B O 1
ATOM 5622 N N . ARG B 1 221 ? -23.344 -31.891 1.689 1 63.5 221 ARG B N 1
ATOM 5623 C CA . ARG B 1 221 ? -23.219 -30.562 1.102 1 63.5 221 ARG B CA 1
ATOM 5624 C C . ARG B 1 221 ? -24.406 -29.688 1.483 1 63.5 221 ARG B C 1
ATOM 5626 O O . ARG B 1 221 ? -25.547 -30.172 1.562 1 63.5 221 ARG B O 1
ATOM 5633 N N . SER B 1 222 ? -24.141 -28.422 1.762 1 59.97 222 SER B N 1
ATOM 5634 C CA . SER B 1 222 ? -25.141 -27.469 2.238 1 59.97 222 SER B CA 1
ATOM 5635 C C . SER B 1 222 ? -26 -26.938 1.09 1 59.97 222 SER B C 1
ATOM 5637 O O . SER B 1 222 ? -27.156 -26.594 1.281 1 59.97 222 SER B O 1
ATOM 5639 N N . VAL B 1 223 ? -25.516 -26.891 -0.186 1 63.03 223 VAL B N 1
ATOM 5640 C CA . VAL B 1 223 ? -26.266 -26.297 -1.293 1 63.03 223 VAL B CA 1
ATOM 5641 C C . VAL B 1 223 ? -26.938 -27.391 -2.107 1 63.03 223 VAL B C 1
ATOM 5643 O O . VAL B 1 223 ? -26.281 -28.344 -2.541 1 63.03 223 VAL B O 1
ATOM 5646 N N . PRO B 1 224 ? -28.266 -27.156 -2.312 1 67.62 224 PRO B N 1
ATOM 5647 C CA . PRO B 1 224 ? -29 -28.156 -3.111 1 67.62 224 PRO B CA 1
ATOM 5648 C C . PRO B 1 224 ? -28.438 -28.281 -4.527 1 67.62 224 PRO B C 1
ATOM 5650 O O . PRO B 1 224 ? -27.984 -27.297 -5.113 1 67.62 224 PRO B O 1
ATOM 5653 N N . LYS B 1 225 ? -28.594 -29.438 -5.168 1 72.88 225 LYS B N 1
ATOM 5654 C CA . LYS B 1 225 ? -27.938 -29.828 -6.418 1 72.88 225 LYS B CA 1
ATOM 5655 C C . LYS B 1 225 ? -28.438 -28.969 -7.578 1 72.88 225 LYS B C 1
ATOM 5657 O O . LYS B 1 225 ? -27.625 -28.453 -8.352 1 72.88 225 LYS B O 1
ATOM 5662 N N . PRO B 1 226 ? -29.734 -28.781 -7.703 1 70.75 226 PRO B N 1
ATOM 5663 C CA . PRO B 1 226 ? -30.172 -28 -8.867 1 70.75 226 PRO B CA 1
ATOM 5664 C C . PRO B 1 226 ? -29.672 -26.562 -8.836 1 70.75 226 PRO B C 1
ATOM 5666 O O . PRO B 1 226 ? -29.297 -26 -9.875 1 70.75 226 PRO B O 1
ATOM 5669 N N . GLU B 1 227 ? -29.719 -25.969 -7.664 1 70.44 227 GLU B N 1
ATOM 5670 C CA . GLU B 1 227 ? -29.234 -24.594 -7.52 1 70.44 227 GLU B CA 1
ATOM 5671 C C . GLU B 1 227 ? -27.734 -24.484 -7.77 1 70.44 227 GLU B C 1
ATOM 5673 O O . GLU B 1 227 ? -27.281 -23.547 -8.414 1 70.44 227 GLU B O 1
ATOM 5678 N N . ARG B 1 228 ? -27.125 -25.469 -7.438 1 77.31 228 ARG B N 1
ATOM 5679 C CA . ARG B 1 228 ? -25.672 -25.516 -7.625 1 77.31 228 ARG B CA 1
ATOM 5680 C C . ARG B 1 228 ? -25.312 -25.609 -9.102 1 77.31 228 ARG B C 1
ATOM 5682 O O . ARG B 1 228 ? -24.406 -24.922 -9.57 1 77.31 228 ARG B O 1
ATOM 5689 N N . GLU B 1 229 ? -26.031 -26.375 -9.805 1 80.25 229 GLU B N 1
ATOM 5690 C CA . GLU B 1 229 ? -25.75 -26.594 -11.219 1 80.25 229 GLU B CA 1
ATOM 5691 C C . GLU B 1 229 ? -25.953 -25.312 -12.023 1 80.25 229 GLU B C 1
ATOM 5693 O O . GLU B 1 229 ? -25.156 -25 -12.914 1 80.25 229 GLU B O 1
ATOM 5698 N N . ARG B 1 230 ? -27.031 -24.656 -11.703 1 78.31 230 ARG B N 1
ATOM 5699 C CA . ARG B 1 230 ? -27.297 -23.391 -12.391 1 78.31 230 ARG B CA 1
ATOM 5700 C C . ARG B 1 230 ? -26.219 -22.359 -12.078 1 78.31 230 ARG B C 1
ATOM 5702 O O . ARG B 1 230 ? -25.734 -21.656 -12.977 1 78.31 230 ARG B O 1
ATOM 5709 N N . GLN B 1 231 ? -25.891 -22.281 -10.852 1 81.5 231 GLN B N 1
ATOM 5710 C CA . GLN B 1 231 ? -24.875 -21.328 -10.414 1 81.5 231 GLN B CA 1
ATOM 5711 C C . GLN B 1 231 ? -23.516 -21.641 -11.039 1 81.5 231 GLN B C 1
ATOM 5713 O O . GLN B 1 231 ? -22.812 -20.734 -11.492 1 81.5 231 GLN B O 1
ATOM 5718 N N . VAL B 1 232 ? -23.25 -22.859 -11.156 1 86.88 232 VAL B N 1
ATOM 5719 C CA . VAL B 1 232 ? -21.969 -23.297 -11.711 1 86.88 232 VAL B CA 1
ATOM 5720 C C . VAL B 1 232 ? -21.906 -22.953 -13.203 1 86.88 232 VAL B C 1
ATOM 5722 O O . VAL B 1 232 ? -20.891 -22.484 -13.695 1 86.88 232 VAL B O 1
ATOM 5725 N N . SER B 1 233 ? -23.031 -23.203 -13.844 1 87.31 233 SER B N 1
ATOM 5726 C CA . SER B 1 233 ? -23.062 -22.969 -15.281 1 87.31 233 SER B CA 1
ATOM 5727 C C . SER B 1 233 ? -22.812 -21.5 -15.602 1 87.31 233 SER B C 1
ATOM 5729 O O . SER B 1 233 ? -22.078 -21.172 -16.547 1 87.31 233 SER B O 1
ATOM 5731 N N . ASN B 1 234 ? -23.344 -20.688 -14.859 1 88.12 234 ASN B N 1
ATOM 5732 C CA . ASN B 1 234 ? -23.156 -19.25 -15.07 1 88.12 234 ASN B CA 1
ATOM 5733 C C . ASN B 1 234 ? -21.781 -18.797 -14.617 1 88.12 234 ASN B C 1
ATOM 5735 O O . ASN B 1 234 ? -21.078 -18.094 -15.359 1 88.12 234 ASN B O 1
ATOM 5739 N N . ASN B 1 235 ? -21.391 -19.172 -13.461 1 92.31 235 ASN B N 1
ATOM 5740 C CA . ASN B 1 235 ? -20.172 -18.672 -12.828 1 92.31 235 ASN B CA 1
ATOM 5741 C C . ASN B 1 235 ? -18.922 -19.172 -13.547 1 92.31 235 ASN B C 1
ATOM 5743 O O . ASN B 1 235 ? -17.906 -18.484 -13.594 1 92.31 235 ASN B O 1
ATOM 5747 N N . VAL B 1 236 ? -19.078 -20.328 -14.156 1 93.31 236 VAL B N 1
ATOM 5748 C CA . VAL B 1 236 ? -17.922 -20.891 -14.852 1 93.31 236 VAL B CA 1
ATOM 5749 C C . VAL B 1 236 ? -17.578 -20.016 -16.062 1 93.31 236 VAL B C 1
ATOM 5751 O O . VAL B 1 236 ? -16.406 -19.859 -16.391 1 93.31 236 VAL B O 1
ATOM 5754 N N . LYS B 1 237 ? -18.562 -19.484 -16.688 1 93.25 237 LYS B N 1
ATOM 5755 C CA . LYS B 1 237 ? -18.328 -18.625 -17.844 1 93.25 237 LYS B CA 1
ATOM 5756 C C . LYS B 1 237 ? -17.578 -17.359 -17.438 1 93.25 237 LYS B C 1
ATOM 5758 O O . LYS B 1 237 ? -16.609 -16.969 -18.078 1 93.25 237 LYS B O 1
ATOM 5763 N N . ILE B 1 238 ? -18.031 -16.766 -16.359 1 94.25 238 ILE B N 1
ATOM 5764 C CA . ILE B 1 238 ? -17.406 -15.555 -15.852 1 94.25 238 ILE B CA 1
ATOM 5765 C C . ILE B 1 238 ? -15.961 -15.859 -15.445 1 94.25 238 ILE B C 1
ATOM 5767 O O . ILE B 1 238 ? -15.039 -15.141 -15.836 1 94.25 238 ILE B O 1
ATOM 5771 N N . HIS B 1 239 ? -15.828 -16.906 -14.766 1 95.62 239 HIS B N 1
ATOM 5772 C CA . HIS B 1 239 ? -14.523 -17.312 -14.25 1 95.62 239 HIS B CA 1
ATOM 5773 C C . HIS B 1 239 ? -13.539 -17.547 -15.383 1 95.62 239 HIS B C 1
ATOM 5775 O O . HIS B 1 239 ? -12.422 -17.047 -15.359 1 95.62 239 HIS B O 1
ATOM 5781 N N . ASN B 1 240 ? -13.977 -18.297 -16.359 1 93.88 240 ASN B N 1
ATOM 5782 C CA . ASN B 1 240 ? -13.102 -18.656 -17.469 1 93.88 240 ASN B CA 1
ATOM 5783 C C . ASN B 1 240 ? -12.727 -17.422 -18.297 1 93.88 240 ASN B C 1
ATOM 5785 O O . ASN B 1 240 ? -11.578 -17.297 -18.734 1 93.88 240 ASN B O 1
ATOM 5789 N N . GLU B 1 241 ? -13.625 -16.578 -18.484 1 93.5 241 GLU B N 1
ATOM 5790 C CA . GLU B 1 241 ? -13.336 -15.344 -19.203 1 93.5 241 GLU B CA 1
ATOM 5791 C C . GLU B 1 241 ? -12.289 -14.508 -18.469 1 93.5 241 GLU B C 1
ATOM 5793 O O . GLU B 1 241 ? -11.359 -13.984 -19.094 1 93.5 241 GLU B O 1
ATOM 5798 N N . ARG B 1 242 ? -12.469 -14.406 -17.188 1 94.5 242 ARG B N 1
ATOM 5799 C CA . ARG B 1 242 ? -11.539 -13.625 -16.375 1 94.5 242 ARG B CA 1
ATOM 5800 C C . ARG B 1 242 ? -10.164 -14.281 -16.328 1 94.5 242 ARG B C 1
ATOM 5802 O O . ARG B 1 242 ? -9.141 -13.594 -16.375 1 94.5 242 ARG B O 1
ATOM 5809 N N . ARG B 1 243 ? -10.141 -15.57 -16.25 1 93.12 243 ARG B N 1
ATOM 5810 C CA . ARG B 1 243 ? -8.883 -16.312 -16.312 1 93.12 243 ARG B CA 1
ATOM 5811 C C . ARG B 1 243 ? -8.141 -16.031 -17.609 1 93.12 243 ARG B C 1
ATOM 5813 O O . ARG B 1 243 ? -6.953 -15.711 -17.594 1 93.12 243 ARG B O 1
ATOM 5820 N N . ASP B 1 244 ? -8.852 -16.047 -18.703 1 90.31 244 ASP B N 1
ATOM 5821 C CA . ASP B 1 244 ? -8.25 -15.945 -20.031 1 90.31 244 ASP B CA 1
ATOM 5822 C C . ASP B 1 244 ? -7.82 -14.508 -20.312 1 90.31 244 ASP B C 1
ATOM 5824 O O . ASP B 1 244 ? -6.84 -14.281 -21.031 1 90.31 244 ASP B O 1
ATOM 5828 N N . SER B 1 245 ? -8.477 -13.57 -19.703 1 91.44 245 SER B N 1
ATOM 5829 C CA . SER B 1 245 ? -8.18 -12.172 -19.984 1 91.44 245 SER B CA 1
ATOM 5830 C C . SER B 1 245 ? -7.121 -11.625 -19.031 1 91.44 245 SER B C 1
ATOM 5832 O O . SER B 1 245 ? -6.602 -10.531 -19.219 1 91.44 245 SER B O 1
ATOM 5834 N N . GLY B 1 246 ? -6.84 -12.359 -18.016 1 93.69 246 GLY B N 1
ATOM 5835 C CA . GLY B 1 246 ? -5.93 -11.828 -17.016 1 93.69 246 GLY B CA 1
ATOM 5836 C C . GLY B 1 246 ? -6.551 -10.734 -16.172 1 93.69 246 GLY B C 1
ATOM 5837 O O . GLY B 1 246 ? -5.879 -9.758 -15.828 1 93.69 246 GLY B O 1
ATOM 5838 N N . TYR B 1 247 ? -7.805 -10.875 -15.812 1 94.38 247 TYR B N 1
ATOM 5839 C CA . TYR B 1 247 ? -8.602 -9.891 -15.086 1 94.38 247 TYR B CA 1
ATOM 5840 C C . TYR B 1 247 ? -8.008 -9.609 -13.711 1 94.38 247 TYR B C 1
ATOM 5842 O O . TYR B 1 247 ? -7.672 -10.539 -12.969 1 94.38 247 TYR B O 1
ATOM 5850 N N . THR B 1 248 ? -7.801 -8.312 -13.367 1 94 248 THR B N 1
ATOM 5851 C CA . THR B 1 248 ? -7.227 -7.898 -12.094 1 94 248 THR B CA 1
ATOM 5852 C C . THR B 1 248 ? -8.148 -6.914 -11.383 1 94 248 THR B C 1
ATOM 5854 O O . THR B 1 248 ? -7.699 -6.137 -10.531 1 94 248 THR B O 1
ATOM 5857 N N . GLY B 1 249 ? -9.414 -6.895 -11.672 1 90.62 249 GLY B N 1
ATOM 5858 C CA . GLY B 1 249 ? -10.352 -5.906 -11.156 1 90.62 249 GLY B CA 1
ATOM 5859 C C . GLY B 1 249 ? -10.484 -5.938 -9.648 1 90.62 249 GLY B C 1
ATOM 5860 O O . GLY B 1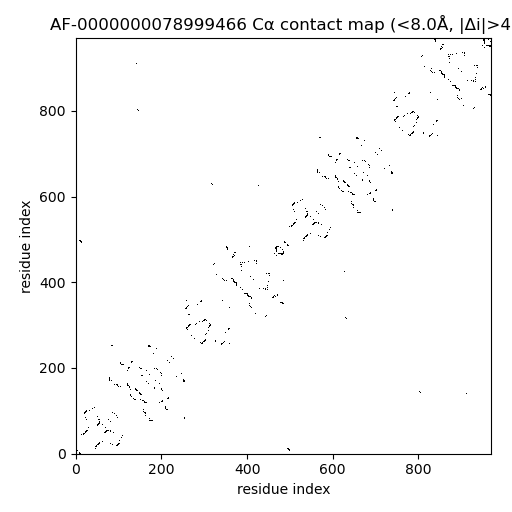 249 ? -10.398 -7.004 -9.031 1 90.62 249 GLY B O 1
ATOM 5861 N N . TRP B 1 250 ? -10.758 -4.824 -9.062 1 90.94 250 TRP B N 1
ATOM 5862 C CA . TRP B 1 250 ? -10.992 -4.672 -7.625 1 90.94 250 TRP B CA 1
ATOM 5863 C C . TRP B 1 250 ? -12.406 -5.094 -7.258 1 90.94 250 TRP B C 1
ATOM 5865 O O . TRP B 1 250 ? -13.367 -4.707 -7.926 1 90.94 250 TRP B O 1
ATOM 5875 N N . ALA B 1 251 ? -12.555 -5.91 -6.25 1 92.31 251 ALA B N 1
ATOM 5876 C CA . ALA B 1 251 ? -13.859 -6.277 -5.707 1 92.31 251 ALA B CA 1
ATOM 5877 C C . ALA B 1 251 ? -14 -5.816 -4.258 1 92.31 251 ALA B C 1
ATOM 5879 O O . ALA B 1 251 ? -13.242 -6.242 -3.387 1 92.31 251 ALA B O 1
ATOM 5880 N N . PRO B 1 252 ? -14.977 -4.945 -4.02 1 88.44 252 PRO B N 1
ATOM 5881 C CA . PRO B 1 252 ? -15.141 -4.461 -2.646 1 88.44 252 PRO B CA 1
ATOM 5882 C C . PRO B 1 252 ? -15.531 -5.566 -1.674 1 88.44 252 PRO B C 1
ATOM 5884 O O . PRO B 1 252 ? -16.344 -6.43 -2.014 1 88.44 252 PRO B O 1
ATOM 5887 N N . TYR B 1 253 ? -14.922 -5.57 -0.55 1 93.06 253 TYR B N 1
ATOM 5888 C CA . TYR B 1 253 ? -15.258 -6.559 0.47 1 93.06 253 TYR B CA 1
ATOM 5889 C C . TYR B 1 253 ? -16 -5.91 1.632 1 93.06 253 TYR B C 1
ATOM 5891 O O . TYR B 1 253 ? -16.562 -6.605 2.479 1 93.06 253 TYR B O 1
ATOM 5899 N N . ARG B 1 254 ? -15.977 -4.605 1.669 1 87.75 254 ARG B N 1
ATOM 5900 C CA . ARG B 1 254 ? -16.688 -3.883 2.721 1 87.75 254 ARG B CA 1
ATOM 5901 C C . ARG B 1 254 ? -18.094 -3.498 2.268 1 87.75 254 ARG B C 1
ATOM 5903 O O . ARG B 1 254 ? -18.312 -3.17 1.098 1 87.75 254 ARG B O 1
ATOM 5910 N N . ARG B 1 255 ? -19.016 -3.711 3.182 1 78.62 255 ARG B N 1
ATOM 5911 C CA . ARG B 1 255 ? -20.312 -3.1 2.926 1 78.62 255 ARG B CA 1
ATOM 5912 C C . ARG B 1 255 ? -20.203 -1.585 2.805 1 78.62 255 ARG B C 1
ATOM 5914 O O . ARG B 1 255 ? -19.688 -0.923 3.709 1 78.62 255 ARG B O 1
ATOM 5921 N N . GLN B 1 256 ? -20.469 -1.202 1.55 1 82.06 256 GLN B N 1
ATOM 5922 C CA . GLN B 1 256 ? -20.328 0.233 1.318 1 82.06 256 GLN B CA 1
ATOM 5923 C C . GLN B 1 256 ? -21.641 0.963 1.63 1 82.06 256 GLN B C 1
ATOM 5925 O O . GLN B 1 256 ? -22.719 0.443 1.368 1 82.06 256 GLN B O 1
ATOM 5930 N N . CYS B 1 257 ? -21.547 1.955 2.381 1 89.25 257 CYS B N 1
ATOM 5931 C CA . CYS B 1 257 ? -22.688 2.83 2.627 1 89.25 257 CYS B CA 1
ATOM 5932 C C . CYS B 1 257 ? -22.344 4.273 2.262 1 89.25 257 CYS B C 1
ATOM 5934 O O . CYS B 1 257 ? -21.188 4.605 2.012 1 89.25 257 CYS B O 1
ATOM 5936 N N . ASN B 1 258 ? -23.484 5.047 2.012 1 96.12 258 ASN B N 1
ATOM 5937 C CA . ASN B 1 258 ? -23.312 6.473 1.75 1 96.12 258 ASN B CA 1
ATOM 5938 C C . ASN B 1 258 ? -23.422 7.297 3.031 1 96.12 258 ASN B C 1
ATOM 5940 O O . ASN B 1 258 ? -24 6.832 4.023 1 96.12 258 ASN B O 1
ATOM 5944 N N . ALA B 1 259 ? -22.812 8.438 2.994 1 97.69 259 ALA B N 1
ATOM 5945 C CA . ALA B 1 259 ? -22.891 9.297 4.172 1 97.69 259 ALA B CA 1
ATOM 5946 C C . ALA B 1 259 ? -23.109 10.75 3.777 1 97.69 259 ALA B C 1
ATOM 5948 O O . ALA B 1 259 ? -22.641 11.195 2.725 1 97.69 259 ALA B O 1
ATOM 5949 N N . VAL B 1 260 ? -23.875 11.414 4.535 1 98.75 260 VAL B N 1
ATOM 5950 C CA . VAL B 1 260 ? -23.969 12.875 4.5 1 98.75 260 VAL B CA 1
ATOM 5951 C C . VAL B 1 260 ? -23.453 13.453 5.816 1 98.75 260 VAL B C 1
ATOM 5953 O O . VAL B 1 260 ? -23.953 13.109 6.891 1 98.75 260 VAL B O 1
ATOM 5956 N N . ILE B 1 261 ? -22.453 14.328 5.699 1 98.69 261 ILE B N 1
ATOM 5957 C CA . ILE B 1 261 ? -21.75 14.836 6.875 1 98.69 261 ILE B CA 1
ATOM 5958 C C . ILE B 1 261 ? -22.016 16.328 7.023 1 98.69 261 ILE B C 1
ATOM 5960 O O . ILE B 1 261 ? -21.953 17.078 6.043 1 98.69 261 ILE B O 1
ATOM 5964 N N . THR B 1 262 ? -22.375 16.766 8.141 1 98.12 262 THR B N 1
ATOM 5965 C CA . THR B 1 262 ? -22.406 18.172 8.508 1 98.12 262 THR B CA 1
ATOM 5966 C C . THR B 1 262 ? -21.562 18.422 9.758 1 98.12 262 THR B C 1
ATOM 5968 O O . THR B 1 262 ? -21.062 17.469 10.375 1 98.12 262 THR B O 1
ATOM 5971 N N . THR B 1 263 ? -21.266 19.703 10.008 1 96.75 263 THR B N 1
ATOM 5972 C CA . THR B 1 263 ? -20.516 20.062 11.203 1 96.75 263 THR B CA 1
ATOM 5973 C C . THR B 1 263 ? -21.281 21.047 12.055 1 96.75 263 THR B C 1
ATOM 5975 O O . THR B 1 263 ? -21.969 21.938 11.523 1 96.75 263 THR B O 1
ATOM 5978 N N . LEU B 1 264 ? -21.281 20.828 13.312 1 95.44 264 LEU B N 1
ATOM 5979 C CA . LEU B 1 264 ? -21.844 21.75 14.305 1 95.44 264 LEU B CA 1
ATOM 5980 C C . LEU B 1 264 ? -20.766 22.172 15.305 1 95.44 264 LEU B C 1
ATOM 5982 O O . LEU B 1 264 ? -20.672 21.594 16.391 1 95.44 264 LEU B O 1
ATOM 5986 N N . LEU B 1 265 ? -19.984 23.172 14.945 1 95.19 265 LEU B N 1
ATOM 5987 C CA . LEU B 1 265 ? -18.875 23.672 15.734 1 95.19 265 LEU B CA 1
ATOM 5988 C C . LEU B 1 265 ? -19.25 24.969 16.453 1 95.19 265 LEU B C 1
ATOM 5990 O O . LEU B 1 265 ? -19.219 26.031 15.852 1 95.19 265 LEU B O 1
ATOM 5994 N N . THR B 1 266 ? -19.516 24.922 17.734 1 92.81 266 THR B N 1
ATOM 5995 C CA . THR B 1 266 ? -20.156 26.031 18.422 1 92.81 266 THR B CA 1
ATOM 5996 C C . THR B 1 266 ? -19.266 26.562 19.547 1 92.81 266 THR B C 1
ATOM 5998 O O . THR B 1 266 ? -19.641 27.484 20.266 1 92.81 266 THR B O 1
ATOM 6001 N N . SER B 1 267 ? -18.094 25.984 19.672 1 91.25 267 SER B N 1
ATOM 6002 C CA . SER B 1 267 ? -17.234 26.328 20.797 1 91.25 267 SER B CA 1
ATOM 6003 C C . SER B 1 267 ? -16.625 27.719 20.625 1 91.25 267 SER B C 1
ATOM 6005 O O . SER B 1 267 ? -16.172 28.328 21.594 1 91.25 267 SER B O 1
ATOM 6007 N N . HIS B 1 268 ? -16.578 28.219 19.391 1 88 268 HIS B N 1
ATOM 6008 C CA . HIS B 1 268 ? -16.016 29.531 19.094 1 88 268 HIS B CA 1
ATOM 6009 C C . HIS B 1 268 ? -17 30.391 18.328 1 88 268 HIS B C 1
ATOM 6011 O O . HIS B 1 268 ? -17.906 29.875 17.672 1 88 268 HIS B O 1
ATOM 6017 N N . PRO B 1 269 ? -16.844 31.641 18.469 1 86.56 269 PRO B N 1
ATOM 6018 C CA . PRO B 1 269 ? -17.703 32.531 17.672 1 86.56 269 PRO B CA 1
ATOM 6019 C C . PRO B 1 269 ? -17.484 32.375 16.172 1 86.56 269 PRO B C 1
ATOM 6021 O O . PRO B 1 269 ? -16.359 32.156 15.734 1 86.56 269 PRO B O 1
ATOM 6024 N N . ASP B 1 270 ? -18.578 32.531 15.469 1 84.44 270 ASP B N 1
ATOM 6025 C CA . ASP B 1 270 ? -18.5 32.594 14.008 1 84.44 270 ASP B CA 1
ATOM 6026 C C . ASP B 1 270 ? -17.766 33.844 13.539 1 84.44 270 ASP B C 1
ATOM 6028 O O . ASP B 1 270 ? -18.172 34.938 13.859 1 84.44 270 ASP B O 1
ATOM 6032 N N . PRO B 1 271 ? -16.703 33.688 12.805 1 80 271 PRO B N 1
ATOM 6033 C CA . PRO B 1 271 ? -15.93 34.844 12.383 1 80 271 PRO B CA 1
ATOM 6034 C C . PRO B 1 271 ? -16.75 35.812 11.508 1 80 271 PRO B C 1
ATOM 6036 O O . PRO B 1 271 ? -16.438 37 11.445 1 80 271 PRO B O 1
ATOM 6039 N N . GLN B 1 272 ? -17.719 35.312 10.82 1 77.38 272 GLN B N 1
ATOM 6040 C CA . GLN B 1 272 ? -18.531 36.156 9.945 1 77.38 272 GLN B CA 1
ATOM 6041 C C . GLN B 1 272 ? -19.641 36.875 10.727 1 77.38 272 GLN B C 1
ATOM 6043 O O . GLN B 1 272 ? -19.969 38.031 10.461 1 77.38 272 GLN B O 1
ATOM 6048 N N . ARG B 1 273 ? -20.094 36.188 11.742 1 78.12 273 ARG B N 1
ATOM 6049 C CA . ARG B 1 273 ? -21.266 36.688 12.453 1 78.12 273 ARG B CA 1
ATOM 6050 C C . ARG B 1 273 ? -20.859 37.312 13.797 1 78.12 273 ARG B C 1
ATOM 6052 O O . ARG B 1 273 ? -21.609 38.094 14.391 1 78.12 273 ARG B O 1
ATOM 6059 N N . GLY B 1 274 ? -19.766 36.906 14.281 1 80.44 274 GLY B N 1
ATOM 6060 C CA . GLY B 1 274 ? -19.234 37.469 15.516 1 80.44 274 GLY B CA 1
ATOM 6061 C C . GLY B 1 274 ? -19.922 36.906 16.75 1 80.44 274 GLY B C 1
ATOM 6062 O O . GLY B 1 274 ? -19.781 37.438 17.844 1 80.44 274 GLY B O 1
ATOM 6063 N N . ALA B 1 275 ? -20.844 35.906 16.609 1 84.75 275 ALA B N 1
ATOM 6064 C CA . ALA B 1 275 ? -21.562 35.312 17.734 1 84.75 275 ALA B CA 1
ATOM 6065 C C . ALA B 1 275 ? -21.422 33.812 17.75 1 84.75 275 ALA B C 1
ATOM 6067 O O . ALA B 1 275 ? -21.172 33.188 16.703 1 84.75 275 ALA B O 1
ATOM 6068 N N . ARG B 1 276 ? -21.562 33.312 19.016 1 87.94 276 ARG B N 1
ATOM 6069 C CA . ARG B 1 276 ? -21.547 31.844 19.156 1 87.94 276 ARG B CA 1
ATOM 6070 C C . ARG B 1 276 ? -22.938 31.25 18.906 1 87.94 276 ARG B C 1
ATOM 6072 O O . ARG B 1 276 ? -23.953 31.844 19.281 1 87.94 276 ARG B O 1
ATOM 6079 N N . MET B 1 277 ? -22.891 30.188 18.266 1 88.25 277 MET B N 1
ATOM 6080 C CA . MET B 1 277 ? -24.125 29.438 18.062 1 88.25 277 MET B CA 1
ATOM 6081 C C . MET B 1 277 ? -24.375 28.484 19.234 1 88.25 277 MET B C 1
ATOM 6083 O O . MET B 1 277 ? -23.438 27.922 19.797 1 88.25 277 MET B O 1
ATOM 6087 N N . LYS B 1 278 ? -25.609 28.391 19.625 1 90.38 278 LYS B N 1
ATOM 6088 C CA . LYS B 1 278 ? -25.969 27.406 20.641 1 90.38 278 LYS B CA 1
ATOM 6089 C C . LYS B 1 278 ? -26.172 26.016 20.016 1 90.38 278 LYS B C 1
ATOM 6091 O O . LYS B 1 278 ? -26.891 25.875 19.031 1 90.38 278 LYS B O 1
ATOM 6096 N N . PRO B 1 279 ? -25.422 25.094 20.562 1 91.88 279 PRO B N 1
ATOM 6097 C CA . PRO B 1 279 ? -25.625 23.734 20.047 1 91.88 279 PRO B CA 1
ATOM 6098 C C . PRO B 1 279 ? -27.016 23.188 20.344 1 91.88 279 PRO B C 1
ATOM 6100 O O . PRO B 1 279 ? -27.359 22.969 21.516 1 91.88 279 PRO B O 1
ATOM 6103 N N . ASP B 1 280 ? -27.844 23.078 19.328 1 93 280 ASP B N 1
ATOM 6104 C CA . ASP B 1 280 ? -29.234 22.656 19.5 1 93 280 ASP B CA 1
ATOM 6105 C C . ASP B 1 280 ? -29.672 21.766 18.328 1 93 280 ASP B C 1
ATOM 6107 O O . ASP B 1 280 ? -29.312 22.016 17.188 1 93 280 ASP B O 1
ATOM 6111 N N . GLN B 1 281 ? -30.5 20.812 18.703 1 93.94 281 GLN B N 1
ATOM 6112 C CA . GLN B 1 281 ? -31.016 19.891 17.703 1 93.94 281 GLN B CA 1
ATOM 6113 C C . GLN B 1 281 ? -31.812 20.625 16.641 1 93.94 281 GLN B C 1
ATOM 6115 O O . GLN B 1 281 ? -31.828 20.234 15.469 1 93.94 281 GLN B O 1
ATOM 6120 N N . SER B 1 282 ? -32.438 21.656 16.984 1 93.81 282 SER B N 1
ATOM 6121 C CA . SER B 1 282 ? -33.312 22.391 16.062 1 93.81 282 SER B CA 1
ATOM 6122 C C . SER B 1 282 ? -32.531 22.938 14.867 1 93.81 282 SER B C 1
ATOM 6124 O O . SER B 1 282 ? -33.094 23.141 13.797 1 93.81 282 SER B O 1
ATOM 6126 N N . LEU B 1 283 ? -31.266 23.094 15.023 1 93.25 283 LEU B N 1
ATOM 6127 C CA . LEU B 1 283 ? -30.406 23.625 13.969 1 93.25 283 LEU B CA 1
ATOM 6128 C C . LEU B 1 283 ? -30.25 22.625 12.836 1 93.25 283 LEU B C 1
ATOM 6130 O O . LEU B 1 283 ? -30.016 23 11.688 1 93.25 283 LEU B O 1
ATOM 6134 N N . ILE B 1 284 ? -30.375 21.266 13.172 1 94.81 284 ILE B N 1
ATOM 6135 C CA . ILE B 1 284 ? -30.016 20.266 12.18 1 94.81 284 ILE B CA 1
ATOM 6136 C C . ILE B 1 284 ? -31.172 19.281 12.008 1 94.81 284 ILE B C 1
ATOM 6138 O O . ILE B 1 284 ? -31.047 18.266 11.305 1 94.81 284 ILE B O 1
ATOM 6142 N N . ALA B 1 285 ? -32.312 19.469 12.656 1 94.75 285 ALA B N 1
ATOM 6143 C CA . ALA B 1 285 ? -33.438 18.531 12.633 1 94.75 285 ALA B CA 1
ATOM 6144 C C . ALA B 1 285 ? -33.938 18.328 11.211 1 94.75 285 ALA B C 1
ATOM 6146 O O . ALA B 1 285 ? -34.094 17.203 10.75 1 94.75 285 ALA B O 1
ATOM 6147 N N . ARG B 1 286 ? -34.219 19.422 10.586 1 94.88 286 ARG B N 1
ATOM 6148 C CA . ARG B 1 286 ? -34.719 19.344 9.219 1 94.88 286 ARG B CA 1
ATOM 6149 C C . ARG B 1 286 ? -33.719 18.672 8.297 1 94.88 286 ARG B C 1
ATOM 6151 O O . ARG B 1 286 ? -34.094 17.891 7.422 1 94.88 286 ARG B O 1
ATOM 6158 N N . TRP B 1 287 ? -32.5 19.016 8.5 1 96.75 287 TRP B N 1
ATOM 6159 C CA . TRP B 1 287 ? -31.406 18.406 7.723 1 96.75 287 TRP B CA 1
ATOM 6160 C C . TRP B 1 287 ? -31.391 16.891 7.906 1 96.75 287 TRP B C 1
ATOM 6162 O O . TRP B 1 287 ? -31.438 16.141 6.93 1 96.75 287 TRP B O 1
ATOM 6172 N N . SER B 1 288 ? -31.391 16.375 9.094 1 96.5 288 SER B N 1
ATOM 6173 C CA . SER B 1 288 ? -31.281 14.953 9.383 1 96.5 288 SER B CA 1
ATOM 6174 C C . SER B 1 288 ? -32.5 14.203 8.859 1 96.5 288 SER B C 1
ATOM 6176 O O . SER B 1 288 ? -32.375 13.094 8.336 1 96.5 288 SER B O 1
ATOM 6178 N N . GLU B 1 289 ? -33.625 14.836 8.953 1 95.69 289 GLU B N 1
ATOM 6179 C CA . GLU B 1 289 ? -34.875 14.219 8.5 1 95.69 289 GLU B CA 1
ATOM 6180 C C . GLU B 1 289 ? -34.906 14.094 6.984 1 95.69 289 GLU B C 1
ATOM 6182 O O . GLU B 1 289 ? -35.531 13.188 6.445 1 95.69 289 GLU B O 1
ATOM 6187 N N . SER B 1 290 ? -34.25 14.961 6.348 1 96.81 290 SER B N 1
ATOM 6188 C CA . SER B 1 290 ? -34.281 15.008 4.891 1 96.81 290 SER B CA 1
ATOM 6189 C C . SER B 1 290 ? -33.375 13.945 4.273 1 96.81 290 SER B C 1
ATOM 6191 O O . SER B 1 290 ? -33.531 13.609 3.096 1 96.81 290 SER B O 1
ATOM 6193 N N . ILE B 1 291 ? -32.406 13.406 4.953 1 97.38 291 ILE B N 1
ATOM 6194 C CA . ILE B 1 291 ? -31.391 12.516 4.406 1 97.38 291 ILE B CA 1
ATOM 6195 C C . ILE B 1 291 ? -31.984 11.133 4.168 1 97.38 291 ILE B C 1
ATOM 6197 O O . ILE B 1 291 ? -32.562 10.523 5.082 1 97.38 291 ILE B O 1
ATOM 6201 N N . LYS B 1 292 ? -31.875 10.711 2.953 1 95.62 292 LYS B N 1
ATOM 6202 C CA . LYS B 1 292 ? -32.344 9.398 2.553 1 95.62 292 LYS B CA 1
ATOM 6203 C C . LYS B 1 292 ? -31.234 8.578 1.902 1 95.62 292 LYS B C 1
ATOM 6205 O O . LYS B 1 292 ? -30.438 9.117 1.135 1 95.62 292 LYS B O 1
ATOM 6210 N N . GLY B 1 293 ? -31.188 7.391 2.27 1 94.5 293 GLY B N 1
ATOM 6211 C CA . GLY B 1 293 ? -30.266 6.48 1.617 1 94.5 293 GLY B CA 1
ATOM 6212 C C . GLY B 1 293 ? -28.828 6.652 2.088 1 94.5 293 GLY B C 1
ATOM 6213 O O . GLY B 1 293 ? -27.891 6.23 1.405 1 94.5 293 GLY B O 1
ATOM 6214 N N . ALA B 1 294 ? -28.609 7.238 3.203 1 96.56 294 ALA B N 1
ATOM 6215 C CA . ALA B 1 294 ? -27.266 7.48 3.709 1 96.56 294 ALA B CA 1
ATOM 6216 C C . ALA B 1 294 ? -27.281 7.711 5.219 1 96.56 294 ALA B C 1
ATOM 6218 O O . ALA B 1 294 ? -28.328 8 5.797 1 96.56 294 ALA B O 1
ATOM 6219 N N . ASP B 1 295 ? -26.141 7.508 5.805 1 95.06 295 ASP B N 1
ATOM 6220 C CA . ASP B 1 295 ? -25.953 7.887 7.203 1 95.06 295 ASP B CA 1
ATOM 6221 C C . ASP B 1 295 ? -25.844 9.398 7.355 1 95.06 295 ASP B C 1
ATOM 6223 O O . ASP B 1 295 ? -25.094 10.047 6.629 1 95.06 295 ASP B O 1
ATOM 6227 N N . ALA B 1 296 ? -26.641 9.891 8.25 1 97.75 296 ALA B N 1
ATOM 6228 C CA . ALA B 1 296 ? -26.516 11.305 8.625 1 97.75 296 ALA B CA 1
ATOM 6229 C C . ALA B 1 296 ? -25.531 11.484 9.773 1 97.75 296 ALA B C 1
ATOM 6231 O O . ALA B 1 296 ? -25.812 11.102 10.906 1 97.75 296 ALA B O 1
ATOM 6232 N N . VAL B 1 297 ? -24.406 12.117 9.461 1 98.19 297 VAL B N 1
ATOM 6233 C CA . VAL B 1 297 ? -23.328 12.219 10.445 1 98.19 297 VAL B CA 1
ATOM 6234 C C . VAL B 1 297 ? -23.109 13.68 10.836 1 98.19 297 VAL B C 1
ATOM 6236 O O . VAL B 1 297 ? -22.969 14.547 9.969 1 98.19 297 VAL B O 1
ATOM 6239 N N . ILE B 1 298 ? -23.094 13.992 12.117 1 98.06 298 ILE B N 1
ATOM 6240 C CA . ILE B 1 298 ? -22.859 15.336 12.641 1 98.06 298 ILE B CA 1
ATOM 6241 C C . ILE B 1 298 ? -21.531 15.359 13.414 1 98.06 298 ILE B C 1
ATOM 6243 O O . ILE B 1 298 ? -21.422 14.742 14.477 1 98.06 298 ILE B O 1
ATOM 6247 N N . LEU B 1 299 ? -20.547 16 12.914 1 98.12 299 LEU B N 1
ATOM 6248 C CA . LEU B 1 299 ? -19.328 16.266 13.664 1 98.12 299 LEU B CA 1
ATOM 6249 C C . LEU B 1 299 ? -19.484 17.484 14.555 1 98.12 299 LEU B C 1
ATOM 6251 O O . LEU B 1 299 ? -19.641 18.609 14.062 1 98.12 299 LEU B O 1
ATOM 6255 N N . ALA B 1 300 ? -19.469 17.281 15.836 1 97.19 300 ALA B N 1
ATOM 6256 C CA . ALA B 1 300 ? -19.797 18.375 16.75 1 97.19 300 ALA B CA 1
ATOM 6257 C C . ALA B 1 300 ? -18.797 18.453 17.891 1 97.19 300 ALA B C 1
ATOM 6259 O O . ALA B 1 300 ? -18.297 17.422 18.359 1 97.19 300 ALA B O 1
ATOM 6260 N N . ASP B 1 301 ? -18.516 19.641 18.328 1 95.75 301 ASP B N 1
ATOM 6261 C CA . ASP B 1 301 ? -17.547 19.812 19.406 1 95.75 301 ASP B CA 1
ATOM 6262 C C . ASP B 1 301 ? -18.25 19.984 20.75 1 95.75 301 ASP B C 1
ATOM 6264 O O . ASP B 1 301 ? -17.672 19.719 21.797 1 95.75 301 ASP B O 1
ATOM 6268 N N . GLU B 1 302 ? -19.562 20.406 20.75 1 94.56 302 GLU B N 1
ATOM 6269 C CA . GLU B 1 302 ? -20.266 20.641 22 1 94.56 302 GLU B CA 1
ATOM 6270 C C . GLU B 1 302 ? -21.641 19.984 22 1 94.56 302 GLU B C 1
ATOM 6272 O O . GLU B 1 302 ? -22.422 20.156 22.922 1 94.56 302 GLU B O 1
ATOM 6277 N N . PHE B 1 303 ? -22.016 19.359 20.922 1 92.31 303 PHE B N 1
ATOM 6278 C CA . PHE B 1 303 ? -23.297 18.703 20.75 1 92.31 303 PHE B CA 1
ATOM 6279 C C . PHE B 1 303 ? -23.125 17.188 20.766 1 92.31 303 PHE B C 1
ATOM 6281 O O . PHE B 1 303 ? -22.297 16.641 20.031 1 92.31 303 PHE B O 1
ATOM 6288 N N . GLU B 1 304 ? -23.938 16.391 21.609 1 91.81 304 GLU B N 1
ATOM 6289 C CA . GLU B 1 304 ? -23.703 14.953 21.766 1 91.81 304 GLU B CA 1
ATOM 6290 C C . GLU B 1 304 ? -24.969 14.156 21.453 1 91.81 304 GLU B C 1
ATOM 6292 O O . GLU B 1 304 ? -24.938 12.93 21.375 1 91.81 304 GLU B O 1
ATOM 6297 N N . TYR B 1 305 ? -26.125 14.875 21.234 1 88.69 305 TYR B N 1
ATOM 6298 C CA . TYR B 1 305 ? -27.406 14.211 21.016 1 88.69 305 TYR B CA 1
ATOM 6299 C C . TYR B 1 305 ? -27.375 13.398 19.719 1 88.69 305 TYR B C 1
ATOM 6301 O O . TYR B 1 305 ? -27.016 13.914 18.672 1 88.69 305 TYR B O 1
ATOM 6309 N N . SER B 1 306 ? -27.688 12.117 19.812 1 89.19 306 SER B N 1
ATOM 6310 C CA . SER B 1 306 ? -27.688 11.211 18.672 1 89.19 306 SER B CA 1
ATOM 6311 C C . SER B 1 306 ? -28.938 10.344 18.641 1 89.19 306 SER B C 1
ATOM 6313 O O . SER B 1 306 ? -28.875 9.148 18.938 1 89.19 306 SER B O 1
ATOM 6315 N N . PRO B 1 307 ? -30.094 10.891 18.219 1 88.31 307 PRO B N 1
ATOM 6316 C CA . PRO B 1 307 ? -31.281 10.055 18.078 1 88.31 307 PRO B CA 1
ATOM 6317 C C . PRO B 1 307 ? -31.203 9.117 16.875 1 88.31 307 PRO B C 1
ATOM 6319 O O . PRO B 1 307 ? -30.266 9.203 16.078 1 88.31 307 PRO B O 1
ATOM 6322 N N . PRO B 1 308 ? -32.125 8.102 16.812 1 86.94 308 PRO B N 1
ATOM 6323 C CA . PRO B 1 308 ? -32.156 7.25 15.633 1 86.94 308 PRO B CA 1
ATOM 6324 C C . PRO B 1 308 ? -32.219 8.047 14.328 1 86.94 308 PRO B C 1
ATOM 6326 O O . PRO B 1 308 ? -32.969 9.031 14.25 1 86.94 308 PRO B O 1
ATOM 6329 N N . GLY B 1 309 ? -31.469 7.723 13.398 1 88.25 309 GLY B N 1
ATOM 6330 C CA . GLY B 1 309 ? -31.484 8.383 12.102 1 88.25 309 GLY B CA 1
ATOM 6331 C C . GLY B 1 309 ? -30.281 9.297 11.891 1 88.25 309 GLY B C 1
ATOM 6332 O O . GLY B 1 309 ? -30.062 9.781 10.781 1 88.25 309 GLY B O 1
ATOM 6333 N N . GLN B 1 310 ? -29.703 9.648 12.984 1 92.81 310 GLN B N 1
ATOM 6334 C CA . GLN B 1 310 ? -28.484 10.438 12.852 1 92.81 310 GLN B CA 1
ATOM 6335 C C . GLN B 1 310 ? -27.406 9.961 13.82 1 92.81 310 GLN B C 1
ATOM 6337 O O . GLN B 1 310 ? -27.719 9.32 14.828 1 92.81 310 GLN B O 1
ATOM 6342 N N . THR B 1 311 ? -26.156 10.188 13.461 1 95.5 311 THR B N 1
ATOM 6343 C CA . THR B 1 311 ? -25.016 9.859 14.305 1 95.5 311 THR B CA 1
ATOM 6344 C C . THR B 1 311 ? -24.203 11.117 14.609 1 95.5 311 THR B C 1
ATOM 6346 O O . THR B 1 311 ? -23.766 11.82 13.695 1 95.5 311 THR B O 1
ATOM 6349 N N . THR B 1 312 ? -24.031 11.414 15.867 1 96.75 312 THR B N 1
ATOM 6350 C CA . THR B 1 312 ? -23.188 12.531 16.281 1 96.75 312 THR B CA 1
ATOM 6351 C C . THR B 1 312 ? -21.812 12.039 16.703 1 96.75 312 THR B C 1
ATOM 6353 O O . THR B 1 312 ? -21.688 11.117 17.516 1 96.75 312 THR B O 1
ATOM 6356 N N . VAL B 1 313 ? -20.812 12.57 16.125 1 96.94 313 VAL B N 1
ATOM 6357 C CA . VAL B 1 313 ? -19.422 12.25 16.438 1 96.94 313 VAL B CA 1
ATOM 6358 C C . VAL B 1 313 ? -18.75 13.445 17.109 1 96.94 313 VAL B C 1
ATOM 6360 O O . VAL B 1 313 ? -18.75 14.555 16.562 1 96.94 313 VAL B O 1
ATOM 6363 N N . ARG B 1 314 ? -18.156 13.258 18.203 1 96.06 314 ARG B N 1
ATOM 6364 C CA . ARG B 1 314 ? -17.484 14.32 18.938 1 96.06 314 ARG B CA 1
ATOM 6365 C C . ARG B 1 314 ? -16.125 14.625 18.312 1 96.06 314 ARG B C 1
ATOM 6367 O O . ARG B 1 314 ? -15.32 13.719 18.078 1 96.06 314 ARG B O 1
ATOM 6374 N N . VAL B 1 315 ? -15.867 15.828 18.016 1 96.31 315 VAL B N 1
ATOM 6375 C CA . VAL B 1 315 ? -14.57 16.297 17.547 1 96.31 315 VAL B CA 1
ATOM 6376 C C . VAL B 1 315 ? -13.977 17.266 18.578 1 96.31 315 VAL B C 1
ATOM 6378 O O . VAL B 1 315 ? -14.695 17.812 19.406 1 96.31 315 VAL B O 1
ATOM 6381 N N . PRO B 1 316 ? -12.688 17.469 18.594 1 94.44 316 PRO B N 1
ATOM 6382 C CA . PRO B 1 316 ? -12.055 18.281 19.625 1 94.44 316 PRO B CA 1
ATOM 6383 C C . PRO B 1 316 ? -12.375 19.766 19.484 1 94.44 316 PRO B C 1
ATOM 6385 O O . PRO B 1 316 ? -12.57 20.25 18.359 1 94.44 316 PRO B O 1
ATOM 6388 N N . VAL B 1 317 ? -12.375 20.406 20.625 1 93.12 317 VAL B N 1
ATOM 6389 C CA . VAL B 1 317 ? -12.422 21.875 20.656 1 93.12 317 VAL B CA 1
ATOM 6390 C C . VAL B 1 317 ? -11.023 22.438 20.406 1 93.12 317 VAL B C 1
ATOM 6392 O O . VAL B 1 317 ? -10.086 22.156 21.141 1 93.12 317 VAL B O 1
ATOM 6395 N N . VAL B 1 318 ? -10.898 23.156 19.344 1 92.88 318 VAL B N 1
ATOM 6396 C CA . VAL B 1 318 ? -9.594 23.703 18.984 1 92.88 318 VAL B CA 1
ATOM 6397 C C . VAL B 1 318 ? -9.734 25.156 18.562 1 92.88 318 VAL B C 1
ATOM 6399 O O . VAL B 1 318 ? -10.758 25.547 18 1 92.88 318 VAL B O 1
ATOM 6402 N N . ASP B 1 319 ? -8.695 25.938 18.875 1 89.62 319 ASP B N 1
ATOM 6403 C CA . ASP B 1 319 ? -8.672 27.328 18.453 1 89.62 319 ASP B CA 1
ATOM 6404 C C . ASP B 1 319 ? -8.297 27.438 16.969 1 89.62 319 ASP B C 1
ATOM 6406 O O . ASP B 1 319 ? -7.141 27.719 16.641 1 89.62 319 ASP B O 1
ATOM 6410 N N . MET B 1 320 ? -9.188 27.203 16.156 1 91.75 320 MET B N 1
ATOM 6411 C CA . MET B 1 320 ? -9.055 27.234 14.711 1 91.75 320 MET B CA 1
ATOM 6412 C C . MET B 1 320 ? -10.32 27.781 14.062 1 91.75 320 MET B C 1
ATOM 6414 O O . MET B 1 320 ? -11.43 27.547 14.547 1 91.75 320 MET B O 1
ATOM 6418 N N . ASN B 1 321 ? -10.109 28.625 13.039 1 92.19 321 ASN B N 1
ATOM 6419 C CA . ASN B 1 321 ? -11.25 29.125 12.273 1 92.19 321 ASN B CA 1
ATOM 6420 C C . ASN B 1 321 ? -12.234 28.016 11.93 1 92.19 321 ASN B C 1
ATOM 6422 O O . ASN B 1 321 ? -11.852 27.016 11.312 1 92.19 321 ASN B O 1
ATOM 6426 N N . VAL B 1 322 ? -13.523 28.156 12.312 1 93.19 322 VAL B N 1
ATOM 6427 C CA . VAL B 1 322 ? -14.492 27.062 12.258 1 93.19 322 VAL B CA 1
ATOM 6428 C C . VAL B 1 322 ? -14.758 26.672 10.805 1 93.19 322 VAL B C 1
ATOM 6430 O O . VAL B 1 322 ? -15.07 25.516 10.508 1 93.19 322 VAL B O 1
ATOM 6433 N N . TYR B 1 323 ? -14.602 27.625 9.875 1 94.62 323 TYR B N 1
ATOM 6434 C CA . TYR B 1 323 ? -14.867 27.344 8.469 1 94.62 323 TYR B CA 1
ATOM 6435 C C . TYR B 1 323 ? -13.797 26.422 7.883 1 94.62 323 TYR B C 1
ATOM 6437 O O . TYR B 1 323 ? -14.07 25.656 6.957 1 94.62 323 TYR B O 1
ATOM 6445 N N . PHE B 1 324 ? -12.625 26.516 8.391 1 96 324 PHE B N 1
ATOM 6446 C CA . PHE B 1 324 ? -11.555 25.625 7.941 1 96 324 PHE B CA 1
ATOM 6447 C C . PHE B 1 324 ? -11.492 24.375 8.805 1 96 324 PHE B C 1
ATOM 6449 O O . PHE B 1 324 ? -11.195 23.281 8.305 1 96 324 PHE B O 1
ATOM 6456 N N . ARG B 1 325 ? -11.828 24.531 10.062 1 96.12 325 ARG B N 1
ATOM 6457 C CA . ARG B 1 325 ? -11.812 23.422 11.008 1 96.12 325 ARG B CA 1
ATOM 6458 C C . ARG B 1 325 ? -12.742 22.312 10.562 1 96.12 325 ARG B C 1
ATOM 6460 O O . ARG B 1 325 ? -12.445 21.125 10.758 1 96.12 325 ARG B O 1
ATOM 6467 N N . ARG B 1 326 ? -13.812 22.641 9.977 1 97.06 326 ARG B N 1
ATOM 6468 C CA . ARG B 1 326 ? -14.773 21.641 9.539 1 97.06 326 ARG B CA 1
ATOM 6469 C C . ARG B 1 326 ? -14.141 20.688 8.531 1 97.06 326 ARG B C 1
ATOM 6471 O O . ARG B 1 326 ? -14.367 19.469 8.586 1 97.06 326 ARG B O 1
ATOM 6478 N N . TRP B 1 327 ? -13.328 21.234 7.582 1 98.19 327 TRP B N 1
ATOM 6479 C CA . TRP B 1 327 ? -12.711 20.391 6.559 1 98.19 327 TRP B CA 1
ATOM 6480 C C . TRP B 1 327 ? -11.664 19.469 7.164 1 98.19 327 TRP B C 1
ATOM 6482 O O . TRP B 1 327 ? -11.477 18.344 6.703 1 98.19 327 TRP B O 1
ATOM 6492 N N . LEU B 1 328 ? -10.961 19.938 8.203 1 97.88 328 LEU B N 1
ATOM 6493 C CA . LEU B 1 328 ? -10.016 19.094 8.922 1 97.88 328 LEU B CA 1
ATOM 6494 C C . LEU B 1 328 ? -10.727 17.906 9.555 1 97.88 328 LEU B C 1
ATOM 6496 O O . LEU B 1 328 ? -10.305 16.75 9.375 1 97.88 328 LEU B O 1
ATOM 6500 N N . HIS B 1 329 ? -11.797 18.156 10.234 1 98.06 329 HIS B N 1
ATOM 6501 C CA . HIS B 1 329 ? -12.531 17.094 10.922 1 98.06 329 HIS B CA 1
ATOM 6502 C C . HIS B 1 329 ? -13.203 16.156 9.93 1 98.06 329 HIS B C 1
ATOM 6504 O O . HIS B 1 329 ? -13.273 14.945 10.156 1 98.06 329 HIS B O 1
ATOM 6510 N N . ILE B 1 330 ? -13.711 16.719 8.836 1 98.5 330 ILE B N 1
ATOM 6511 C CA . ILE B 1 330 ? -14.305 15.891 7.793 1 98.5 330 ILE B CA 1
ATOM 6512 C C . ILE B 1 330 ? -13.25 14.938 7.227 1 98.5 330 ILE B C 1
ATOM 6514 O O . ILE B 1 330 ? -13.492 13.734 7.117 1 98.5 330 ILE B O 1
ATOM 6518 N N . TRP B 1 331 ? -12.094 15.445 6.859 1 98.25 331 TRP B N 1
ATOM 6519 C CA . TRP B 1 331 ? -11.023 14.617 6.324 1 98.25 331 TRP B CA 1
ATOM 6520 C C . TRP B 1 331 ? -10.641 13.508 7.305 1 98.25 331 TRP B C 1
ATOM 6522 O O . TRP B 1 331 ? -10.523 12.344 6.922 1 98.25 331 TRP B O 1
ATOM 6532 N N . GLN B 1 332 ? -10.445 13.883 8.586 1 97.75 332 GLN B N 1
ATOM 6533 C CA . GLN B 1 332 ? -10.062 12.914 9.609 1 97.75 332 GLN B CA 1
ATOM 6534 C C . GLN B 1 332 ? -11.125 11.836 9.766 1 97.75 332 GLN B C 1
ATOM 6536 O O . GLN B 1 332 ? -10.805 10.648 9.883 1 97.75 332 GLN B O 1
ATOM 6541 N N . HIS B 1 333 ? -12.391 12.242 9.75 1 97.81 333 HIS B N 1
ATOM 6542 C CA . HIS B 1 333 ? -13.484 11.289 9.875 1 97.81 333 HIS B CA 1
ATOM 6543 C C . HIS B 1 333 ? -13.516 10.328 8.688 1 97.81 333 HIS B C 1
ATOM 6545 O O . HIS B 1 333 ? -13.633 9.117 8.875 1 97.81 333 HIS B O 1
ATOM 6551 N N . LEU B 1 334 ? -13.414 10.891 7.52 1 97.5 334 LEU B N 1
ATOM 6552 C CA . LEU B 1 334 ? -13.469 10.062 6.32 1 97.5 334 LEU B CA 1
ATOM 6553 C C . LEU B 1 334 ? -12.281 9.102 6.277 1 97.5 334 LEU B C 1
ATOM 6555 O O . LEU B 1 334 ? -12.422 7.965 5.82 1 97.5 334 LEU B O 1
ATOM 6559 N N . ARG B 1 335 ? -11.133 9.547 6.707 1 94.69 335 ARG B N 1
ATOM 6560 C CA . ARG B 1 335 ? -9.945 8.688 6.766 1 94.69 335 ARG B CA 1
ATOM 6561 C C . ARG B 1 335 ? -10.203 7.465 7.641 1 94.69 335 ARG B C 1
ATOM 6563 O O . ARG B 1 335 ? -9.734 6.367 7.328 1 94.69 335 ARG B O 1
ATOM 6570 N N . GLU B 1 336 ? -10.984 7.664 8.648 1 92 336 GLU B N 1
ATOM 6571 C CA . GLU B 1 336 ? -11.227 6.609 9.625 1 92 336 GLU B CA 1
ATOM 6572 C C . GLU B 1 336 ? -12.391 5.723 9.195 1 92 336 GLU B C 1
ATOM 6574 O O . GLU B 1 336 ? -12.664 4.699 9.828 1 92 336 GLU B O 1
ATOM 6579 N N . HIS B 1 337 ? -13.055 6.086 8.109 1 92.06 337 HIS B N 1
ATOM 6580 C CA . HIS B 1 337 ? -14.25 5.348 7.711 1 92.06 337 HIS B CA 1
ATOM 6581 C C . HIS B 1 337 ? -14.172 4.918 6.25 1 92.06 337 HIS B C 1
ATOM 6583 O O . HIS B 1 337 ? -14.828 5.504 5.391 1 92.06 337 HIS B O 1
ATOM 6589 N N . PRO B 1 338 ? -13.484 3.844 6.012 1 87.19 338 PRO B N 1
ATOM 6590 C CA . PRO B 1 338 ? -13.32 3.377 4.633 1 87.19 338 PRO B CA 1
ATOM 6591 C C . PRO B 1 338 ? -14.578 2.73 4.07 1 87.19 338 PRO B C 1
ATOM 6593 O O . PRO B 1 338 ? -14.648 2.428 2.877 1 87.19 338 PRO B O 1
ATOM 6596 N N . GLU B 1 339 ? -15.609 2.549 4.883 1 85.75 339 GLU B N 1
ATOM 6597 C CA . GLU B 1 339 ? -16.844 1.911 4.43 1 85.75 339 GLU B CA 1
ATOM 6598 C C . GLU B 1 339 ? -17.688 2.867 3.59 1 85.75 339 GLU B C 1
ATOM 6600 O O . GLU B 1 339 ? -18.594 2.439 2.873 1 85.75 339 GLU B O 1
ATOM 6605 N N . TYR B 1 340 ? -17.422 4.172 3.703 1 93.62 340 TYR B N 1
ATOM 6606 C CA . TYR B 1 340 ? -18.203 5.125 2.92 1 93.62 340 TYR B CA 1
ATOM 6607 C C . TYR B 1 340 ? -17.828 5.059 1.444 1 93.62 340 TYR B C 1
ATOM 6609 O O . TYR B 1 340 ? -16.656 4.941 1.104 1 93.62 340 TYR B O 1
ATOM 6617 N N . ARG B 1 341 ? -18.828 5.047 0.628 1 92.69 341 ARG B N 1
ATOM 6618 C CA . ARG B 1 341 ? -18.609 5.121 -0.812 1 92.69 341 ARG B CA 1
ATOM 6619 C C . ARG B 1 341 ? -18.766 6.555 -1.315 1 92.69 341 ARG B C 1
ATOM 6621 O O . ARG B 1 341 ? -17.797 7.293 -1.428 1 92.69 341 ARG B O 1
ATOM 6628 N N . PHE B 1 342 ? -20.109 6.961 -1.441 1 96.56 342 PHE B N 1
ATOM 6629 C CA . PHE B 1 342 ? -20.391 8.352 -1.769 1 96.56 342 PHE B CA 1
ATOM 6630 C C . PHE B 1 342 ? -20.609 9.172 -0.503 1 96.56 342 PHE B C 1
ATOM 6632 O O . PHE B 1 342 ? -21.234 8.695 0.446 1 96.56 342 PHE B O 1
ATOM 6639 N N . VAL B 1 343 ? -20.047 10.375 -0.536 1 98.25 343 VAL B N 1
ATOM 6640 C CA . VAL B 1 343 ? -20.141 11.258 0.624 1 98.25 343 VAL B CA 1
ATOM 6641 C C . VAL B 1 343 ? -20.578 12.648 0.181 1 98.25 343 VAL B C 1
ATOM 6643 O O . VAL B 1 343 ? -20.141 13.141 -0.864 1 98.25 343 VAL B O 1
ATOM 6646 N N . TRP B 1 344 ? -21.438 13.203 0.945 1 98.69 344 TRP B N 1
ATOM 6647 C CA . TRP B 1 344 ? -21.75 14.617 0.823 1 98.69 344 TRP B CA 1
ATOM 6648 C C . TRP B 1 344 ? -21.406 15.367 2.107 1 98.69 344 TRP B C 1
ATOM 6650 O O . TRP B 1 344 ? -21.688 14.883 3.207 1 98.69 344 TRP B O 1
ATOM 6660 N N . CYS B 1 345 ? -20.781 16.469 1.994 1 98.69 345 CYS B N 1
ATOM 6661 C CA . CYS B 1 345 ? -20.578 17.438 3.066 1 98.69 345 CYS B CA 1
ATOM 6662 C C . CYS B 1 345 ? -21.469 18.672 2.857 1 98.69 345 CYS B C 1
ATOM 6664 O O . CYS B 1 345 ? -21.312 19.391 1.867 1 98.69 345 CYS B O 1
ATOM 6666 N N . THR B 1 346 ? -22.375 18.891 3.758 1 98.31 346 THR B N 1
ATOM 6667 C CA . THR B 1 346 ? -23.344 19.969 3.547 1 98.31 346 THR B CA 1
ATOM 6668 C C . THR B 1 346 ? -23.469 20.844 4.793 1 98.31 346 THR B C 1
ATOM 6670 O O . THR B 1 346 ? -23.125 20.406 5.895 1 98.31 346 THR B O 1
ATOM 6673 N N . ASP B 1 347 ? -23.922 22.062 4.598 1 95.94 347 ASP B N 1
ATOM 6674 C CA . ASP B 1 347 ? -24.297 22.922 5.719 1 95.94 347 ASP B CA 1
ATOM 6675 C C . ASP B 1 347 ? -25.641 22.5 6.301 1 95.94 347 ASP B C 1
ATOM 6677 O O . ASP B 1 347 ? -26.688 22.812 5.73 1 95.94 347 ASP B O 1
ATOM 6681 N N . GLY B 1 348 ? -25.594 21.922 7.414 1 94.5 348 GLY B N 1
ATOM 6682 C CA . GLY B 1 348 ? -26.781 21.312 8 1 94.5 348 GLY B CA 1
ATOM 6683 C C . GLY B 1 348 ? -27.828 22.328 8.398 1 94.5 348 GLY B C 1
ATOM 6684 O O . GLY B 1 348 ? -29.016 21.984 8.531 1 94.5 348 GLY B O 1
ATOM 6685 N N . THR B 1 349 ? -27.422 23.562 8.57 1 92.12 349 THR B N 1
ATOM 6686 C CA . THR B 1 349 ? -28.375 24.578 9.023 1 92.12 349 THR B CA 1
ATOM 6687 C C . THR B 1 349 ? -29.188 25.125 7.848 1 92.12 349 THR B C 1
ATOM 6689 O O . THR B 1 349 ? -30.25 25.719 8.039 1 92.12 349 THR B O 1
ATOM 6692 N N . ASP B 1 350 ? -28.688 24.938 6.609 1 92.25 350 ASP B N 1
ATOM 6693 C CA . ASP B 1 350 ? -29.406 25.609 5.535 1 92.25 350 ASP B CA 1
ATOM 6694 C C . ASP B 1 350 ? -29.484 24.734 4.293 1 92.25 350 ASP B C 1
ATOM 6696 O O . ASP B 1 350 ? -29.812 25.203 3.205 1 92.25 350 ASP B O 1
ATOM 6700 N N . VAL B 1 351 ? -29.141 23.484 4.383 1 96.12 351 VAL B N 1
ATOM 6701 C CA . VAL B 1 351 ? -29.219 22.562 3.252 1 96.12 351 VAL B CA 1
ATOM 6702 C C . VAL B 1 351 ? -30.109 21.391 3.607 1 96.12 351 VAL B C 1
ATOM 6704 O O . VAL B 1 351 ? -30.078 20.875 4.73 1 96.12 351 VAL B O 1
ATOM 6707 N N . GLU B 1 352 ? -30.969 20.953 2.682 1 96.38 352 GLU B N 1
ATOM 6708 C CA . GLU B 1 352 ? -31.844 19.797 2.828 1 96.38 352 GLU B CA 1
ATOM 6709 C C . GLU B 1 352 ? -31.828 18.938 1.569 1 96.38 352 GLU B C 1
ATOM 6711 O O . GLU B 1 352 ? -31.797 19.453 0.454 1 96.38 352 GLU B O 1
ATOM 6716 N N . MET B 1 353 ? -31.922 17.672 1.776 1 97.56 353 MET B N 1
ATOM 6717 C CA . MET B 1 353 ? -32 16.766 0.633 1 97.56 353 MET B CA 1
ATOM 6718 C C . MET B 1 353 ? -33.438 16.766 0.048 1 97.56 353 MET B C 1
ATOM 6720 O O . MET B 1 353 ? -34.406 16.531 0.766 1 97.56 353 MET B O 1
ATOM 6724 N N . LEU B 1 354 ? -33.5 17.031 -1.219 1 96.38 354 LEU B N 1
ATOM 6725 C CA . LEU B 1 354 ? -34.781 16.984 -1.905 1 96.38 354 LEU B CA 1
ATOM 6726 C C . LEU B 1 354 ? -35.031 15.617 -2.539 1 96.38 354 LEU B C 1
ATOM 6728 O O . LEU B 1 354 ? -36.125 15.086 -2.49 1 96.38 354 LEU B O 1
ATOM 6732 N N . ARG B 1 355 ? -33.969 15.094 -3.137 1 95.38 355 ARG B N 1
ATOM 6733 C CA . ARG B 1 355 ? -33.969 13.789 -3.795 1 95.38 355 ARG B CA 1
ATOM 6734 C C . ARG B 1 355 ? -32.656 13.07 -3.58 1 95.38 355 ARG B C 1
ATOM 6736 O O . ARG B 1 355 ? -31.594 13.711 -3.533 1 95.38 355 ARG B O 1
ATOM 6743 N N . SER B 1 356 ? -32.75 11.773 -3.547 1 95.69 356 SER B N 1
ATOM 6744 C CA . SER B 1 356 ? -31.531 10.992 -3.359 1 95.69 356 SER B CA 1
ATOM 6745 C C . SER B 1 356 ? -30.625 11.078 -4.578 1 95.69 356 SER B C 1
ATOM 6747 O O . SER B 1 356 ? -31.031 10.742 -5.691 1 95.69 356 SER B O 1
ATOM 6749 N N . PRO B 1 357 ? -29.391 11.5 -4.367 1 97.31 357 PRO B N 1
ATOM 6750 C CA . PRO B 1 357 ? -28.484 11.695 -5.508 1 97.31 357 PRO B CA 1
ATOM 6751 C C . PRO B 1 357 ? -27.75 10.414 -5.898 1 97.31 357 PRO B C 1
ATOM 6753 O O . PRO B 1 357 ? -27.141 10.352 -6.961 1 97.31 357 PRO B O 1
ATOM 6756 N N . TRP B 1 358 ? -27.797 9.391 -5.207 1 95.94 358 TRP B N 1
ATOM 6757 C CA . TRP B 1 358 ? -26.828 8.305 -5.141 1 95.94 358 TRP B CA 1
ATOM 6758 C C . TRP B 1 358 ? -26.766 7.539 -6.457 1 95.94 358 TRP B C 1
ATOM 6760 O O . TRP B 1 358 ? -25.688 7.184 -6.93 1 95.94 358 TRP B O 1
ATOM 6770 N N . GLU B 1 359 ? -27.859 7.273 -7.078 1 91.62 359 GLU B N 1
ATOM 6771 C CA . GLU B 1 359 ? -27.938 6.473 -8.297 1 91.62 359 GLU B CA 1
ATOM 6772 C C . GLU B 1 359 ? -27.422 7.254 -9.5 1 91.62 359 GLU B C 1
ATOM 6774 O O . GLU B 1 359 ? -27.016 6.664 -10.5 1 91.62 359 GLU B O 1
ATOM 6779 N N . GLU B 1 360 ? -27.469 8.516 -9.375 1 95.06 360 GLU B N 1
ATOM 6780 C CA . GLU B 1 360 ? -27.109 9.359 -10.516 1 95.06 360 GLU B CA 1
ATOM 6781 C C . GLU B 1 360 ? -25.672 9.836 -10.414 1 95.06 360 GLU B C 1
ATOM 6783 O O . GLU B 1 360 ? -25.094 10.328 -11.391 1 95.06 360 GLU B O 1
ATOM 6788 N N . MET B 1 361 ? -25.047 9.742 -9.273 1 95.94 361 MET B N 1
ATOM 6789 C CA . MET B 1 361 ? -23.672 10.219 -9.07 1 95.94 361 MET B CA 1
ATOM 6790 C C . MET B 1 361 ? -22.672 9.344 -9.812 1 95.94 361 MET B C 1
ATOM 6792 O O . MET B 1 361 ? -22.859 8.125 -9.898 1 95.94 361 MET B O 1
ATOM 6796 N N . GLN B 1 362 ? -21.641 9.969 -10.305 1 93 362 GLN B N 1
ATOM 6797 C CA . GLN B 1 362 ? -20.609 9.273 -11.062 1 93 362 GLN B CA 1
ATOM 6798 C C . GLN B 1 362 ? -19.266 9.281 -10.312 1 93 362 GLN B C 1
ATOM 6800 O O . GLN B 1 362 ? -18.891 10.305 -9.734 1 93 362 GLN B O 1
ATOM 6805 N N . PRO B 1 363 ? -18.562 8.133 -10.344 1 90.19 363 PRO B N 1
ATOM 6806 C CA . PRO B 1 363 ? -17.219 8.117 -9.766 1 90.19 363 PRO B CA 1
ATOM 6807 C C . PRO B 1 363 ? -16.25 9.039 -10.492 1 90.19 363 PRO B C 1
ATOM 6809 O O . PRO B 1 363 ? -16.328 9.164 -11.719 1 90.19 363 PRO B O 1
ATOM 6812 N N . GLY B 1 364 ? -15.398 9.688 -9.75 1 90.44 364 GLY B N 1
ATOM 6813 C CA . GLY B 1 364 ? -14.375 10.531 -10.336 1 90.44 364 GLY B CA 1
ATOM 6814 C C . GLY B 1 364 ? -14.812 11.977 -10.508 1 90.44 364 GLY B C 1
ATOM 6815 O O . GLY B 1 364 ? -14.023 12.836 -10.898 1 90.44 364 GLY B O 1
ATOM 6816 N N . VAL B 1 365 ? -16.078 12.164 -10.164 1 94.56 365 VAL B N 1
ATOM 6817 C CA . VAL B 1 365 ? -16.641 13.508 -10.289 1 94.56 365 VAL B CA 1
ATOM 6818 C C . VAL B 1 365 ? -16.891 14.094 -8.898 1 94.56 365 VAL B C 1
ATOM 6820 O O . VAL B 1 365 ? -17.219 13.367 -7.965 1 94.56 365 VAL B O 1
ATOM 6823 N N . ILE B 1 366 ? -16.672 15.461 -8.852 1 97.5 366 ILE B N 1
ATOM 6824 C CA . ILE B 1 366 ? -16.938 16.203 -7.621 1 97.5 366 ILE B CA 1
ATOM 6825 C C . ILE B 1 366 ? -18.109 17.156 -7.844 1 97.5 366 ILE B C 1
ATOM 6827 O O . ILE B 1 366 ? -18.141 17.891 -8.836 1 97.5 366 ILE B O 1
ATOM 6831 N N . TYR B 1 367 ? -19.047 17.078 -6.984 1 98.5 367 TYR B N 1
ATOM 6832 C CA . TYR B 1 367 ? -20.219 17.938 -7.039 1 98.5 367 TYR B CA 1
ATOM 6833 C C . TYR B 1 367 ? -20.141 19.047 -5.992 1 98.5 367 TYR B C 1
ATOM 6835 O O . TYR B 1 367 ? -19.812 18.781 -4.832 1 98.5 367 TYR B O 1
ATOM 6843 N N . VAL B 1 368 ? -20.422 20.266 -6.375 1 98.38 368 VAL B N 1
ATOM 6844 C CA . VAL B 1 368 ? -20.25 21.375 -5.449 1 98.38 368 VAL B CA 1
ATOM 6845 C C . VAL B 1 368 ? -21.438 22.344 -5.566 1 98.38 368 VAL B C 1
ATOM 6847 O O . VAL B 1 368 ? -22.172 22.297 -6.547 1 98.38 368 VAL B O 1
ATOM 6850 N N . GLY B 1 369 ? -21.625 23.172 -4.547 1 97.06 369 GLY B N 1
ATOM 6851 C CA . GLY B 1 369 ? -22.594 24.25 -4.613 1 97.06 369 GLY B CA 1
ATOM 6852 C C . GLY B 1 369 ? -22.078 25.469 -5.371 1 97.06 369 GLY B C 1
ATOM 6853 O O . GLY B 1 369 ? -20.891 25.547 -5.691 1 97.06 369 GLY B O 1
ATOM 6854 N N . SER B 1 370 ? -23.047 26.344 -5.664 1 96.12 370 SER B N 1
ATOM 6855 C CA . SER B 1 370 ? -22.672 27.578 -6.332 1 96.12 370 SER B CA 1
ATOM 6856 C C . SER B 1 370 ? -23.609 28.719 -5.926 1 96.12 370 SER B C 1
ATOM 6858 O O . SER B 1 370 ? -24.672 28.484 -5.363 1 96.12 370 SER B O 1
ATOM 6860 N N . GLU B 1 371 ? -23.109 29.891 -6.148 1 93.88 371 GLU B N 1
ATOM 6861 C CA . GLU B 1 371 ? -23.875 31.125 -5.934 1 93.88 371 GLU B CA 1
ATOM 6862 C C . GLU B 1 371 ? -24.281 31.766 -7.258 1 93.88 371 GLU B C 1
ATOM 6864 O O . GLU B 1 371 ? -23.594 31.578 -8.273 1 93.88 371 GLU B O 1
ATOM 6869 N N . PRO B 1 372 ? -25.438 32.5 -7.195 1 92.44 372 PRO B N 1
ATOM 6870 C CA . PRO B 1 372 ? -25.812 33.219 -8.406 1 92.44 372 PRO B CA 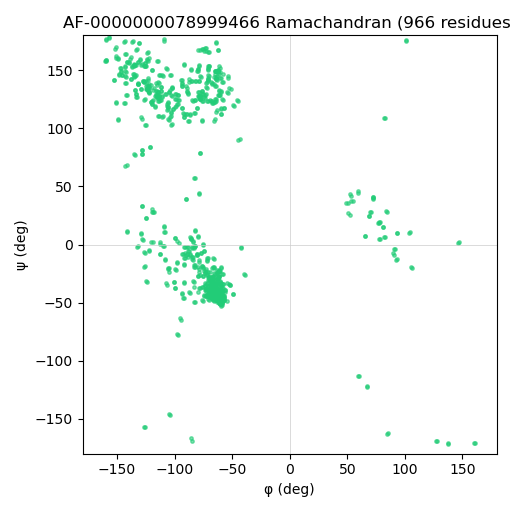1
ATOM 6871 C C . PRO B 1 372 ? -25.031 34.5 -8.586 1 92.44 372 PRO B C 1
ATOM 6873 O O . PRO B 1 372 ? -25.609 35.562 -8.891 1 92.44 372 PRO B O 1
ATOM 6876 N N . LYS B 1 373 ? -23.75 34.469 -8.352 1 94.38 373 LYS B N 1
ATOM 6877 C CA . LYS B 1 373 ? -22.797 35.562 -8.562 1 94.38 373 LYS B CA 1
ATOM 6878 C C . LYS B 1 373 ? -21.453 35.031 -9.055 1 94.38 373 LYS B C 1
ATOM 6880 O O . LYS B 1 373 ? -21.266 33.812 -9.18 1 94.38 373 LYS B O 1
ATOM 6885 N N . THR B 1 374 ? -20.609 36 -9.352 1 96.19 374 THR B N 1
ATOM 6886 C CA . THR B 1 374 ? -19.281 35.625 -9.836 1 96.19 374 THR B CA 1
ATOM 6887 C C . THR B 1 374 ? -18.219 35.938 -8.789 1 96.19 374 THR B C 1
ATOM 6889 O O . THR B 1 374 ? -18.531 36.531 -7.742 1 96.19 374 THR B O 1
ATOM 6892 N N . TYR B 1 375 ? -17.031 35.625 -9 1 95.94 375 TYR B N 1
ATOM 6893 C CA . TYR B 1 375 ? -15.93 35.875 -8.078 1 95.94 375 TYR B CA 1
ATOM 6894 C C . TYR B 1 375 ? -15.539 37.344 -8.094 1 95.94 375 TYR B C 1
ATOM 6896 O O . TYR B 1 375 ? -14.656 37.75 -7.336 1 95.94 375 TYR B O 1
ATOM 6904 N N . SER B 1 376 ? -16.234 38.125 -8.906 1 95.75 376 SER B N 1
ATOM 6905 C CA . SER B 1 376 ? -16.031 39.594 -8.883 1 95.75 376 SER B CA 1
ATOM 6906 C C . SER B 1 376 ? -16.828 40.25 -7.758 1 95.75 376 SER B C 1
ATOM 6908 O O . SER B 1 376 ? -16.891 41.469 -7.668 1 95.75 376 SER B O 1
ATOM 6910 N N . ASP B 1 377 ? -17.312 39.5 -6.945 1 94.75 377 ASP B N 1
ATOM 6911 C CA . ASP B 1 377 ? -18.094 39.969 -5.805 1 94.75 377 ASP B CA 1
ATOM 6912 C C . ASP B 1 377 ? -17.266 40.906 -4.918 1 94.75 377 ASP B C 1
ATOM 6914 O O . ASP B 1 377 ? -16.188 40.531 -4.465 1 94.75 377 ASP B O 1
ATOM 6918 N N . GLU B 1 378 ? -17.812 42.031 -4.574 1 94.62 378 GLU B N 1
ATOM 6919 C CA . GLU B 1 378 ? -17.078 43.062 -3.852 1 94.62 378 GLU B CA 1
ATOM 6920 C C . GLU B 1 378 ? -16.766 42.625 -2.422 1 94.62 378 GLU B C 1
ATOM 6922 O O . GLU B 1 378 ? -15.688 42.906 -1.898 1 94.62 378 GLU B O 1
ATOM 6927 N N . TRP B 1 379 ? -17.719 42.094 -1.834 1 92.38 379 TRP B N 1
ATOM 6928 C CA . TRP B 1 379 ? -17.516 41.594 -0.468 1 92.38 379 TRP B CA 1
ATOM 6929 C C . TRP B 1 379 ? -16.359 40.625 -0.398 1 92.38 379 TRP B C 1
ATOM 6931 O O . TRP B 1 379 ? -15.516 40.688 0.495 1 92.38 379 TRP B O 1
ATOM 6941 N N . ALA B 1 380 ? -16.359 39.656 -1.318 1 93.06 380 ALA B N 1
ATOM 6942 C CA . ALA B 1 380 ? -15.305 38.656 -1.356 1 93.06 380 ALA B CA 1
ATOM 6943 C C . ALA B 1 380 ? -13.93 39.281 -1.528 1 93.06 380 ALA B C 1
ATOM 6945 O O . ALA B 1 380 ? -12.977 38.938 -0.839 1 93.06 380 ALA B O 1
ATOM 6946 N N . ILE B 1 381 ? -13.844 40.219 -2.402 1 94.69 381 ILE B N 1
ATOM 6947 C CA . ILE B 1 381 ? -12.586 40.906 -2.689 1 94.69 381 ILE B CA 1
ATOM 6948 C C . ILE B 1 381 ? -12.109 41.656 -1.45 1 94.69 381 ILE B C 1
ATOM 6950 O O . ILE B 1 381 ? -10.938 41.562 -1.077 1 94.69 381 ILE B O 1
ATOM 6954 N N . LYS B 1 382 ? -13.023 42.25 -0.744 1 93.44 382 LYS B N 1
ATOM 6955 C CA . LYS B 1 382 ? -12.695 43.094 0.402 1 93.44 382 LYS B CA 1
ATOM 6956 C C . LYS B 1 382 ? -12.305 42.25 1.612 1 93.44 382 LYS B C 1
ATOM 6958 O O . LYS B 1 382 ? -11.406 42.594 2.369 1 93.44 382 LYS B O 1
ATOM 6963 N N . ASN B 1 383 ? -12.945 41.125 1.797 1 92.19 383 ASN B N 1
ATOM 6964 C CA . ASN B 1 383 ? -12.82 40.406 3.047 1 92.19 383 ASN B CA 1
ATOM 6965 C C . ASN B 1 383 ? -11.797 39.281 2.934 1 92.19 383 ASN B C 1
ATOM 6967 O O . ASN B 1 383 ? -11.57 38.531 3.893 1 92.19 383 ASN B O 1
ATOM 6971 N N . HIS B 1 384 ? -11.172 39.156 1.838 1 93.75 384 HIS B N 1
ATOM 6972 C CA . HIS B 1 384 ? -10.133 38.156 1.638 1 93.75 384 HIS B CA 1
ATOM 6973 C C . HIS B 1 384 ? -8.859 38.781 1.08 1 93.75 384 HIS B C 1
ATOM 6975 O O . HIS B 1 384 ? -8.5 38.531 -0.077 1 93.75 384 HIS B O 1
ATOM 6981 N N . PRO B 1 385 ? -8.125 39.406 1.957 1 93.56 385 PRO B N 1
ATOM 6982 C CA . PRO B 1 385 ? -6.977 40.188 1.514 1 93.56 385 PRO B CA 1
ATOM 6983 C C . PRO B 1 385 ? -5.754 39.344 1.201 1 93.56 385 PRO B C 1
ATOM 6985 O O . PRO B 1 385 ? -4.773 39.844 0.646 1 93.56 385 PRO B O 1
ATOM 6988 N N . GLU B 1 386 ? -5.707 38.125 1.565 1 94.81 386 GLU B N 1
ATOM 6989 C CA . GLU B 1 386 ? -4.547 37.25 1.341 1 94.81 386 GLU B CA 1
ATOM 6990 C C . GLU B 1 386 ? -4.148 37.25 -0.133 1 94.81 386 GLU B C 1
ATOM 6992 O O . GLU B 1 386 ? -5.012 37.188 -1.014 1 94.81 386 GLU B O 1
ATOM 6997 N N . ARG B 1 387 ? -2.92 37.188 -0.413 1 94.69 387 ARG B N 1
ATOM 6998 C CA . ARG B 1 387 ? -2.385 37.281 -1.768 1 94.69 387 ARG B CA 1
ATOM 6999 C C . ARG B 1 387 ? -2.953 36.188 -2.66 1 94.69 387 ARG B C 1
ATOM 7001 O O . ARG B 1 387 ? -3.375 36.438 -3.787 1 94.69 387 ARG B O 1
ATOM 7008 N N . VAL B 1 388 ? -2.973 35 -2.184 1 94.56 388 VAL B N 1
ATOM 7009 C CA . VAL B 1 388 ? -3.418 33.875 -2.982 1 94.56 388 VAL B CA 1
ATOM 7010 C C . VAL B 1 388 ? -4.895 34.031 -3.334 1 94.56 388 VAL B C 1
ATOM 7012 O O . VAL B 1 388 ? -5.316 33.688 -4.438 1 94.56 388 VAL B O 1
ATOM 7015 N N . TYR B 1 389 ? -5.699 34.562 -2.422 1 96.62 389 TYR B N 1
ATOM 7016 C CA . TYR B 1 389 ? -7.121 34.781 -2.67 1 96.62 389 TYR B CA 1
ATOM 7017 C C . TYR B 1 389 ? -7.332 35.906 -3.682 1 96.62 389 TYR B C 1
ATOM 7019 O O . TYR B 1 389 ? -8.148 35.781 -4.602 1 96.62 389 TYR B O 1
ATOM 7027 N N . GLN B 1 390 ? -6.566 36.938 -3.498 1 96.19 390 GLN B N 1
ATOM 7028 C CA . GLN B 1 390 ? -6.699 38.062 -4.41 1 96.19 390 GLN B CA 1
ATOM 7029 C C . GLN B 1 390 ? -6.316 37.656 -5.836 1 96.19 390 GLN B C 1
ATOM 7031 O O . GLN B 1 390 ? -6.996 38.031 -6.789 1 96.19 390 GLN B O 1
ATOM 7036 N N . SER B 1 391 ? -5.23 36.938 -5.969 1 96.81 391 SER B N 1
ATOM 7037 C CA . SER B 1 391 ? -4.82 36.469 -7.281 1 96.81 391 SER B CA 1
ATOM 7038 C C . SER B 1 391 ? -5.906 35.594 -7.922 1 96.81 391 SER B C 1
ATOM 7040 O O . SER B 1 391 ? -6.184 35.719 -9.117 1 96.81 391 SER B O 1
ATOM 7042 N N . PHE B 1 392 ? -6.5 34.781 -7.152 1 97.38 392 PHE B N 1
ATOM 7043 C CA . PHE B 1 392 ? -7.559 33.906 -7.641 1 97.38 392 PHE B CA 1
ATOM 7044 C C . PHE B 1 392 ? -8.773 34.719 -8.07 1 97.38 392 PHE B C 1
ATOM 7046 O O . PHE B 1 392 ? -9.328 34.5 -9.148 1 97.38 392 PHE B O 1
ATOM 7053 N N . LEU B 1 393 ? -9.188 35.594 -7.254 1 97.38 393 LEU B N 1
ATOM 7054 C CA . LEU B 1 393 ? -10.367 36.406 -7.527 1 97.38 393 LEU B CA 1
ATOM 7055 C C . LEU B 1 393 ? -10.188 37.219 -8.812 1 97.38 393 LEU B C 1
ATOM 7057 O O . LEU B 1 393 ? -11.125 37.375 -9.594 1 97.38 393 LEU B O 1
ATOM 7061 N N . LYS B 1 394 ? -8.977 37.594 -9.039 1 97 394 LYS B N 1
ATOM 7062 C CA . LYS B 1 394 ? -8.68 38.344 -10.266 1 97 394 LYS B CA 1
ATOM 7063 C C . LYS B 1 394 ? -8.695 37.406 -11.484 1 97 394 LYS B C 1
ATOM 7065 O O . LYS B 1 394 ? -9.305 37.75 -12.508 1 97 394 LYS B O 1
ATOM 7070 N N . GLN B 1 395 ? -8.133 36.312 -11.367 1 97.25 395 GLN B N 1
ATOM 7071 C CA . GLN B 1 395 ? -7.965 35.375 -12.477 1 97.25 395 GLN B CA 1
ATOM 7072 C C . GLN B 1 395 ? -9.312 34.812 -12.914 1 97.25 395 GLN B C 1
ATOM 7074 O O . GLN B 1 395 ? -9.531 34.594 -14.109 1 97.25 395 GLN B O 1
ATOM 7079 N N . TYR B 1 396 ? -10.148 34.656 -11.969 1 97.19 396 TYR B N 1
ATOM 7080 C CA . TYR B 1 396 ? -11.398 33.969 -12.281 1 97.19 396 TYR B CA 1
ATOM 7081 C C . TYR B 1 396 ? -12.594 34.875 -12.016 1 97.19 396 TYR B C 1
ATOM 7083 O O . TYR B 1 396 ? -13.672 34.406 -11.656 1 97.19 396 TYR B O 1
ATOM 7091 N N . ALA B 1 397 ? -12.445 36.062 -12.156 1 96.38 397 ALA B N 1
ATOM 7092 C CA . ALA B 1 397 ? -13.414 37.094 -11.805 1 96.38 397 ALA B CA 1
ATOM 7093 C C . ALA B 1 397 ? -14.758 36.844 -12.477 1 96.38 397 ALA B C 1
ATOM 7095 O O . ALA B 1 397 ? -15.812 37.062 -11.875 1 96.38 397 ALA B O 1
ATOM 7096 N N . SER B 1 398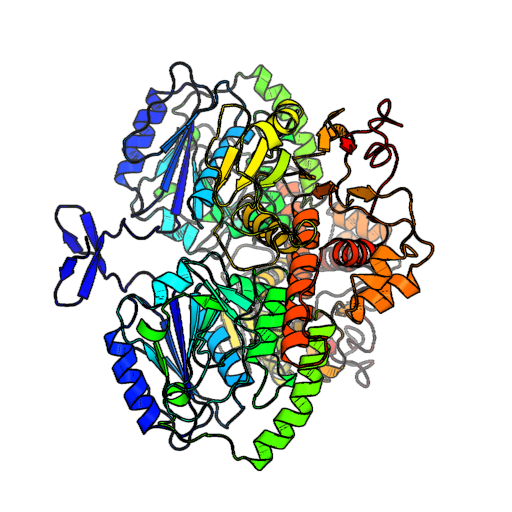 ? -14.805 36.281 -13.68 1 96.38 398 SER B N 1
ATOM 7097 C CA . SER B 1 398 ? -16.031 36.125 -14.445 1 96.38 398 SER B CA 1
ATOM 7098 C C . SER B 1 398 ? -16.672 34.781 -14.203 1 96.38 398 SER B C 1
ATOM 7100 O O . SER B 1 398 ? -17.781 34.5 -14.68 1 96.38 398 SER B O 1
ATOM 7102 N N . ASP B 1 399 ? -15.992 33.938 -13.523 1 96.5 399 ASP B N 1
ATOM 7103 C CA . ASP B 1 399 ? -16.531 32.594 -13.281 1 96.5 399 ASP B CA 1
ATOM 7104 C C . ASP B 1 399 ? -17.562 32.625 -12.164 1 96.5 399 ASP B C 1
ATOM 7106 O O . ASP B 1 399 ? -17.562 33.531 -11.312 1 96.5 399 ASP B O 1
ATOM 7110 N N . THR B 1 400 ? -18.438 31.672 -12.242 1 95.69 400 THR B N 1
ATOM 7111 C CA . THR B 1 400 ? -19.422 31.5 -11.188 1 95.69 400 THR B CA 1
ATOM 7112 C C . THR B 1 400 ? -18.75 31.188 -9.852 1 95.69 400 THR B C 1
ATOM 7114 O O . THR B 1 400 ? -17.828 30.359 -9.789 1 95.69 400 THR B O 1
ATOM 7117 N N . MET B 1 401 ? -19.188 31.906 -8.781 1 96.44 401 MET B N 1
ATOM 7118 C CA . MET B 1 401 ? -18.656 31.625 -7.453 1 96.44 401 MET B CA 1
ATOM 7119 C C . MET B 1 401 ? -19.234 30.328 -6.898 1 96.44 401 MET B C 1
ATOM 7121 O O . MET B 1 401 ? -20.438 30.125 -6.895 1 96.44 401 MET B O 1
ATOM 7125 N N . LEU B 1 402 ? -18.359 29.469 -6.496 1 97.06 402 LEU B N 1
ATOM 7126 C CA . LEU B 1 402 ? -18.781 28.203 -5.914 1 97.06 402 LEU B CA 1
ATOM 7127 C C . LEU B 1 402 ? -19.047 28.344 -4.422 1 97.06 402 LEU B C 1
ATOM 7129 O O . LEU B 1 402 ? -18.547 29.281 -3.787 1 97.06 402 LEU B O 1
ATOM 7133 N N . ASN B 1 403 ? -19.938 27.547 -3.971 1 95.81 403 ASN B N 1
ATOM 7134 C CA . ASN B 1 403 ? -20.391 27.625 -2.59 1 95.81 403 ASN B CA 1
ATOM 7135 C C . ASN B 1 403 ? -20.016 26.375 -1.796 1 95.81 403 ASN B C 1
ATOM 7137 O O . ASN B 1 403 ? -20.375 25.266 -2.172 1 95.81 403 ASN B O 1
ATOM 7141 N N . ALA B 1 404 ? -19.359 26.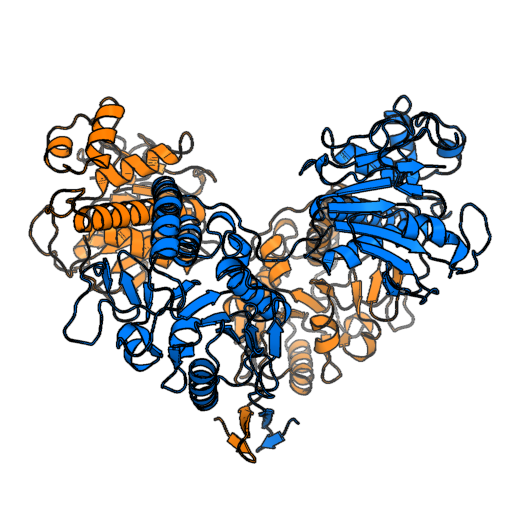531 -0.638 1 96.56 404 ALA B N 1
ATOM 7142 C CA . ALA B 1 404 ? -18.797 25.453 0.168 1 96.56 404 ALA B CA 1
ATOM 7143 C C . ALA B 1 404 ? -19.875 24.766 1.001 1 96.56 404 ALA B C 1
ATOM 7145 O O . ALA B 1 404 ? -19.578 23.859 1.782 1 96.56 404 ALA B O 1
ATOM 7146 N N . GLY B 1 405 ? -21.078 25.094 0.801 1 96.94 405 GLY B N 1
ATOM 7147 C CA . GLY B 1 405 ? -22.156 24.469 1.544 1 96.94 405 GLY B CA 1
ATOM 7148 C C . GLY B 1 405 ? -22.469 23.062 1.062 1 96.94 405 GLY B C 1
ATOM 7149 O O . GLY B 1 405 ? -23.156 22.297 1.759 1 96.94 405 GLY B O 1
ATOM 7150 N N . LEU B 1 406 ? -22.016 22.828 -0.145 1 97.88 406 LEU B N 1
ATOM 7151 C CA . LEU B 1 406 ? -22.219 21.5 -0.72 1 97.88 406 LEU B CA 1
ATOM 7152 C C . LEU B 1 406 ? -20.938 20.969 -1.353 1 97.88 406 LEU B C 1
ATOM 7154 O O . LEU B 1 406 ? -20.328 21.656 -2.188 1 97.88 406 LEU B O 1
ATOM 7158 N N . LEU B 1 407 ? -20.547 19.797 -0.966 1 98.69 407 LEU B N 1
ATOM 7159 C CA . LEU B 1 407 ? -19.453 19.047 -1.568 1 98.69 407 LEU B CA 1
ATOM 7160 C C . LEU B 1 407 ? -19.766 17.562 -1.582 1 98.69 407 LEU B C 1
ATOM 7162 O O . LEU B 1 407 ? -20.016 16.953 -0.531 1 98.69 407 LEU B O 1
ATOM 7166 N N . GLY B 1 408 ? -19.781 16.953 -2.756 1 98.69 408 GLY B N 1
ATOM 7167 C CA . GLY B 1 408 ? -20.094 15.531 -2.859 1 98.69 408 GLY B CA 1
ATOM 7168 C C . GLY B 1 408 ? -19.219 14.797 -3.854 1 98.69 408 GLY B C 1
ATOM 7169 O O . GLY B 1 408 ? -18.672 15.398 -4.777 1 98.69 408 GLY B O 1
ATOM 7170 N N . GLY B 1 409 ? -19.094 13.586 -3.701 1 98.19 409 GLY B N 1
ATOM 7171 C CA . GLY B 1 409 ? -18.328 12.688 -4.555 1 98.19 409 GLY B CA 1
ATOM 7172 C C . GLY B 1 409 ? -17.969 11.383 -3.875 1 98.19 409 GLY B C 1
ATOM 7173 O O . GLY B 1 409 ? -18.531 11.039 -2.834 1 98.19 409 GLY B O 1
ATOM 7174 N N . LEU B 1 410 ? -17.094 10.625 -4.57 1 96.31 410 LEU B N 1
ATOM 7175 C CA . LEU B 1 410 ? -16.547 9.453 -3.898 1 96.31 410 LEU B CA 1
ATOM 7176 C C . LEU B 1 410 ? -15.742 9.859 -2.668 1 96.31 410 LEU B C 1
ATOM 7178 O O . LEU B 1 410 ? -15.141 10.938 -2.643 1 96.31 410 LEU B O 1
ATOM 7182 N N . ARG B 1 411 ? -15.695 9.008 -1.678 1 96.31 411 ARG B N 1
ATOM 7183 C CA . ARG B 1 411 ? -15.008 9.273 -0.42 1 96.31 411 ARG B CA 1
ATOM 7184 C C . ARG B 1 411 ? -13.586 9.781 -0.67 1 96.31 411 ARG B C 1
ATOM 7186 O O . ARG B 1 411 ? -13.18 10.797 -0.1 1 96.31 411 ARG B O 1
ATOM 7193 N N . GLU B 1 412 ? -12.898 9.172 -1.597 1 94.06 412 GLU B N 1
ATOM 7194 C CA . GLU B 1 412 ? -11.508 9.516 -1.842 1 94.06 412 GLU B CA 1
ATOM 7195 C C . GLU B 1 412 ? -11.383 10.922 -2.434 1 94.06 412 GLU B C 1
ATOM 7197 O O . GLU B 1 412 ? -10.453 11.664 -2.102 1 94.06 412 GLU B O 1
ATOM 7202 N N . ASP B 1 413 ? -12.289 11.25 -3.285 1 96.69 413 ASP B N 1
ATOM 7203 C CA . ASP B 1 413 ? -12.266 12.562 -3.918 1 96.69 413 ASP B CA 1
ATOM 7204 C C . ASP B 1 413 ? -12.609 13.664 -2.91 1 96.69 413 ASP B C 1
ATOM 7206 O O . ASP B 1 413 ? -11.969 14.719 -2.898 1 96.69 413 ASP B O 1
ATOM 7210 N N . VAL B 1 414 ? -13.586 13.406 -2.09 1 98.38 414 VAL B N 1
ATOM 7211 C CA . VAL B 1 414 ? -13.984 14.367 -1.07 1 98.38 414 VAL B CA 1
ATOM 7212 C C . VAL B 1 414 ? -12.852 14.539 -0.054 1 98.38 414 VAL B C 1
ATOM 7214 O O . VAL B 1 414 ? -12.57 15.648 0.391 1 98.38 414 VAL B O 1
ATOM 7217 N N . MET B 1 415 ? -12.195 13.453 0.266 1 98 415 MET B N 1
ATOM 7218 C CA . MET B 1 415 ? -11.047 13.523 1.167 1 98 415 MET B CA 1
ATOM 7219 C C . MET B 1 415 ? -9.945 14.391 0.58 1 98 415 MET B C 1
ATOM 7221 O O . MET B 1 415 ? -9.391 15.25 1.271 1 98 415 MET B O 1
ATOM 7225 N N . GLU B 1 416 ? -9.664 14.18 -0.643 1 97.31 416 GLU B N 1
ATOM 7226 C CA . GLU B 1 416 ? -8.625 14.977 -1.295 1 97.31 416 GLU B CA 1
ATOM 7227 C C . GLU B 1 416 ? -9 16.453 -1.32 1 97.31 416 GLU B C 1
ATOM 7229 O O . GLU B 1 416 ? -8.156 17.312 -1.047 1 97.31 416 GLU B O 1
ATOM 7234 N N . PHE B 1 417 ? -10.234 16.734 -1.633 1 98.31 417 PHE B N 1
ATOM 7235 C CA . PHE B 1 417 ? -10.734 18.094 -1.677 1 98.31 417 PHE B CA 1
ATOM 7236 C C . PHE B 1 417 ? -10.578 18.766 -0.319 1 98.31 417 PHE B C 1
ATOM 7238 O O . PHE B 1 417 ? -10 19.859 -0.22 1 98.31 417 PHE B O 1
ATOM 7245 N N . ALA B 1 418 ? -11.047 18.078 0.696 1 98.5 418 ALA B N 1
ATOM 7246 C CA . ALA B 1 418 ? -10.969 18.609 2.053 1 98.5 418 ALA B CA 1
ATOM 7247 C C . ALA B 1 418 ? -9.523 18.812 2.482 1 98.5 418 ALA B C 1
ATOM 7249 O O . ALA B 1 418 ? -9.188 19.844 3.078 1 98.5 418 ALA B O 1
ATOM 7250 N N . HIS B 1 419 ? -8.711 17.875 2.141 1 98.25 419 HIS B N 1
ATOM 7251 C CA . HIS B 1 419 ? -7.305 17.953 2.527 1 98.25 419 HIS B CA 1
ATOM 7252 C C . HIS B 1 419 ? -6.613 19.141 1.87 1 98.25 419 HIS B C 1
ATOM 7254 O O . HIS B 1 419 ? -5.797 19.812 2.5 1 98.25 419 HIS B O 1
ATOM 7260 N N . ARG B 1 420 ? -6.93 19.422 0.658 1 97.12 420 ARG B N 1
ATOM 7261 C CA . ARG B 1 420 ? -6.328 20.547 -0.054 1 97.12 420 ARG B CA 1
ATOM 7262 C C . ARG B 1 420 ? -6.738 21.875 0.573 1 97.12 420 ARG B C 1
ATOM 7264 O O . ARG B 1 420 ? -5.949 22.812 0.605 1 97.12 420 ARG B O 1
ATOM 7271 N N . ILE B 1 421 ? -7.961 21.938 1.083 1 97.88 421 ILE B N 1
ATOM 7272 C CA . ILE B 1 421 ? -8.391 23.156 1.781 1 97.88 421 ILE B CA 1
ATOM 7273 C C . ILE B 1 421 ? -7.566 23.328 3.055 1 97.88 421 ILE B C 1
ATOM 7275 O O . ILE B 1 421 ? -7.082 24.422 3.338 1 97.88 421 ILE B O 1
ATOM 7279 N N . VAL B 1 422 ? -7.402 22.25 3.74 1 96.81 422 VAL B N 1
ATOM 7280 C CA . VAL B 1 422 ? -6.66 22.266 4.996 1 96.81 422 VAL B CA 1
ATOM 7281 C C . VAL B 1 422 ? -5.211 22.672 4.73 1 96.81 422 VAL B C 1
ATOM 7283 O O . VAL B 1 422 ? -4.652 23.516 5.441 1 96.81 422 VAL B O 1
ATOM 7286 N N . ARG B 1 423 ? -4.602 22.141 3.688 1 96.12 423 ARG B N 1
ATOM 7287 C CA . ARG B 1 423 ? -3.229 22.484 3.324 1 96.12 423 ARG B CA 1
ATOM 7288 C C . ARG B 1 423 ? -3.105 23.969 2.996 1 96.12 423 ARG B C 1
ATOM 7290 O O . ARG B 1 423 ? -2.158 24.641 3.428 1 96.12 423 ARG B O 1
ATOM 7297 N N . LEU B 1 424 ? -4.059 24.469 2.26 1 95.44 424 LEU B N 1
ATOM 7298 C CA . LEU B 1 424 ? -4.047 25.875 1.894 1 95.44 424 LEU B CA 1
ATOM 7299 C C . LEU B 1 424 ? -4.164 26.766 3.131 1 95.44 424 LEU B C 1
ATOM 7301 O O . LEU B 1 424 ? -3.457 27.766 3.252 1 95.44 424 LEU B O 1
ATOM 7305 N N . TYR B 1 425 ? -5.023 26.391 4.055 1 96.06 425 TYR B N 1
ATOM 7306 C CA . TYR B 1 425 ? -5.203 27.156 5.289 1 96.06 425 TYR B CA 1
ATOM 7307 C C . TYR B 1 425 ? -3.896 27.25 6.066 1 96.06 425 TYR B C 1
ATOM 7309 O O . TYR B 1 425 ? -3.469 28.344 6.441 1 96.06 425 TYR B O 1
ATOM 7317 N N . TYR B 1 426 ? -3.266 26.094 6.254 1 94.75 426 TYR B N 1
ATOM 7318 C CA . TYR B 1 426 ? -2.053 26.094 7.062 1 94.75 426 TYR B CA 1
ATOM 7319 C C . TYR B 1 426 ? -0.911 26.797 6.344 1 94.75 426 TYR B C 1
ATOM 7321 O O . TYR B 1 426 ? -0.058 27.422 6.98 1 94.75 426 TYR B O 1
ATOM 7329 N N . ARG B 1 427 ? -0.922 26.766 5.035 1 93.81 427 ARG B N 1
ATOM 7330 C CA . ARG B 1 427 ? 0.054 27.562 4.285 1 93.81 427 ARG B CA 1
ATOM 7331 C C . ARG B 1 427 ? -0.14 29.047 4.531 1 93.81 427 ARG B C 1
ATOM 7333 O O . ARG B 1 427 ? 0.823 29.766 4.801 1 93.81 427 ARG B O 1
ATOM 7340 N N . ILE B 1 428 ? -1.332 29.5 4.477 1 94.62 428 ILE B N 1
ATOM 7341 C CA . ILE B 1 428 ? -1.644 30.906 4.672 1 94.62 428 ILE B CA 1
ATOM 7342 C C . ILE B 1 428 ? -1.265 31.328 6.086 1 94.62 428 ILE B C 1
ATOM 7344 O O . ILE B 1 428 ? -0.663 32.406 6.289 1 94.62 428 ILE B O 1
ATOM 7348 N N . GLU B 1 429 ? -1.621 30.516 7.062 1 94.44 429 GLU B N 1
ATOM 7349 C CA . GLU B 1 429 ? -1.288 30.828 8.445 1 94.44 429 GLU B CA 1
ATOM 7350 C C . GLU B 1 429 ? 0.223 30.859 8.664 1 94.44 429 GLU B C 1
ATOM 7352 O O . GLU B 1 429 ? 0.731 31.672 9.438 1 94.44 429 GLU B O 1
ATOM 7357 N N . SER B 1 430 ? 0.944 29.953 8.008 1 94.38 430 SER B N 1
ATOM 7358 C CA . SER B 1 430 ? 2.4 29.984 8.07 1 94.38 430 SER B CA 1
ATOM 7359 C C . SER B 1 430 ? 2.949 31.266 7.445 1 94.38 430 SER B C 1
ATOM 7361 O O . SER B 1 430 ? 3.859 31.891 7.992 1 94.38 430 SER B O 1
ATOM 7363 N N . GLU B 1 431 ? 2.385 31.672 6.336 1 94.12 431 GLU B N 1
ATOM 7364 C CA . GLU B 1 431 ? 2.807 32.906 5.66 1 94.12 431 GLU B CA 1
ATOM 7365 C C . GLU B 1 431 ? 2.527 34.125 6.523 1 94.12 431 GLU B C 1
ATOM 7367 O O . GLU B 1 431 ? 3.281 35.094 6.484 1 94.12 431 GLU B O 1
ATOM 7372 N N . ARG B 1 432 ? 1.464 34.094 7.285 1 93.75 432 ARG B N 1
ATOM 7373 C CA . ARG B 1 432 ? 1.18 35.156 8.227 1 93.75 432 ARG B CA 1
ATOM 7374 C C . ARG B 1 432 ? 2.266 35.281 9.289 1 93.75 432 ARG B C 1
ATOM 7376 O O . ARG B 1 432 ? 2.732 36.375 9.609 1 93.75 432 ARG B O 1
ATOM 7383 N N . PHE B 1 433 ? 2.65 34.156 9.781 1 93.06 433 PHE B N 1
ATOM 7384 C CA . PHE B 1 433 ? 3.723 34.094 10.766 1 93.06 433 PHE B CA 1
ATOM 7385 C C . PHE B 1 433 ? 5.02 34.656 10.18 1 93.06 433 PHE B C 1
ATOM 7387 O O . PHE B 1 433 ? 5.77 35.344 10.859 1 93.06 433 PHE B O 1
ATOM 7394 N N . TRP B 1 434 ? 5.258 34.344 8.898 1 92.81 434 TRP B N 1
ATOM 7395 C CA . TRP B 1 434 ? 6.484 34.781 8.234 1 92.81 434 TRP B CA 1
ATOM 7396 C C . TRP B 1 434 ? 6.344 36.188 7.703 1 92.81 434 TRP B C 1
ATOM 7398 O O . TRP B 1 434 ? 7.184 36.656 6.926 1 92.81 434 TRP B O 1
ATOM 7408 N N . LYS B 1 435 ? 5.246 36.812 7.941 1 93.38 435 LYS B N 1
ATOM 7409 C CA . LYS B 1 435 ? 4.984 38.219 7.621 1 93.38 435 LYS B CA 1
ATOM 7410 C C . LYS B 1 435 ? 4.863 38.438 6.113 1 93.38 435 LYS B C 1
ATOM 7412 O O . LYS B 1 435 ? 5.215 39.5 5.594 1 93.38 435 LYS B O 1
ATOM 7417 N N . LYS B 1 436 ? 4.445 37.375 5.508 1 92.19 436 LYS B N 1
ATOM 7418 C CA . LYS B 1 436 ? 4.16 37.469 4.082 1 92.19 436 LYS B CA 1
ATOM 7419 C C . LYS B 1 436 ? 2.693 37.812 3.838 1 92.19 436 LYS B C 1
ATOM 7421 O O . LYS B 1 436 ? 2.312 38.156 2.721 1 92.19 436 LYS B O 1
ATOM 7426 N N . GLU B 1 437 ? 1.896 37.625 4.828 1 91.75 437 GLU B N 1
ATOM 7427 C CA . GLU B 1 437 ? 0.486 38 4.824 1 91.75 437 GLU B CA 1
ATOM 7428 C C . GLU B 1 437 ? 0.165 38.969 5.965 1 91.75 437 GLU B C 1
ATOM 7430 O O . GLU B 1 437 ? 0.909 39.031 6.945 1 91.75 437 GLU B O 1
ATOM 7435 N N . GLY B 1 438 ? -0.947 39.656 5.785 1 87.56 438 GLY B N 1
ATOM 7436 C CA . GLY B 1 438 ? -1.384 40.531 6.852 1 87.56 438 GLY B CA 1
ATOM 7437 C C . GLY B 1 438 ? -1.709 39.812 8.141 1 87.56 438 GLY B C 1
ATOM 7438 O O . GLY B 1 438 ? -1.908 38.594 8.133 1 87.56 438 GLY B O 1
ATOM 7439 N N . ALA B 1 439 ? -1.868 40.531 9.195 1 83.06 439 ALA B N 1
ATOM 7440 C CA . ALA B 1 439 ? -2.002 39.969 10.539 1 83.06 439 ALA B CA 1
ATOM 7441 C C . ALA B 1 439 ? -3.416 39.438 10.773 1 83.06 439 ALA B C 1
ATOM 7443 O O . ALA B 1 439 ? -3.623 38.562 11.609 1 83.06 439 ALA B O 1
ATOM 7444 N N . ALA B 1 440 ? -4.312 39.969 10.039 1 83 440 ALA B N 1
ATOM 7445 C CA . ALA B 1 440 ? -5.707 39.594 10.273 1 83 440 ALA B CA 1
ATOM 7446 C C . ALA B 1 440 ? -5.953 38.156 9.875 1 83 440 ALA B C 1
ATOM 7448 O O . ALA B 1 440 ? -5.43 37.688 8.859 1 83 440 ALA B O 1
ATOM 7449 N N . ARG B 1 441 ? -6.73 37.438 10.664 1 83.88 441 ARG B N 1
ATOM 7450 C CA . ARG B 1 441 ? -7.055 36.031 10.398 1 83.88 441 ARG B CA 1
ATOM 7451 C C . ARG B 1 441 ? -8 35.906 9.211 1 83.88 441 ARG B C 1
ATOM 7453 O O . ARG B 1 441 ? -8.758 36.844 8.914 1 83.88 441 ARG B O 1
ATOM 7460 N N . ALA B 1 442 ? -7.875 34.781 8.586 1 84.44 442 ALA B N 1
ATOM 7461 C CA . ALA B 1 442 ? -8.766 34.469 7.465 1 84.44 442 ALA B CA 1
ATOM 7462 C C . ALA B 1 442 ? -10.227 34.5 7.906 1 84.44 442 ALA B C 1
ATOM 7464 O O . ALA B 1 442 ? -10.555 34.031 9 1 84.44 442 ALA B O 1
ATOM 7465 N N . VAL B 1 443 ? -11.102 34.906 7.035 1 84.31 443 VAL B N 1
ATOM 7466 C CA . VAL B 1 443 ? -12.5 35.094 7.395 1 84.31 443 VAL B CA 1
ATOM 7467 C C . VAL B 1 443 ? -13.273 33.812 7.109 1 84.31 443 VAL B C 1
ATOM 7469 O O . VAL B 1 443 ? -14.117 33.375 7.91 1 84.31 443 VAL B O 1
ATOM 7472 N N . GLY B 1 444 ? -13.031 33.25 5.941 1 89.5 444 GLY B N 1
ATOM 7473 C CA . GLY B 1 444 ? -13.828 32.094 5.582 1 89.5 444 GLY B CA 1
ATOM 7474 C C . GLY B 1 444 ? -13.195 31.234 4.496 1 89.5 444 GLY B C 1
ATOM 7475 O O . GLY B 1 444 ? -12.141 31.594 3.959 1 89.5 444 GLY B O 1
ATOM 7476 N N . ASP B 1 445 ? -13.914 30.109 4.203 1 92 445 ASP B N 1
ATOM 7477 C CA . ASP B 1 445 ? -13.328 29.078 3.352 1 92 445 ASP B CA 1
ATOM 7478 C C . ASP B 1 445 ? -13.836 29.188 1.917 1 92 445 ASP B C 1
ATOM 7480 O O . ASP B 1 445 ? -13.438 28.422 1.044 1 92 445 ASP B O 1
ATOM 7484 N N . MET B 1 446 ? -14.594 30.172 1.55 1 94.12 446 MET B N 1
ATOM 7485 C CA . MET B 1 446 ? -15.273 30.203 0.258 1 94.12 446 MET B CA 1
ATOM 7486 C C . MET B 1 446 ? -14.266 30.328 -0.883 1 94.12 446 MET B C 1
ATOM 7488 O O . MET B 1 446 ? -14.391 29.625 -1.896 1 94.12 446 MET B O 1
ATOM 7492 N N . ILE B 1 447 ? -13.344 31.203 -0.728 1 96.38 447 ILE B N 1
ATOM 7493 C CA . ILE B 1 447 ? -12.375 31.406 -1.804 1 96.38 447 ILE B CA 1
ATOM 7494 C C . ILE B 1 447 ? -11.406 30.234 -1.86 1 96.38 447 ILE B C 1
ATOM 7496 O O . ILE B 1 447 ? -11.047 29.766 -2.943 1 96.38 447 ILE B O 1
ATOM 7500 N N . ALA B 1 448 ? -11 29.734 -0.646 1 97.38 448 ALA B N 1
ATOM 7501 C CA . ALA B 1 448 ? -10.195 28.516 -0.612 1 97.38 448 ALA B CA 1
ATOM 7502 C C . ALA B 1 448 ? -10.914 27.375 -1.322 1 97.38 448 ALA B C 1
ATOM 7504 O O . ALA B 1 448 ? -10.289 26.609 -2.066 1 97.38 448 ALA B O 1
ATOM 7505 N N . PHE B 1 449 ? -12.203 27.312 -1.138 1 98.25 449 PHE B N 1
ATOM 7506 C CA . PHE B 1 449 ? -13.047 26.297 -1.774 1 98.25 449 PHE B CA 1
ATOM 7507 C C . PHE B 1 449 ? -12.984 26.438 -3.293 1 98.25 449 PHE B C 1
ATOM 7509 O O . PHE B 1 449 ? -12.812 25.438 -3.996 1 98.25 449 PHE B O 1
ATOM 7516 N N . GLY B 1 450 ? -13.062 27.609 -3.748 1 97.94 450 GLY B N 1
ATOM 7517 C CA . GLY B 1 450 ? -12.961 27.859 -5.18 1 97.94 450 GLY B CA 1
ATOM 7518 C C . GLY B 1 450 ? -11.609 27.469 -5.754 1 97.94 450 GLY B C 1
ATOM 7519 O O . GLY B 1 450 ? -11.539 26.859 -6.824 1 97.94 450 GLY B O 1
ATOM 7520 N N . ILE B 1 451 ? -10.594 27.828 -5.031 1 97.62 451 ILE B N 1
ATOM 7521 C CA . ILE B 1 451 ? -9.234 27.516 -5.465 1 97.62 451 ILE B CA 1
ATOM 7522 C C . ILE B 1 451 ? -9.07 26.016 -5.605 1 97.62 451 ILE B C 1
ATOM 7524 O O . ILE B 1 451 ? -8.586 25.531 -6.629 1 97.62 451 ILE B O 1
ATOM 7528 N N . VAL B 1 452 ? -9.523 25.25 -4.645 1 97.81 452 VAL B N 1
ATOM 7529 C CA . VAL B 1 452 ? -9.367 23.797 -4.656 1 97.81 452 VAL B CA 1
ATOM 7530 C C . VAL B 1 452 ? -10.234 23.188 -5.754 1 97.81 452 VAL B C 1
ATOM 7532 O O . VAL B 1 452 ? -9.805 22.281 -6.469 1 97.81 452 VAL B O 1
ATOM 7535 N N . ALA B 1 453 ? -11.43 23.719 -5.887 1 97.94 453 ALA B N 1
ATOM 7536 C CA . ALA B 1 453 ? -12.312 23.203 -6.93 1 97.94 453 ALA B CA 1
ATOM 7537 C C . ALA B 1 453 ? -11.672 23.344 -8.305 1 97.94 453 ALA B C 1
ATOM 7539 O O . ALA B 1 453 ? -11.727 22.406 -9.117 1 97.94 453 ALA B O 1
ATOM 7540 N N . LYS B 1 454 ? -11.086 24.453 -8.57 1 95.81 454 LYS B N 1
ATOM 7541 C CA . LYS B 1 454 ? -10.461 24.688 -9.867 1 95.81 454 LYS B CA 1
ATOM 7542 C C . LYS B 1 454 ? -9.32 23.703 -10.117 1 95.81 454 LYS B C 1
ATOM 7544 O O . LYS B 1 454 ? -9.062 23.312 -11.258 1 95.81 454 LYS B O 1
ATOM 7549 N N . SER B 1 455 ? -8.703 23.266 -9.086 1 94.5 455 SER B N 1
ATOM 7550 C CA . SER B 1 455 ? -7.586 22.344 -9.227 1 94.5 455 SER B CA 1
ATOM 7551 C C . SER B 1 455 ? -8.07 20.953 -9.664 1 94.5 455 SER B C 1
ATOM 7553 O O . SER B 1 455 ? -7.277 20.125 -10.117 1 94.5 455 SER B O 1
ATOM 7555 N N . PHE B 1 456 ? -9.32 20.641 -9.602 1 95.12 456 PHE B N 1
ATOM 7556 C CA . PHE B 1 456 ? -9.883 19.375 -10.039 1 95.12 456 PHE B CA 1
ATOM 7557 C C . PHE B 1 456 ? -10.266 19.422 -11.508 1 95.12 456 PHE B C 1
ATOM 7559 O O . PHE B 1 456 ? -10.633 18.406 -12.094 1 95.12 456 PHE B O 1
ATOM 7566 N N . GLY B 1 457 ? -10.25 20.547 -12.078 1 93.25 457 GLY B N 1
ATOM 7567 C CA . GLY B 1 457 ? -10.461 20.719 -13.508 1 93.25 457 GLY B CA 1
ATOM 7568 C C . GLY B 1 457 ? -11.867 20.375 -13.945 1 93.25 457 GLY B C 1
ATOM 7569 O O . GLY B 1 457 ? -12.844 20.875 -13.383 1 93.25 457 GLY B O 1
ATOM 7570 N N . ASP B 1 458 ? -11.922 19.422 -14.883 1 92.88 458 ASP B N 1
ATOM 7571 C CA . ASP B 1 458 ? -13.195 19.109 -15.516 1 92.88 458 ASP B CA 1
ATOM 7572 C C . ASP B 1 458 ? -13.992 18.094 -14.703 1 92.88 458 ASP B C 1
ATOM 7574 O O . ASP B 1 458 ? -15.102 17.719 -15.078 1 92.88 458 ASP B O 1
ATOM 7578 N N . ARG B 1 459 ? -13.492 17.797 -13.602 1 96 459 ARG B N 1
ATOM 7579 C CA . ARG B 1 459 ? -14.164 16.797 -12.781 1 96 459 ARG B CA 1
ATOM 7580 C C . ARG B 1 459 ? -15.211 17.453 -11.875 1 96 459 ARG B C 1
ATOM 7582 O O . ARG B 1 459 ? -15.938 16.766 -11.156 1 96 459 ARG B O 1
ATOM 7589 N N . VAL B 1 460 ? -15.336 18.812 -11.914 1 97.25 460 VAL B N 1
ATOM 7590 C CA . VAL B 1 460 ? -16.219 19.516 -11.008 1 97.25 460 VAL B CA 1
ATOM 7591 C C . VAL B 1 460 ? -17.562 19.797 -11.703 1 97.25 460 VAL B C 1
ATOM 7593 O O . VAL B 1 460 ? -17.594 20.328 -12.812 1 97.25 460 VAL B O 1
ATOM 7596 N N . ILE B 1 461 ? -18.625 19.422 -11.047 1 96.88 461 ILE B N 1
ATOM 7597 C CA . ILE B 1 461 ? -19.969 19.641 -11.57 1 96.88 461 ILE B CA 1
ATOM 7598 C C . ILE B 1 461 ? -20.781 20.469 -10.57 1 96.88 461 ILE B C 1
ATOM 7600 O O . ILE B 1 461 ? -20.734 20.219 -9.367 1 96.88 461 ILE B O 1
ATOM 7604 N N . THR B 1 462 ? -21.422 21.484 -11 1 96.44 462 THR B N 1
ATOM 7605 C CA . THR B 1 462 ? -22.406 22.281 -10.273 1 96.44 462 THR B CA 1
ATOM 7606 C C . THR B 1 462 ? -23.609 22.594 -11.164 1 96.44 462 THR B C 1
ATOM 7608 O O . THR B 1 462 ? -23.672 22.141 -12.312 1 96.44 462 THR B O 1
ATOM 7611 N N . GLY B 1 463 ? -24.672 23.25 -10.531 1 93.69 463 GLY B N 1
ATOM 7612 C CA . GLY B 1 463 ? -25.812 23.609 -11.367 1 93.69 463 GLY B CA 1
ATOM 7613 C C . GLY B 1 463 ? -27.141 23.109 -10.82 1 93.69 463 GLY B C 1
ATOM 7614 O O . GLY B 1 463 ? -27.219 22.688 -9.672 1 93.69 463 GLY B O 1
ATOM 7615 N N . PRO B 1 464 ? -28.141 23.203 -11.633 1 93.38 464 PRO B N 1
ATOM 7616 C CA . PRO B 1 464 ? -29.516 23 -11.172 1 93.38 464 PRO B CA 1
ATOM 7617 C C . PRO B 1 464 ? -29.781 21.562 -10.742 1 93.38 464 PRO B C 1
ATOM 7619 O O . PRO B 1 464 ? -30.703 21.328 -9.953 1 93.38 464 PRO B O 1
ATOM 7622 N N . LYS B 1 465 ? -29.094 20.672 -11.297 1 94.88 465 LYS B N 1
ATOM 7623 C CA . LYS B 1 465 ? -29.281 19.281 -10.875 1 94.88 465 LYS B CA 1
ATOM 7624 C C . LYS B 1 465 ? -28.781 19.062 -9.453 1 94.88 465 LYS B C 1
ATOM 7626 O O . LYS B 1 465 ? -29.344 18.266 -8.703 1 94.88 465 LYS B O 1
ATOM 7631 N N . VAL B 1 466 ? -27.781 19.781 -9.117 1 97.19 466 VAL B N 1
ATOM 7632 C CA . VAL B 1 466 ? -27.109 19.578 -7.832 1 97.19 466 VAL B CA 1
ATOM 7633 C C . VAL B 1 466 ? -27.875 20.297 -6.727 1 97.19 466 VAL B C 1
ATOM 7635 O O . VAL B 1 466 ? -28.172 19.719 -5.68 1 97.19 466 VAL B O 1
ATOM 7638 N N . HIS B 1 467 ? -28.172 21.531 -6.973 1 96.56 467 HIS B N 1
ATOM 7639 C CA . HIS B 1 467 ? -28.812 22.281 -5.906 1 96.56 467 HIS B CA 1
ATOM 7640 C C . HIS B 1 467 ? -29.719 23.375 -6.473 1 96.56 467 HIS B C 1
ATOM 7642 O O . HIS B 1 467 ? -29.547 23.797 -7.621 1 96.56 467 HIS B O 1
ATOM 7648 N N . THR B 1 468 ? -30.609 23.844 -5.621 1 95.5 468 THR B N 1
ATOM 7649 C CA . THR B 1 468 ? -31.453 24.984 -5.957 1 95.5 468 THR B CA 1
ATOM 7650 C C . THR B 1 468 ? -30.641 26.266 -5.984 1 95.5 468 THR B C 1
ATOM 7652 O O . THR B 1 468 ? -29.5 26.297 -5.5 1 95.5 468 THR B O 1
ATOM 7655 N N . VAL B 1 469 ? -31.25 27.266 -6.562 1 92 469 VAL B N 1
ATOM 7656 C CA . VAL B 1 469 ? -30.547 28.547 -6.594 1 92 469 VAL B CA 1
ATOM 7657 C C . VAL B 1 469 ? -30.422 29.109 -5.176 1 92 469 VAL B C 1
ATOM 7659 O O . VAL B 1 469 ? -31.406 29.266 -4.465 1 92 469 VAL B O 1
ATOM 7662 N N . PHE B 1 470 ? -29.234 29.359 -4.773 1 90.44 470 PHE B N 1
ATOM 7663 C CA . PHE B 1 470 ? -28.875 29.766 -3.418 1 90.44 470 PHE B CA 1
ATOM 7664 C C . PHE B 1 470 ? -29.672 30.984 -2.998 1 90.44 470 PHE B C 1
ATOM 7666 O O . PHE B 1 470 ? -29.812 31.938 -3.773 1 90.44 470 PHE B O 1
ATOM 7673 N N . LYS B 1 471 ? -30.281 30.969 -1.829 1 87.31 471 LYS B N 1
ATOM 7674 C CA . LYS B 1 471 ? -31.016 32.031 -1.159 1 87.31 471 LYS B CA 1
ATOM 7675 C C . LYS B 1 471 ? -32.312 32.344 -1.877 1 87.31 471 LYS B C 1
ATOM 7677 O O . LYS B 1 471 ? -32.844 33.469 -1.784 1 87.31 471 LYS B O 1
ATOM 7682 N N . THR B 1 472 ? -32.875 31.375 -2.639 1 86.06 472 THR B N 1
ATOM 7683 C CA . THR B 1 472 ? -34.156 31.609 -3.303 1 86.06 472 THR B CA 1
ATOM 7684 C C . THR B 1 472 ? -35.25 30.719 -2.697 1 86.06 472 THR B C 1
ATOM 7686 O O . THR B 1 472 ? -36.406 30.828 -3.068 1 86.06 472 THR B O 1
ATOM 7689 N N . ASN B 1 473 ? -34.875 29.969 -1.743 1 78 473 ASN B N 1
ATOM 7690 C CA . ASN B 1 473 ? -35.781 29.031 -1.074 1 78 473 ASN B CA 1
ATOM 7691 C C . ASN B 1 473 ? -36.5 28.125 -2.076 1 78 473 ASN B C 1
ATOM 7693 O O . ASN B 1 473 ? -37.656 27.781 -1.884 1 78 473 ASN B O 1
ATOM 7697 N N . GLY B 1 474 ? -35.875 27.906 -3.295 1 75.44 474 GLY B N 1
ATOM 7698 C CA . GLY B 1 474 ? -36.5 26.75 -3.908 1 75.44 474 GLY B CA 1
ATOM 7699 C C . GLY B 1 474 ? -36.562 26.828 -5.422 1 75.44 474 GLY B C 1
ATOM 7700 O O . GLY B 1 474 ? -37.219 26.016 -6.07 1 75.44 474 GLY B O 1
ATOM 7701 N N . ILE B 1 475 ? -36 27.922 -6.027 1 85.5 475 ILE B N 1
ATOM 7702 C CA . ILE B 1 475 ? -35.938 27.875 -7.484 1 85.5 475 ILE B CA 1
ATOM 7703 C C . ILE B 1 475 ? -35.125 26.672 -7.938 1 85.5 475 ILE B C 1
ATOM 7705 O O . ILE B 1 475 ? -33.969 26.531 -7.566 1 85.5 475 ILE B O 1
ATOM 7709 N N . GLY B 1 476 ? -35.812 25.703 -8.688 1 89.06 476 GLY B N 1
ATOM 7710 C CA . GLY B 1 476 ? -35.125 24.531 -9.227 1 89.06 476 GLY B CA 1
ATOM 7711 C C . GLY B 1 476 ? -35.406 23.266 -8.453 1 89.06 476 GLY B C 1
ATOM 7712 O O . GLY B 1 476 ? -34.781 22.234 -8.68 1 89.06 476 GLY B O 1
ATOM 7713 N N . LYS B 1 477 ? -36.344 23.234 -7.535 1 92 477 LYS B N 1
ATOM 7714 C CA . LYS B 1 477 ? -36.656 22.109 -6.645 1 92 477 LYS B CA 1
ATOM 7715 C C . LYS B 1 477 ? -37.094 20.875 -7.434 1 92 477 LYS B C 1
ATOM 7717 O O . LYS B 1 477 ? -37 19.75 -6.93 1 92 477 LYS B O 1
ATOM 7722 N N . GLU B 1 478 ? -37.531 21.094 -8.602 1 90.94 478 GLU B N 1
ATOM 7723 C CA . GLU B 1 478 ? -38.094 20.016 -9.398 1 90.94 478 GLU B CA 1
ATOM 7724 C C . GLU B 1 478 ? -37 19.047 -9.852 1 90.94 478 GLU B C 1
ATOM 7726 O O . GLU B 1 478 ? -37.25 17.891 -10.148 1 90.94 478 GLU B O 1
ATOM 7731 N N . THR B 1 479 ? -35.781 19.547 -9.898 1 91.25 479 THR B N 1
ATOM 7732 C CA . THR B 1 479 ? -34.75 18.719 -10.484 1 91.25 479 THR B CA 1
ATOM 7733 C C . THR B 1 479 ? -33.562 18.562 -9.516 1 91.25 479 THR B C 1
ATOM 7735 O O . THR B 1 479 ? -32.844 17.578 -9.57 1 91.25 479 THR B O 1
ATOM 7738 N N . ALA B 1 480 ? -33.469 19.406 -8.586 1 95.94 480 ALA B N 1
ATOM 7739 C CA . ALA B 1 480 ? -32.281 19.5 -7.762 1 95.94 480 ALA B CA 1
ATOM 7740 C C . ALA B 1 480 ? -32.219 18.391 -6.719 1 95.94 480 ALA B C 1
ATOM 7742 O O . ALA B 1 480 ? -33.281 17.984 -6.188 1 95.94 480 ALA B O 1
ATOM 7743 N N . TRP B 1 481 ? -31.016 17.875 -6.402 1 97.56 481 TRP B N 1
ATOM 7744 C CA . TRP B 1 481 ? -30.828 16.922 -5.316 1 97.56 481 TRP B CA 1
ATOM 7745 C C . TRP B 1 481 ? -30.938 17.594 -3.959 1 97.56 481 TRP B C 1
ATOM 7747 O O . TRP B 1 481 ? -31.5 17.031 -3.016 1 97.56 481 TRP B O 1
ATOM 7757 N N . TRP B 1 482 ? -30.453 18.844 -3.895 1 97.44 482 TRP B N 1
ATOM 7758 C CA . TRP B 1 482 ? -30.328 19.547 -2.621 1 97.44 482 TRP B CA 1
ATOM 7759 C C . TRP B 1 482 ? -31.016 20.906 -2.686 1 97.44 482 TRP B C 1
ATOM 7761 O O . TRP B 1 482 ? -30.922 21.609 -3.689 1 97.44 482 TRP B O 1
ATOM 7771 N N . GLN B 1 483 ? -31.656 21.234 -1.63 1 96.44 483 GLN B N 1
ATOM 7772 C CA . GLN B 1 483 ? -32.125 22.609 -1.428 1 96.44 483 GLN B CA 1
ATOM 7773 C C . GLN B 1 483 ? -31.094 23.422 -0.625 1 96.44 483 GLN B C 1
ATOM 7775 O O . GLN B 1 483 ? -30.703 23.016 0.476 1 96.44 483 GLN B O 1
ATOM 7780 N N . HIS B 1 484 ? -30.625 24.359 -1.21 1 93.31 484 HIS B N 1
ATOM 7781 C CA . HIS B 1 484 ? -29.766 25.312 -0.521 1 93.31 484 HIS B CA 1
ATOM 7782 C C . HIS B 1 484 ? -30.5 26.625 -0.254 1 93.31 484 HIS B C 1
ATOM 7784 O O . HIS B 1 484 ? -30.797 27.375 -1.186 1 93.31 484 HIS B O 1
ATOM 7790 N N . LYS B 1 485 ? -30.828 26.875 0.954 1 83.88 485 LYS B N 1
ATOM 7791 C CA . LYS B 1 485 ? -31.75 27.938 1.316 1 83.88 485 LYS B CA 1
ATOM 7792 C C . LYS B 1 485 ? -31.188 29.312 0.975 1 83.88 485 LYS B C 1
ATOM 7794 O O . LYS B 1 485 ? -29.969 29.531 1.061 1 83.88 485 LYS B O 1
#

Solvent-accessible surface area (backbone atoms only — not comparable to full-atom values): 51030 Å² total; per-residue (Å²): 119,76,41,69,59,97,83,42,50,19,26,47,44,44,74,51,71,61,25,34,17,39,26,34,40,46,61,69,45,64,67,50,37,51,53,26,52,56,40,35,63,77,44,55,63,61,25,46,46,37,36,34,33,26,34,29,26,80,71,68,73,83,65,60,91,80,35,46,73,44,72,39,90,54,64,62,34,51,28,55,43,51,13,50,40,52,42,53,31,48,75,71,60,26,41,40,38,37,45,30,36,35,56,39,34,49,71,30,75,68,53,61,48,68,59,70,71,39,89,43,39,55,39,27,53,65,69,73,50,41,73,58,90,63,70,71,78,79,49,49,80,68,44,55,55,93,57,37,35,26,37,67,53,68,53,87,50,34,39,40,34,29,45,67,50,38,75,70,30,36,37,36,42,65,89,33,42,58,36,62,61,34,65,53,46,40,32,38,24,42,24,56,64,67,60,35,97,50,52,27,31,23,56,56,69,46,78,67,23,43,46,47,33,69,44,60,67,70,62,80,78,86,70,58,66,71,64,46,52,54,43,42,62,54,32,47,54,55,47,51,50,36,63,74,66,51,44,51,70,72,19,73,33,57,75,66,42,35,34,37,36,27,66,48,72,34,89,50,58,37,76,85,73,70,46,62,54,77,75,52,66,78,53,36,46,66,24,46,70,35,55,61,86,42,47,30,35,34,42,11,49,77,43,73,80,53,57,94,71,40,44,47,41,78,44,80,73,52,92,54,62,64,64,51,43,48,33,50,53,49,28,57,51,49,70,74,39,79,40,46,39,44,34,33,38,37,38,33,74,49,32,35,47,69,42,76,52,71,88,76,60,55,84,81,33,36,38,36,33,50,43,98,46,39,38,62,37,63,65,60,57,67,62,35,75,45,66,73,48,44,53,48,34,63,75,41,25,84,39,72,27,49,30,73,48,30,41,30,22,32,41,69,56,46,34,50,53,26,45,50,42,40,52,50,50,54,49,51,55,39,32,30,74,70,66,74,35,66,85,70,74,83,58,66,42,46,62,51,45,40,56,51,48,59,72,53,52,88,31,56,43,67,49,53,55,50,28,16,46,50,68,58,72,46,52,47,60,90,60,10,22,26,40,31,69,118,76,40,67,59,96,83,42,51,20,28,45,43,44,75,52,70,62,26,35,16,38,26,32,40,45,59,68,44,64,68,51,38,52,53,26,53,55,40,35,63,77,42,56,62,61,26,46,45,37,36,36,32,28,34,28,25,79,73,68,71,84,64,60,91,82,34,48,73,44,72,40,89,54,64,60,34,51,28,52,42,51,13,49,40,52,42,53,32,47,75,70,59,26,40,38,38,35,44,31,38,34,56,39,33,48,71,31,77,65,54,61,48,69,59,70,69,39,90,44,38,56,38,26,53,67,70,73,51,41,73,56,91,63,71,70,79,78,48,48,81,69,44,54,56,94,57,38,35,26,37,66,51,67,53,86,49,35,40,40,34,28,43,69,50,38,75,69,30,35,38,35,44,66,90,31,42,61,33,62,60,34,65,52,46,40,31,38,25,42,24,55,64,68,58,36,96,50,52,25,30,24,56,56,68,46,77,69,22,43,47,47,32,69,46,61,67,69,62,81,79,89,69,58,66,73,63,46,52,55,41,43,61,54,34,48,54,55,46,50,51,36,63,75,67,50,44,50,69,73,17,73,33,57,76,65,40,35,36,39,36,27,64,48,72,35,88,50,58,36,76,84,73,70,45,62,53,77,76,51,65,79,53,36,45,66,24,45,70,34,56,59,85,43,47,31,36,34,42,11,50,76,44,76,82,54,58,92,71,39,43,47,42,78,43,81,73,53,91,54,62,65,62,51,43,46,33,47,51,48,30,55,50,49,70,74,38,80,40,47,39,44,35,32,37,38,38,33,74,49,32,35,47,68,42,78,54,72,87,76,60,54,84,82,32,36,37,36,34,51,43,98,45,38,38,63,37,64,66,60,58,68,62,35,74,46,66,72,49,44,54,46,34,63,75,40,24,86,38,72,26,48,31,74,48,30,39,30,22,32,41,70,57,46,35,51,51,26,44,49,41,41,51,51,50,53,50,51,55,41,33,30,74,71,65,74,35,68,86,71,76,83,60,66,42,45,62,52,45,41,55,49,48,58,73,54,52,89,31,55,44,66,50,53,57,50,27,17,45,50,68,57,72,46,52,47,61,89,60,12,23,26,39,32,70